Protein AF-0000000083047337 (afdb_homodimer)

Organism: Echeneis naucrates (NCBI:txid173247)

Radius of gyration: 29.04 Å; Cα contacts (8 Å, |Δi|>4): 2034; chains: 2; bounding box: 57×88×66 Å

InterPro domains:
  IPR012394 Aldehyde dehydrogenase NAD(P)-dependent [PIRSF036492] (6-440)
  IPR012394 Aldehyde dehydrogenase NAD(P)-dependent [PTHR43570] (3-441)
  IPR015590 Aldehyde dehydrogenase domain [PF00171] (5-425)
  IPR016160 Aldehyde dehydrogenase, cysteine active site [PS00070] (237-248)
  IPR016161 Aldehyde/histidinol dehydrogenase [SSF53720] (6-435)
  IPR016162 Aldehyde dehydrogenase, N-terminal [G3DSA:3.40.605.10] (13-426)
  IPR016163 Aldehyde dehydrogenase, C-terminal [G3DSA:3.40.309.10] (213-408)
  IPR029510 Aldehyde dehydrogenase, glutamic acid active site [PS00687] (209-216)

Secondary structure (DSSP, 8-state):
--HHHHHHHHHHHHHHTTTTSSHHHHHHHHHHHHHHHHHTHHHHHHHHHHHH---HHHHIIIIIHHHHHHHHHHHHHHHHHHS-EE----GGGTTSEEEEEEEE-SEEEEE--SSSTTHHHHHHHHHHHHHT-EEEEE--SSSHHHHHHHHHHHHHHS-TTTS-B---SHHHHHHHHTS--SEEEEES-HHHHHHHHHHHHTTT--EEEE-----EEEE-TTS-HHHHHHHHHHHHHGGGG--TTS--EEEE-HHHHHHHHHHHHHHHHHHH-S-GGG-TT----SSHHHHHHHHHTTTTSEEEE---EEGGGTEE--EEEES--TTSGGGTS---SSEEEEEE-SSHHHHHHHHHTSPPPSEEEEE-S-HHHHHHHHHH---SEEEES-SSGGGG-TTS-B---GGGEE--BSTHHHHHHTEEEEEEEE--S--HHHHHHHHHTTS--/--HHHHHHHHHHHHHHTTTTSSHHHHHHHHHHHHHHHHHSHHHHHHHHHHHH---HHHHIIIIIHHHHHHHHHHHHHHHHHHS-EE----GGGTTSEEEEEEEE-SEEEEE--SSSTTHHHHHHHHHHHHHT-EEEEE--SSSHHHHHHHHHHHHHHS-TTTS-B---SHHHHHHHHTS--SEEEEES-HHHHHHHHHHHHTTT--EEEE-----EEEE-TTS-HHHHHHHHHHHHHGGGG--TTS--EEEE-HHHHHHHHHHHHHHHHHHH-S-GGG-TT----SSHHHHHHHHHTTTTSEEEE---EEGGGTEE--EEEES--TTSGGGTS---SSEEEEEE-SSHHHHHHHHHTSPPPSEEEEE-S-HHHHHHHHHH---SEEEES-SSGGGG-TTS-B---GGGEE--BSTHHHHHHTEEEEEEEE--S--HHHHHHHHHTTS--

Nearest PDB structures (foldseek):
  8bb8-assembly1_A  TM=9.926E-01  e=3.431E-68  Homo sapiens
  4qgk-assembly1_B  TM=9.950E-01  e=2.889E-68  Homo sapiens
  4l2o-assembly1_B  TM=9.922E-01  e=3.394E-67  Homo sapiens
  1ad3-assembly1_B  TM=9.897E-01  e=2.123E-66  Rattus norvegicus
  6k0z-assembly1_A  TM=9.855E-01  e=2.263E-56  Staphylococcus aureus

Sequence (898 aa):
MSREQQAVACAKKAFETGRSKPLEYRIQQLKNLQRLFTERQKDISDAINKDLRKSEVGTQLYETLGLEGEINLTIKKLKEWAAPRAVEKNLLTLSDVVYIKPEPLGVVLIIGAWNYPWAVTIQPLIGAIAAGNAAVVKPSEICVHTAKVMERLLPLYIDKELYPVVTGGVPETQELLRQRFDHIFYTGNSVVGKLIMEAAAKHLTPVTLELGGKSPCYIDKDSDISIACRRVTWGKYTNCGQTCIAPDYILCEPSIQDQVIEEVKKSIKEFYTDNPKTCPDYGRIINQRHFKRIMAMLSDSTVAVGGDSDESDCYIAPTILRDVKPEAKVMQEEIFGPILPILPISGLDEAINFINKREKPLALYVFTSNDKVIQRMVNETSSGGLLANDCLVHYSVSSLPFGGVGNSGMGCYHGKFSFDQLSHQRSCVIKKLNMEGVNNMSNTTKHGKMSREQQAVACAKKAFETGRSKPLEYRIQQLKNLQRLFTERQKDISDAINKDLRKSEVGTQLYETLGLEGEINLTIKKLKEWAAPRAVEKNLLTLSDVVYIKPEPLGVVLIIGAWNYPWAVTIQPLIGAIAAGNAAVVKPSEICVHTAKVMERLLPLYIDKELYPVVTGGVPETQELLRQRFDHIFYTGNSVVGKLIMEAAAKHLTPVTLELGGKSPCYIDKDSDISIACRRVTWGKYTNCGQTCIAPDYILCEPSIQDQVIEEVKKSIKEFYTDNPKTCPDYGRIINQRHFKRIMAMLSDSTVAVGGDSDESDCYIAPTILRDVKPEAKVMQEEIFGPILPILPISGLDEAINFINKREKPLALYVFTSNDKVIQRMVNETSSGGLLANDCLVHYSVSSLPFGGVGNSGMGCYHGKFSFDQLSHQRSCVIKKLNMEGVNNMSNTTKHGK

Structure (mmCIF, N/CA/C/O backbone):
data_AF-0000000083047337-model_v1
#
loop_
_entity.id
_entity.type
_entity.pdbx_description
1 polymer 'Aldehyde dehydrogenase'
#
loop_
_atom_site.group_PDB
_atom_site.id
_atom_site.type_symbol
_atom_site.label_atom_id
_atom_site.label_alt_id
_atom_site.label_comp_id
_atom_site.label_asym_id
_atom_site.label_entity_id
_atom_site.label_seq_id
_atom_site.pdbx_PDB_ins_code
_atom_site.Cartn_x
_atom_site.Cartn_y
_atom_site.Cartn_z
_atom_site.occupancy
_atom_site.B_iso_or_equiv
_atom_site.auth_seq_id
_atom_site.auth_comp_id
_atom_site.auth_asym_id
_atom_site.auth_atom_id
_atom_site.pdbx_PDB_model_num
ATOM 1 N N . MET A 1 1 ? 18.688 13.172 -24.156 1 86.44 1 MET A N 1
ATOM 2 C CA . MET A 1 1 ? 18.031 12.828 -22.891 1 86.44 1 MET A CA 1
ATOM 3 C C . MET A 1 1 ? 17.859 14.07 -22.016 1 86.44 1 MET A C 1
ATOM 5 O O . MET A 1 1 ? 18.781 14.867 -21.875 1 86.44 1 MET A O 1
ATOM 9 N N . SER A 1 2 ? 16.641 14.273 -21.641 1 93.56 2 SER A N 1
ATOM 10 C CA . SER A 1 2 ? 16.391 15.383 -20.719 1 93.56 2 SER A CA 1
ATOM 11 C C . SER A 1 2 ? 17.172 15.203 -19.422 1 93.56 2 SER A C 1
ATOM 13 O O . SER A 1 2 ? 17.719 14.133 -19.156 1 93.56 2 SER A O 1
ATOM 15 N N . ARG A 1 3 ? 17.281 16.234 -18.672 1 94.62 3 ARG A N 1
ATOM 16 C CA . ARG A 1 3 ? 17.938 16.188 -17.359 1 94.62 3 ARG A CA 1
ATOM 17 C C . ARG A 1 3 ? 17.25 15.164 -16.453 1 94.62 3 ARG A C 1
ATOM 19 O O . ARG A 1 3 ? 17.906 14.461 -15.688 1 94.62 3 ARG A O 1
ATOM 26 N N . GLU A 1 4 ? 16.016 15.117 -16.562 1 96.81 4 GLU A N 1
ATOM 27 C CA . GLU A 1 4 ? 15.211 14.172 -15.781 1 96.81 4 GLU A CA 1
ATOM 28 C C . GLU A 1 4 ? 15.531 12.734 -16.172 1 96.81 4 GLU A C 1
ATOM 30 O O . GLU A 1 4 ? 15.75 11.883 -15.297 1 96.81 4 GLU A O 1
ATOM 35 N N . GLN A 1 5 ? 15.562 12.469 -17.438 1 97.5 5 GLN A N 1
ATOM 36 C CA . GLN A 1 5 ? 15.891 11.133 -17.938 1 97.5 5 GLN A CA 1
ATOM 37 C C . GLN A 1 5 ? 17.297 10.719 -17.516 1 97.5 5 GLN A C 1
ATOM 39 O O . GLN A 1 5 ? 17.531 9.562 -17.156 1 97.5 5 GLN A O 1
ATOM 44 N N . GLN A 1 6 ? 18.188 11.672 -17.578 1 97.88 6 GLN A N 1
ATOM 45 C CA . GLN A 1 6 ? 19.578 11.406 -17.188 1 97.88 6 GLN A CA 1
ATOM 46 C C . GLN A 1 6 ? 19.672 11.07 -15.695 1 97.88 6 GLN A C 1
ATOM 48 O O . GLN A 1 6 ? 20.406 10.156 -15.305 1 97.88 6 GLN A O 1
ATOM 53 N N . ALA A 1 7 ? 18.969 11.836 -14.859 1 98.38 7 ALA A N 1
ATOM 54 C CA . ALA A 1 7 ? 18.984 11.594 -13.422 1 98.38 7 ALA A CA 1
ATOM 55 C C . ALA A 1 7 ? 18.453 10.195 -13.094 1 98.38 7 ALA A C 1
ATOM 57 O O . ALA A 1 7 ? 19.047 9.492 -12.266 1 98.38 7 ALA A O 1
ATOM 58 N N . VAL A 1 8 ? 17.422 9.797 -13.766 1 98.69 8 VAL A N 1
ATOM 59 C CA . VAL A 1 8 ? 16.812 8.484 -13.539 1 98.69 8 VAL A CA 1
ATOM 60 C C . VAL A 1 8 ? 17.766 7.391 -14.008 1 98.69 8 VAL A C 1
ATOM 62 O O . VAL A 1 8 ? 18 6.402 -13.305 1 98.69 8 VAL A O 1
ATOM 65 N N . ALA A 1 9 ? 18.297 7.559 -15.211 1 98.31 9 ALA A N 1
ATOM 66 C CA . ALA A 1 9 ? 19.219 6.578 -15.758 1 98.31 9 ALA A CA 1
ATOM 67 C C . ALA A 1 9 ? 20.453 6.418 -14.859 1 98.31 9 ALA A C 1
ATOM 69 O O . ALA A 1 9 ? 20.938 5.305 -14.648 1 98.31 9 ALA A O 1
ATOM 70 N N . CYS A 1 10 ? 20.906 7.562 -14.383 1 98.12 10 CYS A N 1
ATOM 71 C CA . CYS A 1 10 ? 22.062 7.559 -13.492 1 98.12 10 CYS A CA 1
ATOM 72 C C . CYS A 1 10 ? 21.75 6.816 -12.195 1 98.12 10 CYS A C 1
ATOM 74 O O . CYS A 1 10 ? 22.562 6.008 -11.734 1 98.12 10 CYS A O 1
ATOM 76 N N . ALA A 1 11 ? 20.656 7.094 -11.594 1 98.81 11 ALA A N 1
ATOM 77 C CA . ALA A 1 11 ? 20.25 6.426 -10.359 1 98.81 11 ALA A CA 1
ATOM 78 C C . ALA A 1 11 ? 20.078 4.926 -10.57 1 98.81 11 ALA A C 1
ATOM 80 O O . ALA A 1 11 ? 20.484 4.125 -9.727 1 98.81 11 ALA A O 1
ATOM 81 N N . LYS A 1 12 ? 19.484 4.523 -11.68 1 98.44 12 LYS A N 1
ATOM 82 C CA . LYS A 1 12 ? 19.297 3.111 -12.008 1 98.44 12 LYS A CA 1
ATOM 83 C C . LYS A 1 12 ? 20.641 2.389 -12.141 1 98.44 12 LYS A C 1
ATOM 85 O O . LYS A 1 12 ? 20.812 1.304 -11.586 1 98.44 12 LYS A O 1
ATOM 90 N N . LYS A 1 13 ? 21.531 2.99 -12.914 1 98.25 13 LYS A N 1
ATOM 91 C CA . LYS A 1 13 ? 22.859 2.41 -13.102 1 98.25 13 LYS A CA 1
ATOM 92 C C . LYS A 1 13 ? 23.578 2.266 -11.766 1 98.25 13 LYS A C 1
ATOM 94 O O . LYS A 1 13 ? 24.234 1.246 -11.516 1 98.25 13 LYS A O 1
ATOM 99 N N . ALA A 1 14 ? 23.516 3.309 -10.961 1 98.81 14 ALA A N 1
ATOM 100 C CA . ALA A 1 14 ? 24.156 3.275 -9.648 1 98.81 14 ALA A CA 1
ATOM 101 C C . ALA A 1 14 ? 23.562 2.17 -8.781 1 98.81 14 ALA A C 1
ATOM 103 O O . ALA A 1 14 ? 24.281 1.446 -8.102 1 98.81 14 ALA A O 1
ATOM 104 N N . PHE A 1 15 ? 22.281 1.992 -8.773 1 98.62 15 PHE A N 1
ATOM 105 C CA . PHE A 1 15 ? 21.609 0.957 -8 1 98.62 15 PHE A CA 1
ATOM 106 C C . PHE A 1 15 ? 22.062 -0.43 -8.445 1 98.62 15 PHE A C 1
ATOM 108 O O . PHE A 1 15 ? 22.266 -1.32 -7.613 1 98.62 15 PHE A O 1
ATOM 115 N N . GLU A 1 16 ? 22.203 -0.591 -9.695 1 96.75 16 GLU A N 1
ATOM 116 C CA . GLU A 1 16 ? 22.547 -1.882 -10.281 1 96.75 16 GLU A CA 1
ATOM 117 C C . GLU A 1 16 ? 23.938 -2.326 -9.844 1 96.75 16 GLU A C 1
ATOM 119 O O . GLU A 1 16 ? 24.266 -3.512 -9.914 1 96.75 16 GLU A O 1
ATOM 124 N N . THR A 1 17 ? 24.734 -1.371 -9.422 1 97.25 17 THR A N 1
ATOM 125 C CA . THR A 1 17 ? 26.047 -1.744 -8.922 1 97.25 17 THR A CA 1
ATOM 126 C C . THR A 1 17 ? 25.938 -2.539 -7.625 1 97.25 17 THR A C 1
ATOM 128 O O . THR A 1 17 ? 26.875 -3.227 -7.227 1 97.25 17 THR A O 1
ATOM 131 N N . GLY A 1 18 ? 24.859 -2.346 -6.859 1 97.25 18 GLY A N 1
ATOM 132 C CA . GLY A 1 18 ? 24.641 -3.039 -5.598 1 97.25 18 GLY A CA 1
ATOM 133 C C . GLY A 1 18 ? 25.234 -2.318 -4.406 1 97.25 18 GLY A C 1
ATOM 134 O O . GLY A 1 18 ? 25.141 -2.795 -3.275 1 97.25 18 GLY A O 1
ATOM 135 N N . ARG A 1 19 ? 25.797 -1.155 -4.609 1 97.5 19 ARG A N 1
ATOM 136 C CA . ARG A 1 19 ? 26.562 -0.528 -3.539 1 97.5 19 ARG A CA 1
ATOM 137 C C . ARG A 1 19 ? 25.641 0.001 -2.443 1 97.5 19 ARG A C 1
ATOM 139 O O . ARG A 1 19 ? 26.109 0.313 -1.341 1 97.5 19 ARG A O 1
ATOM 146 N N . SER A 1 20 ? 24.328 0.085 -2.732 1 98.12 20 SER A N 1
ATOM 147 C CA . SER A 1 20 ? 23.422 0.536 -1.689 1 98.12 20 SER A CA 1
ATOM 148 C C . SER A 1 20 ? 22.938 -0.633 -0.836 1 98.12 20 SER A C 1
ATOM 150 O O . SER A 1 20 ? 22.219 -0.435 0.148 1 98.12 20 SER A O 1
ATOM 152 N N . LYS A 1 21 ? 23.281 -1.828 -1.091 1 97.25 21 LYS A N 1
ATOM 153 C CA . LYS A 1 21 ? 22.766 -3.018 -0.414 1 97.25 21 LYS A CA 1
ATOM 154 C C . LYS A 1 21 ? 23.375 -3.162 0.977 1 97.25 21 LYS A C 1
ATOM 156 O O . LYS A 1 21 ? 22.672 -3.4 1.953 1 97.25 21 LYS A O 1
ATOM 161 N N . PRO A 1 22 ? 24.734 -2.98 1.155 1 98.19 22 PRO A N 1
ATOM 162 C CA . PRO A 1 22 ? 25.312 -3.145 2.49 1 98.19 22 PRO A CA 1
ATOM 163 C C . PRO A 1 22 ? 24.766 -2.131 3.496 1 98.19 22 PRO A C 1
ATOM 165 O O . PRO A 1 22 ? 24.641 -0.946 3.174 1 98.19 22 PRO A O 1
ATOM 168 N N . LEU A 1 23 ? 24.531 -2.6 4.715 1 98.56 23 LEU A N 1
ATOM 169 C CA . LEU A 1 23 ? 23.969 -1.743 5.762 1 98.56 23 LEU A CA 1
ATOM 170 C C . LEU A 1 23 ? 24.953 -0.632 6.125 1 98.56 23 LEU A C 1
ATOM 172 O O . LEU A 1 23 ? 24.547 0.487 6.438 1 98.56 23 LEU A O 1
ATOM 176 N N . GLU A 1 24 ? 26.203 -0.953 6.07 1 98.62 24 GLU A N 1
ATOM 177 C CA . GLU A 1 24 ? 27.219 0.036 6.41 1 98.62 24 GLU A CA 1
ATOM 178 C C . GLU A 1 24 ? 27.156 1.24 5.477 1 98.62 24 GLU A C 1
ATOM 180 O O . GLU A 1 24 ? 27.312 2.383 5.914 1 98.62 24 GLU A O 1
ATOM 185 N N . TYR A 1 25 ? 26.984 0.968 4.199 1 98.75 25 TYR A N 1
ATOM 186 C CA . TYR A 1 25 ? 26.844 2.045 3.225 1 98.75 25 TYR A CA 1
ATOM 187 C C . TYR A 1 25 ? 25.625 2.902 3.527 1 98.75 25 TYR A C 1
ATOM 189 O O . TYR A 1 25 ? 25.688 4.133 3.486 1 98.75 25 TYR A O 1
ATOM 197 N N . ARG A 1 26 ? 24.469 2.262 3.826 1 98.94 26 ARG A N 1
ATOM 198 C CA . ARG A 1 26 ? 23.234 2.957 4.148 1 98.94 26 ARG A CA 1
ATOM 199 C C . ARG A 1 26 ? 23.406 3.855 5.371 1 98.94 26 ARG A C 1
ATOM 201 O O . ARG A 1 26 ? 23.031 5.027 5.344 1 98.94 26 ARG A O 1
ATOM 208 N N . ILE A 1 27 ? 24.031 3.309 6.398 1 98.94 27 ILE A N 1
ATOM 209 C CA . ILE A 1 27 ? 24.266 4.031 7.645 1 98.94 27 ILE A CA 1
ATOM 210 C C . ILE A 1 27 ? 25.172 5.227 7.391 1 98.94 27 ILE A C 1
ATOM 212 O O . ILE A 1 27 ? 24.953 6.316 7.914 1 98.94 27 ILE A O 1
ATOM 216 N N . GLN A 1 28 ? 26.156 5.027 6.555 1 98.88 28 GLN A N 1
ATOM 217 C CA . GLN A 1 28 ? 27.078 6.113 6.234 1 98.88 28 GLN A CA 1
ATOM 218 C C . GLN A 1 28 ? 26.344 7.254 5.523 1 98.88 28 GLN A C 1
ATOM 220 O O . GLN A 1 28 ? 26.609 8.43 5.805 1 98.88 28 GLN A O 1
ATOM 225 N N . GLN A 1 29 ? 25.484 6.949 4.578 1 98.94 29 GLN A N 1
ATOM 226 C CA . GLN A 1 29 ? 24.703 7.977 3.906 1 98.94 29 GLN A CA 1
ATOM 227 C C . GLN A 1 29 ? 23.828 8.742 4.902 1 98.94 29 GLN A C 1
ATOM 229 O O . GLN A 1 29 ? 23.719 9.969 4.82 1 98.94 29 GLN A O 1
ATOM 234 N N . LEU A 1 30 ? 23.219 8.031 5.863 1 98.94 30 LEU A N 1
ATOM 235 C CA . LEU A 1 30 ? 22.359 8.648 6.871 1 98.94 30 LEU A CA 1
ATOM 236 C C . LEU A 1 30 ? 23.172 9.555 7.793 1 98.94 30 LEU A C 1
ATOM 238 O O . LEU A 1 30 ? 22.719 10.641 8.148 1 98.94 30 LEU A O 1
ATOM 242 N N . LYS A 1 31 ? 24.344 9.133 8.156 1 98.88 31 LYS A N 1
ATOM 243 C CA . LYS A 1 31 ? 25.234 9.961 8.977 1 98.88 31 LYS A CA 1
ATOM 244 C C . LYS A 1 31 ? 25.641 11.227 8.227 1 98.88 31 LYS A C 1
ATOM 246 O O . LYS A 1 31 ? 25.734 12.305 8.828 1 98.88 31 LYS A O 1
ATOM 251 N N . ASN A 1 32 ? 25.875 11.078 6.953 1 98.88 32 ASN A N 1
ATOM 252 C CA . ASN A 1 32 ? 26.203 12.242 6.137 1 98.88 32 ASN A CA 1
ATOM 253 C C . ASN A 1 32 ? 25.031 13.227 6.062 1 98.88 32 ASN A C 1
ATOM 255 O O . ASN A 1 32 ? 25.234 14.438 6.059 1 98.88 32 ASN A O 1
ATOM 259 N N . LEU A 1 33 ? 23.844 12.695 5.98 1 98.56 33 LEU A N 1
ATOM 260 C CA . LEU A 1 33 ? 22.672 13.555 6.012 1 98.56 33 LEU A CA 1
ATOM 261 C C . LEU A 1 33 ? 22.562 14.297 7.34 1 98.56 33 LEU A C 1
ATOM 263 O O . LEU A 1 33 ? 22.203 15.477 7.371 1 98.56 33 LEU A O 1
ATOM 267 N N . GLN A 1 34 ? 22.859 13.578 8.391 1 98.19 34 GLN A N 1
ATOM 268 C CA . GLN A 1 34 ? 22.875 14.211 9.711 1 98.19 34 GLN A CA 1
ATOM 269 C C . GLN A 1 34 ? 23.875 15.352 9.766 1 98.19 34 GLN A C 1
ATOM 271 O O . GLN A 1 34 ? 23.594 16.406 10.32 1 98.19 34 GLN A O 1
ATOM 276 N N . ARG A 1 35 ? 25.031 15.18 9.195 1 98.56 35 ARG A N 1
ATOM 277 C CA . ARG A 1 35 ? 26.062 16.203 9.133 1 98.56 35 ARG A CA 1
ATOM 278 C C . ARG A 1 35 ? 25.578 17.422 8.352 1 98.56 35 ARG A C 1
ATOM 280 O O . ARG A 1 35 ? 25.906 18.562 8.711 1 98.56 35 ARG A O 1
ATOM 287 N N . LEU A 1 36 ? 24.875 17.141 7.328 1 98.69 36 LEU A N 1
ATOM 288 C CA . LEU A 1 36 ? 24.312 18.234 6.543 1 98.69 36 LEU A CA 1
ATOM 289 C C . LEU A 1 36 ? 23.5 19.188 7.426 1 98.69 36 LEU A C 1
ATOM 291 O O . LEU A 1 36 ? 23.688 20.406 7.375 1 98.69 36 LEU A O 1
ATOM 295 N N . PHE A 1 37 ? 22.688 18.641 8.297 1 97.56 37 PHE A N 1
ATOM 296 C CA . PHE A 1 37 ? 21.781 19.438 9.125 1 97.56 37 PHE A CA 1
ATOM 297 C C . PHE A 1 37 ? 22.562 20.141 10.227 1 97.56 37 PHE A C 1
ATOM 299 O O . PHE A 1 37 ? 22.188 21.25 10.648 1 97.56 37 PHE A O 1
ATOM 306 N N . THR A 1 38 ? 23.656 19.578 10.586 1 96.38 38 THR A N 1
ATOM 307 C CA . THR A 1 38 ? 24.453 20.188 11.648 1 96.38 38 THR A CA 1
ATOM 308 C C . THR A 1 38 ? 25.406 21.25 11.078 1 96.38 38 THR A C 1
ATOM 310 O O . THR A 1 38 ? 25.578 22.312 11.672 1 96.38 38 THR A O 1
ATOM 313 N N . GLU A 1 39 ? 25.938 21 9.922 1 98.12 39 GLU A N 1
ATOM 314 C CA . GLU A 1 39 ? 26.984 21.844 9.352 1 98.12 39 GLU A CA 1
ATOM 315 C C . GLU A 1 39 ? 26.391 23.016 8.562 1 98.12 39 GLU A C 1
ATOM 317 O O . GLU A 1 39 ? 27.031 24.047 8.391 1 98.12 39 GLU A O 1
ATOM 322 N N . ARG A 1 40 ? 25.188 22.812 8.102 1 98.31 40 ARG A N 1
ATOM 323 C CA . ARG A 1 40 ? 24.625 23.797 7.176 1 98.31 40 ARG A CA 1
ATOM 324 C C . ARG A 1 40 ? 23.328 24.391 7.715 1 98.31 40 ARG A C 1
ATOM 326 O O . ARG A 1 40 ? 22.422 24.719 6.949 1 98.31 40 ARG A O 1
ATOM 333 N N . GLN A 1 41 ? 23.188 24.5 8.992 1 97.5 41 GLN A N 1
ATOM 334 C CA . GLN A 1 41 ? 22 25 9.656 1 97.5 41 GLN A CA 1
ATOM 335 C C . GLN A 1 41 ? 21.625 26.391 9.148 1 97.5 41 GLN A C 1
ATOM 337 O O . GLN A 1 41 ? 20.438 26.672 8.906 1 97.5 41 GLN A O 1
ATOM 342 N N . LYS A 1 42 ? 22.578 27.234 8.977 1 97.94 42 LYS A N 1
ATOM 343 C CA . LYS A 1 42 ? 22.328 28.609 8.562 1 97.94 42 LYS A CA 1
ATOM 344 C C . LYS A 1 42 ? 21.828 28.672 7.129 1 97.94 42 LYS A C 1
ATOM 346 O O . LYS A 1 42 ? 20.891 29.406 6.828 1 97.94 42 LYS A O 1
ATOM 351 N N . ASP A 1 43 ? 22.484 27.875 6.227 1 98.44 43 ASP A N 1
ATOM 352 C CA . ASP A 1 43 ? 22.016 27.812 4.844 1 98.44 43 ASP A CA 1
ATOM 353 C C . ASP A 1 43 ? 20.547 27.375 4.773 1 98.44 43 ASP A C 1
ATOM 355 O O . ASP A 1 43 ? 19.766 27.953 4.023 1 98.44 43 ASP A O 1
ATOM 359 N N . ILE A 1 44 ? 20.234 26.438 5.582 1 98.62 44 ILE A N 1
ATOM 360 C CA . ILE A 1 44 ? 18.906 25.859 5.594 1 98.62 44 ILE A CA 1
ATOM 361 C C . ILE A 1 44 ? 17.891 26.859 6.148 1 98.62 44 ILE A C 1
ATOM 363 O O . ILE A 1 44 ? 16.875 27.141 5.523 1 98.62 44 ILE A O 1
ATOM 367 N N . SER A 1 45 ? 18.219 27.469 7.27 1 98.12 45 SER A N 1
ATOM 368 C CA . SER A 1 45 ? 17.297 28.391 7.926 1 98.12 45 SER A CA 1
ATOM 369 C C . SER A 1 45 ? 17.109 29.656 7.098 1 98.12 45 SER A C 1
ATOM 371 O O . SER A 1 45 ? 15.992 30.188 7.027 1 98.12 45 SER A O 1
ATOM 373 N N . ASP A 1 46 ? 18.188 30.141 6.457 1 98.5 46 ASP A N 1
ATOM 374 C CA . ASP A 1 46 ? 18.094 31.328 5.625 1 98.5 46 ASP A CA 1
ATOM 375 C C . ASP A 1 46 ? 17.156 31.094 4.438 1 98.5 46 ASP A C 1
ATOM 377 O O . ASP A 1 46 ? 16.359 31.969 4.098 1 98.5 46 ASP A O 1
ATOM 381 N N . ALA A 1 47 ? 17.328 29.984 3.834 1 98.75 47 ALA A N 1
ATOM 382 C CA . ALA A 1 47 ? 16.5 29.656 2.674 1 98.75 47 ALA A CA 1
ATOM 383 C C . ALA A 1 47 ? 15.023 29.562 3.061 1 98.75 47 ALA A C 1
ATOM 385 O O . ALA A 1 47 ? 14.156 30.109 2.377 1 98.75 47 ALA A O 1
ATOM 386 N N . ILE A 1 48 ? 14.695 28.922 4.156 1 98.44 48 ILE A N 1
ATOM 387 C CA . ILE A 1 48 ? 13.32 28.75 4.609 1 98.44 48 ILE A CA 1
ATOM 388 C C . ILE A 1 48 ? 12.734 30.109 5 1 98.44 48 ILE A C 1
ATOM 390 O O . ILE A 1 48 ? 11.562 30.375 4.758 1 98.44 48 ILE A O 1
ATOM 394 N N . ASN A 1 49 ? 13.609 30.906 5.656 1 98.31 49 ASN A N 1
ATOM 395 C CA . ASN A 1 49 ? 13.164 32.25 6.016 1 98.31 49 ASN A CA 1
ATOM 396 C C . ASN A 1 49 ? 12.766 33.062 4.785 1 98.31 49 ASN A C 1
ATOM 398 O O . ASN A 1 49 ? 11.742 33.75 4.797 1 98.31 49 ASN A O 1
ATOM 402 N N . LYS A 1 50 ? 13.523 32.938 3.785 1 98.38 50 LYS A N 1
ATOM 403 C CA . LYS A 1 50 ? 13.227 33.656 2.553 1 98.38 50 LYS A CA 1
ATOM 404 C C . LYS A 1 50 ? 11.93 33.156 1.921 1 98.38 50 LYS A C 1
ATOM 406 O O . LYS A 1 50 ? 11.203 33.938 1.3 1 98.38 50 LYS A O 1
ATOM 411 N N . ASP A 1 51 ? 11.641 31.906 2.057 1 98.5 51 ASP A N 1
ATOM 412 C CA . ASP A 1 51 ? 10.469 31.312 1.424 1 98.5 51 ASP A CA 1
ATOM 413 C C . ASP A 1 51 ? 9.219 31.531 2.27 1 98.5 51 ASP A C 1
ATOM 415 O O . ASP A 1 51 ? 8.156 31.875 1.74 1 98.5 51 ASP A O 1
ATOM 419 N N . LEU A 1 52 ? 9.352 31.344 3.623 1 98.31 52 LEU A N 1
ATOM 420 C CA . LEU A 1 52 ? 8.172 31.234 4.477 1 98.31 52 LEU A CA 1
ATOM 421 C C . LEU A 1 52 ? 8.281 32.188 5.672 1 98.31 52 LEU A C 1
ATOM 423 O O . LEU A 1 52 ? 7.375 32.25 6.504 1 98.31 52 LEU A O 1
ATOM 427 N N . ARG A 1 53 ? 9.367 32.875 5.809 1 97.81 53 ARG A N 1
ATOM 428 C CA . ARG A 1 53 ? 9.672 33.781 6.93 1 97.81 53 ARG A CA 1
ATOM 429 C C . ARG A 1 53 ? 9.688 33 8.25 1 97.81 53 ARG A C 1
ATOM 431 O O . ARG A 1 53 ? 9.211 33.5 9.266 1 97.81 53 ARG A O 1
ATOM 438 N N . LYS A 1 54 ? 10.062 31.781 8.164 1 96.94 54 LYS A N 1
ATOM 439 C CA . LYS A 1 54 ? 10.234 31 9.383 1 96.94 54 LYS A CA 1
ATOM 440 C C . LYS A 1 54 ? 11.523 31.359 10.109 1 96.94 54 LYS A C 1
ATOM 442 O O . LYS A 1 54 ? 12.562 31.562 9.477 1 96.94 54 LYS A O 1
ATOM 447 N N . SER A 1 55 ? 11.461 31.453 11.398 1 95.06 55 SER A N 1
ATOM 448 C CA . SER A 1 55 ? 12.641 31.781 12.188 1 95.06 55 SER A CA 1
ATOM 449 C C . SER A 1 55 ? 13.625 30.625 12.227 1 95.06 55 SER A C 1
ATOM 451 O O . SER A 1 55 ? 13.266 29.484 11.883 1 95.06 55 SER A O 1
ATOM 453 N N . GLU A 1 56 ? 14.805 30.922 12.625 1 95 56 GLU A N 1
ATOM 454 C CA . GLU A 1 56 ? 15.812 29.875 12.766 1 95 56 GLU A CA 1
ATOM 455 C C . GLU A 1 56 ? 15.375 28.812 13.781 1 95 56 GLU A C 1
ATOM 457 O O . GLU A 1 56 ? 15.523 27.625 13.539 1 95 56 GLU A O 1
ATOM 462 N N . VAL A 1 57 ? 14.867 29.297 14.852 1 93.75 57 VAL A N 1
ATOM 463 C CA . VAL A 1 57 ? 14.391 28.391 15.891 1 93.75 57 VAL A CA 1
ATOM 464 C C . VAL A 1 57 ? 13.219 27.562 15.367 1 93.75 57 VAL A C 1
ATOM 466 O O . VAL A 1 57 ? 13.148 26.359 15.594 1 93.75 57 VAL A O 1
ATOM 469 N N . GLY A 1 58 ? 12.297 28.203 14.695 1 94.25 58 GLY A N 1
ATOM 470 C CA . GLY A 1 58 ? 11.188 27.5 14.078 1 94.25 58 GLY A CA 1
ATOM 471 C C . GLY A 1 58 ? 11.625 26.453 13.078 1 94.25 58 GLY A C 1
ATOM 472 O O . GLY A 1 58 ? 11.047 25.359 13.016 1 94.25 58 GLY A O 1
ATOM 473 N N . THR A 1 59 ? 12.641 26.828 12.297 1 96.44 59 THR A N 1
ATOM 474 C CA . THR A 1 59 ? 13.18 25.875 11.32 1 96.44 59 THR A CA 1
ATOM 475 C C . THR A 1 59 ? 13.719 24.625 12.016 1 96.44 59 THR A C 1
ATOM 477 O O . THR A 1 59 ? 13.453 23.516 11.57 1 96.44 59 THR A O 1
ATOM 480 N N . GLN A 1 60 ? 14.398 24.766 13.07 1 94.81 60 GLN A N 1
ATOM 481 C CA . GLN A 1 60 ? 14.93 23.625 13.805 1 94.81 60 GLN A CA 1
ATOM 482 C C . GLN A 1 60 ? 13.812 22.781 14.414 1 94.81 60 GLN A C 1
ATOM 484 O O . GLN A 1 60 ? 13.797 21.562 14.273 1 94.81 60 GLN A O 1
ATOM 489 N N . LEU A 1 61 ? 12.867 23.438 14.914 1 91.81 61 LEU A N 1
ATOM 490 C CA . LEU A 1 61 ? 11.812 22.766 15.664 1 91.81 61 LEU A CA 1
ATOM 491 C C . LEU A 1 61 ? 10.883 22.016 14.727 1 91.81 61 LEU A C 1
ATOM 493 O O . LEU A 1 61 ? 10.438 20.906 15.039 1 91.81 61 LEU A O 1
ATOM 497 N N . TYR A 1 62 ? 10.617 22.578 13.602 1 93.25 62 TYR A N 1
ATOM 498 C CA . TYR A 1 62 ? 9.547 22.031 12.781 1 93.25 62 TYR A CA 1
ATOM 499 C C . TYR A 1 62 ? 10.109 21.281 11.578 1 93.25 62 TYR A C 1
ATOM 501 O O . TYR A 1 62 ? 9.367 20.594 10.867 1 93.25 62 TYR A O 1
ATOM 509 N N . GLU A 1 63 ? 11.406 21.391 11.359 1 95 63 GLU A N 1
ATOM 510 C CA . GLU A 1 63 ? 11.961 20.75 10.172 1 95 63 GLU A CA 1
ATOM 511 C C . GLU A 1 63 ? 13.109 19.812 10.531 1 95 63 GLU A C 1
ATOM 513 O O . GLU A 1 63 ? 12.961 18.594 10.461 1 95 63 GLU A O 1
ATOM 518 N N . THR A 1 64 ? 14.156 20.312 11.109 1 96.62 64 THR A N 1
ATOM 519 C CA . THR A 1 64 ? 15.398 19.562 11.086 1 96.62 64 THR A CA 1
ATOM 520 C C . THR A 1 64 ? 15.5 18.656 12.305 1 96.62 64 THR A C 1
ATOM 522 O O . THR A 1 64 ? 16.078 17.562 12.227 1 96.62 64 THR A O 1
ATOM 525 N N . LEU A 1 65 ? 14.914 19.047 13.469 1 95.44 65 LEU A N 1
ATOM 526 C CA . LEU A 1 65 ? 15 18.234 14.68 1 95.44 65 LEU A CA 1
ATOM 527 C C . LEU A 1 65 ? 14.328 16.875 14.469 1 95.44 65 LEU A C 1
ATOM 529 O O . LEU A 1 65 ? 14.867 15.852 14.867 1 95.44 65 LEU A O 1
ATOM 533 N N . GLY A 1 66 ? 13.133 16.922 13.883 1 95.56 66 GLY A N 1
ATOM 534 C CA . GLY A 1 66 ? 12.445 15.68 13.578 1 95.56 66 GLY A CA 1
ATOM 535 C C . GLY A 1 66 ? 13.234 14.781 12.641 1 95.56 66 GLY A C 1
ATOM 536 O O . GLY A 1 66 ? 13.234 13.555 12.805 1 95.56 66 GLY A O 1
ATOM 537 N N . LEU A 1 67 ? 13.898 15.344 11.664 1 98 67 LEU A N 1
ATOM 538 C CA . LEU A 1 67 ? 14.703 14.578 10.711 1 98 67 LEU A CA 1
ATOM 539 C C . LEU A 1 67 ? 15.891 13.922 11.414 1 98 67 LEU A C 1
ATOM 541 O O . LEU A 1 67 ? 16.203 12.758 11.156 1 98 67 LEU A O 1
ATOM 545 N N . GLU A 1 68 ? 16.531 14.703 12.281 1 97.62 68 GLU A N 1
ATOM 546 C CA . GLU A 1 68 ? 17.641 14.148 13.039 1 97.62 68 GLU A CA 1
ATOM 547 C C . GLU A 1 68 ? 17.203 12.984 13.914 1 97.62 68 GLU A C 1
ATOM 549 O O . GLU A 1 68 ? 17.906 11.977 14.023 1 97.62 68 GLU A O 1
ATOM 554 N N . GLY A 1 69 ? 16.047 13.148 14.539 1 96.88 69 GLY A N 1
ATOM 555 C CA . GLY A 1 69 ? 15.484 12.055 15.312 1 96.88 69 GLY A CA 1
ATOM 556 C C . GLY A 1 69 ? 15.227 10.812 14.477 1 96.88 69 GLY A C 1
ATOM 557 O O . GLY A 1 69 ? 15.539 9.695 14.906 1 96.88 69 GLY A O 1
ATOM 558 N N . GLU A 1 70 ? 14.703 10.969 13.312 1 97.94 70 GLU A N 1
ATOM 559 C CA . GLU A 1 70 ? 14.43 9.875 12.391 1 97.94 70 GLU A CA 1
ATOM 560 C C . GLU A 1 70 ? 15.719 9.18 11.961 1 97.94 70 GLU A C 1
ATOM 562 O O . GLU A 1 70 ? 15.773 7.949 11.883 1 97.94 70 GLU A O 1
ATOM 567 N N . ILE A 1 71 ? 16.719 9.977 11.625 1 98.75 71 ILE A N 1
ATOM 568 C CA . ILE A 1 71 ? 18 9.438 11.203 1 98.75 71 ILE A CA 1
ATOM 569 C C . ILE A 1 71 ? 18.594 8.594 12.328 1 98.75 71 ILE A C 1
ATOM 571 O O . ILE A 1 71 ? 19.031 7.457 12.102 1 98.75 71 ILE A O 1
ATOM 575 N N . ASN A 1 72 ? 18.594 9.133 13.539 1 98.44 72 ASN A N 1
ATOM 576 C CA . ASN A 1 72 ? 19.172 8.43 14.688 1 98.44 72 ASN A CA 1
ATOM 577 C C . ASN A 1 72 ? 18.438 7.117 14.961 1 98.44 72 ASN A C 1
ATOM 579 O O . ASN A 1 72 ? 19.062 6.094 15.219 1 98.44 72 ASN A O 1
ATOM 583 N N . LEU A 1 73 ? 17.141 7.172 14.93 1 98.44 73 LEU A N 1
ATOM 584 C CA . LEU A 1 73 ? 16.344 5.965 15.109 1 98.44 73 LEU A CA 1
ATOM 585 C C . LEU A 1 73 ? 16.703 4.914 14.062 1 98.44 73 LEU A C 1
ATOM 587 O O . LEU A 1 73 ? 16.891 3.74 14.391 1 98.44 73 LEU A O 1
ATOM 591 N N . THR A 1 74 ? 16.766 5.305 12.82 1 98.81 74 THR A N 1
ATOM 592 C CA . THR A 1 74 ? 17.047 4.398 11.719 1 98.81 74 THR A CA 1
ATOM 593 C C . THR A 1 74 ? 18.438 3.764 11.883 1 98.81 74 THR A C 1
ATOM 595 O O . THR A 1 74 ? 18.578 2.551 11.727 1 98.81 74 THR A O 1
ATOM 598 N N . ILE A 1 75 ? 19.391 4.602 12.188 1 98.81 75 ILE A N 1
ATOM 599 C CA . ILE A 1 75 ? 20.75 4.094 12.367 1 98.81 75 ILE A CA 1
ATOM 600 C C . ILE A 1 75 ? 20.766 3.033 13.469 1 98.81 75 ILE A C 1
ATOM 602 O O . ILE A 1 75 ? 21.391 1.98 13.312 1 98.81 75 ILE A O 1
ATOM 606 N N . LYS A 1 76 ? 20.047 3.271 14.492 1 98.62 76 LYS A N 1
ATOM 607 C CA . LYS A 1 76 ? 20.016 2.383 15.656 1 98.62 76 LYS A CA 1
ATOM 608 C C . LYS A 1 76 ? 19.312 1.072 15.32 1 98.62 76 LYS A C 1
ATOM 610 O O . LYS A 1 76 ? 19.703 0.007 15.797 1 98.62 76 LYS A O 1
ATOM 615 N N . LYS A 1 77 ? 18.266 1.131 14.484 1 98.75 77 LYS A N 1
ATOM 616 C CA . LYS A 1 77 ? 17.359 -0.012 14.359 1 98.75 77 LYS A CA 1
ATOM 617 C C . LYS A 1 77 ? 17.562 -0.718 13.016 1 98.75 77 LYS A C 1
ATOM 619 O O . LYS A 1 77 ? 17.047 -1.815 12.805 1 98.75 77 LYS A O 1
ATOM 624 N N . LEU A 1 78 ? 18.312 -0.21 12.148 1 98.81 78 LEU A N 1
ATOM 625 C CA . LEU A 1 78 ? 18.359 -0.652 10.758 1 98.81 78 LEU A CA 1
ATOM 626 C C . LEU A 1 78 ? 18.75 -2.119 10.664 1 98.81 78 LEU A C 1
ATOM 628 O O . LEU A 1 78 ? 18.203 -2.871 9.859 1 98.81 78 LEU A O 1
ATOM 632 N N . LYS A 1 79 ? 19.75 -2.52 11.414 1 98.69 79 LYS A N 1
ATOM 633 C CA . LYS A 1 79 ? 20.188 -3.91 11.391 1 98.69 79 LYS A CA 1
ATOM 634 C C . LYS A 1 79 ? 19.031 -4.859 11.703 1 98.69 79 LYS A C 1
ATOM 636 O O . LYS A 1 79 ? 18.875 -5.887 11.039 1 98.69 79 LYS A O 1
ATOM 641 N N . GLU A 1 80 ? 18.297 -4.484 12.672 1 98.62 80 GLU A N 1
ATOM 642 C CA . GLU A 1 80 ? 17.141 -5.289 13.062 1 98.62 80 GLU A CA 1
ATOM 643 C C . GLU A 1 80 ? 16.062 -5.262 11.984 1 98.62 80 GLU A C 1
ATOM 645 O O . GLU A 1 80 ? 15.492 -6.301 11.633 1 98.62 80 GLU A O 1
ATOM 650 N N . TRP A 1 81 ? 15.75 -4.082 11.469 1 98.69 81 TRP A N 1
ATOM 651 C CA . TRP A 1 81 ? 14.703 -3.928 10.461 1 98.69 81 TRP A CA 1
ATOM 652 C C . TRP A 1 81 ? 15.023 -4.734 9.211 1 98.69 81 TRP A C 1
ATOM 654 O O . TRP A 1 81 ? 14.133 -5.301 8.586 1 98.69 81 TRP A O 1
ATOM 664 N N . ALA A 1 82 ? 16.281 -4.816 8.844 1 98.56 82 ALA A N 1
ATOM 665 C CA . ALA A 1 82 ? 16.703 -5.391 7.57 1 98.56 82 ALA A CA 1
ATOM 666 C C . ALA A 1 82 ? 16.922 -6.895 7.691 1 98.56 82 ALA A C 1
ATOM 668 O O . ALA A 1 82 ? 17.047 -7.594 6.684 1 98.56 82 ALA A O 1
ATOM 669 N N . ALA A 1 83 ? 16.906 -7.426 8.891 1 98.44 83 ALA A N 1
ATOM 670 C CA . ALA A 1 83 ? 17.188 -8.844 9.109 1 98.44 83 ALA A CA 1
ATOM 671 C C . ALA A 1 83 ? 16.031 -9.719 8.656 1 98.44 83 ALA A C 1
ATOM 673 O O . ALA A 1 83 ? 14.867 -9.344 8.797 1 98.44 83 ALA A O 1
ATOM 674 N N . PRO A 1 84 ? 16.375 -10.938 8.07 1 98.12 84 PRO A N 1
ATOM 675 C CA . PRO A 1 84 ? 15.297 -11.898 7.836 1 98.12 84 PRO A CA 1
ATOM 676 C C . PRO A 1 84 ? 14.516 -12.234 9.109 1 98.12 84 PRO A C 1
ATOM 678 O O . PRO A 1 84 ? 15.109 -12.328 10.188 1 98.12 84 PRO A O 1
ATOM 681 N N . ARG A 1 85 ? 13.234 -12.375 8.945 1 98.25 85 ARG A N 1
ATOM 682 C CA . ARG A 1 85 ? 12.367 -12.695 10.078 1 98.25 85 ARG A CA 1
ATOM 683 C C . ARG A 1 85 ? 11.695 -14.055 9.891 1 98.25 85 ARG A C 1
ATOM 685 O O . ARG A 1 85 ? 10.891 -14.227 8.977 1 98.25 85 ARG A O 1
ATOM 692 N N . ALA A 1 86 ? 11.984 -14.977 10.789 1 97.81 86 ALA A N 1
ATOM 693 C CA . ALA A 1 86 ? 11.312 -16.266 10.758 1 97.81 86 ALA A CA 1
ATOM 694 C C . ALA A 1 86 ? 9.812 -16.125 11 1 97.81 86 ALA A C 1
ATOM 696 O O . ALA A 1 86 ? 9.383 -15.234 11.742 1 97.81 86 ALA A O 1
ATOM 697 N N . VAL A 1 87 ? 9.039 -16.938 10.398 1 97.44 87 VAL A N 1
ATOM 698 C CA . VAL A 1 87 ? 7.594 -16.891 10.578 1 97.44 87 VAL A CA 1
ATOM 699 C C . VAL A 1 87 ? 7.082 -18.25 11.062 1 97.44 87 VAL A C 1
ATOM 701 O O . VAL A 1 87 ? 7.828 -19.234 11.062 1 97.44 87 VAL A O 1
ATOM 704 N N . GLU A 1 88 ? 5.84 -18.25 11.492 1 95.38 88 GLU A N 1
ATOM 705 C CA . GLU A 1 88 ? 5.203 -19.5 11.914 1 95.38 88 GLU A CA 1
ATOM 706 C C . GLU A 1 88 ? 5.055 -20.469 10.742 1 95.38 88 GLU A C 1
ATOM 708 O O . GLU A 1 88 ? 4.613 -20.062 9.656 1 95.38 88 GLU A O 1
ATOM 713 N N . LYS A 1 89 ? 5.418 -21.672 10.969 1 92.44 89 LYS A N 1
ATOM 714 C CA . LYS A 1 89 ? 5.352 -22.703 9.945 1 92.44 89 LYS A CA 1
ATOM 715 C C . LYS A 1 89 ? 4.047 -23.5 10.047 1 92.44 89 LYS A C 1
ATOM 717 O O . LYS A 1 89 ? 3.305 -23.359 11.016 1 92.44 89 LYS A O 1
ATOM 722 N N . ASN A 1 90 ? 3.74 -24.094 8.992 1 90.19 90 ASN A N 1
ATOM 723 C CA . ASN A 1 90 ? 2.637 -25.047 9.008 1 90.19 90 ASN A CA 1
ATOM 724 C C . ASN A 1 90 ? 3.135 -26.484 8.859 1 90.19 90 ASN A C 1
ATOM 726 O O . ASN A 1 90 ? 4.34 -26.734 8.891 1 90.19 90 ASN A O 1
ATOM 730 N N . LEU A 1 91 ? 2.203 -27.438 8.734 1 83.94 91 LEU A N 1
ATOM 731 C CA . LEU A 1 91 ? 2.555 -28.844 8.719 1 83.94 91 LEU A CA 1
ATOM 732 C C . LEU A 1 91 ? 3.428 -29.172 7.508 1 83.94 91 LEU A C 1
ATOM 734 O O . LEU A 1 91 ? 4.352 -29.984 7.605 1 83.94 91 LEU A O 1
ATOM 738 N N . LEU A 1 92 ? 3.197 -28.484 6.418 1 85.12 92 LEU A N 1
ATOM 739 C CA . LEU A 1 92 ? 3.904 -28.766 5.176 1 85.12 92 LEU A CA 1
ATOM 740 C C . LEU A 1 92 ? 5.324 -28.219 5.215 1 85.12 92 LEU A C 1
ATOM 742 O O . LEU A 1 92 ? 6.176 -28.609 4.422 1 85.12 92 LEU A O 1
ATOM 746 N N . THR A 1 93 ? 5.59 -27.25 6.145 1 90.56 93 THR A N 1
ATOM 747 C CA . THR A 1 93 ? 6.887 -26.594 6.152 1 90.56 93 THR A CA 1
ATOM 748 C C . THR A 1 93 ? 7.562 -26.734 7.512 1 90.56 93 THR A C 1
ATOM 750 O O . THR A 1 93 ? 8.453 -25.953 7.852 1 90.56 93 THR A O 1
ATOM 753 N N . LEU A 1 94 ? 7.223 -27.688 8.305 1 89.56 94 LEU A N 1
ATOM 754 C CA . LEU A 1 94 ? 7.672 -27.828 9.688 1 89.56 94 LEU A CA 1
ATOM 755 C C . LEU A 1 94 ? 9.188 -27.969 9.75 1 89.56 94 LEU A C 1
ATOM 757 O O . LEU A 1 94 ? 9.828 -27.438 10.656 1 89.56 94 LEU A O 1
ATOM 761 N N . SER A 1 95 ? 9.789 -28.641 8.812 1 90.94 95 SER A N 1
ATOM 762 C CA . SER A 1 95 ? 11.219 -28.922 8.844 1 90.94 95 SER A CA 1
ATOM 763 C C . SER A 1 95 ? 12 -27.938 7.98 1 90.94 95 SER A C 1
ATOM 765 O O . SER A 1 95 ? 13.219 -28.047 7.863 1 90.94 95 SER A O 1
ATOM 767 N N . ASP A 1 96 ? 11.32 -27.031 7.355 1 94.44 96 ASP A N 1
ATOM 768 C CA . ASP A 1 96 ? 11.93 -26.109 6.395 1 94.44 96 ASP A CA 1
ATOM 769 C C . ASP A 1 96 ? 12.297 -24.781 7.059 1 94.44 96 ASP A C 1
ATOM 771 O O . ASP A 1 96 ? 11.945 -24.547 8.211 1 94.44 96 ASP A O 1
ATOM 775 N N . VAL A 1 97 ? 13.18 -24.062 6.383 1 96.75 97 VAL A N 1
ATOM 776 C CA . VAL A 1 97 ? 13.461 -22.688 6.785 1 96.75 97 VAL A CA 1
ATOM 777 C C . VAL A 1 97 ? 12.5 -21.734 6.074 1 96.75 97 VAL A C 1
ATOM 779 O O . VAL A 1 97 ? 12.438 -21.719 4.844 1 96.75 97 VAL A O 1
ATOM 782 N N . VAL A 1 98 ? 11.672 -21.031 6.84 1 98.25 98 VAL A N 1
ATOM 783 C CA . VAL A 1 98 ? 10.641 -20.141 6.316 1 98.25 98 VAL A CA 1
ATOM 784 C C . VAL A 1 98 ? 10.789 -18.75 6.93 1 98.25 98 VAL A C 1
ATOM 786 O O . VAL A 1 98 ? 10.773 -18.609 8.156 1 98.25 98 VAL A O 1
ATOM 789 N N . TYR A 1 99 ? 11 -17.734 6.066 1 98.62 99 TYR A N 1
ATOM 790 C CA . TYR A 1 99 ? 11.234 -16.391 6.609 1 98.62 99 TYR A CA 1
ATOM 791 C C . TYR A 1 99 ? 10.836 -15.32 5.605 1 98.62 99 TYR A C 1
ATOM 793 O O . TYR A 1 99 ? 10.586 -15.617 4.434 1 98.62 99 TYR A O 1
ATOM 801 N N . ILE A 1 100 ? 10.656 -14.141 6.051 1 98.81 100 ILE A N 1
ATOM 802 C CA . ILE A 1 100 ? 10.477 -12.93 5.254 1 98.81 100 ILE A CA 1
ATOM 803 C C . ILE A 1 100 ? 11.781 -12.141 5.199 1 98.81 100 ILE A C 1
ATOM 805 O O . ILE A 1 100 ? 12.398 -11.875 6.23 1 98.81 100 ILE A O 1
ATOM 809 N N . LYS A 1 101 ? 12.211 -11.797 4.062 1 98.62 101 LYS A N 1
ATOM 810 C CA . LYS A 1 101 ? 13.43 -11 3.902 1 98.62 101 LYS A CA 1
ATOM 811 C C . LYS A 1 101 ? 13.141 -9.68 3.203 1 98.62 101 LYS A C 1
ATOM 813 O O . LYS A 1 101 ? 12.812 -9.656 2.014 1 98.62 101 LYS A O 1
ATOM 818 N N . PRO A 1 102 ? 13.328 -8.562 3.926 1 98.62 102 PRO A N 1
ATOM 819 C CA . PRO A 1 102 ? 13.164 -7.27 3.258 1 98.62 102 PRO A CA 1
ATOM 820 C C . PRO A 1 102 ? 14.227 -7.016 2.191 1 98.62 102 PRO A C 1
ATOM 822 O O . PRO A 1 102 ? 15.398 -7.328 2.396 1 98.62 102 PRO A O 1
ATOM 825 N N . GLU A 1 103 ? 13.82 -6.52 1.069 1 97.94 103 GLU A N 1
ATOM 826 C CA . GLU A 1 103 ? 14.75 -6.141 0.008 1 97.94 103 GLU A CA 1
ATOM 827 C C . GLU A 1 103 ? 14.359 -4.801 -0.612 1 97.94 103 GLU A C 1
ATOM 829 O O . GLU A 1 103 ? 13.18 -4.441 -0.643 1 97.94 103 GLU A O 1
ATOM 834 N N . PRO A 1 104 ? 15.383 -4.043 -1.115 1 98.62 104 PRO A N 1
ATOM 835 C CA . PRO A 1 104 ? 15.047 -2.777 -1.773 1 98.62 104 PRO A CA 1
ATOM 836 C C . PRO A 1 104 ? 14.148 -2.963 -2.99 1 98.62 104 PRO A C 1
ATOM 838 O O . PRO A 1 104 ? 14.156 -4.023 -3.617 1 98.62 104 PRO A O 1
ATOM 841 N N . LEU A 1 105 ? 13.43 -1.954 -3.26 1 98.75 105 LEU A N 1
ATOM 842 C CA . LEU A 1 105 ? 12.562 -1.956 -4.434 1 98.75 105 LEU A CA 1
ATOM 843 C C . LEU A 1 105 ? 13.352 -1.62 -5.695 1 98.75 105 LEU A C 1
ATOM 845 O O . LEU A 1 105 ? 13.125 -2.213 -6.75 1 98.75 105 LEU A O 1
ATOM 849 N N . GLY A 1 106 ? 14.211 -0.681 -5.676 1 98.69 106 GLY A N 1
ATOM 850 C CA . GLY A 1 106 ? 14.969 -0.196 -6.82 1 98.69 106 GLY A CA 1
ATOM 851 C C . GLY A 1 106 ? 15.234 1.296 -6.766 1 98.69 106 GLY A C 1
ATOM 852 O O . GLY A 1 106 ? 16.016 1.763 -5.941 1 98.69 106 GLY A O 1
ATOM 853 N N . VAL A 1 107 ? 14.508 2.043 -7.633 1 98.94 107 VAL A N 1
ATOM 854 C CA . VAL A 1 107 ? 14.648 3.494 -7.699 1 98.94 107 VAL A CA 1
ATOM 855 C C . VAL A 1 107 ? 13.32 4.156 -7.316 1 98.94 107 VAL A C 1
ATOM 857 O O . VAL A 1 107 ? 12.297 3.918 -7.953 1 98.94 107 VAL A O 1
ATOM 860 N N . VAL A 1 108 ? 13.391 5.031 -6.293 1 98.94 108 VAL A N 1
ATOM 861 C CA . VAL A 1 108 ? 12.219 5.719 -5.766 1 98.94 108 VAL A CA 1
ATOM 862 C C . VAL A 1 108 ? 12.195 7.16 -6.258 1 98.94 108 VAL A C 1
ATOM 864 O O . VAL A 1 108 ? 13.242 7.82 -6.312 1 98.94 108 VAL A O 1
ATOM 867 N N . LEU A 1 109 ? 11.031 7.621 -6.645 1 99 109 LEU A N 1
ATOM 868 C CA . LEU A 1 109 ? 10.836 9.047 -6.867 1 99 109 LEU A CA 1
ATOM 869 C C . LEU A 1 109 ? 10.203 9.711 -5.645 1 99 109 LEU A C 1
ATOM 871 O O . LEU A 1 109 ? 9.164 9.266 -5.156 1 99 109 LEU A O 1
ATOM 875 N N . ILE A 1 110 ? 10.859 10.734 -5.148 1 98.94 110 ILE A N 1
ATOM 876 C CA . ILE A 1 110 ? 10.344 11.492 -4.012 1 98.94 110 ILE A CA 1
ATOM 877 C C . ILE A 1 110 ? 9.992 12.914 -4.457 1 98.94 110 ILE A C 1
ATOM 879 O O . ILE A 1 110 ? 10.867 13.68 -4.867 1 98.94 110 ILE A O 1
ATOM 883 N N . ILE A 1 111 ? 8.75 13.227 -4.414 1 98.94 111 ILE A N 1
ATOM 884 C CA . ILE A 1 111 ? 8.266 14.562 -4.727 1 98.94 111 ILE A CA 1
ATOM 885 C C . ILE A 1 111 ? 7.789 15.25 -3.447 1 98.94 111 ILE A C 1
ATOM 887 O O . ILE A 1 111 ? 6.77 14.867 -2.871 1 98.94 111 ILE A O 1
ATOM 891 N N . GLY A 1 112 ? 8.5 16.266 -3.049 1 98.56 112 GLY A N 1
ATOM 892 C CA . GLY A 1 112 ? 8.227 16.922 -1.784 1 98.56 112 GLY A CA 1
ATOM 893 C C . GLY A 1 112 ? 7.242 18.062 -1.913 1 98.56 112 GLY A C 1
ATOM 894 O O . GLY A 1 112 ? 6.812 18.406 -3.02 1 98.56 112 GLY A O 1
ATOM 895 N N . ALA A 1 113 ? 6.863 18.688 -0.822 1 98.5 113 ALA A N 1
ATOM 896 C CA . ALA A 1 113 ? 5.957 19.828 -0.739 1 98.5 113 ALA A CA 1
ATOM 897 C C . ALA A 1 113 ? 6.68 21.062 -0.212 1 98.5 113 ALA A C 1
ATOM 899 O O . ALA A 1 113 ? 7.812 20.969 0.268 1 98.5 113 ALA A O 1
ATOM 900 N N . TRP A 1 114 ? 5.992 22.234 -0.25 1 98.62 114 TRP A N 1
ATOM 901 C CA . TRP A 1 114 ? 6.684 23.5 -0.028 1 98.62 114 TRP A CA 1
ATOM 902 C C . TRP A 1 114 ? 6.508 23.969 1.411 1 98.62 114 TRP A C 1
ATOM 904 O O . TRP A 1 114 ? 7.223 24.859 1.87 1 98.62 114 TRP A O 1
ATOM 914 N N . ASN A 1 115 ? 5.594 23.375 2.145 1 98.19 115 ASN A N 1
ATOM 915 C CA . ASN A 1 115 ? 5.211 23.969 3.42 1 98.19 115 ASN A CA 1
ATOM 916 C C . ASN A 1 115 ? 6.16 23.547 4.539 1 98.19 115 ASN A C 1
ATOM 918 O O . ASN A 1 115 ? 6.348 24.297 5.508 1 98.19 115 ASN A O 1
ATOM 922 N N . TYR A 1 116 ? 6.684 22.469 4.555 1 98.19 116 TYR A N 1
ATOM 923 C CA . TYR A 1 116 ? 7.809 21.938 5.32 1 98.19 116 TYR A CA 1
ATOM 924 C C . TYR A 1 116 ? 8.828 21.266 4.406 1 98.19 116 TYR A C 1
ATOM 926 O O . TYR A 1 116 ? 9.031 20.047 4.473 1 98.19 116 TYR A O 1
ATOM 934 N N . PRO A 1 117 ? 9.461 22.078 3.658 1 98.38 117 PRO A N 1
ATOM 935 C CA . PRO A 1 117 ? 10.133 21.562 2.465 1 98.38 117 PRO A CA 1
ATOM 936 C C . PRO A 1 117 ? 11.242 20.578 2.799 1 98.38 117 PRO A C 1
ATOM 938 O O . PRO A 1 117 ? 11.484 19.625 2.039 1 98.38 117 PRO A O 1
ATOM 941 N N . TRP A 1 118 ? 11.961 20.75 3.9 1 98.56 118 TRP A N 1
ATOM 942 C CA . TRP A 1 118 ? 13.008 19.797 4.277 1 98.56 118 TRP A CA 1
ATOM 943 C C . TRP A 1 118 ? 12.406 18.562 4.93 1 98.56 118 TRP A C 1
ATOM 945 O O . TRP A 1 118 ? 12.711 17.422 4.531 1 98.56 118 TRP A O 1
ATOM 955 N N . ALA A 1 119 ? 11.484 18.734 5.852 1 98.19 119 ALA A N 1
ATOM 956 C CA . ALA A 1 119 ? 10.93 17.609 6.609 1 98.19 119 ALA A CA 1
ATOM 957 C C . ALA A 1 119 ? 10.234 16.625 5.688 1 98.19 119 ALA A C 1
ATOM 959 O O . ALA A 1 119 ? 10.523 15.422 5.727 1 98.19 119 ALA A O 1
ATOM 960 N N . VAL A 1 120 ? 9.359 17.109 4.785 1 98 120 VAL A N 1
ATOM 961 C CA . VAL A 1 120 ? 8.469 16.203 4.055 1 98 120 VAL A CA 1
ATOM 962 C C . VAL A 1 120 ? 9.18 15.68 2.812 1 98 120 VAL A C 1
ATOM 964 O O . VAL A 1 120 ? 8.695 14.742 2.164 1 98 120 VAL A O 1
ATOM 967 N N . THR A 1 121 ? 10.367 16.203 2.447 1 98.75 121 THR A N 1
ATOM 968 C CA . THR A 1 121 ? 11.141 15.688 1.328 1 98.75 121 THR A CA 1
ATOM 969 C C . THR A 1 121 ? 12.203 14.703 1.815 1 98.75 121 THR A C 1
ATOM 971 O O . THR A 1 121 ? 12.406 13.648 1.207 1 98.75 121 THR A O 1
ATOM 974 N N . ILE A 1 122 ? 12.812 15.023 2.936 1 98.88 122 ILE A N 1
ATOM 975 C CA . ILE A 1 122 ? 13.969 14.258 3.395 1 98.88 122 ILE A CA 1
ATOM 976 C C . ILE A 1 122 ? 13.5 13.047 4.191 1 98.88 122 ILE A C 1
ATOM 978 O O . ILE A 1 122 ? 14.156 12 4.184 1 98.88 122 ILE A O 1
ATOM 982 N N . GLN A 1 123 ? 12.383 13.156 4.855 1 98.62 123 GLN A N 1
ATOM 983 C CA . GLN A 1 123 ? 11.906 12.023 5.645 1 98.62 123 GLN A CA 1
ATOM 984 C C . GLN A 1 123 ? 11.727 10.781 4.773 1 98.62 123 GLN A C 1
ATOM 986 O O . GLN A 1 123 ? 12.227 9.703 5.105 1 98.62 123 GLN A O 1
ATOM 991 N N . PRO A 1 124 ? 11.008 10.875 3.6 1 98.81 124 PRO A N 1
ATOM 992 C CA . PRO A 1 124 ? 10.953 9.703 2.715 1 98.81 124 PRO A CA 1
ATOM 993 C C . PRO A 1 124 ? 12.32 9.297 2.184 1 98.81 124 PRO A C 1
ATOM 995 O O . PRO A 1 124 ? 12.562 8.109 1.94 1 98.81 124 PRO A O 1
ATOM 998 N N . LEU A 1 125 ? 13.219 10.266 2.031 1 98.94 125 LEU A N 1
ATOM 999 C CA . LEU A 1 125 ? 14.57 9.938 1.577 1 98.94 125 LEU A CA 1
ATOM 1000 C C . LEU A 1 125 ? 15.297 9.078 2.604 1 98.94 125 LEU A C 1
ATOM 1002 O O . LEU A 1 125 ? 15.992 8.125 2.242 1 98.94 125 LEU A O 1
ATOM 1006 N N . ILE A 1 126 ? 15.133 9.398 3.881 1 98.94 126 ILE A N 1
ATOM 1007 C CA . ILE A 1 126 ? 15.703 8.586 4.949 1 98.94 126 ILE A CA 1
ATOM 1008 C C . ILE A 1 126 ? 15.203 7.148 4.82 1 98.94 126 ILE A C 1
ATOM 1010 O O . ILE A 1 126 ? 15.984 6.199 4.906 1 98.94 126 ILE A O 1
ATOM 1014 N N . GLY A 1 127 ? 13.898 6.992 4.582 1 98.94 127 GLY A N 1
ATOM 1015 C CA . GLY A 1 127 ? 13.32 5.672 4.383 1 98.94 127 GLY A CA 1
ATOM 1016 C C . GLY A 1 127 ? 13.898 4.945 3.18 1 98.94 127 GLY A C 1
ATOM 1017 O O . GLY A 1 127 ? 14.164 3.744 3.24 1 98.94 127 GLY A O 1
ATOM 1018 N N . ALA A 1 128 ? 14.078 5.664 2.092 1 98.94 128 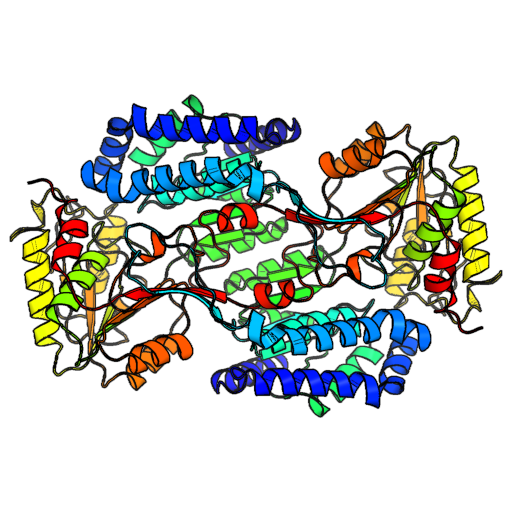ALA A N 1
ATOM 1019 C CA . ALA A 1 128 ? 14.617 5.07 0.873 1 98.94 128 ALA A CA 1
ATOM 1020 C C . ALA A 1 128 ? 16.047 4.582 1.089 1 98.94 128 ALA A C 1
ATOM 1022 O O . ALA A 1 128 ? 16.391 3.473 0.68 1 98.94 128 ALA A O 1
ATOM 1023 N N . ILE A 1 129 ? 16.859 5.402 1.735 1 98.94 129 ILE A N 1
ATOM 1024 C CA . ILE A 1 129 ? 18.234 5.043 2.033 1 98.94 129 ILE A CA 1
ATOM 1025 C C . ILE A 1 129 ? 18.266 3.836 2.971 1 98.94 129 ILE A C 1
ATOM 1027 O O . ILE A 1 129 ? 19.016 2.881 2.74 1 98.94 129 ILE A O 1
ATOM 1031 N N . ALA A 1 130 ? 17.422 3.898 4.004 1 98.94 130 ALA A N 1
ATOM 1032 C CA . ALA A 1 130 ? 17.359 2.814 4.98 1 98.94 130 ALA A CA 1
ATOM 1033 C C . ALA A 1 130 ? 17.031 1.487 4.305 1 98.94 130 ALA A C 1
ATOM 1035 O O . ALA A 1 130 ? 17.609 0.453 4.629 1 98.94 130 ALA A O 1
ATOM 1036 N N . ALA A 1 131 ? 16.141 1.484 3.371 1 98.94 131 ALA A N 1
ATOM 1037 C CA . ALA A 1 131 ? 15.656 0.273 2.713 1 98.94 131 ALA A CA 1
ATOM 1038 C C . ALA A 1 131 ? 16.625 -0.188 1.629 1 98.94 131 ALA A C 1
ATOM 1040 O O . ALA A 1 131 ? 16.453 -1.257 1.041 1 98.94 131 ALA A O 1
ATOM 1041 N N . GLY A 1 132 ? 17.625 0.653 1.29 1 98.88 132 GLY A N 1
ATOM 1042 C CA . GLY A 1 132 ? 18.656 0.267 0.339 1 98.88 132 GLY A CA 1
ATOM 1043 C C . GLY A 1 132 ? 18.344 0.686 -1.085 1 98.88 132 GLY A C 1
ATOM 1044 O O . GLY A 1 132 ? 18.922 0.163 -2.035 1 98.88 132 GLY A O 1
ATOM 1045 N N . ASN A 1 133 ? 17.422 1.639 -1.271 1 98.94 133 ASN A N 1
ATOM 1046 C CA . ASN A 1 133 ? 17 2.094 -2.596 1 98.94 133 ASN A CA 1
ATOM 1047 C C . ASN A 1 133 ? 17.875 3.254 -3.082 1 98.94 133 ASN A C 1
ATOM 1049 O O . ASN A 1 133 ? 18.484 3.959 -2.277 1 98.94 133 ASN A O 1
ATOM 1053 N N . ALA A 1 134 ? 17.938 3.457 -4.391 1 98.94 134 ALA A N 1
ATOM 1054 C CA . ALA A 1 134 ? 18.203 4.777 -4.957 1 98.94 134 ALA A CA 1
ATOM 1055 C C . ALA A 1 134 ? 16.953 5.648 -4.949 1 98.94 134 ALA A C 1
ATOM 1057 O O . ALA A 1 134 ? 15.844 5.141 -4.801 1 98.94 134 ALA A O 1
ATOM 1058 N N . ALA A 1 135 ? 17.188 6.973 -5.09 1 98.94 135 ALA A N 1
ATOM 1059 C CA . ALA A 1 135 ? 16.031 7.859 -5.086 1 98.94 135 ALA A CA 1
ATOM 1060 C C . ALA A 1 135 ? 16.312 9.141 -5.867 1 98.94 135 ALA A C 1
ATOM 1062 O O . ALA A 1 135 ? 17.359 9.758 -5.695 1 98.94 135 ALA A O 1
ATOM 1063 N N . VAL A 1 136 ? 15.422 9.477 -6.746 1 98.94 136 VAL A N 1
ATOM 1064 C CA . VAL A 1 136 ? 15.414 10.797 -7.352 1 98.94 136 VAL A CA 1
ATOM 1065 C C . VAL A 1 136 ? 14.586 11.758 -6.5 1 98.94 136 VAL A C 1
ATOM 1067 O O . VAL A 1 136 ? 13.406 11.508 -6.246 1 98.94 136 VAL A O 1
ATOM 1070 N N . VAL A 1 137 ? 15.227 12.82 -6.074 1 98.94 137 VAL A N 1
ATOM 1071 C CA . VAL A 1 137 ? 14.594 13.766 -5.16 1 98.94 137 VAL A CA 1
ATOM 1072 C C . VAL A 1 137 ? 14.141 15.008 -5.93 1 98.94 137 VAL A C 1
ATOM 1074 O O . VAL A 1 137 ? 14.953 15.656 -6.602 1 98.94 137 VAL A O 1
ATOM 1077 N N . LYS A 1 138 ? 12.914 15.312 -5.887 1 98.88 138 LYS A N 1
ATOM 1078 C CA . LYS A 1 138 ? 12.336 16.484 -6.535 1 98.88 138 LYS A CA 1
ATOM 1079 C C . LYS A 1 138 ? 11.695 17.422 -5.516 1 98.88 138 LYS A C 1
ATOM 1081 O O . LYS A 1 138 ? 10.5 17.328 -5.25 1 98.88 138 LYS A O 1
ATOM 1086 N N . PRO A 1 139 ? 12.414 18.438 -4.996 1 98.75 139 PRO A N 1
ATOM 1087 C CA . PRO A 1 139 ? 11.797 19.422 -4.098 1 98.75 139 PRO A CA 1
ATOM 1088 C C . PRO A 1 139 ? 10.766 20.297 -4.797 1 98.75 139 PRO A C 1
ATOM 1090 O O . PRO A 1 139 ? 10.758 20.391 -6.027 1 98.75 139 PRO A O 1
ATOM 1093 N N . SER A 1 140 ? 9.891 20.859 -4.055 1 98.56 140 SER A N 1
ATOM 1094 C CA . SER A 1 140 ? 8.867 21.734 -4.629 1 98.56 140 SER A CA 1
ATOM 1095 C C . SER A 1 140 ? 9.484 23 -5.203 1 98.56 140 SER A C 1
ATOM 1097 O O . SER A 1 140 ? 10.352 23.609 -4.578 1 98.56 140 SER A O 1
ATOM 1099 N N . GLU A 1 141 ? 9.023 23.359 -6.387 1 97.62 141 GLU A N 1
ATOM 1100 C CA . GLU A 1 141 ? 9.5 24.578 -7.035 1 97.62 141 GLU A CA 1
ATOM 1101 C C . GLU A 1 141 ? 8.898 25.828 -6.391 1 97.62 141 GLU A C 1
ATOM 1103 O O . GLU A 1 141 ? 9.367 26.938 -6.621 1 97.62 141 GLU A O 1
ATOM 1108 N N . ILE A 1 142 ? 7.941 25.625 -5.582 1 98.12 142 ILE A N 1
ATOM 1109 C CA . ILE A 1 142 ? 7.242 26.734 -4.945 1 98.12 142 ILE A CA 1
ATOM 1110 C C . ILE A 1 142 ? 8.125 27.344 -3.861 1 98.12 142 ILE A C 1
ATOM 1112 O O . ILE A 1 142 ? 8.117 28.562 -3.652 1 98.12 142 ILE A O 1
ATOM 1116 N N . CYS A 1 143 ? 8.836 26.516 -3.111 1 97.94 143 CYS A N 1
ATOM 1117 C CA . CYS A 1 143 ? 9.844 27.016 -2.184 1 97.94 143 CYS A CA 1
ATOM 1118 C C . CYS A 1 143 ? 11.18 27.203 -2.885 1 97.94 143 CYS A C 1
ATOM 1120 O O . CYS A 1 143 ? 12.117 26.422 -2.678 1 97.94 143 CYS A O 1
ATOM 1122 N N . VAL A 1 144 ? 11.344 28.25 -3.559 1 97.81 144 VAL A N 1
ATOM 1123 C CA . VAL A 1 144 ? 12.391 28.5 -4.543 1 97.81 144 VAL A CA 1
ATOM 1124 C C . VAL A 1 144 ? 13.758 28.469 -3.861 1 97.81 144 VAL A C 1
ATOM 1126 O O . VAL A 1 144 ? 14.695 27.828 -4.359 1 97.81 144 VAL A O 1
ATOM 1129 N N . HIS A 1 145 ? 13.898 29.094 -2.779 1 98.62 145 HIS A N 1
ATOM 1130 C CA . HIS A 1 145 ? 15.188 29.234 -2.115 1 98.62 145 HIS A CA 1
ATOM 1131 C C . HIS A 1 145 ? 15.617 27.906 -1.477 1 98.62 145 HIS A C 1
ATOM 1133 O O . HIS A 1 145 ? 16.781 27.516 -1.576 1 98.62 145 HIS A O 1
ATOM 1139 N N . THR A 1 146 ? 14.695 27.219 -0.871 1 98.69 146 THR A N 1
ATOM 1140 C CA . THR A 1 146 ? 15 25.938 -0.236 1 98.69 146 THR A CA 1
ATOM 1141 C C . THR A 1 146 ? 15.344 24.875 -1.283 1 98.69 146 THR A C 1
ATOM 1143 O O . THR A 1 146 ? 16.266 24.094 -1.09 1 98.69 146 THR A O 1
ATOM 1146 N N . ALA A 1 147 ? 14.609 24.875 -2.375 1 98.75 147 ALA A N 1
ATOM 1147 C CA . ALA A 1 147 ? 14.883 23.922 -3.447 1 98.75 147 ALA A CA 1
ATOM 1148 C C . ALA A 1 147 ? 16.312 24.094 -3.979 1 98.75 147 ALA A C 1
ATOM 1150 O O . ALA A 1 147 ? 17.016 23.109 -4.227 1 98.75 147 ALA A O 1
ATOM 1151 N N . LYS A 1 148 ? 16.703 25.328 -4.113 1 98.56 148 LYS A N 1
ATOM 1152 C CA . LYS A 1 148 ? 18.047 25.625 -4.605 1 98.56 148 LYS A CA 1
ATOM 1153 C C . LYS A 1 148 ? 19.109 25.141 -3.623 1 98.56 148 LYS A C 1
ATOM 1155 O O . LYS A 1 148 ? 20.125 24.578 -4.031 1 98.56 148 LYS A O 1
ATOM 1160 N N . VAL A 1 149 ? 18.891 25.406 -2.379 1 98.75 149 VAL A N 1
ATOM 1161 C CA . VAL A 1 149 ? 19.828 24.984 -1.346 1 98.75 149 VAL A CA 1
ATOM 1162 C C . VAL A 1 149 ? 19.891 23.469 -1.296 1 98.75 149 VAL A C 1
ATOM 1164 O O . VAL A 1 149 ? 20.984 22.891 -1.146 1 98.75 149 VAL A O 1
ATOM 1167 N N . MET A 1 150 ? 18.797 22.766 -1.418 1 98.69 150 MET A N 1
ATOM 1168 C CA . MET A 1 150 ? 18.766 21.297 -1.406 1 98.69 150 MET A CA 1
ATOM 1169 C C . MET A 1 150 ? 19.531 20.734 -2.588 1 98.69 150 MET A C 1
ATOM 1171 O O . MET A 1 150 ? 20.312 19.781 -2.432 1 98.69 150 MET A O 1
ATOM 1175 N N . GLU A 1 151 ? 19.312 21.281 -3.752 1 98.56 151 GLU A N 1
ATOM 1176 C CA . GLU A 1 151 ? 20.016 20.859 -4.961 1 98.56 151 GLU A CA 1
ATOM 1177 C C . GLU A 1 151 ? 21.516 21.016 -4.82 1 98.56 151 GLU A C 1
ATOM 1179 O O . GLU A 1 151 ? 22.297 20.203 -5.316 1 98.56 151 GLU A O 1
ATOM 1184 N N . ARG A 1 152 ? 21.906 22.062 -4.172 1 98.62 152 ARG A N 1
ATOM 1185 C CA . ARG A 1 152 ? 23.328 22.375 -4.008 1 98.62 152 ARG A CA 1
ATOM 1186 C C . ARG A 1 152 ? 23.953 21.484 -2.945 1 98.62 152 ARG A C 1
ATOM 1188 O O . ARG A 1 152 ? 25.062 20.969 -3.131 1 98.62 152 ARG A O 1
ATOM 1195 N N . LEU A 1 153 ? 23.266 21.266 -1.851 1 98.81 153 LEU A N 1
ATOM 1196 C CA . LEU A 1 153 ? 23.906 20.703 -0.663 1 98.81 153 LEU A CA 1
ATOM 1197 C C . LEU A 1 153 ? 23.828 19.172 -0.669 1 98.81 153 LEU A C 1
ATOM 1199 O O . LEU A 1 153 ? 24.781 18.5 -0.249 1 98.81 153 LEU A O 1
ATOM 1203 N N . LEU A 1 154 ? 22.75 18.578 -1.104 1 98.81 154 LEU A N 1
ATOM 1204 C CA . LEU A 1 154 ? 22.578 17.141 -0.97 1 98.81 154 LEU A CA 1
ATOM 1205 C C . LEU A 1 154 ? 23.688 16.375 -1.675 1 98.81 154 LEU A C 1
ATOM 1207 O O . LEU A 1 154 ? 24.297 15.484 -1.091 1 98.81 154 LEU A O 1
ATOM 1211 N N . PRO A 1 155 ? 24.094 16.812 -2.93 1 98.44 155 PRO A N 1
ATOM 1212 C CA . PRO A 1 155 ? 25.125 16.062 -3.635 1 98.44 155 PRO A CA 1
ATOM 1213 C C . PRO A 1 155 ? 26.5 16.172 -2.957 1 98.44 155 PRO A C 1
ATOM 1215 O O . PRO A 1 155 ? 27.391 15.375 -3.236 1 98.44 155 PRO A O 1
ATOM 1218 N N . LEU A 1 156 ? 26.656 17.125 -2.086 1 98.62 156 LEU A N 1
ATOM 1219 C CA . LEU A 1 156 ? 27.922 17.297 -1.375 1 98.62 156 LEU A CA 1
ATOM 1220 C C . LEU A 1 156 ? 28.016 16.344 -0.201 1 98.62 156 LEU A C 1
ATOM 1222 O O . LEU A 1 156 ? 29.109 16.078 0.303 1 98.62 156 LEU A O 1
ATOM 1226 N N . TYR A 1 157 ? 26.906 15.805 0.215 1 98.81 157 TYR A N 1
ATOM 1227 C CA . TYR A 1 157 ? 26.906 15.031 1.454 1 98.81 157 TYR A CA 1
ATOM 1228 C C . TYR A 1 157 ? 26.578 13.57 1.186 1 98.81 157 TYR A C 1
ATOM 1230 O O . TYR A 1 157 ? 27.109 12.672 1.85 1 98.81 157 TYR A O 1
ATOM 1238 N N . ILE A 1 158 ? 25.719 13.297 0.255 1 98.81 158 ILE A N 1
ATOM 1239 C CA . ILE A 1 158 ? 25.328 11.914 0.01 1 98.81 158 ILE A CA 1
ATOM 1240 C C . ILE A 1 158 ? 25.641 11.539 -1.44 1 98.81 158 ILE A C 1
ATOM 1242 O O . ILE A 1 158 ? 25.938 12.414 -2.258 1 98.81 158 ILE A O 1
ATOM 1246 N N . ASP A 1 159 ? 25.562 10.289 -1.822 1 98.88 159 ASP A N 1
ATOM 1247 C CA . ASP A 1 159 ? 25.922 9.75 -3.131 1 98.88 159 ASP A CA 1
ATOM 1248 C C . ASP A 1 159 ? 25.078 10.383 -4.234 1 98.88 159 ASP A C 1
ATOM 1250 O O . ASP A 1 159 ? 23.891 10.062 -4.383 1 98.88 159 ASP A O 1
ATOM 1254 N N . LYS A 1 160 ? 25.656 11.188 -5.031 1 98.44 160 LYS A N 1
ATOM 1255 C CA . LYS A 1 160 ? 24.922 11.992 -6 1 98.44 160 LYS A CA 1
ATOM 1256 C C . LYS A 1 160 ? 24.406 11.133 -7.148 1 98.44 160 LYS A C 1
ATOM 1258 O O . LYS A 1 160 ? 23.5 11.531 -7.875 1 98.44 160 LYS A O 1
ATOM 1263 N N . GLU A 1 161 ? 25.016 10.023 -7.34 1 98.75 161 GLU A N 1
ATOM 1264 C CA . GLU A 1 161 ? 24.531 9.133 -8.391 1 98.75 161 GLU A CA 1
ATOM 1265 C C . GLU A 1 161 ? 23.297 8.367 -7.926 1 98.75 161 GLU A C 1
ATOM 1267 O O . GLU A 1 161 ? 22.328 8.211 -8.688 1 98.75 161 GLU A O 1
ATOM 1272 N N . LEU A 1 162 ? 23.266 7.871 -6.68 1 98.94 162 LEU A N 1
ATOM 1273 C CA . LEU A 1 162 ? 22.141 7.133 -6.125 1 98.94 162 LEU A CA 1
ATOM 1274 C C . LEU A 1 162 ? 21 8.07 -5.773 1 98.94 162 LEU A C 1
ATOM 1276 O O . LEU A 1 162 ? 19.828 7.68 -5.824 1 98.94 162 LEU A O 1
ATOM 1280 N N . TYR A 1 163 ? 21.359 9.328 -5.414 1 98.94 163 TYR A N 1
ATOM 1281 C CA . TYR A 1 163 ? 20.344 10.219 -4.871 1 98.94 163 TYR A CA 1
ATOM 1282 C C . TYR A 1 163 ? 20.375 11.578 -5.559 1 98.94 163 TYR A C 1
ATOM 1284 O O . TYR A 1 163 ? 20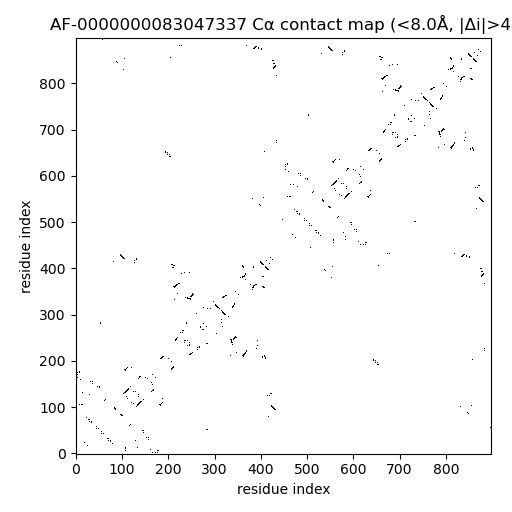.547 12.609 -4.898 1 98.94 163 TYR A O 1
ATOM 1292 N N . PRO A 1 164 ? 20.172 11.609 -6.852 1 98.88 164 PRO A N 1
ATOM 1293 C CA . PRO A 1 164 ? 20.156 12.891 -7.566 1 98.88 164 PRO A CA 1
ATOM 1294 C C . PRO A 1 164 ? 18.969 13.773 -7.191 1 98.88 164 PRO A C 1
ATOM 1296 O O . PRO A 1 164 ? 17.906 13.258 -6.836 1 98.88 164 PRO A O 1
ATOM 1299 N N . VAL A 1 165 ? 19.203 15.078 -7.297 1 98.81 165 VAL A N 1
ATOM 1300 C CA . VAL A 1 165 ? 18.156 16.062 -7.07 1 98.81 165 VAL A CA 1
ATOM 1301 C C . VAL A 1 165 ? 17.766 16.719 -8.398 1 98.81 165 VAL A C 1
ATOM 1303 O O . VAL A 1 165 ? 18.625 17.156 -9.164 1 98.81 165 VAL A O 1
ATOM 1306 N N . VAL A 1 166 ? 16.516 16.719 -8.672 1 98.62 166 VAL A N 1
ATOM 1307 C CA . VAL A 1 166 ? 15.984 17.375 -9.867 1 98.62 166 VAL A CA 1
ATOM 1308 C C . VAL A 1 166 ? 15.086 18.547 -9.461 1 98.62 166 VAL A C 1
ATOM 1310 O O . VAL A 1 166 ? 14.016 18.328 -8.875 1 98.62 166 VAL A O 1
ATOM 1313 N N . THR A 1 167 ? 15.484 19.719 -9.742 1 98.06 167 THR A N 1
ATOM 1314 C CA . THR A 1 167 ? 14.664 20.906 -9.477 1 98.06 167 THR A CA 1
ATOM 1315 C C . THR A 1 167 ? 13.875 21.297 -10.719 1 98.06 167 THR A C 1
ATOM 1317 O O . THR A 1 167 ? 14.219 20.906 -11.836 1 98.06 167 THR A O 1
ATOM 1320 N N . GLY A 1 168 ? 12.82 22 -10.562 1 96.69 168 GLY A N 1
ATOM 1321 C CA . GLY A 1 168 ? 11.938 22.453 -11.633 1 96.69 168 GLY A CA 1
ATOM 1322 C C . GLY A 1 168 ? 10.469 22.328 -11.281 1 96.69 168 GLY A C 1
ATOM 1323 O O . GLY A 1 168 ? 10.125 21.875 -10.188 1 96.69 168 GLY A O 1
ATOM 1324 N N . GLY A 1 169 ? 9.648 22.75 -12.203 1 96.62 169 GLY A N 1
ATOM 1325 C CA . GLY A 1 169 ? 8.219 22.797 -11.961 1 96.62 169 GLY A CA 1
ATOM 1326 C C . GLY A 1 169 ? 7.465 21.656 -12.617 1 96.62 169 GLY A C 1
ATOM 1327 O O . GLY A 1 169 ? 7.883 20.5 -12.547 1 96.62 169 GLY A O 1
ATOM 1328 N N . VAL A 1 170 ? 6.332 21.969 -13.125 1 96.94 170 VAL A N 1
ATOM 1329 C CA . VAL A 1 170 ? 5.367 21.016 -13.656 1 96.94 170 VAL A CA 1
ATOM 1330 C C . VAL A 1 170 ? 5.977 20.266 -14.844 1 96.94 170 VAL A C 1
ATOM 1332 O O . VAL A 1 170 ? 5.895 19.047 -14.922 1 96.94 170 VAL A O 1
ATOM 1335 N N . PRO A 1 171 ? 6.75 20.938 -15.727 1 97.62 171 PRO A N 1
ATOM 1336 C CA . PRO A 1 171 ? 7.32 20.203 -16.859 1 97.62 171 PRO A CA 1
ATOM 1337 C C . PRO A 1 171 ? 8.312 19.125 -16.422 1 97.62 171 PRO A C 1
ATOM 1339 O O . PRO A 1 171 ? 8.297 18.016 -16.953 1 97.62 171 PRO A O 1
ATOM 1342 N N . GLU A 1 172 ? 9.219 19.469 -15.539 1 98.06 172 GLU A N 1
ATOM 1343 C CA . GLU A 1 172 ? 10.195 18.516 -15.023 1 98.06 172 GLU A CA 1
ATOM 1344 C C . GLU A 1 172 ? 9.508 17.344 -14.32 1 98.06 172 GLU A C 1
ATOM 1346 O O . GLU A 1 172 ? 9.914 16.188 -14.477 1 98.06 172 GLU A O 1
ATOM 1351 N N . THR A 1 173 ? 8.484 17.641 -13.539 1 98.31 173 THR A N 1
ATOM 1352 C CA . THR A 1 173 ? 7.734 16.609 -12.844 1 98.31 173 THR A CA 1
ATOM 1353 C C . THR A 1 173 ? 7.07 15.656 -13.836 1 98.31 173 THR A C 1
ATOM 1355 O O . THR A 1 173 ? 7.09 14.438 -13.641 1 98.31 173 THR A O 1
ATOM 1358 N N . GLN A 1 174 ? 6.473 16.203 -14.867 1 98.19 174 GLN A N 1
ATOM 1359 C CA . GLN A 1 174 ? 5.816 15.391 -15.891 1 98.19 174 GLN A CA 1
ATOM 1360 C C . GLN A 1 174 ? 6.816 14.477 -16.578 1 98.19 174 GLN A C 1
ATOM 1362 O O . GLN A 1 174 ? 6.512 13.312 -16.875 1 98.19 174 GLN A O 1
ATOM 1367 N N . GLU A 1 175 ? 7.996 15.023 -16.875 1 98.31 175 GLU A N 1
ATOM 1368 C CA . GLU A 1 175 ? 9.039 14.211 -17.5 1 98.31 175 GLU A CA 1
ATOM 1369 C C . GLU A 1 175 ? 9.453 13.062 -16.594 1 98.31 175 GLU A C 1
ATOM 1371 O O . GLU A 1 175 ? 9.656 11.938 -17.047 1 98.31 175 GLU A O 1
ATOM 1376 N N . LEU A 1 176 ? 9.594 13.359 -15.32 1 98.75 176 LEU A N 1
ATOM 1377 C CA . LEU A 1 176 ? 9.93 12.312 -14.359 1 98.75 176 LEU A CA 1
ATOM 1378 C C . LEU A 1 176 ? 8.836 11.242 -14.32 1 98.75 176 LEU A C 1
ATOM 1380 O O . LEU A 1 176 ? 9.141 10.047 -14.289 1 98.75 176 LEU A O 1
ATOM 1384 N N . LEU A 1 177 ? 7.578 11.648 -14.375 1 98.62 177 LEU A N 1
ATOM 1385 C CA . LEU A 1 177 ? 6.457 10.734 -14.227 1 98.62 177 LEU A CA 1
ATOM 1386 C C . LEU A 1 177 ? 6.305 9.852 -15.461 1 98.62 177 LEU A C 1
ATOM 1388 O O . LEU A 1 177 ? 5.602 8.836 -15.422 1 98.62 177 LEU A O 1
ATOM 1392 N N . ARG A 1 178 ? 6.93 10.219 -16.531 1 98.12 178 ARG A N 1
ATOM 1393 C CA . ARG A 1 178 ? 6.938 9.383 -17.719 1 98.12 178 ARG A CA 1
ATOM 1394 C C . ARG A 1 178 ? 7.945 8.242 -17.578 1 98.12 178 ARG A C 1
ATOM 1396 O O . ARG A 1 178 ? 7.891 7.262 -18.328 1 98.12 178 ARG A O 1
ATOM 1403 N N . GLN A 1 179 ? 8.867 8.406 -16.641 1 98.31 179 GLN A N 1
ATOM 1404 C CA . GLN A 1 179 ? 9.891 7.375 -16.438 1 98.31 179 GLN A CA 1
ATOM 1405 C C . GLN A 1 179 ? 9.367 6.25 -15.547 1 98.31 179 GLN A C 1
ATOM 1407 O O . GLN A 1 179 ? 8.383 6.43 -14.828 1 98.31 179 GLN A O 1
ATOM 1412 N N . ARG A 1 180 ? 10.008 5.098 -15.672 1 97.94 180 ARG A N 1
ATOM 1413 C CA . ARG A 1 180 ? 9.664 3.955 -14.828 1 97.94 180 ARG A CA 1
ATOM 1414 C C . ARG A 1 180 ? 10.398 4.023 -13.492 1 97.94 180 ARG A C 1
ATOM 1416 O O . ARG A 1 180 ? 11.633 4.055 -13.453 1 97.94 180 ARG A O 1
ATOM 1423 N N . PHE A 1 181 ? 9.711 4.109 -12.414 1 98.88 181 PHE A N 1
ATOM 1424 C CA . PHE A 1 181 ? 10.219 4.004 -11.055 1 98.88 181 PHE A CA 1
ATOM 1425 C C . PHE A 1 181 ? 9.719 2.734 -10.383 1 98.88 181 PHE A C 1
ATOM 1427 O O . PHE A 1 181 ? 8.836 2.053 -10.914 1 98.88 181 PHE A O 1
ATOM 1434 N N . ASP A 1 182 ? 10.312 2.408 -9.273 1 98.88 182 ASP A N 1
ATOM 1435 C CA . ASP A 1 182 ? 9.891 1.245 -8.492 1 98.88 182 ASP A CA 1
ATOM 1436 C C . ASP A 1 182 ? 8.961 1.655 -7.352 1 98.88 182 ASP A C 1
ATOM 1438 O O . ASP A 1 182 ? 8.297 0.81 -6.75 1 98.88 182 ASP A O 1
ATOM 1442 N N . HIS A 1 183 ? 8.883 2.906 -7.062 1 98.94 183 HIS A N 1
ATOM 1443 C CA . HIS A 1 183 ? 7.949 3.516 -6.125 1 98.94 183 HIS A CA 1
ATOM 1444 C C . HIS A 1 183 ? 7.922 5.031 -6.281 1 98.94 183 HIS A C 1
ATOM 1446 O O . HIS A 1 183 ? 8.953 5.648 -6.574 1 98.94 183 HIS A O 1
ATOM 1452 N N . ILE A 1 184 ? 6.785 5.648 -6.109 1 98.94 184 ILE A N 1
ATOM 1453 C CA . ILE A 1 184 ? 6.68 7.105 -6.094 1 98.94 184 ILE A CA 1
ATOM 1454 C C . ILE A 1 184 ? 6.098 7.566 -4.758 1 98.94 184 ILE A C 1
ATOM 1456 O O . ILE A 1 184 ? 5.035 7.098 -4.34 1 98.94 184 ILE A O 1
ATOM 1460 N N . PHE A 1 185 ? 6.816 8.383 -4.086 1 98.94 185 PHE A N 1
ATOM 1461 C CA . PHE A 1 185 ? 6.375 9.031 -2.855 1 98.94 185 PHE A CA 1
ATOM 1462 C C . PHE A 1 185 ? 6.051 10.5 -3.105 1 98.94 185 PHE A C 1
ATOM 1464 O O . PHE A 1 185 ? 6.926 11.273 -3.498 1 98.94 185 PHE A O 1
ATOM 1471 N N . TYR A 1 186 ? 4.816 10.844 -2.82 1 98.94 186 TYR A N 1
ATOM 1472 C CA . TYR A 1 186 ? 4.363 12.203 -3.102 1 98.94 186 TYR A CA 1
ATOM 1473 C C . TYR A 1 186 ? 3.691 12.82 -1.879 1 98.94 186 TYR A C 1
ATOM 1475 O O . TYR A 1 186 ? 2.848 12.18 -1.243 1 98.94 186 TYR A O 1
ATOM 1483 N N . THR A 1 187 ? 4.062 13.969 -1.559 1 98.81 187 THR A N 1
ATOM 1484 C CA . THR A 1 187 ? 3.357 14.797 -0.582 1 98.81 187 THR A CA 1
ATOM 1485 C C . THR A 1 187 ? 2.764 16.031 -1.244 1 98.81 187 THR A C 1
ATOM 1487 O O . THR A 1 187 ? 3.482 16.812 -1.882 1 98.81 187 THR A O 1
ATOM 1490 N N . GLY A 1 188 ? 1.472 16.203 -1.16 1 98.12 188 GLY A N 1
ATOM 1491 C CA . GLY A 1 188 ? 0.812 17.344 -1.767 1 98.12 188 GLY A CA 1
ATOM 1492 C C . GLY A 1 188 ? -0.701 17.25 -1.748 1 98.12 188 GLY A C 1
ATOM 1493 O O . GLY A 1 188 ? -1.281 16.734 -0.792 1 98.12 188 GLY A O 1
ATOM 1494 N N . ASN A 1 189 ? -1.354 17.812 -2.754 1 97.12 189 ASN A N 1
ATOM 1495 C CA . ASN A 1 189 ? -2.812 17.844 -2.748 1 97.12 189 ASN A CA 1
ATOM 1496 C C . ASN A 1 189 ? -3.393 16.672 -3.539 1 97.12 189 ASN A C 1
ATOM 1498 O O . ASN A 1 189 ? -2.668 15.984 -4.266 1 97.12 189 ASN A O 1
ATOM 1502 N N . SER A 1 190 ? -4.684 16.453 -3.434 1 97.56 190 SER A N 1
ATOM 1503 C CA . SER A 1 190 ? -5.359 15.289 -4 1 97.56 190 SER A CA 1
ATOM 1504 C C . SER A 1 190 ? -5.441 15.391 -5.523 1 97.56 190 SER A C 1
ATOM 1506 O O . SER A 1 190 ? -5.41 14.367 -6.215 1 97.56 190 SER A O 1
ATOM 1508 N N . VAL A 1 191 ? -5.535 16.562 -6.047 1 97.25 191 VAL A N 1
ATOM 1509 C CA . VAL A 1 191 ? -5.645 16.75 -7.492 1 97.25 191 VAL A CA 1
ATOM 1510 C C . VAL A 1 191 ? -4.395 16.203 -8.18 1 97.25 191 VAL A C 1
ATOM 1512 O O . VAL A 1 191 ? -4.492 15.398 -9.117 1 97.25 191 VAL A O 1
ATOM 1515 N N . VAL A 1 192 ? -3.246 16.641 -7.668 1 98.12 192 VAL A N 1
ATOM 1516 C CA . VAL A 1 192 ? -1.986 16.172 -8.242 1 98.12 192 VAL A CA 1
ATOM 1517 C C . VAL A 1 192 ? -1.772 14.695 -7.891 1 98.12 192 VAL A C 1
ATOM 1519 O O . VAL A 1 192 ? -1.228 13.938 -8.695 1 98.12 192 VAL A O 1
ATOM 1522 N N . GLY A 1 193 ? -2.227 14.273 -6.668 1 98.62 193 GLY A N 1
ATOM 1523 C CA . GLY A 1 193 ? -2.162 12.867 -6.297 1 98.62 193 GLY A CA 1
ATOM 1524 C C . GLY A 1 193 ? -2.812 11.953 -7.316 1 98.62 193 GLY A C 1
ATOM 1525 O O . GLY A 1 193 ? -2.27 10.891 -7.641 1 98.62 193 GLY A O 1
ATOM 1526 N N . LYS A 1 194 ? -3.971 12.352 -7.859 1 98.69 194 LYS A N 1
ATOM 1527 C CA . LYS A 1 194 ? -4.672 11.578 -8.875 1 98.69 194 LYS A CA 1
ATOM 1528 C C . LYS A 1 194 ? -3.844 11.469 -10.156 1 98.69 194 LYS A C 1
ATOM 1530 O O . LYS A 1 194 ? -3.76 10.391 -10.75 1 98.69 194 LYS A O 1
ATOM 1535 N N . LEU A 1 195 ? -3.209 12.531 -10.523 1 98.69 195 LEU A N 1
ATOM 1536 C CA . LEU A 1 195 ? -2.383 12.555 -11.727 1 98.69 195 LEU A CA 1
ATOM 1537 C C . LEU A 1 195 ? -1.177 11.633 -11.57 1 98.69 195 LEU A C 1
ATOM 1539 O O . LEU A 1 195 ? -0.814 10.914 -12.508 1 98.69 195 LEU A O 1
ATOM 1543 N N . ILE A 1 196 ? -0.577 11.711 -10.422 1 98.81 196 ILE A N 1
ATOM 1544 C CA . ILE A 1 196 ? 0.6 10.891 -10.156 1 98.81 196 ILE A CA 1
ATOM 1545 C C . ILE A 1 196 ? 0.219 9.414 -10.188 1 98.81 196 ILE A C 1
ATOM 1547 O O . ILE A 1 196 ? 0.916 8.602 -10.797 1 98.81 196 ILE A O 1
ATOM 1551 N N . MET A 1 197 ? -0.867 9.078 -9.516 1 98.88 197 MET A N 1
ATOM 1552 C CA . MET A 1 197 ? -1.323 7.691 -9.492 1 98.88 197 MET A CA 1
ATOM 1553 C C . MET A 1 197 ? -1.658 7.203 -10.898 1 98.88 197 MET A C 1
ATOM 1555 O O . MET A 1 197 ? -1.346 6.066 -11.258 1 98.88 197 MET A O 1
ATOM 1559 N N . GLU A 1 198 ? -2.27 8.008 -11.672 1 98.75 198 GLU A N 1
ATOM 1560 C CA . GLU A 1 198 ? -2.576 7.672 -13.055 1 98.75 198 GLU A CA 1
ATOM 1561 C C . GLU A 1 198 ? -1.304 7.414 -13.859 1 98.75 198 GLU A C 1
ATOM 1563 O O . GLU A 1 198 ? -1.223 6.445 -14.617 1 98.75 198 GLU A O 1
ATOM 1568 N N . ALA A 1 199 ? -0.325 8.312 -13.711 1 98.81 199 ALA A N 1
ATOM 1569 C CA . ALA A 1 199 ? 0.946 8.148 -14.414 1 98.81 199 ALA A CA 1
ATOM 1570 C C . ALA A 1 199 ? 1.659 6.879 -13.961 1 98.81 199 ALA A C 1
ATOM 1572 O O . ALA A 1 199 ? 2.27 6.18 -14.773 1 98.81 199 ALA A O 1
ATOM 1573 N N . ALA A 1 200 ? 1.599 6.605 -12.688 1 98.88 200 ALA A N 1
ATOM 1574 C CA . ALA A 1 200 ? 2.254 5.441 -12.102 1 98.88 200 ALA A CA 1
ATOM 1575 C C . ALA A 1 200 ? 1.697 4.145 -12.688 1 98.88 200 ALA A C 1
ATOM 1577 O O . ALA A 1 200 ? 2.412 3.146 -12.797 1 98.88 200 ALA A O 1
ATOM 1578 N N . ALA A 1 201 ? 0.417 4.152 -13.062 1 98.75 201 ALA A N 1
ATOM 1579 C CA . ALA A 1 201 ? -0.274 2.969 -13.562 1 98.75 201 ALA A CA 1
ATOM 1580 C C . ALA A 1 201 ? 0.387 2.443 -14.828 1 98.75 201 ALA A C 1
ATOM 1582 O O . ALA A 1 201 ? 0.406 1.235 -15.078 1 98.75 201 ALA A O 1
ATOM 1583 N N . LYS A 1 202 ? 0.999 3.314 -15.602 1 98.31 202 LYS A N 1
ATOM 1584 C CA . LYS A 1 202 ? 1.595 2.934 -16.875 1 98.31 202 LYS A CA 1
ATOM 1585 C C . LYS A 1 202 ? 2.715 1.918 -16.688 1 98.31 202 LYS A C 1
ATOM 1587 O O . LYS A 1 202 ? 2.98 1.098 -17.562 1 98.31 202 LYS A O 1
ATOM 1592 N N . HIS A 1 203 ? 3.332 1.977 -15.57 1 98.06 203 HIS A N 1
ATOM 1593 C CA . HIS A 1 203 ? 4.469 1.102 -15.305 1 98.06 203 HIS A CA 1
ATOM 1594 C C . HIS A 1 203 ? 4.195 0.196 -14.102 1 98.06 203 HIS A C 1
ATOM 1596 O O . HIS A 1 203 ? 5.113 -0.431 -13.57 1 98.06 203 HIS A O 1
ATOM 1602 N N . LEU A 1 204 ? 2.943 0.19 -13.625 1 98.5 204 LEU A N 1
ATOM 1603 C CA . LEU A 1 204 ? 2.586 -0.564 -12.43 1 98.5 204 LEU A CA 1
ATOM 1604 C C . LEU A 1 204 ? 3.479 -0.175 -11.258 1 98.5 204 LEU A C 1
ATOM 1606 O O . LEU A 1 204 ? 3.996 -1.043 -10.547 1 98.5 204 LEU A O 1
ATOM 1610 N N . THR A 1 205 ? 3.73 1.113 -11.07 1 98.88 205 THR A N 1
ATOM 1611 C CA . THR A 1 205 ? 4.539 1.632 -9.977 1 98.88 205 THR A CA 1
ATOM 1612 C C . THR A 1 205 ? 3.674 1.923 -8.758 1 98.88 205 THR A C 1
ATOM 1614 O O . THR A 1 205 ? 2.732 2.715 -8.828 1 98.88 205 THR A O 1
ATOM 1617 N N . PRO A 1 206 ? 3.961 1.25 -7.633 1 98.88 206 PRO A N 1
ATOM 1618 C CA . PRO A 1 206 ? 3.227 1.61 -6.422 1 98.88 206 PRO A CA 1
ATOM 1619 C C . PRO A 1 206 ? 3.494 3.045 -5.973 1 98.88 206 PRO A C 1
ATOM 1621 O O . PRO A 1 206 ? 4.531 3.619 -6.312 1 98.88 206 PRO A O 1
ATOM 1624 N N . VAL A 1 207 ? 2.5 3.592 -5.184 1 98.94 207 VAL A N 1
ATOM 1625 C CA . VAL A 1 207 ? 2.627 4.988 -4.773 1 98.94 207 VAL A CA 1
ATOM 1626 C C . VAL A 1 207 ? 2.352 5.113 -3.277 1 98.94 207 VAL A C 1
ATOM 1628 O O . VAL A 1 207 ? 1.606 4.312 -2.707 1 98.94 207 VAL A O 1
ATOM 1631 N N . THR A 1 208 ? 3.039 5.977 -2.609 1 98.94 208 THR A N 1
ATOM 1632 C CA . THR A 1 208 ? 2.654 6.582 -1.339 1 98.94 208 THR A CA 1
ATOM 1633 C C . THR A 1 208 ? 2.234 8.039 -1.537 1 98.94 208 THR A C 1
ATOM 1635 O O . THR A 1 208 ? 3.033 8.867 -1.98 1 98.94 208 THR A O 1
ATOM 1638 N N . LEU A 1 209 ? 1.005 8.273 -1.261 1 98.88 209 LEU A N 1
ATOM 1639 C CA . LEU A 1 209 ? 0.448 9.609 -1.427 1 98.88 209 LEU A CA 1
ATOM 1640 C C . LEU A 1 209 ? 0.105 10.227 -0.075 1 98.88 209 LEU A C 1
ATOM 1642 O O . LEU A 1 209 ? -0.874 9.836 0.562 1 98.88 209 LEU A O 1
ATOM 1646 N N . GLU A 1 210 ? 0.977 11.07 0.374 1 98.69 210 GLU A N 1
ATOM 1647 C CA . GLU A 1 210 ? 0.698 11.891 1.551 1 98.69 210 GLU A CA 1
ATOM 1648 C C . GLU A 1 210 ? -0.027 13.18 1.17 1 98.69 210 GLU A C 1
ATOM 1650 O O . GLU A 1 210 ? 0.589 14.117 0.657 1 98.69 210 GLU A O 1
ATOM 1655 N N . LEU A 1 211 ? -1.285 13.164 1.465 1 98.25 211 LEU A N 1
ATOM 1656 C CA . LEU A 1 211 ? -2.094 14.273 0.978 1 98.25 211 LEU A CA 1
ATOM 1657 C C . LEU A 1 211 ? -2.635 15.109 2.139 1 98.25 211 LEU A C 1
ATOM 1659 O O . LEU A 1 211 ? -1.898 15.422 3.076 1 98.25 211 LEU A O 1
ATOM 1663 N N . GLY A 1 212 ? -3.732 15.68 2.082 1 94.44 212 GLY A N 1
ATOM 1664 C CA . GLY A 1 212 ? -4.27 16.531 3.135 1 94.44 212 GLY A CA 1
ATOM 1665 C C . GLY A 1 212 ? -5.738 16.266 3.414 1 94.44 212 GLY A C 1
ATOM 1666 O O . GLY A 1 212 ? -6.188 15.125 3.406 1 94.44 212 GLY A O 1
ATOM 1667 N N . GLY A 1 213 ? -6.402 17.188 3.715 1 90.38 213 GLY A N 1
ATOM 1668 C CA . GLY A 1 213 ? -7.828 17.156 4 1 90.38 213 GLY A CA 1
ATOM 1669 C C . GLY A 1 213 ? -8.266 18.25 4.969 1 90.38 213 GLY A C 1
ATOM 1670 O O . GLY A 1 213 ? -7.438 19 5.473 1 90.38 213 GLY A O 1
ATOM 1671 N N . LYS A 1 214 ? -9.578 18.391 5.094 1 97.62 214 LYS A N 1
ATOM 1672 C CA . LYS A 1 214 ? -10.148 19.359 6.02 1 97.62 214 LYS A CA 1
ATOM 1673 C C . LYS A 1 214 ? -10.281 18.766 7.422 1 97.62 214 LYS A C 1
ATOM 1675 O O . LYS A 1 214 ? -11.344 18.266 7.789 1 97.62 214 LYS A O 1
ATOM 1680 N N . SER A 1 215 ? -9.227 18.859 8.18 1 98.81 215 SER A N 1
ATOM 1681 C CA . SER A 1 215 ? -9.133 18.234 9.5 1 98.81 215 SER A CA 1
ATOM 1682 C C . SER A 1 215 ? -10.102 18.891 10.484 1 98.81 215 SER A C 1
ATOM 1684 O O . SER A 1 215 ? -9.945 20.062 10.836 1 98.81 215 SER A O 1
ATOM 1686 N N . PRO A 1 216 ? -11.055 18.172 10.977 1 98.88 216 PRO A N 1
ATOM 1687 C CA . PRO A 1 216 ? -12.016 18.734 11.922 1 98.88 216 PRO A CA 1
ATOM 1688 C C . PRO A 1 216 ? -11.469 18.828 13.344 1 98.88 216 PRO A C 1
ATOM 1690 O O . PRO A 1 216 ? -10.625 18.016 13.734 1 98.88 216 PRO A O 1
ATOM 1693 N N . CYS A 1 217 ? -11.992 19.766 14.07 1 98.94 217 CYS A N 1
ATOM 1694 C CA . CYS A 1 217 ? -11.734 19.891 15.5 1 98.94 217 CYS A CA 1
ATOM 1695 C C . CYS A 1 217 ? -13.031 20.109 16.266 1 98.94 217 CYS A C 1
ATOM 1697 O O . CYS A 1 217 ? -13.68 21.141 16.141 1 98.94 217 CYS A O 1
ATOM 1699 N N . TYR A 1 218 ? -13.391 19.125 17.062 1 98.94 218 TYR A N 1
ATOM 1700 C CA . TYR A 1 218 ? -14.578 19.219 17.906 1 98.94 218 TYR A CA 1
ATOM 1701 C C . TYR A 1 218 ? -14.219 19.641 19.328 1 98.94 218 TYR A C 1
ATOM 1703 O O . TYR A 1 218 ? -13.391 19 19.969 1 98.94 218 TYR A O 1
ATOM 1711 N N . ILE A 1 219 ? -14.773 20.719 19.766 1 98.81 219 ILE A N 1
ATOM 1712 C CA . ILE A 1 219 ? -14.609 21.141 21.141 1 98.81 219 ILE A CA 1
ATOM 1713 C C . ILE A 1 219 ? -15.906 20.922 21.922 1 98.81 219 ILE A C 1
ATOM 1715 O O . ILE A 1 219 ? -16.906 21.625 21.688 1 98.81 219 ILE A O 1
ATOM 1719 N N . ASP A 1 220 ? -15.789 20.031 22.797 1 97.75 220 ASP A N 1
ATOM 1720 C CA . ASP A 1 220 ? -16.906 19.672 23.656 1 97.75 220 ASP A CA 1
ATOM 1721 C C . ASP A 1 220 ? -17.188 20.75 24.703 1 97.75 220 ASP A C 1
ATOM 1723 O O . ASP A 1 220 ? -16.25 21.344 25.25 1 97.75 220 ASP A O 1
ATOM 1727 N N . LYS A 1 221 ? -18.469 20.969 25.062 1 95.38 221 LYS A N 1
ATOM 1728 C CA . LYS A 1 221 ? -18.828 22.031 26 1 95.38 221 LYS A CA 1
ATOM 1729 C C . LYS A 1 221 ? -18.297 21.734 27.391 1 95.38 221 LYS A C 1
ATOM 1731 O O . LYS A 1 221 ? -18.109 22.641 28.203 1 95.38 221 LYS A O 1
ATOM 1736 N N . ASP A 1 222 ? -18.031 20.469 27.656 1 88.94 222 ASP A N 1
ATOM 1737 C CA . ASP A 1 222 ? -17.578 20.078 28.984 1 88.94 222 ASP A CA 1
ATOM 1738 C C . ASP A 1 222 ? -16.062 20.047 29.062 1 88.94 222 ASP A C 1
ATOM 1740 O O . ASP A 1 222 ? -15.484 19.641 30.078 1 88.94 222 ASP A O 1
ATOM 1744 N N . SER A 1 223 ? -15.398 20.562 28.109 1 93.06 223 SER A N 1
ATOM 1745 C CA . SER A 1 223 ? -13.938 20.625 28.109 1 93.06 223 SER A CA 1
ATOM 1746 C C . SER A 1 223 ? -13.438 21.859 28.844 1 93.06 223 SER A C 1
ATOM 1748 O O . SER A 1 223 ? -14.219 22.766 29.156 1 93.06 223 SER A O 1
ATOM 1750 N N . ASP A 1 224 ? -12.172 21.844 29.281 1 95.25 224 ASP A N 1
ATOM 1751 C CA . ASP A 1 224 ? -11.492 23.094 29.609 1 95.25 224 ASP A CA 1
ATOM 1752 C C . ASP A 1 224 ? -11.25 23.938 28.359 1 95.25 224 ASP A C 1
ATOM 1754 O O . ASP A 1 224 ? -10.242 23.766 27.672 1 95.25 224 ASP A O 1
ATOM 1758 N N . ILE A 1 225 ? -12.062 24.828 28.125 1 97 225 ILE A N 1
ATOM 1759 C CA . ILE A 1 225 ? -12.102 25.562 26.875 1 97 225 ILE A CA 1
ATOM 1760 C C . ILE A 1 225 ? -10.828 26.391 26.719 1 97 225 ILE A C 1
ATOM 1762 O O . ILE A 1 225 ? -10.305 26.547 25.609 1 97 225 ILE A O 1
ATOM 1766 N N . SER A 1 226 ? -10.328 26.891 27.812 1 96.5 226 SER A N 1
ATOM 1767 C CA . SER A 1 226 ? -9.109 27.703 27.766 1 96.5 226 SER A CA 1
ATOM 1768 C C . SER A 1 226 ? -7.926 26.875 27.25 1 96.5 226 SER A C 1
ATOM 1770 O O . SER A 1 226 ? -7.219 27.297 26.328 1 96.5 226 SER A O 1
ATOM 1772 N N . ILE A 1 227 ? -7.742 25.75 27.797 1 96.62 227 ILE A N 1
ATOM 1773 C CA . ILE A 1 227 ? -6.645 24.875 27.391 1 96.62 227 ILE A CA 1
ATOM 1774 C C . ILE A 1 227 ? -6.859 24.406 25.953 1 96.62 227 ILE A C 1
ATOM 1776 O O . ILE A 1 227 ? -5.93 24.406 25.141 1 96.62 227 ILE A O 1
ATOM 1780 N N . ALA A 1 228 ? -8.078 23.953 25.672 1 97.62 228 ALA A N 1
ATOM 1781 C CA . ALA A 1 228 ? -8.414 23.484 24.328 1 97.62 228 ALA A CA 1
ATOM 1782 C C . ALA A 1 228 ? -8.07 24.547 23.281 1 97.62 228 ALA A C 1
ATOM 1784 O O . ALA A 1 228 ? -7.41 24.25 22.281 1 97.62 228 ALA A O 1
ATOM 1785 N N . CYS A 1 229 ? -8.453 25.734 23.531 1 98.12 229 CYS A N 1
ATOM 1786 C CA . CYS A 1 229 ? -8.281 26.812 22.562 1 98.12 229 CYS A CA 1
ATOM 1787 C C . CYS A 1 229 ? -6.812 27.172 22.406 1 98.12 229 CYS A C 1
ATOM 1789 O O . CYS A 1 229 ? -6.363 27.516 21.312 1 98.12 229 CYS A O 1
ATOM 1791 N N . ARG A 1 230 ? -6.102 27.188 23.516 1 97.56 230 ARG A N 1
ATOM 1792 C CA . ARG A 1 230 ? -4.668 27.438 23.422 1 97.56 230 ARG A CA 1
ATOM 1793 C C . ARG A 1 230 ? -3.982 26.422 22.531 1 97.56 230 ARG A C 1
ATOM 1795 O O . ARG A 1 230 ? -3.195 26.781 21.656 1 97.56 230 ARG A O 1
ATOM 1802 N N . ARG A 1 231 ? -4.293 25.156 22.672 1 97.75 231 ARG A N 1
ATOM 1803 C CA . ARG A 1 231 ? -3.686 24.078 21.891 1 97.75 231 ARG A CA 1
ATOM 1804 C C . ARG A 1 231 ? -4.152 24.125 20.438 1 97.75 231 ARG A C 1
ATOM 1806 O O . ARG A 1 231 ? -3.359 23.891 19.516 1 97.75 231 ARG A O 1
ATOM 1813 N N . VAL A 1 232 ? -5.41 24.438 20.234 1 98.62 232 VAL A N 1
ATOM 1814 C CA . VAL A 1 232 ? -5.938 24.578 18.875 1 98.62 232 VAL A CA 1
ATOM 1815 C C . VAL A 1 232 ? -5.262 25.75 18.172 1 98.62 232 VAL A C 1
ATOM 1817 O O . VAL A 1 232 ? -4.934 25.672 16.984 1 98.62 232 VAL A O 1
ATOM 1820 N N . THR A 1 233 ? -5.066 26.844 18.969 1 98.69 233 THR A N 1
ATOM 1821 C CA . THR A 1 233 ? -4.406 28.031 18.422 1 98.69 233 THR A CA 1
ATOM 1822 C C . THR A 1 233 ? -3 27.688 17.922 1 98.69 233 THR A C 1
ATOM 1824 O O . THR A 1 233 ? -2.615 28.062 16.828 1 98.69 233 THR A O 1
ATOM 1827 N N . TRP A 1 234 ? -2.336 27 18.734 1 97.38 234 TRP A N 1
ATOM 1828 C CA . TRP A 1 234 ? -0.996 26.562 18.344 1 97.38 234 TRP A CA 1
ATOM 1829 C C . TRP A 1 234 ? -1.044 25.688 17.094 1 97.38 234 TRP A C 1
ATOM 1831 O O . TRP A 1 234 ? -0.3 25.906 16.141 1 97.38 234 TRP A O 1
ATOM 1841 N N . GLY A 1 235 ? -1.893 24.734 17.062 1 97.94 235 GLY A N 1
ATOM 1842 C CA . GLY A 1 235 ? -2.02 23.812 15.945 1 97.94 235 GLY A CA 1
ATOM 1843 C C . GLY A 1 235 ? -2.41 24.516 14.656 1 97.94 235 GLY A C 1
ATOM 1844 O O . GLY A 1 235 ? -1.934 24.141 13.578 1 97.94 235 GLY A O 1
ATOM 1845 N N . LYS A 1 236 ? -3.252 25.5 14.719 1 98.62 236 LYS A N 1
ATOM 1846 C CA . LYS A 1 236 ? -3.805 26.141 13.531 1 98.62 236 LYS A CA 1
ATOM 1847 C C . LYS A 1 236 ? -2.814 27.141 12.938 1 98.62 236 LYS A C 1
ATOM 1849 O O . LYS A 1 236 ? -2.643 27.203 11.719 1 98.62 236 LYS A O 1
ATOM 1854 N N . TYR A 1 237 ? -2.137 27.906 13.797 1 98.25 237 TYR A N 1
ATOM 1855 C CA . TYR A 1 237 ? -1.455 29.078 13.266 1 98.25 237 TYR A CA 1
ATOM 1856 C C . TYR A 1 237 ? 0.044 28.828 13.148 1 98.25 237 TYR A C 1
ATOM 1858 O O . TYR A 1 237 ? 0.772 29.656 12.586 1 98.25 237 TYR A O 1
ATOM 1866 N N . THR A 1 238 ? 0.517 27.656 13.695 1 96.06 238 THR A N 1
ATOM 1867 C CA . THR A 1 238 ? 1.888 27.25 13.391 1 96.06 238 THR A CA 1
ATOM 1868 C C . THR A 1 238 ? 2.121 27.234 11.883 1 96.06 238 THR A C 1
ATOM 1870 O O . THR A 1 238 ? 1.273 26.75 11.125 1 96.06 238 THR A O 1
ATOM 1873 N N . ASN A 1 239 ? 3.289 27.828 11.453 1 97.44 239 ASN A N 1
ATOM 1874 C CA . ASN A 1 239 ? 3.643 27.922 10.047 1 97.44 239 ASN A CA 1
ATOM 1875 C C . ASN A 1 239 ? 2.588 28.688 9.25 1 97.44 239 ASN A C 1
ATOM 1877 O O . ASN A 1 239 ? 2.311 28.359 8.094 1 97.44 239 ASN A O 1
ATOM 1881 N N . CYS A 1 240 ? 1.958 29.688 9.953 1 97.88 240 CYS A N 1
ATOM 1882 C CA . CYS A 1 240 ? 0.909 30.516 9.367 1 97.88 240 CYS A CA 1
ATOM 1883 C C . CYS A 1 240 ? -0.231 29.656 8.836 1 97.88 240 CYS A C 1
ATOM 1885 O O . CYS A 1 240 ? -0.806 29.953 7.785 1 97.88 240 CYS A O 1
ATOM 1887 N N . GLY A 1 241 ? -0.476 28.562 9.438 1 98.25 241 GLY A N 1
ATOM 1888 C CA . GLY A 1 241 ? -1.588 27.688 9.109 1 98.25 241 GLY A CA 1
ATOM 1889 C C . GLY A 1 241 ? -1.324 26.812 7.898 1 98.25 241 GLY A C 1
ATOM 1890 O O . GLY A 1 241 ? -2.193 26.047 7.477 1 98.25 241 GLY A O 1
ATOM 1891 N N . GLN A 1 242 ? -0.143 26.891 7.293 1 98.38 242 GLN A N 1
ATOM 1892 C CA . GLN A 1 242 ? 0.206 26.109 6.113 1 98.38 242 GLN A CA 1
ATOM 1893 C C . GLN A 1 242 ? 0.724 24.719 6.5 1 98.38 242 GLN A C 1
ATOM 1895 O O . GLN A 1 242 ? 1.858 24.359 6.172 1 98.38 242 GLN A O 1
ATOM 1900 N N . THR A 1 243 ? -0.135 23.969 7.184 1 98.31 243 THR A N 1
ATOM 1901 C CA . THR A 1 243 ? 0.147 22.656 7.73 1 98.31 243 THR A CA 1
ATOM 1902 C C . THR A 1 243 ? -0.988 21.688 7.414 1 98.31 243 THR A C 1
ATOM 1904 O O . THR A 1 243 ? -2.143 21.938 7.766 1 98.31 243 THR A O 1
ATOM 1907 N N . CYS A 1 244 ? -0.73 20.562 6.812 1 97.69 244 CYS A N 1
ATOM 1908 C CA . CYS A 1 244 ? -1.731 19.656 6.27 1 97.69 244 CYS A CA 1
ATOM 1909 C C . CYS A 1 244 ? -2.562 19.031 7.387 1 97.69 244 CYS A C 1
ATOM 1911 O O . CYS A 1 244 ? -3.713 18.656 7.172 1 97.69 244 CYS A O 1
ATOM 1913 N N . ILE A 1 245 ? -1.983 18.953 8.609 1 98.25 245 ILE A N 1
ATOM 1914 C CA . ILE A 1 245 ? -2.717 18.359 9.719 1 98.25 245 ILE A CA 1
ATOM 1915 C C . ILE A 1 245 ? -3.186 19.438 10.688 1 98.25 245 ILE A C 1
ATOM 1917 O O . ILE A 1 245 ? -3.555 19.141 11.828 1 98.25 245 ILE A O 1
ATOM 1921 N N . ALA A 1 246 ? -3.162 20.688 10.344 1 98.62 246 ALA A N 1
ATOM 1922 C CA . ALA A 1 246 ? -3.717 21.75 11.18 1 98.62 246 ALA A CA 1
ATOM 1923 C C . ALA A 1 246 ? -5.227 21.594 11.344 1 98.62 246 ALA A C 1
ATOM 1925 O O . ALA A 1 246 ? -5.918 21.172 10.406 1 98.62 246 ALA A O 1
ATOM 1926 N N . PRO A 1 247 ? -5.75 21.859 12.594 1 98.75 247 PRO A N 1
ATOM 1927 C CA . PRO A 1 247 ? -7.215 21.938 12.648 1 98.75 247 PRO A CA 1
ATOM 1928 C C . PRO A 1 247 ? -7.785 22.938 11.633 1 98.75 247 PRO A C 1
ATOM 1930 O O . PRO A 1 247 ? -7.57 24.141 11.766 1 98.75 247 PRO A O 1
ATOM 1933 N N . ASP A 1 248 ? -8.516 22.422 10.734 1 98.81 248 ASP A N 1
ATOM 1934 C CA . ASP A 1 248 ? -8.992 23.219 9.609 1 98.81 248 ASP A CA 1
ATOM 1935 C C . ASP A 1 248 ? -10.234 24.016 9.984 1 98.81 248 ASP A C 1
ATOM 1937 O O . ASP A 1 248 ? -10.453 25.125 9.477 1 98.81 248 ASP A O 1
ATOM 1941 N N . TYR A 1 249 ? -11.086 23.469 10.852 1 98.88 249 TYR A N 1
ATOM 1942 C CA . TYR A 1 249 ? -12.281 24.141 11.359 1 98.88 249 TYR A CA 1
ATOM 1943 C C . TYR A 1 249 ? -12.68 23.578 12.719 1 98.88 249 TYR A C 1
ATOM 1945 O O . TYR A 1 249 ? -12.328 22.453 13.062 1 98.88 249 TYR A O 1
ATOM 1953 N N . ILE A 1 250 ? -13.43 24.406 13.445 1 98.94 250 ILE A N 1
ATOM 1954 C CA . ILE A 1 250 ? -13.914 24.016 14.766 1 98.94 250 ILE A CA 1
ATOM 1955 C C . ILE A 1 250 ? -15.414 23.734 14.703 1 98.94 250 ILE A C 1
ATOM 1957 O O . ILE A 1 250 ? -16.172 24.5 14.07 1 98.94 250 ILE A O 1
ATOM 1961 N N . LEU A 1 251 ? -15.828 22.656 15.258 1 98.94 251 LEU A N 1
ATOM 1962 C CA . LEU A 1 251 ? -17.219 22.359 15.57 1 98.94 251 LEU A CA 1
ATOM 1963 C C . LEU A 1 251 ? -17.484 22.5 17.062 1 98.94 251 LEU A C 1
ATOM 1965 O O . LEU A 1 251 ? -16.812 21.891 17.891 1 98.94 251 LEU A O 1
ATOM 1969 N N . CYS A 1 252 ? -18.422 23.312 17.469 1 98.62 252 CYS A N 1
ATOM 1970 C CA . CYS A 1 252 ? -18.781 23.438 18.875 1 98.62 252 CYS A CA 1
ATOM 1971 C C . CYS A 1 252 ? -20.219 23.938 19.016 1 98.62 252 CYS A C 1
ATOM 1973 O O . CYS A 1 252 ? -20.812 24.406 18.062 1 98.62 252 CYS A O 1
ATOM 1975 N N . GLU A 1 253 ? -20.75 23.828 20.156 1 98.38 253 GLU A N 1
ATOM 1976 C CA . GLU A 1 253 ? -22.094 24.312 20.453 1 98.38 253 GLU A CA 1
ATOM 1977 C C . GLU A 1 253 ? -22.141 25.828 20.516 1 98.38 253 GLU A C 1
ATOM 1979 O O . GLU A 1 253 ? -21.172 26.469 20.938 1 98.38 253 GLU A O 1
ATOM 1984 N N . PRO A 1 254 ? -23.328 26.375 20.141 1 98.06 254 PRO A N 1
ATOM 1985 C CA . PRO A 1 254 ? -23.453 27.844 20.172 1 98.06 254 PRO A CA 1
ATOM 1986 C C . PRO A 1 254 ? -23.172 28.422 21.562 1 98.06 254 PRO A C 1
ATOM 1988 O O . PRO A 1 254 ? -22.625 29.531 21.672 1 98.06 254 PRO A O 1
ATOM 1991 N N . SER A 1 255 ? -23.453 27.734 22.594 1 97.75 255 SER A N 1
ATOM 1992 C CA . SER A 1 255 ? -23.344 28.234 23.969 1 97.75 255 SER A CA 1
ATOM 1993 C C . SER A 1 255 ? -21.906 28.531 24.328 1 97.75 255 SER A C 1
ATOM 1995 O O . SER A 1 255 ? -21.625 29.328 25.234 1 97.75 255 SER A O 1
ATOM 1997 N N . ILE A 1 256 ? -20.938 27.938 23.609 1 98.19 256 ILE A N 1
ATOM 1998 C CA . ILE A 1 256 ? -19.547 28.141 24.016 1 98.19 256 ILE A CA 1
ATOM 1999 C C . ILE A 1 256 ? -18.797 28.891 22.906 1 98.19 256 ILE A C 1
ATOM 2001 O O . ILE A 1 256 ? -17.609 29.172 23.031 1 98.19 256 ILE A O 1
ATOM 2005 N N . GLN A 1 257 ? -19.344 29.219 21.781 1 98.38 257 GLN A N 1
ATOM 2006 C CA . GLN A 1 257 ? -18.641 29.812 20.641 1 98.38 257 GLN A CA 1
ATOM 2007 C C . GLN A 1 257 ? -17.938 31.109 21.047 1 98.38 257 GLN A C 1
ATOM 2009 O O . GLN A 1 257 ? -16.766 31.312 20.703 1 98.38 257 GLN A O 1
ATOM 2014 N N . ASP A 1 258 ? -18.672 32 21.781 1 98.56 258 ASP A N 1
ATOM 2015 C CA . ASP A 1 258 ? -18.062 33.25 22.188 1 98.56 258 ASP A CA 1
ATOM 2016 C C . ASP A 1 258 ? -16.844 33.031 23.062 1 98.56 258 ASP A C 1
ATOM 2018 O O . ASP A 1 258 ? -15.836 33.75 22.938 1 98.56 258 ASP A O 1
ATOM 2022 N N . GLN A 1 259 ? -17.016 32.125 23.953 1 98.62 259 GLN A N 1
ATOM 2023 C CA . GLN A 1 259 ? -15.883 31.812 24.812 1 98.62 259 GLN A CA 1
ATOM 2024 C C . GLN A 1 259 ? -14.719 31.266 24 1 98.62 259 GLN A C 1
ATOM 2026 O O . GLN A 1 259 ? -13.562 31.609 24.25 1 98.62 259 GLN A O 1
ATOM 2031 N N . VAL A 1 260 ? -14.961 30.391 23.016 1 98.81 260 VAL A N 1
ATOM 2032 C CA . VAL A 1 260 ? -13.93 29.828 22.156 1 98.81 260 VAL A CA 1
ATOM 2033 C C . VAL A 1 260 ? -13.219 30.969 21.406 1 98.81 260 VAL A C 1
ATOM 2035 O O . VAL A 1 260 ? -11.984 31 21.375 1 98.81 260 VAL A O 1
ATOM 2038 N N . ILE A 1 261 ? -13.969 31.875 20.891 1 98.88 261 ILE A N 1
ATOM 2039 C CA . ILE A 1 261 ? -13.398 33 20.141 1 98.88 261 ILE A CA 1
ATOM 2040 C C . ILE A 1 261 ? -12.492 33.812 21.062 1 98.88 261 ILE A C 1
ATOM 2042 O O . ILE A 1 261 ? -11.359 34.156 20.688 1 98.88 261 ILE A O 1
ATOM 2046 N N . GLU A 1 262 ? -12.984 34.094 22.25 1 98.75 262 GLU A N 1
ATOM 2047 C CA . GLU A 1 262 ? -12.227 34.938 23.188 1 98.75 262 GLU A CA 1
ATOM 2048 C C . GLU A 1 262 ? -10.938 34.219 23.594 1 98.75 262 GLU A C 1
ATOM 2050 O O . GLU A 1 262 ? -9.883 34.875 23.703 1 98.75 262 GLU A O 1
ATOM 2055 N N . GLU A 1 263 ? -11.039 32.969 23.859 1 98.56 263 GLU A N 1
ATOM 2056 C CA . GLU A 1 263 ? -9.867 32.219 24.312 1 98.56 263 GLU A CA 1
ATOM 2057 C C . GLU A 1 263 ? -8.852 32.062 23.188 1 98.56 263 GLU A C 1
ATOM 2059 O O . GLU A 1 263 ? -7.641 32.094 23.438 1 98.56 263 GLU A O 1
ATOM 2064 N N . VAL A 1 264 ? -9.242 31.828 21.969 1 98.75 264 VAL A N 1
ATOM 2065 C CA . VAL A 1 264 ? -8.32 31.75 20.844 1 98.75 264 VAL A CA 1
ATOM 2066 C C . VAL A 1 264 ? -7.648 33.094 20.641 1 98.75 264 VAL A C 1
ATOM 2068 O O . VAL A 1 264 ? -6.438 33.188 20.406 1 98.75 264 VAL A O 1
ATOM 2071 N N . LYS A 1 265 ? -8.461 34.156 20.734 1 98.62 265 LYS A N 1
ATOM 2072 C CA . LYS A 1 265 ? -7.918 35.531 20.594 1 98.62 265 LYS A CA 1
ATOM 2073 C C . LYS A 1 265 ? -6.824 35.781 21.641 1 98.62 265 LYS A C 1
ATOM 2075 O O . LYS A 1 265 ? -5.762 36.312 21.297 1 98.62 265 LYS A O 1
ATOM 2080 N N . LYS A 1 266 ? -7.133 35.406 22.875 1 98.31 266 LYS A N 1
ATOM 2081 C CA . LYS A 1 266 ? -6.16 35.531 23.953 1 98.31 266 LYS A CA 1
ATOM 2082 C C . LYS A 1 266 ? -4.875 34.781 23.641 1 98.31 266 LYS A C 1
ATOM 2084 O O . LYS A 1 266 ? -3.775 35.281 23.859 1 98.31 266 LYS A O 1
ATOM 2089 N N . SER A 1 267 ? -5 33.594 23.141 1 98.12 267 SER A N 1
ATOM 2090 C CA . SER A 1 267 ? -3.852 32.75 22.812 1 98.12 267 SER A CA 1
ATOM 2091 C C . SER A 1 267 ? -3.057 33.344 21.656 1 98.12 267 SER A C 1
ATOM 2093 O O . SER A 1 267 ? -1.826 33.25 21.641 1 98.12 267 SER A O 1
ATOM 2095 N N . ILE A 1 268 ? -3.699 33.906 20.625 1 98.19 268 ILE A N 1
ATOM 2096 C CA . ILE A 1 268 ? -3.027 34.562 19.5 1 98.19 268 ILE A CA 1
ATOM 2097 C C . ILE A 1 268 ? -2.129 35.656 20.031 1 98.19 268 ILE A C 1
ATOM 2099 O O . ILE A 1 268 ? -0.97 35.781 19.625 1 98.19 268 ILE A O 1
ATOM 2103 N N . LYS A 1 269 ? -2.695 36.438 20.938 1 97.75 269 LYS A N 1
ATOM 2104 C CA . LYS A 1 269 ? -1.926 37.531 21.531 1 97.75 269 LYS A CA 1
ATOM 2105 C C . LYS A 1 269 ? -0.721 37 22.297 1 97.75 269 LYS A C 1
ATOM 2107 O O . LYS A 1 269 ? 0.373 37.562 22.219 1 97.75 269 LYS A O 1
ATOM 2112 N N . GLU A 1 270 ? -0.979 35.938 23.031 1 96.62 270 GLU A N 1
ATOM 2113 C CA . GLU A 1 270 ? 0.091 35.344 23.812 1 96.62 270 GLU A CA 1
ATOM 2114 C C . GLU A 1 270 ? 1.209 34.812 22.922 1 96.62 270 GLU A C 1
ATOM 2116 O O . GLU A 1 270 ? 2.391 35 23.219 1 96.62 270 GLU A O 1
ATOM 2121 N N . PHE A 1 271 ? 0.892 34.25 21.797 1 96.5 271 PHE A N 1
ATOM 2122 C CA . PHE A 1 271 ? 1.866 33.594 20.938 1 96.5 271 PHE A CA 1
ATOM 2123 C C . PHE A 1 271 ? 2.533 34.594 20 1 96.5 271 PHE A C 1
ATOM 2125 O O . PHE A 1 271 ? 3.713 34.469 19.672 1 96.5 271 PHE A O 1
ATOM 2132 N N . TYR A 1 272 ? 1.777 35.625 19.562 1 96.69 272 TYR A N 1
ATOM 2133 C CA . TYR A 1 272 ? 2.262 36.438 18.453 1 96.69 272 TYR A CA 1
ATOM 2134 C C . TYR A 1 272 ? 2.158 37.938 18.781 1 96.69 272 TYR A C 1
ATOM 2136 O O . TYR A 1 272 ? 2.203 38.781 17.875 1 96.69 272 TYR A O 1
ATOM 2144 N N . THR A 1 273 ? 1.886 38.25 20 1 95.38 273 THR A N 1
ATOM 2145 C CA . THR A 1 273 ? 1.818 39.625 20.484 1 95.38 273 THR A CA 1
ATOM 2146 C C . THR A 1 273 ? 0.546 40.312 20 1 95.38 273 THR A C 1
ATOM 2148 O O . THR A 1 273 ? -0.336 39.656 19.422 1 95.38 273 THR A O 1
ATOM 2151 N N . ASP A 1 274 ? 0.503 41.562 20.219 1 94.81 274 ASP A N 1
ATOM 2152 C CA . ASP A 1 274 ? -0.656 42.344 19.812 1 94.81 274 ASP A CA 1
ATOM 2153 C C . ASP A 1 274 ? -0.622 42.656 18.328 1 94.81 274 ASP A C 1
ATOM 2155 O O . ASP A 1 274 ? -1.646 43 17.734 1 94.81 274 ASP A O 1
ATOM 2159 N N . ASN A 1 275 ? 0.568 42.531 17.797 1 96.38 275 ASN A N 1
ATOM 2160 C CA . ASN A 1 275 ? 0.754 42.75 16.359 1 96.38 275 ASN A CA 1
ATOM 2161 C C . ASN A 1 275 ? 1.503 41.594 15.711 1 96.38 275 ASN A C 1
ATOM 2163 O O . ASN A 1 275 ? 2.709 41.656 15.477 1 96.38 275 ASN A O 1
ATOM 2167 N N . PRO A 1 276 ? 0.751 40.594 15.289 1 97.12 276 PRO A N 1
ATOM 2168 C CA . PRO A 1 276 ? 1.386 39.406 14.734 1 97.12 276 PRO A CA 1
ATOM 2169 C C . PRO A 1 276 ? 2.277 39.688 13.531 1 97.12 276 PRO A C 1
ATOM 2171 O O . PRO A 1 276 ? 3.26 39 13.289 1 97.12 276 PRO A O 1
ATOM 2174 N N . LYS A 1 277 ? 2.014 40.719 12.797 1 97.19 277 LYS A N 1
ATOM 2175 C CA . LYS A 1 277 ? 2.785 41.062 11.602 1 97.19 277 LYS A CA 1
ATOM 2176 C C . LYS A 1 277 ? 4.25 41.312 11.953 1 97.19 277 LYS A C 1
ATOM 2178 O O . LYS A 1 277 ? 5.141 41 11.156 1 97.19 277 LYS A O 1
ATOM 2183 N N . THR A 1 278 ? 4.445 41.781 13.148 1 96.25 278 THR A N 1
ATOM 2184 C CA . THR A 1 278 ? 5.805 42.156 13.539 1 96.25 278 THR A CA 1
ATOM 2185 C C . THR A 1 278 ? 6.445 41.062 14.367 1 96.25 278 THR A C 1
ATOM 2187 O O . THR A 1 278 ? 7.617 41.156 14.75 1 96.25 278 THR A O 1
ATOM 2190 N N . CYS A 1 279 ? 5.695 40.031 14.703 1 95.31 279 CYS A N 1
ATOM 2191 C CA . CYS A 1 279 ? 6.23 38.906 15.461 1 95.31 279 CYS A CA 1
ATOM 2192 C C . CYS A 1 279 ? 7.195 38.094 14.617 1 95.31 279 CYS A C 1
ATOM 2194 O O . CYS A 1 279 ? 6.828 37.594 13.547 1 95.31 279 CYS A O 1
ATOM 2196 N N . PRO A 1 280 ? 8.414 37.875 15.07 1 92.06 280 PRO A N 1
ATOM 2197 C CA . PRO A 1 280 ? 9.398 37.156 14.273 1 92.06 280 PRO A CA 1
ATOM 2198 C C . PRO A 1 280 ? 9.023 35.688 14.086 1 92.06 280 PRO A C 1
ATOM 2200 O O . PRO A 1 280 ? 9.484 35.031 13.141 1 92.06 280 PRO A O 1
ATOM 2203 N N . ASP A 1 281 ? 8.164 35.156 14.898 1 93.38 281 ASP A N 1
ATOM 2204 C CA . ASP A 1 281 ? 7.82 33.75 14.852 1 93.38 281 ASP A CA 1
ATOM 2205 C C . ASP A 1 281 ? 6.555 33.531 14.031 1 93.38 281 ASP A C 1
ATOM 2207 O O . ASP A 1 281 ? 6.109 32.375 13.875 1 93.38 281 ASP A O 1
ATOM 2211 N N . TYR A 1 282 ? 5.984 34.562 13.609 1 97.19 282 TYR A N 1
ATOM 2212 C CA . TYR A 1 282 ? 4.824 34.406 12.734 1 97.19 282 TYR A CA 1
ATOM 2213 C C . TYR A 1 282 ? 5.234 34.438 11.273 1 97.19 282 TYR A C 1
ATOM 2215 O O . TYR A 1 282 ? 5.816 35.406 10.797 1 97.19 282 TYR A O 1
ATOM 2223 N N . GLY A 1 283 ? 5.02 33.406 10.547 1 96.81 283 GLY A N 1
ATOM 2224 C CA . GLY A 1 283 ? 5.461 33.25 9.172 1 96.81 283 GLY A CA 1
ATOM 2225 C C . GLY A 1 283 ? 4.629 34.031 8.18 1 96.81 283 GLY A C 1
ATOM 2226 O O . GLY A 1 283 ? 3.912 34.969 8.555 1 96.81 283 GLY A O 1
ATOM 2227 N N . ARG A 1 284 ? 4.891 33.781 6.922 1 98.56 284 ARG A N 1
ATOM 2228 C CA . ARG A 1 284 ? 4.168 34.375 5.801 1 98.56 284 ARG A CA 1
ATOM 2229 C C . ARG A 1 284 ? 3.639 33.312 4.859 1 98.56 284 ARG A C 1
ATOM 2231 O O . ARG A 1 284 ? 4.121 32.156 4.867 1 98.56 284 ARG A O 1
ATOM 2238 N N . ILE A 1 285 ? 2.559 33.656 4.176 1 98.75 285 ILE A N 1
ATOM 2239 C CA . ILE A 1 285 ? 2.068 32.781 3.113 1 98.75 285 ILE A CA 1
ATOM 2240 C C . ILE A 1 285 ? 3.139 32.656 2.035 1 98.75 285 ILE A C 1
ATOM 2242 O O . ILE A 1 285 ? 3.832 33.594 1.701 1 98.75 285 ILE A O 1
ATOM 2246 N N . ILE A 1 286 ? 3.311 31.531 1.442 1 98.69 286 ILE A N 1
ATOM 2247 C CA . ILE A 1 286 ? 4.426 31.094 0.609 1 98.69 286 ILE A CA 1
ATOM 2248 C C . ILE A 1 286 ? 4.582 32.031 -0.58 1 98.69 286 ILE A C 1
ATOM 2250 O O . ILE A 1 286 ? 5.703 32.344 -0.999 1 98.69 286 ILE A O 1
ATOM 2254 N N . ASN A 1 287 ? 3.465 32.5 -1.179 1 98.31 287 ASN A N 1
ATOM 2255 C CA . ASN A 1 287 ? 3.521 33.406 -2.305 1 98.31 287 ASN A CA 1
ATOM 2256 C C . ASN A 1 287 ? 2.184 34.094 -2.527 1 98.31 287 ASN A C 1
ATOM 2258 O O . ASN A 1 287 ? 1.223 33.875 -1.793 1 98.31 287 ASN A O 1
ATOM 2262 N N . GLN A 1 288 ? 2.127 34.938 -3.537 1 98.44 288 GLN A N 1
ATOM 2263 C CA . GLN A 1 288 ? 0.963 35.781 -3.766 1 98.44 288 GLN A CA 1
ATOM 2264 C C . GLN A 1 288 ? -0.223 34.969 -4.27 1 98.44 288 GLN A C 1
ATOM 2266 O O . GLN A 1 288 ? -1.374 35.25 -3.953 1 98.44 288 GLN A O 1
ATOM 2271 N N . ARG A 1 289 ? 0.047 34 -5.035 1 98.06 289 ARG A N 1
ATOM 2272 C CA . ARG A 1 289 ? -1.032 33.156 -5.531 1 98.06 289 ARG A CA 1
ATOM 2273 C C . ARG A 1 289 ? -1.804 32.531 -4.379 1 98.06 289 ARG A C 1
ATOM 2275 O O . ARG A 1 289 ? -3.033 32.594 -4.34 1 98.06 289 ARG A O 1
ATOM 2282 N N . HIS A 1 290 ? -1.079 31.922 -3.453 1 98.31 290 HIS A N 1
ATOM 2283 C CA . HIS A 1 290 ? -1.713 31.312 -2.293 1 98.31 290 HIS A CA 1
ATOM 2284 C C . HIS A 1 290 ? -2.344 32.344 -1.386 1 98.31 290 HIS A C 1
ATOM 2286 O O . HIS A 1 290 ? -3.395 32.125 -0.788 1 98.31 290 HIS A O 1
ATOM 2292 N N . PHE A 1 291 ? -1.675 33.5 -1.306 1 98.69 291 PHE A N 1
ATOM 2293 C CA . PHE A 1 291 ? -2.244 34.625 -0.558 1 98.69 291 PHE A CA 1
ATOM 2294 C C . PHE A 1 291 ? -3.631 34.969 -1.085 1 98.69 291 PHE A C 1
ATOM 2296 O O . PHE A 1 291 ? -4.598 35.031 -0.322 1 98.69 291 PHE A O 1
ATOM 2303 N N . LYS A 1 292 ? -3.758 35.125 -2.359 1 98.62 292 LYS A N 1
ATOM 2304 C CA . LYS A 1 292 ? -5.016 35.531 -2.988 1 98.62 292 LYS A CA 1
ATOM 2305 C C . LYS A 1 292 ? -6.07 34.406 -2.838 1 98.62 292 LYS A C 1
ATOM 2307 O O . LYS A 1 292 ? -7.242 34.719 -2.6 1 98.62 292 LYS A O 1
ATOM 2312 N N . ARG A 1 293 ? -5.645 33.219 -2.959 1 98.12 293 ARG A N 1
ATOM 2313 C CA . ARG A 1 293 ? -6.551 32.094 -2.793 1 98.12 293 ARG A CA 1
ATOM 2314 C C . ARG A 1 293 ? -7.176 32.062 -1.401 1 98.12 293 ARG A C 1
ATOM 2316 O O . ARG A 1 293 ? -8.391 31.938 -1.26 1 98.12 293 ARG A O 1
ATOM 2323 N N . ILE A 1 294 ? -6.383 32.25 -0.391 1 98.56 294 ILE A N 1
ATOM 2324 C CA . ILE A 1 294 ? -6.84 32.219 0.994 1 98.56 294 ILE A CA 1
ATOM 2325 C C . ILE A 1 294 ? -7.742 33.406 1.279 1 98.56 294 ILE A C 1
ATOM 2327 O O . ILE A 1 294 ? -8.789 33.25 1.918 1 98.56 294 ILE A O 1
ATOM 2331 N N . MET A 1 295 ? -7.352 34.562 0.791 1 98.31 295 MET A N 1
ATOM 2332 C CA . MET A 1 295 ? -8.148 35.75 1.006 1 98.31 295 MET A CA 1
ATOM 2333 C C . MET A 1 295 ? -9.531 35.625 0.373 1 98.31 295 MET A C 1
ATOM 2335 O O . MET A 1 295 ? -10.523 36.094 0.918 1 98.31 295 MET A O 1
ATOM 2339 N N . ALA A 1 296 ? -9.602 34.969 -0.75 1 98.12 296 ALA A N 1
ATOM 2340 C CA . ALA A 1 296 ? -10.859 34.781 -1.456 1 98.12 296 ALA A CA 1
ATOM 2341 C C . ALA A 1 296 ? -11.82 33.906 -0.634 1 98.12 296 ALA A C 1
ATOM 2343 O O . ALA A 1 296 ? -13.047 34.031 -0.776 1 98.12 296 ALA A O 1
ATOM 2344 N N . MET A 1 297 ? -11.344 33.125 0.285 1 97.88 297 MET A N 1
ATOM 2345 C CA . MET A 1 297 ? -12.164 32.25 1.093 1 97.88 297 MET A CA 1
ATOM 2346 C C . MET A 1 297 ? -12.945 33.031 2.146 1 97.88 297 MET A C 1
ATOM 2348 O O . MET A 1 297 ? -13.906 32.5 2.717 1 97.88 297 MET A O 1
ATOM 2352 N N . LEU A 1 298 ? -12.547 34.219 2.424 1 97.25 298 LEU A N 1
ATOM 2353 C CA . LEU A 1 298 ? -13.133 35 3.5 1 97.25 298 LEU A CA 1
ATOM 2354 C C . LEU A 1 298 ? -14.398 35.719 3.031 1 97.25 298 LEU A C 1
ATOM 2356 O O . LEU A 1 298 ? -15.164 36.219 3.848 1 97.25 298 LEU A O 1
ATOM 2360 N N . SER A 1 299 ? -14.742 35.656 1.793 1 95.38 299 SER A N 1
ATOM 2361 C CA . SER A 1 299 ? -15.656 36.594 1.142 1 95.38 299 SER A CA 1
ATOM 2362 C C . SER A 1 299 ? -17.078 36.438 1.684 1 95.38 299 SER A C 1
ATOM 2364 O O . SER A 1 299 ? -17.859 37.406 1.676 1 95.38 299 SER A O 1
ATOM 2366 N N . ASP A 1 300 ? -17.453 35.312 2.174 1 97.25 300 ASP A N 1
ATOM 2367 C CA . ASP A 1 300 ? -18.844 35.094 2.551 1 97.25 300 ASP A CA 1
ATOM 2368 C C . ASP A 1 300 ? -18.969 34.688 4.012 1 97.25 300 ASP A C 1
ATOM 2370 O O . ASP A 1 300 ? -19.938 34 4.391 1 97.25 300 ASP A O 1
ATOM 2374 N N . SER A 1 301 ? -17.969 34.969 4.793 1 97.44 301 SER A N 1
ATOM 2375 C CA . SER A 1 301 ? -17.969 34.625 6.211 1 97.44 301 SER A CA 1
ATOM 2376 C C . SER A 1 301 ? -17.75 35.844 7.078 1 97.44 301 SER A C 1
ATOM 2378 O O . SER A 1 301 ? -17.266 36.875 6.59 1 97.44 301 SER A O 1
ATOM 2380 N N . THR A 1 302 ? -18.125 35.781 8.32 1 98.38 302 THR A N 1
ATOM 2381 C CA . THR A 1 302 ? -17.984 36.875 9.258 1 98.38 302 THR A CA 1
ATOM 2382 C C . THR A 1 302 ? -16.688 36.75 10.055 1 98.38 302 THR A C 1
ATOM 2384 O O . THR A 1 302 ? -16.484 35.75 10.758 1 98.38 302 THR A O 1
ATOM 2387 N N . VAL A 1 303 ? -15.836 37.781 9.992 1 98.62 303 VAL A N 1
ATOM 2388 C CA . VAL A 1 303 ? -14.586 37.781 10.734 1 98.62 303 VAL A CA 1
ATOM 2389 C C . VAL A 1 303 ? -14.844 38.219 12.18 1 98.62 303 VAL A C 1
ATOM 2391 O O . VAL A 1 303 ? -15.398 39.312 12.422 1 98.62 303 VAL A O 1
ATOM 2394 N N . ALA A 1 304 ? -14.508 37.438 13.102 1 98.69 304 ALA A N 1
ATOM 2395 C CA . ALA A 1 304 ? -14.633 37.781 14.523 1 98.69 304 ALA A CA 1
ATOM 2396 C C . ALA A 1 304 ? -13.352 38.406 15.055 1 98.69 304 ALA A C 1
ATOM 2398 O O . ALA A 1 304 ? -13.391 39.312 15.883 1 98.69 304 ALA A O 1
ATOM 2399 N N . VAL A 1 305 ? -12.258 37.875 14.703 1 98.19 305 VAL A N 1
ATOM 2400 C CA . VAL A 1 305 ? -10.93 38.312 15.086 1 98.19 305 VAL A CA 1
ATOM 2401 C C . VAL A 1 305 ? -10.008 38.312 13.867 1 98.19 305 VAL A C 1
ATOM 2403 O O . VAL A 1 305 ? -10.102 37.438 13.016 1 98.19 305 VAL A O 1
ATOM 2406 N N . GLY A 1 306 ? -9.062 39.344 13.773 1 97.31 306 GLY A N 1
ATOM 2407 C CA . GLY A 1 306 ? -8.094 39.375 12.695 1 97.31 306 GLY A CA 1
ATOM 2408 C C . GLY A 1 306 ? -8.664 39.906 11.391 1 97.31 306 GLY A C 1
ATOM 2409 O O . GLY A 1 306 ? -9.359 40.906 11.383 1 97.31 306 GLY A O 1
ATOM 2410 N N . GLY A 1 307 ? -8.312 39.312 10.289 1 94.44 307 GLY A N 1
ATOM 2411 C CA . GLY A 1 307 ? -8.797 39.719 8.984 1 94.44 307 GLY A CA 1
ATOM 2412 C C . GLY A 1 307 ? -7.84 40.656 8.273 1 94.44 307 GLY A C 1
ATOM 2413 O O . GLY A 1 307 ? -7.953 40.875 7.066 1 94.44 307 GLY A O 1
ATOM 2414 N N . ASP A 1 308 ? -6.852 41.125 8.969 1 96 308 ASP A N 1
ATOM 2415 C CA . ASP A 1 308 ? -5.852 42 8.352 1 96 308 ASP A CA 1
ATOM 2416 C C . ASP A 1 308 ? -4.945 41.219 7.41 1 96 308 ASP A C 1
ATOM 2418 O O . ASP A 1 308 ? -4.695 40.031 7.633 1 96 308 ASP A O 1
ATOM 2422 N N . SER A 1 309 ? -4.578 41.844 6.363 1 98.06 309 SER A N 1
ATOM 2423 C CA . SER A 1 309 ? -3.676 41.219 5.406 1 98.06 309 SER A CA 1
ATOM 2424 C C . SER A 1 309 ? -2.799 42.25 4.703 1 98.06 309 SER A C 1
ATOM 2426 O O . SER A 1 309 ? -3.053 43.438 4.797 1 98.06 309 SER A O 1
ATOM 2428 N N . ASP A 1 310 ? -1.716 41.844 4.215 1 98.56 310 ASP A N 1
ATOM 2429 C CA . ASP A 1 310 ? -0.801 42.625 3.389 1 98.56 310 ASP A CA 1
ATOM 2430 C C . ASP A 1 310 ? -0.238 41.781 2.244 1 98.56 310 ASP A C 1
ATOM 2432 O O . ASP A 1 310 ? 0.684 41 2.447 1 98.56 310 ASP A O 1
ATOM 2436 N N . GLU A 1 311 ? -0.745 41.938 1.062 1 98.19 311 GLU A N 1
ATOM 2437 C CA . GLU A 1 311 ? -0.376 41.125 -0.093 1 98.19 311 GLU A CA 1
ATOM 2438 C C . GLU A 1 311 ? 1.106 41.281 -0.423 1 98.19 311 GLU A C 1
ATOM 2440 O O . GLU A 1 311 ? 1.759 40.312 -0.825 1 98.19 311 GLU A O 1
ATOM 2445 N N . SER A 1 312 ? 1.649 42.531 -0.289 1 97.94 312 SER A N 1
ATOM 2446 C CA . SER A 1 312 ? 3.039 42.781 -0.648 1 97.94 312 SER A CA 1
ATOM 2447 C C . SER A 1 312 ? 4 42 0.229 1 97.94 312 SER A C 1
ATOM 2449 O O . SER A 1 312 ? 5.133 41.719 -0.171 1 97.94 312 SER A O 1
ATOM 2451 N N . ASP A 1 313 ? 3.514 41.562 1.35 1 97.94 313 ASP A N 1
ATOM 2452 C CA . ASP A 1 313 ? 4.328 40.812 2.303 1 97.94 313 ASP A CA 1
ATOM 2453 C C . ASP A 1 313 ? 3.787 39.406 2.494 1 97.94 313 ASP A C 1
ATOM 2455 O O . ASP A 1 313 ? 4.18 38.719 3.43 1 97.94 313 ASP A O 1
ATOM 2459 N N . CYS A 1 314 ? 2.82 39.062 1.742 1 98.56 314 CYS A N 1
ATOM 2460 C CA . CYS A 1 314 ? 2.121 37.781 1.865 1 98.56 314 CYS A CA 1
ATOM 2461 C C . CYS A 1 314 ? 1.702 37.531 3.309 1 98.56 314 CYS A C 1
ATOM 2463 O O . CYS A 1 314 ? 1.849 36.406 3.812 1 98.56 314 CYS A O 1
ATOM 2465 N N . TYR A 1 315 ? 1.278 38.594 3.947 1 98.75 315 TYR A N 1
ATOM 2466 C CA . TYR A 1 315 ? 0.879 38.531 5.348 1 98.75 315 TYR A CA 1
ATOM 2467 C C . TYR A 1 315 ? -0.633 38.375 5.48 1 98.75 315 TYR A C 1
ATOM 2469 O O . TYR A 1 315 ? -1.386 39.156 4.871 1 98.75 315 TYR A O 1
ATOM 2477 N N . ILE A 1 316 ? -1.075 37.406 6.207 1 98.81 316 ILE A N 1
ATOM 2478 C CA . ILE A 1 316 ? -2.449 37.281 6.68 1 98.81 316 ILE A CA 1
ATOM 2479 C C . ILE A 1 316 ? -2.461 37.125 8.195 1 98.81 316 ILE A C 1
ATOM 2481 O O . ILE A 1 316 ? -1.75 36.25 8.734 1 98.81 316 ILE A O 1
ATOM 2485 N N . ALA A 1 317 ? -3.172 37.938 8.859 1 98.75 317 ALA A N 1
ATOM 2486 C CA . ALA A 1 317 ? -3.256 37.844 10.32 1 98.75 317 ALA A CA 1
ATOM 2487 C C . ALA A 1 317 ? -3.959 36.562 10.75 1 98.75 317 ALA A C 1
ATOM 2489 O O . ALA A 1 317 ? -4.797 36.031 10.016 1 98.75 317 ALA A O 1
ATOM 2490 N N . PRO A 1 318 ? -3.549 36 11.961 1 98.81 318 PRO A N 1
ATOM 2491 C CA . PRO A 1 318 ? -4.426 34.969 12.508 1 98.81 318 PRO A CA 1
ATOM 2492 C C . PRO A 1 318 ? -5.895 35.406 12.547 1 98.81 318 PRO A C 1
ATOM 2494 O O . PRO A 1 318 ? -6.219 36.438 13.094 1 98.81 318 PRO A O 1
ATOM 2497 N N . THR A 1 319 ? -6.738 34.625 11.914 1 98.88 319 THR A N 1
ATOM 2498 C CA . THR A 1 319 ? -8.117 35.031 11.695 1 98.88 319 THR A CA 1
ATOM 2499 C C . THR A 1 319 ? -9.094 34 12.211 1 98.88 319 THR A C 1
ATOM 2501 O O . THR A 1 319 ? -8.883 32.781 12.023 1 98.88 319 THR A O 1
ATOM 2504 N N . ILE A 1 320 ? -10.109 34.438 12.945 1 98.88 320 ILE A N 1
ATOM 2505 C CA . ILE A 1 320 ? -11.211 33.594 13.398 1 98.88 320 ILE A CA 1
ATOM 2506 C C . ILE A 1 320 ? -12.5 34 12.695 1 98.88 320 ILE A C 1
ATOM 2508 O O . ILE A 1 320 ? -12.844 35.188 12.648 1 98.88 320 ILE A O 1
ATOM 2512 N N . LEU A 1 321 ? -13.188 33.062 12.117 1 98.88 321 LEU A N 1
ATOM 2513 C CA . LEU A 1 321 ? -14.508 33.281 11.539 1 98.88 321 LEU A CA 1
ATOM 2514 C C . LEU A 1 321 ? -15.602 32.719 12.43 1 98.88 321 LEU A C 1
ATOM 2516 O O . LEU A 1 321 ? -15.469 31.594 12.93 1 98.88 321 LEU A O 1
ATOM 2520 N N . ARG A 1 322 ? -16.641 33.469 12.68 1 98.62 322 ARG A N 1
ATOM 2521 C CA . ARG A 1 322 ? -17.734 33.031 13.531 1 98.62 322 ARG A CA 1
ATOM 2522 C C . ARG A 1 322 ? -18.938 32.625 12.703 1 98.62 322 ARG A C 1
ATOM 2524 O O . ARG A 1 322 ? -19.125 33.125 11.586 1 98.62 322 ARG A O 1
ATOM 2531 N N . ASP A 1 323 ? -19.797 31.734 13.188 1 98.56 323 ASP A N 1
ATOM 2532 C CA . ASP A 1 323 ? -21.094 31.344 12.641 1 98.56 323 ASP A CA 1
ATOM 2533 C C . ASP A 1 323 ? -20.969 30.922 11.18 1 98.56 323 ASP A C 1
ATOM 2535 O O . ASP A 1 323 ? -21.766 31.344 10.336 1 98.56 323 ASP A O 1
ATOM 2539 N N . VAL A 1 324 ? -19.938 30.172 10.898 1 98.81 324 VAL A N 1
ATOM 2540 C CA . VAL A 1 324 ? -19.672 29.781 9.516 1 98.81 324 VAL A CA 1
ATOM 2541 C C . VAL A 1 324 ? -20.688 28.719 9.078 1 98.81 324 VAL A C 1
ATOM 2543 O O . VAL A 1 324 ? -21.016 27.812 9.844 1 98.81 324 VAL A O 1
ATOM 2546 N N . LYS A 1 325 ? -21.141 28.812 7.887 1 98.12 325 LYS A N 1
ATOM 2547 C CA . LYS A 1 325 ? -22.062 27.844 7.312 1 98.12 325 LYS A CA 1
ATOM 2548 C C . LYS A 1 325 ? -21.312 26.75 6.555 1 98.12 325 LYS A C 1
ATOM 2550 O O . LYS A 1 325 ? -20.234 27.016 5.992 1 98.12 325 LYS A O 1
ATOM 2555 N N . PRO A 1 326 ? -21.922 25.547 6.523 1 97.81 326 PRO A N 1
ATOM 2556 C CA . PRO A 1 326 ? -21.266 24.438 5.82 1 97.81 326 PRO A CA 1
ATOM 2557 C C . PRO A 1 326 ? -21 24.75 4.348 1 97.81 326 PRO A C 1
ATOM 2559 O O . PRO A 1 326 ? -20.031 24.234 3.77 1 97.81 326 PRO A O 1
ATOM 2562 N N . GLU A 1 327 ? -21.703 25.625 3.725 1 97.5 327 GLU A N 1
ATOM 2563 C CA . GLU A 1 327 ? -21.625 25.891 2.293 1 97.5 327 GLU A CA 1
ATOM 2564 C C . GLU A 1 327 ? -20.656 27.047 2.004 1 97.5 327 GLU A C 1
ATOM 2566 O O . GLU A 1 327 ? -20.359 27.344 0.844 1 97.5 327 GLU A O 1
ATOM 2571 N N . ALA A 1 328 ? -20.188 27.688 3.104 1 98.44 328 ALA A N 1
ATOM 2572 C CA . ALA A 1 328 ? -19.266 28.797 2.918 1 98.44 328 ALA A CA 1
ATOM 2573 C C . ALA A 1 328 ? -18.031 28.375 2.107 1 98.44 328 ALA A C 1
ATOM 2575 O O . ALA A 1 328 ? -17.641 27.219 2.148 1 98.44 328 ALA A O 1
ATOM 2576 N N . LYS A 1 329 ? -17.422 29.328 1.355 1 98.06 329 LYS A N 1
ATOM 2577 C CA . LYS A 1 329 ? -16.25 29.078 0.531 1 98.06 329 LYS A CA 1
ATOM 2578 C C . LYS A 1 329 ? -15.117 28.484 1.361 1 98.06 329 LYS A C 1
ATOM 2580 O O . LYS A 1 329 ? -14.43 27.562 0.914 1 98.06 329 LYS A O 1
ATOM 2585 N N . VAL A 1 330 ? -14.953 28.922 2.572 1 98.5 330 VAL A N 1
ATOM 2586 C CA . VAL A 1 330 ? -13.852 28.531 3.443 1 98.5 330 VAL A CA 1
ATOM 2587 C C . VAL A 1 330 ? -14.016 27.062 3.834 1 98.5 330 VAL A C 1
ATOM 2589 O O . VAL A 1 330 ? -13.055 26.422 4.273 1 98.5 330 VAL A O 1
ATOM 2592 N N . MET A 1 331 ? -15.211 26.438 3.621 1 98.31 331 MET A N 1
ATOM 2593 C CA . MET A 1 331 ? -15.477 25.078 4.039 1 98.31 331 MET A CA 1
ATOM 2594 C C . MET A 1 331 ? -15.414 24.125 2.85 1 98.31 331 MET A C 1
ATOM 2596 O O . MET A 1 331 ? -15.594 22.906 3.006 1 98.31 331 MET A O 1
ATOM 2600 N N . GLN A 1 332 ? -15.055 24.625 1.62 1 95.94 332 GLN A N 1
ATOM 2601 C CA . GLN A 1 332 ? -15.172 23.812 0.415 1 95.94 332 GLN A CA 1
ATOM 2602 C C . GLN A 1 332 ? -13.852 23.125 0.082 1 95.94 332 GLN A C 1
ATOM 2604 O O . GLN A 1 332 ? -13.844 22.062 -0.56 1 95.94 332 GLN A O 1
ATOM 2609 N N . GLU A 1 333 ? -12.734 23.703 0.483 1 95 333 GLU A N 1
ATOM 2610 C CA . GLU A 1 333 ? -11.414 23.125 0.27 1 95 333 GLU A CA 1
ATOM 2611 C C . GLU A 1 333 ? -10.508 23.344 1.476 1 95 333 GLU A C 1
ATOM 2613 O O . GLU A 1 333 ? -10.773 24.219 2.307 1 95 333 GLU A O 1
ATOM 2618 N N . GLU A 1 334 ? -9.492 22.531 1.565 1 97.25 334 GLU A N 1
ATOM 2619 C CA . GLU A 1 334 ? -8.5 22.75 2.611 1 97.25 334 GLU A CA 1
ATOM 2620 C C . GLU A 1 334 ? -7.992 24.188 2.609 1 97.25 334 GLU A C 1
ATOM 2622 O O . GLU A 1 334 ? -7.613 24.719 1.562 1 97.25 334 GLU A O 1
ATOM 2627 N N . ILE A 1 335 ? -7.973 24.781 3.756 1 98.5 335 ILE A N 1
ATOM 2628 C CA . ILE A 1 335 ? -7.664 26.203 3.875 1 98.5 335 ILE A CA 1
ATOM 2629 C C . ILE A 1 335 ? -6.172 26.438 3.654 1 98.5 335 ILE A C 1
ATOM 2631 O O . ILE A 1 335 ? -5.773 27.234 2.799 1 98.5 335 ILE A O 1
ATOM 2635 N N . PHE A 1 336 ? -5.379 25.672 4.391 1 98.31 336 PHE A N 1
ATOM 2636 C CA . PHE A 1 336 ? -3.928 25.75 4.27 1 98.31 336 PHE A CA 1
ATOM 2637 C C . PHE A 1 336 ? -3.451 27.188 4.438 1 98.31 336 PHE A C 1
ATOM 2639 O O . PHE A 1 336 ? -2.684 27.703 3.617 1 98.31 336 PHE A O 1
ATOM 2646 N N . GLY A 1 337 ? -3.91 27.891 5.465 1 98.69 337 GLY A N 1
ATOM 2647 C CA . GLY A 1 337 ? -3.66 29.266 5.859 1 98.69 337 GLY A CA 1
ATOM 2648 C C . GLY A 1 337 ? -4.168 29.594 7.254 1 98.69 337 GLY A C 1
ATOM 2649 O O . GLY A 1 337 ? -4.75 28.734 7.922 1 98.69 337 GLY A O 1
ATOM 2650 N N . PRO A 1 338 ? -3.934 30.812 7.699 1 98.81 338 PRO A N 1
ATOM 2651 C CA . PRO A 1 338 ? -4.195 31.141 9.102 1 98.81 338 PRO A CA 1
ATOM 2652 C C . PRO A 1 338 ? -5.625 31.625 9.336 1 98.81 338 PRO A C 1
ATOM 2654 O O . PRO A 1 338 ? -5.832 32.625 10.023 1 98.81 338 PRO A O 1
ATOM 2657 N N . ILE A 1 339 ? -6.598 30.875 8.805 1 98.88 339 ILE A N 1
ATOM 2658 C CA . ILE A 1 339 ? -8.023 31.141 8.984 1 98.88 339 ILE A CA 1
ATOM 2659 C C . ILE A 1 339 ? -8.672 29.984 9.742 1 98.88 339 ILE A C 1
ATOM 2661 O O . ILE A 1 339 ? -8.523 28.828 9.359 1 98.88 339 ILE A O 1
ATOM 2665 N N . LEU A 1 340 ? -9.359 30.281 10.844 1 98.88 340 LEU A N 1
ATOM 2666 C CA . LEU A 1 340 ? -10 29.266 11.672 1 98.88 340 LEU A CA 1
ATOM 2667 C C . LEU A 1 340 ? -11.508 29.484 11.727 1 98.88 340 LEU A C 1
ATOM 2669 O O . LEU A 1 340 ? -12 30.25 12.562 1 98.88 340 LEU A O 1
ATOM 2673 N N . PRO A 1 341 ? -12.242 28.812 10.883 1 98.94 341 PRO A N 1
ATOM 2674 C CA . PRO A 1 341 ? -13.703 28.906 10.938 1 98.94 341 PRO A CA 1
ATOM 2675 C C . PRO A 1 341 ? -14.305 28.141 12.109 1 98.94 341 PRO A C 1
ATOM 2677 O O . PRO A 1 341 ? -13.828 27.047 12.445 1 98.94 341 PRO A O 1
ATOM 2680 N N . ILE A 1 342 ? -15.297 28.688 12.695 1 98.94 342 ILE A N 1
ATOM 2681 C CA . ILE A 1 342 ? -16.078 28.016 13.734 1 98.94 342 ILE A CA 1
ATOM 2682 C C . ILE A 1 342 ? -17.5 27.781 13.242 1 98.94 342 ILE A C 1
ATOM 2684 O O . ILE A 1 342 ? -18.188 28.719 12.859 1 98.94 342 ILE A O 1
ATOM 2688 N N . LEU A 1 343 ? -17.875 26.562 13.195 1 98.81 343 LEU A N 1
ATOM 2689 C CA . LEU A 1 343 ? -19.219 26.156 12.82 1 98.81 343 LEU A CA 1
ATOM 2690 C C . LEU A 1 343 ? -20.016 25.719 14.047 1 98.81 343 LEU A C 1
ATOM 2692 O O . LEU A 1 343 ? -19.672 24.75 14.711 1 98.81 343 LEU A O 1
ATOM 2696 N N . PRO A 1 344 ? -21.125 26.438 14.312 1 98.31 344 PRO A N 1
ATOM 2697 C CA . PRO A 1 344 ? -21.984 25.984 15.406 1 98.31 344 PRO A CA 1
ATOM 2698 C C . PRO A 1 344 ? -22.719 24.688 15.078 1 98.31 344 PRO A C 1
ATOM 2700 O O . PRO A 1 344 ? -23.281 24.547 13.992 1 98.31 344 PRO A O 1
ATOM 2703 N N . ILE A 1 345 ? -22.656 23.734 15.977 1 98.38 345 ILE A N 1
ATOM 2704 C CA . ILE A 1 345 ? -23.391 22.469 15.875 1 98.38 345 ILE A CA 1
ATOM 2705 C C . ILE A 1 345 ? -24.109 22.188 17.188 1 98.38 345 ILE A C 1
ATOM 2707 O O . ILE A 1 345 ? -23.766 22.766 18.234 1 98.38 345 ILE A O 1
ATOM 2711 N N . SER A 1 346 ? -25.062 21.25 17.219 1 97.62 346 SER A N 1
ATOM 2712 C CA . SER A 1 346 ? -25.906 21.016 18.375 1 97.62 346 SER A CA 1
ATOM 2713 C C . SER A 1 346 ? -25.219 20.109 19.391 1 97.62 346 SER A C 1
ATOM 2715 O O . SER A 1 346 ? -25.641 20.031 20.547 1 97.62 346 SER A O 1
ATOM 2717 N N . GLY A 1 347 ? -24.234 19.359 18.938 1 97.5 347 GLY A N 1
ATOM 2718 C CA . GLY A 1 347 ? -23.547 18.453 19.844 1 97.5 347 GLY A CA 1
ATOM 2719 C C . GLY A 1 347 ? -22.781 17.359 19.125 1 97.5 347 GLY A C 1
ATOM 2720 O O . GLY A 1 347 ? -22.484 17.484 17.938 1 97.5 347 GLY A O 1
ATOM 2721 N N . LEU A 1 348 ? -22.438 16.328 19.938 1 98.31 348 LEU A N 1
ATOM 2722 C CA . LEU A 1 348 ? -21.531 15.289 19.469 1 98.31 348 LEU A CA 1
ATOM 2723 C C . LEU A 1 348 ? -22.141 14.547 18.281 1 98.31 348 LEU A C 1
ATOM 2725 O O . LEU A 1 348 ? -21.453 14.289 17.297 1 98.31 348 LEU A O 1
ATOM 2729 N N . ASP A 1 349 ? -23.438 14.203 18.312 1 98.44 349 ASP A N 1
ATOM 2730 C CA . ASP A 1 349 ? -24.078 13.461 17.234 1 98.44 349 ASP A CA 1
ATOM 2731 C C . ASP A 1 349 ? -23.984 14.219 15.906 1 98.44 349 ASP A C 1
ATOM 2733 O O . ASP A 1 349 ? -23.641 13.641 14.875 1 98.44 349 ASP A O 1
ATOM 2737 N N . GLU A 1 350 ? -24.312 15.438 15.977 1 98.56 350 GLU A N 1
ATOM 2738 C CA . GLU A 1 350 ? -24.25 16.234 14.758 1 98.56 350 GLU A CA 1
ATOM 2739 C C . GLU A 1 350 ? -22.812 16.391 14.273 1 98.56 350 GLU A C 1
ATOM 2741 O O . GLU A 1 350 ? -22.562 16.438 13.07 1 98.56 350 GLU A O 1
ATOM 2746 N N . ALA A 1 351 ? -21.859 16.578 15.203 1 98.75 351 ALA A N 1
ATOM 2747 C CA . ALA A 1 351 ? -20.453 16.672 14.836 1 98.75 351 ALA A CA 1
ATOM 2748 C C . ALA A 1 351 ? -20 15.438 14.062 1 98.7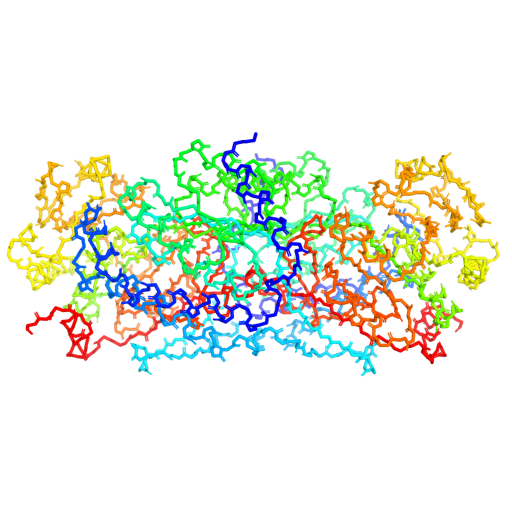5 351 ALA A C 1
ATOM 2750 O O . ALA A 1 351 ? -19.391 15.547 13 1 98.75 351 ALA A O 1
ATOM 2751 N N . ILE A 1 352 ? -20.281 14.266 14.57 1 98.62 352 ILE A N 1
ATOM 2752 C CA . ILE A 1 352 ? -19.891 13 13.953 1 98.62 352 ILE A CA 1
ATOM 2753 C C . ILE A 1 352 ? -20.531 12.875 12.578 1 98.62 352 ILE A C 1
ATOM 2755 O O . ILE A 1 352 ? -19.859 12.523 11.602 1 98.62 352 ILE A O 1
ATOM 2759 N N . ASN A 1 353 ? -21.828 13.195 12.516 1 98.19 353 ASN A N 1
ATOM 2760 C CA . ASN A 1 353 ? -22.516 13.141 11.234 1 98.19 353 ASN A CA 1
ATOM 2761 C C . ASN A 1 353 ? -21.891 14.102 10.219 1 98.19 353 ASN A C 1
ATOM 2763 O O . ASN A 1 353 ? -21.734 13.758 9.047 1 98.19 353 ASN A O 1
ATOM 2767 N N . PHE A 1 354 ? -21.594 15.312 10.664 1 98.62 354 PHE A N 1
ATOM 2768 C CA . PHE A 1 354 ? -21 16.344 9.82 1 98.62 354 PHE A CA 1
ATOM 2769 C C . PHE A 1 354 ? -19.656 15.867 9.266 1 98.62 354 PHE A C 1
ATOM 2771 O O . PHE A 1 354 ? -19.391 16.031 8.078 1 98.62 354 PHE A O 1
ATOM 2778 N N . ILE A 1 355 ? -18.844 15.297 10.102 1 98.56 355 ILE A N 1
ATOM 2779 C CA . ILE A 1 355 ? -17.516 14.812 9.727 1 98.56 355 ILE A CA 1
ATOM 2780 C C . ILE A 1 355 ? -17.641 13.672 8.727 1 98.56 355 ILE A C 1
ATOM 2782 O O . ILE A 1 355 ? -16.969 13.656 7.699 1 98.56 355 ILE A O 1
ATOM 2786 N N . ASN A 1 356 ? -18.578 12.773 8.938 1 97.38 356 ASN A N 1
ATOM 2787 C CA . ASN A 1 356 ? -18.703 11.562 8.133 1 97.38 356 ASN A CA 1
ATOM 2788 C C . ASN A 1 356 ? -19.297 11.859 6.758 1 97.38 356 ASN A C 1
ATOM 2790 O O . ASN A 1 356 ? -19.172 11.047 5.84 1 97.38 356 ASN A O 1
ATOM 2794 N N . LYS A 1 357 ? -19.938 13 6.602 1 96.38 357 LYS A N 1
ATOM 2795 C CA . LYS A 1 357 ? -20.531 13.383 5.324 1 96.38 357 LYS A CA 1
ATOM 2796 C C . LYS A 1 357 ? -19.469 13.953 4.379 1 96.38 357 LYS A C 1
ATOM 2798 O O . LYS A 1 357 ? -19.75 14.172 3.197 1 96.38 357 LYS A O 1
ATOM 2803 N N . ARG A 1 358 ? -18.312 14.109 4.859 1 97 358 ARG A N 1
ATOM 2804 C CA . ARG A 1 358 ? -17.234 14.711 4.082 1 97 358 ARG A CA 1
ATOM 2805 C C . ARG A 1 358 ? -16.094 13.711 3.865 1 97 358 ARG A C 1
ATOM 2807 O O . ARG A 1 358 ? -16.141 12.594 4.383 1 97 358 ARG A O 1
ATOM 2814 N N . GLU A 1 359 ? -15.125 14.125 3.012 1 97.56 359 GLU A N 1
ATOM 2815 C CA . GLU A 1 359 ? -13.977 13.258 2.76 1 97.56 359 GLU A CA 1
ATOM 2816 C C . GLU A 1 359 ? -13.211 12.969 4.051 1 97.56 359 GLU A C 1
ATOM 2818 O O . GLU A 1 359 ? -13.125 13.82 4.934 1 97.56 359 GLU A O 1
ATOM 2823 N N . LYS A 1 360 ? -12.68 11.781 4.18 1 98.12 360 LYS A N 1
ATOM 2824 C CA . LYS A 1 360 ? -11.875 11.43 5.344 1 98.12 360 LYS A CA 1
ATOM 2825 C C . LYS A 1 360 ? -10.648 12.344 5.457 1 98.12 360 LYS A C 1
ATOM 2827 O O . LYS A 1 360 ? -9.836 12.414 4.535 1 98.12 360 LYS A O 1
ATOM 2832 N N . PRO A 1 361 ? -10.508 13.008 6.555 1 98.44 361 PRO A N 1
ATOM 2833 C CA . PRO A 1 361 ? -9.391 13.938 6.715 1 98.44 361 PRO A CA 1
ATOM 2834 C C . PRO A 1 361 ? -8.086 13.25 7.105 1 98.44 361 PRO A C 1
ATOM 2836 O O . PRO A 1 361 ? -8.102 12.078 7.5 1 98.44 361 PRO A O 1
ATOM 2839 N N . LEU A 1 362 ? -6.988 13.945 6.992 1 98.69 362 LEU A N 1
ATOM 2840 C CA . LEU A 1 362 ? -5.688 13.406 7.387 1 98.69 362 LEU A CA 1
ATOM 2841 C C . LEU A 1 362 ? -5.582 13.305 8.906 1 98.69 362 LEU A C 1
ATOM 2843 O O . LEU A 1 362 ? -4.961 12.375 9.422 1 98.69 362 LEU A O 1
ATOM 2847 N N . ALA A 1 363 ? -6.184 14.289 9.578 1 98.81 363 ALA A N 1
ATOM 2848 C CA . ALA A 1 363 ? -6.207 14.289 11.039 1 98.81 363 ALA A CA 1
ATOM 2849 C C . ALA A 1 363 ? -7.582 14.695 11.562 1 98.81 363 ALA A C 1
ATOM 2851 O O . ALA A 1 363 ? -8.32 15.414 10.891 1 98.81 363 ALA A O 1
ATOM 2852 N N . LEU A 1 364 ? -7.949 14.195 12.68 1 98.88 364 LEU A N 1
ATOM 2853 C CA . LEU A 1 364 ? -9.18 14.531 13.391 1 98.88 364 LEU A CA 1
ATOM 2854 C C . LEU A 1 364 ? -8.891 14.852 14.852 1 98.88 364 LEU A C 1
ATOM 2856 O O . LEU A 1 364 ? -8.156 14.117 15.516 1 98.88 364 LEU A O 1
ATOM 2860 N N . TYR A 1 365 ? -9.438 15.961 15.375 1 98.88 365 TYR A N 1
ATOM 2861 C CA . TYR A 1 365 ? -9.164 16.422 16.734 1 98.88 365 TYR A CA 1
ATOM 2862 C C . TYR A 1 365 ? -10.445 16.469 17.562 1 98.88 365 TYR A C 1
ATOM 2864 O O . TYR A 1 365 ? -11.492 16.875 17.062 1 98.88 365 TYR A O 1
ATOM 2872 N N . VAL A 1 366 ? -10.336 16.094 18.812 1 98.81 366 VAL A N 1
ATOM 2873 C CA . VAL A 1 366 ? -11.445 16.203 19.75 1 98.81 366 VAL A CA 1
ATOM 2874 C C . VAL A 1 366 ? -10.93 16.703 21.094 1 98.81 366 VAL A C 1
ATOM 2876 O O . VAL A 1 366 ? -9.914 16.219 21.594 1 98.81 366 VAL A O 1
ATOM 2879 N N . PHE A 1 367 ? -11.562 17.672 21.625 1 98.69 367 PHE A N 1
ATOM 2880 C CA . PHE A 1 367 ? -11.258 18.188 22.953 1 98.69 367 PHE A CA 1
ATOM 2881 C C . PHE A 1 367 ? -12.43 17.969 23.906 1 98.69 367 PHE A C 1
ATOM 2883 O O . PHE A 1 367 ? -13.531 18.453 23.672 1 98.69 367 PHE A O 1
ATOM 2890 N N . THR A 1 368 ? -12.195 17.219 24.906 1 98.06 368 THR A N 1
ATOM 2891 C CA . THR A 1 368 ? -13.227 16.859 25.875 1 98.06 368 THR A CA 1
ATOM 2892 C C . THR A 1 368 ? -12.602 16.281 27.141 1 98.06 368 THR A C 1
ATOM 2894 O O . THR A 1 368 ? -11.461 15.805 27.109 1 98.06 368 THR A O 1
ATOM 2897 N N . SER A 1 369 ? -13.297 16.406 28.219 1 95.44 369 SER A N 1
ATOM 2898 C CA . SER A 1 369 ? -12.914 15.703 29.453 1 95.44 369 SER A CA 1
ATOM 2899 C C . SER A 1 369 ? -13.688 14.398 29.594 1 95.44 369 SER A C 1
ATOM 2901 O O . SER A 1 369 ? -13.469 13.648 30.562 1 95.44 369 SER A O 1
ATOM 2903 N N . ASN A 1 370 ? -14.531 14.109 28.672 1 96.38 370 ASN A N 1
ATOM 2904 C CA . ASN A 1 370 ? -15.414 12.945 28.719 1 96.38 370 ASN A CA 1
ATOM 2905 C C . ASN A 1 370 ? -14.883 11.805 27.859 1 96.38 370 ASN A C 1
ATOM 2907 O O . ASN A 1 370 ? -14.922 11.867 26.625 1 96.38 370 ASN A O 1
ATOM 2911 N N . ASP A 1 371 ? -14.523 10.734 28.5 1 96.06 371 ASP A N 1
ATOM 2912 C CA . ASP A 1 371 ? -13.938 9.586 27.812 1 96.06 371 ASP A CA 1
ATOM 2913 C C . ASP A 1 371 ? -14.93 8.977 26.812 1 96.06 371 ASP A C 1
ATOM 2915 O O . ASP A 1 371 ? -14.531 8.438 25.781 1 96.06 371 ASP A O 1
ATOM 2919 N N . LYS A 1 372 ? -16.188 9.062 27.141 1 97.5 372 LYS A N 1
ATOM 2920 C CA . LYS A 1 372 ? -17.203 8.5 26.25 1 97.5 372 LYS A CA 1
ATOM 2921 C C . LYS A 1 372 ? -17.234 9.242 24.906 1 97.5 372 LYS A C 1
ATOM 2923 O O . LYS A 1 372 ? -17.469 8.633 23.875 1 97.5 372 LYS A O 1
ATOM 2928 N N . VAL A 1 373 ? -17 10.539 25 1 98.06 373 VAL A N 1
ATOM 2929 C CA . VAL A 1 373 ? -16.953 11.344 23.781 1 98.06 373 VAL A CA 1
ATOM 2930 C C . VAL A 1 373 ? -15.75 10.922 22.922 1 98.06 373 VAL A C 1
ATOM 2932 O O . VAL A 1 373 ? -15.867 10.773 21.703 1 98.06 373 VAL A O 1
ATOM 2935 N N . ILE A 1 374 ? -14.609 10.711 23.516 1 98.06 374 ILE A N 1
ATOM 2936 C CA . ILE A 1 374 ? -13.406 10.273 22.812 1 98.06 374 ILE A CA 1
ATOM 2937 C C . ILE A 1 374 ? -13.664 8.922 22.141 1 98.06 374 ILE A C 1
ATOM 2939 O O . ILE A 1 374 ? -13.359 8.734 20.969 1 98.06 374 ILE A O 1
ATOM 2943 N N . GLN A 1 375 ? -14.266 8.031 22.859 1 98 375 GLN A N 1
ATOM 2944 C CA . GLN A 1 375 ? -14.531 6.688 22.359 1 98 375 GLN A CA 1
ATOM 2945 C C . GLN A 1 375 ? -15.461 6.734 21.141 1 98 375 GLN A C 1
ATOM 2947 O O . GLN A 1 375 ? -15.258 6.016 20.172 1 98 375 GLN A O 1
ATOM 2952 N N . ARG A 1 376 ? -16.469 7.547 21.266 1 98.19 376 ARG A N 1
ATOM 2953 C CA . ARG A 1 376 ? -17.406 7.668 20.141 1 98.19 376 ARG A CA 1
ATOM 2954 C C . ARG A 1 376 ? -16.703 8.242 18.922 1 98.19 376 ARG A C 1
ATOM 2956 O O . ARG A 1 376 ? -16.922 7.777 17.797 1 98.19 376 ARG A O 1
ATOM 2963 N N . MET A 1 377 ? -15.852 9.25 19.109 1 98.5 377 MET A N 1
ATOM 2964 C CA . MET A 1 377 ? -15.109 9.828 17.984 1 98.5 377 MET A CA 1
ATOM 2965 C C . MET A 1 377 ? -14.188 8.789 17.359 1 98.5 377 MET A C 1
ATOM 2967 O O . MET A 1 377 ? -14.086 8.711 16.125 1 98.5 377 MET A O 1
ATOM 2971 N N . VAL A 1 378 ? -13.531 7.992 18.141 1 98.19 378 VAL A N 1
ATOM 2972 C CA . VAL A 1 378 ? -12.609 6.965 17.672 1 98.19 378 VAL A CA 1
ATOM 2973 C C . VAL A 1 378 ? -13.375 5.902 16.875 1 98.19 378 VAL A C 1
ATOM 2975 O O . VAL A 1 378 ? -12.922 5.457 15.82 1 98.19 378 VAL A O 1
ATOM 2978 N N . ASN A 1 379 ? -14.562 5.539 17.328 1 97.12 379 ASN A N 1
ATOM 2979 C CA . ASN A 1 379 ? -15.266 4.375 16.812 1 97.12 379 ASN A CA 1
ATOM 2980 C C . ASN A 1 379 ? -16.203 4.758 15.672 1 97.12 379 ASN A C 1
ATOM 2982 O O . ASN A 1 379 ? -16.578 3.912 14.852 1 97.12 379 ASN A O 1
ATOM 2986 N N . GLU A 1 380 ? -16.594 6.055 15.617 1 97.81 380 GLU A N 1
ATOM 2987 C CA . GLU A 1 380 ? -17.672 6.406 14.703 1 97.81 380 GLU A CA 1
ATOM 2988 C C . GLU A 1 380 ? -17.188 7.359 13.617 1 97.81 380 GLU A C 1
ATOM 2990 O O . GLU A 1 380 ? -18 7.855 12.82 1 97.81 380 GLU A O 1
ATOM 2995 N N . THR A 1 381 ? -15.906 7.656 13.578 1 98.19 381 THR A N 1
ATOM 2996 C CA . THR A 1 381 ? -15.336 8.445 12.492 1 98.19 381 THR A CA 1
ATOM 2997 C C . THR A 1 381 ? -14.102 7.758 11.914 1 98.19 381 THR A C 1
ATOM 2999 O O . THR A 1 381 ? -13.648 6.742 12.438 1 98.19 381 THR A O 1
ATOM 3002 N N . SER A 1 382 ? -13.625 8.281 10.773 1 98 382 SER A N 1
ATOM 3003 C CA . SER A 1 382 ? -12.414 7.785 10.117 1 98 382 SER A CA 1
ATOM 3004 C C . SER A 1 382 ? -11.5 8.938 9.711 1 98 382 SER A C 1
ATOM 3006 O O . SER A 1 382 ? -11.977 9.984 9.273 1 98 382 SER A O 1
ATOM 3008 N N . SER A 1 383 ? -10.266 8.766 9.883 1 98.75 383 SER A N 1
ATOM 3009 C CA . SER A 1 383 ? -9.227 9.734 9.539 1 98.75 383 SER A CA 1
ATOM 3010 C C . SER A 1 383 ? -7.859 9.07 9.43 1 98.75 383 SER A C 1
ATOM 3012 O O . SER A 1 383 ? -7.711 7.891 9.758 1 98.75 383 SER A O 1
ATOM 3014 N N . GLY A 1 384 ? -6.891 9.844 8.891 1 98.62 384 GLY A N 1
ATOM 3015 C CA . GLY A 1 384 ? -5.527 9.344 8.961 1 98.62 384 GLY A CA 1
ATOM 3016 C C . GLY A 1 384 ? -5.062 9.078 10.383 1 98.62 384 GLY A C 1
ATOM 3017 O O . GLY A 1 384 ? -4.652 7.961 10.711 1 98.62 384 GLY A O 1
ATOM 3018 N N . GLY A 1 385 ? -5.117 10.102 11.219 1 98.69 385 GLY A N 1
ATOM 3019 C CA . GLY A 1 385 ? -4.863 10.008 12.648 1 98.69 385 GLY A CA 1
ATOM 3020 C C . GLY A 1 385 ? -5.898 10.734 13.484 1 98.69 385 GLY A C 1
ATOM 3021 O O . GLY A 1 385 ? -6.645 11.57 12.977 1 98.69 385 GLY A O 1
ATOM 3022 N N . LEU A 1 386 ? -6 10.359 14.727 1 98.81 386 LEU A N 1
ATOM 3023 C CA . LEU A 1 386 ? -6.895 11.023 15.664 1 98.81 386 LEU A CA 1
ATOM 3024 C C . LEU A 1 386 ? -6.148 11.43 16.938 1 98.81 386 LEU A C 1
ATOM 3026 O O . LEU A 1 386 ? -5.379 10.648 17.484 1 98.81 386 LEU A O 1
ATOM 3030 N N . LEU A 1 387 ? -6.348 12.641 17.312 1 98.62 387 LEU A N 1
ATOM 3031 C CA . LEU A 1 387 ? -5.785 13.141 18.547 1 98.62 387 LEU A CA 1
ATOM 3032 C C . LEU A 1 387 ? -6.883 13.695 19.469 1 98.62 387 LEU A C 1
ATOM 3034 O O . LEU A 1 387 ? -7.711 14.492 19.031 1 98.62 387 LEU A O 1
ATOM 3038 N N . ALA A 1 388 ? -6.859 13.25 20.672 1 98.25 388 ALA A N 1
ATOM 3039 C CA . ALA A 1 388 ? -7.715 13.836 21.703 1 98.25 388 ALA A CA 1
ATOM 3040 C C . ALA A 1 388 ? -6.926 14.781 22.594 1 98.25 388 ALA A C 1
ATOM 3042 O O . ALA A 1 388 ? -5.855 14.43 23.094 1 98.25 388 ALA A O 1
ATOM 3043 N N . ASN A 1 389 ? -7.387 16.016 22.641 1 97.56 389 ASN A N 1
ATOM 3044 C CA . ASN A 1 389 ? -6.945 17.031 23.594 1 97.56 389 ASN A CA 1
ATOM 3045 C C . ASN A 1 389 ? -5.551 17.547 23.25 1 97.56 389 ASN A C 1
ATOM 3047 O O . ASN A 1 389 ? -4.77 17.875 24.141 1 97.56 389 ASN A O 1
ATOM 3051 N N . ASP A 1 390 ? -5.223 17.516 22.031 1 96.81 390 ASP A N 1
ATOM 3052 C CA . ASP A 1 390 ? -4.027 18.172 21.5 1 96.81 390 ASP A CA 1
ATOM 3053 C C . ASP A 1 390 ? -4.051 18.203 19.969 1 96.81 390 ASP A C 1
ATOM 3055 O O . ASP A 1 390 ? -4.996 17.719 19.344 1 96.81 390 ASP A O 1
ATOM 3059 N N . CYS A 1 391 ? -3.104 18.875 19.422 1 97 391 CYS A N 1
ATOM 3060 C CA . CYS A 1 391 ? -2.994 18.969 17.969 1 97 391 CYS A CA 1
ATOM 3061 C C . CYS A 1 391 ? -1.575 18.656 17.5 1 97 391 CYS A C 1
ATOM 3063 O O . CYS A 1 391 ? -0.611 18.922 18.219 1 97 391 CYS A O 1
ATOM 3065 N N . LEU A 1 392 ? -1.391 18.016 16.375 1 96.62 392 LEU A N 1
ATOM 3066 C CA . LEU A 1 392 ? -0.201 17.891 15.539 1 96.62 392 LEU A CA 1
ATOM 3067 C C . LEU A 1 392 ? 0.767 16.875 16.125 1 96.62 392 LEU A C 1
ATOM 3069 O O . LEU A 1 392 ? 1.577 16.297 15.398 1 96.62 392 LEU A O 1
ATOM 3073 N N . VAL A 1 393 ? 0.692 16.531 17.406 1 94.56 393 VAL A N 1
ATOM 3074 C CA . VAL A 1 393 ? 1.758 15.867 18.156 1 94.56 393 VAL A CA 1
ATOM 3075 C C . VAL A 1 393 ? 1.942 14.445 17.625 1 94.56 393 VAL A C 1
ATOM 3077 O O . VAL A 1 393 ? 3.033 13.875 17.719 1 94.56 393 VAL A O 1
ATOM 3080 N N . HIS A 1 394 ? 0.952 13.883 17.047 1 95.38 394 HIS A N 1
ATOM 3081 C CA . HIS A 1 394 ? 1.045 12.516 16.547 1 95.38 394 HIS A CA 1
ATOM 3082 C C . HIS A 1 394 ? 2.084 12.406 15.438 1 95.38 394 HIS A C 1
ATOM 3084 O O . HIS A 1 394 ? 2.672 11.344 15.234 1 95.38 394 HIS A O 1
ATOM 3090 N N . TYR A 1 395 ? 2.373 13.484 14.742 1 95.81 395 TYR A N 1
ATOM 3091 C CA . TYR A 1 395 ? 3.387 13.508 13.695 1 95.81 395 TYR A CA 1
ATOM 3092 C C . TYR A 1 395 ? 4.773 13.25 14.273 1 95.81 395 TYR A C 1
ATOM 3094 O O . TYR A 1 395 ? 5.652 12.719 13.586 1 95.81 395 TYR A O 1
ATOM 3102 N N . SER A 1 396 ? 4.969 13.594 15.5 1 94 396 SER A N 1
ATOM 3103 C CA . SER A 1 396 ? 6.293 13.508 16.109 1 94 396 SER A CA 1
ATOM 3104 C C . SER A 1 396 ? 6.598 12.094 16.578 1 94 396 SER A C 1
ATOM 3106 O O . SER A 1 396 ? 7.73 11.789 16.969 1 94 396 SER A O 1
ATOM 3108 N N . VAL A 1 397 ? 5.633 11.242 16.594 1 95.88 397 VAL A N 1
ATOM 3109 C CA . VAL A 1 397 ? 5.797 9.891 17.125 1 95.88 397 VAL A CA 1
ATOM 3110 C C . VAL A 1 397 ? 6.188 8.938 16 1 95.88 397 VAL A C 1
ATOM 3112 O O . VAL A 1 397 ? 5.328 8.461 15.258 1 95.88 397 VAL A O 1
ATOM 3115 N N . SER A 1 398 ? 7.41 8.492 15.977 1 96.44 398 SER A N 1
ATOM 3116 C CA . SER A 1 398 ? 7.941 7.707 14.867 1 96.44 398 SER A CA 1
ATOM 3117 C C . SER A 1 398 ? 7.395 6.281 14.891 1 96.44 398 SER A C 1
ATOM 3119 O O . SER A 1 398 ? 7.484 5.562 13.891 1 96.44 398 SER A O 1
ATOM 3121 N N . SER A 1 399 ? 6.875 5.891 16.016 1 97.69 399 SER A N 1
ATOM 3122 C CA . SER A 1 399 ? 6.336 4.539 16.141 1 97.69 399 SER A CA 1
ATOM 3123 C C . SER A 1 399 ? 4.875 4.488 15.711 1 97.69 399 SER A C 1
ATOM 3125 O O . SER A 1 399 ? 4.246 3.426 15.758 1 97.69 399 SER A O 1
ATOM 3127 N N . LEU A 1 400 ? 4.324 5.586 15.32 1 98.44 400 LEU A N 1
ATOM 3128 C CA . LEU A 1 400 ? 3.01 5.645 14.688 1 98.44 400 LEU A CA 1
ATOM 3129 C C . LEU A 1 400 ? 3.133 5.781 13.18 1 98.44 400 LEU A C 1
ATOM 3131 O O . LEU A 1 400 ? 3.967 6.547 12.688 1 98.44 400 LEU A O 1
ATOM 3135 N N . PRO A 1 401 ? 2.293 5.004 12.453 1 98.5 401 PRO A N 1
ATOM 3136 C CA . PRO A 1 401 ? 2.234 5.289 11.023 1 98.5 401 PRO A CA 1
ATOM 3137 C C . PRO A 1 401 ? 1.627 6.66 10.719 1 98.5 401 PRO A C 1
ATOM 3139 O O . PRO A 1 401 ? 0.641 7.055 11.344 1 98.5 401 PRO A O 1
ATOM 3142 N N . PHE A 1 402 ? 2.275 7.371 9.859 1 98.44 402 PHE A N 1
ATOM 3143 C CA . PHE A 1 402 ? 1.746 8.648 9.383 1 98.44 402 PHE A CA 1
ATOM 3144 C C . PHE A 1 402 ? 1.301 8.539 7.926 1 98.44 402 PHE A C 1
ATOM 3146 O O . PHE A 1 402 ? 2.102 8.203 7.051 1 98.44 402 PHE A O 1
ATOM 3153 N N . GLY A 1 403 ? 0.077 8.75 7.676 1 97.81 403 GLY A N 1
ATOM 3154 C CA . GLY A 1 403 ? -0.528 8.672 6.359 1 97.81 403 GLY A CA 1
ATOM 3155 C C . GLY A 1 403 ? -2.037 8.828 6.383 1 97.81 403 GLY A C 1
ATOM 3156 O O . GLY A 1 403 ? -2.656 8.758 7.445 1 97.81 403 GLY A O 1
ATOM 3157 N N . GLY A 1 404 ? -2.6 9.109 5.238 1 98.25 404 GLY A N 1
ATOM 3158 C CA . GLY A 1 404 ? -4.035 9.328 5.141 1 98.25 404 GLY A CA 1
ATOM 3159 C C . GLY A 1 404 ? -4.805 8.078 4.754 1 98.25 404 GLY A C 1
ATOM 3160 O O . GLY A 1 404 ? -4.262 6.977 4.781 1 98.25 404 GLY A O 1
ATOM 3161 N N . VAL A 1 405 ? -6.043 8.25 4.551 1 98.62 405 VAL A N 1
ATOM 3162 C CA . VAL A 1 405 ? -7.008 7.25 4.094 1 98.62 405 VAL A CA 1
ATOM 3163 C C . VAL A 1 405 ? -8.078 7.922 3.238 1 98.62 405 VAL A C 1
ATOM 3165 O O . VAL A 1 405 ? -8.516 9.039 3.537 1 98.62 405 VAL A O 1
ATOM 3168 N N . GLY A 1 406 ? -8.453 7.281 2.148 1 97.94 406 GLY A N 1
ATOM 3169 C CA . GLY A 1 406 ? -9.367 7.941 1.23 1 97.94 406 GLY A CA 1
ATOM 3170 C C . GLY A 1 406 ? -8.758 9.141 0.537 1 97.94 406 GLY A C 1
ATOM 3171 O O . GLY A 1 406 ? -7.664 9.055 -0.027 1 97.94 406 GLY A O 1
ATOM 3172 N N . ASN A 1 407 ? -9.422 10.211 0.631 1 97.5 407 ASN A N 1
ATOM 3173 C CA . ASN A 1 407 ? -8.992 11.414 -0.083 1 97.5 407 ASN A CA 1
ATOM 3174 C C . ASN A 1 407 ? -7.762 12.039 0.563 1 97.5 407 ASN A C 1
ATOM 3176 O O . ASN A 1 407 ? -7.105 12.891 -0.039 1 97.5 407 ASN A O 1
ATOM 3180 N N . SER A 1 408 ? -7.504 11.648 1.792 1 98.44 408 SER A N 1
ATOM 3181 C CA . SER A 1 408 ? -6.352 12.234 2.473 1 98.44 408 SER A CA 1
ATOM 3182 C C . SER A 1 408 ? -5.074 11.453 2.162 1 98.44 408 SER A C 1
ATOM 3184 O O . SER A 1 408 ? -3.988 11.836 2.602 1 98.44 408 SER A O 1
ATOM 3186 N N . GLY A 1 409 ? -5.215 10.312 1.46 1 98.44 409 GLY A N 1
ATOM 3187 C CA . GLY A 1 409 ? -3.994 9.703 0.966 1 98.44 409 GLY A CA 1
ATOM 3188 C C . GLY A 1 409 ? -4 8.188 1.074 1 98.44 409 GLY A C 1
ATOM 3189 O O . GLY A 1 409 ? -5.035 7.586 1.364 1 98.44 409 GLY A O 1
ATOM 3190 N N . MET A 1 410 ? -2.855 7.547 0.764 1 98.75 410 MET A N 1
ATOM 3191 C CA . MET A 1 410 ? -2.625 6.109 0.856 1 98.75 410 MET A CA 1
ATOM 3192 C C . MET A 1 410 ? -1.158 5.812 1.152 1 98.75 410 MET A C 1
ATOM 3194 O O . MET A 1 410 ? -0.27 6.531 0.697 1 98.75 410 MET A O 1
ATOM 3198 N N . GLY A 1 411 ? -0.921 4.699 1.858 1 98.19 411 GLY A N 1
ATOM 3199 C CA . GLY A 1 411 ? 0.407 4.41 2.377 1 98.19 411 GLY A CA 1
ATOM 3200 C C . GLY A 1 411 ? 0.733 5.184 3.643 1 98.19 411 GLY A C 1
ATOM 3201 O O . GLY A 1 411 ? -0.069 5.996 4.105 1 98.19 411 GLY A O 1
ATOM 3202 N N . CYS A 1 412 ? 1.821 4.828 4.207 1 98.38 412 CYS A N 1
ATOM 3203 C CA . CYS A 1 412 ? 2.262 5.516 5.418 1 98.38 412 CYS A CA 1
ATOM 3204 C C . CYS A 1 412 ? 3.777 5.445 5.562 1 98.38 412 CYS A C 1
ATOM 3206 O O . CYS A 1 412 ? 4.445 4.723 4.82 1 98.38 412 CYS A O 1
ATOM 3208 N N . TYR A 1 413 ? 4.227 6.27 6.422 1 97.94 413 TYR A N 1
ATOM 3209 C CA . TYR A 1 413 ? 5.664 6.309 6.68 1 97.94 413 TYR A CA 1
ATOM 3210 C C . TYR A 1 413 ? 5.945 6.68 8.133 1 97.94 413 TYR A C 1
ATOM 3212 O O . TYR A 1 413 ? 5.047 6.645 8.977 1 97.94 413 TYR A O 1
ATOM 3220 N N . HIS A 1 414 ? 7.238 6.945 8.547 1 97.06 414 HIS A N 1
ATOM 3221 C CA . HIS A 1 414 ? 7.812 7.18 9.867 1 97.06 414 HIS A CA 1
ATOM 3222 C C . HIS A 1 414 ? 8.492 5.922 10.398 1 97.06 414 HIS A C 1
ATOM 3224 O O . HIS A 1 414 ? 7.863 4.871 10.523 1 97.06 414 HIS A O 1
ATOM 3230 N N . GLY A 1 415 ? 9.766 6.043 10.688 1 97.62 415 GLY A N 1
ATOM 3231 C CA . GLY A 1 415 ? 10.5 4.934 11.273 1 97.62 415 GLY A CA 1
ATOM 3232 C C . GLY A 1 415 ? 10.414 3.66 10.461 1 97.62 415 GLY A C 1
ATOM 3233 O O . GLY A 1 415 ? 10.703 3.664 9.258 1 97.62 415 GLY A O 1
ATOM 3234 N N . LYS A 1 416 ? 9.977 2.633 11.148 1 98.44 416 LYS A N 1
ATOM 3235 C CA . LYS A 1 416 ? 9.906 1.312 10.523 1 98.44 416 LYS A CA 1
ATOM 3236 C C . LYS A 1 416 ? 8.875 1.284 9.406 1 98.44 416 LYS A C 1
ATOM 3238 O O . LYS A 1 416 ? 9.023 0.541 8.43 1 98.44 416 LYS A O 1
ATOM 3243 N N . PHE A 1 417 ? 7.855 2.098 9.492 1 98.62 417 PHE A N 1
ATOM 3244 C CA . PHE A 1 417 ? 6.824 2.127 8.461 1 98.62 417 PHE A CA 1
ATOM 3245 C C . PHE A 1 417 ? 7.391 2.615 7.137 1 98.62 417 PHE A C 1
ATOM 3247 O O . PHE A 1 417 ? 6.996 2.139 6.074 1 98.62 417 PHE A O 1
ATOM 3254 N N . SER A 1 418 ? 8.328 3.623 7.207 1 98.75 418 SER A N 1
ATOM 3255 C CA . SER A 1 418 ? 9.016 4.047 5.992 1 98.75 418 SER A CA 1
ATOM 3256 C C . SER A 1 418 ? 9.828 2.908 5.387 1 98.75 418 SER A C 1
ATOM 3258 O O . SER A 1 418 ? 9.773 2.678 4.176 1 98.75 418 SER A O 1
ATOM 3260 N N . PHE A 1 419 ? 10.586 2.193 6.289 1 98.88 419 PHE A N 1
ATOM 3261 C CA . PHE A 1 419 ? 11.422 1.077 5.852 1 98.88 419 PHE A CA 1
ATOM 3262 C C . PHE A 1 419 ? 10.57 0.007 5.172 1 98.88 419 PHE A C 1
ATOM 3264 O O . PHE A 1 419 ? 10.891 -0.434 4.066 1 98.88 419 PHE A O 1
ATOM 3271 N N . ASP A 1 420 ? 9.523 -0.353 5.809 1 98.69 420 ASP A N 1
ATOM 3272 C CA . ASP A 1 420 ? 8.664 -1.41 5.277 1 98.69 420 ASP A CA 1
ATOM 3273 C C . ASP A 1 420 ? 7.992 -0.972 3.98 1 98.69 420 ASP A C 1
ATOM 3275 O O . ASP A 1 420 ? 7.898 -1.749 3.029 1 98.69 420 ASP A O 1
ATOM 3279 N N . GLN A 1 421 ? 7.512 0.284 3.947 1 98.62 421 GLN A N 1
ATOM 3280 C CA . GLN A 1 421 ? 6.816 0.823 2.783 1 98.62 421 GLN A CA 1
ATOM 3281 C C . GLN A 1 421 ? 7.723 0.825 1.554 1 98.62 421 GLN A C 1
ATOM 3283 O O . GLN A 1 421 ? 7.246 0.666 0.427 1 98.62 421 GLN A O 1
ATOM 3288 N N . LEU A 1 422 ? 9.008 0.983 1.789 1 98.88 422 LEU A N 1
ATOM 3289 C CA . LEU A 1 422 ? 9.938 1.118 0.669 1 98.88 422 LEU A CA 1
ATOM 3290 C C . LEU A 1 422 ? 10.805 -0.126 0.528 1 98.88 422 LEU A C 1
ATOM 3292 O O . LEU A 1 422 ? 11.891 -0.069 -0.059 1 98.88 422 LEU A O 1
ATOM 3296 N N . SER A 1 423 ? 10.32 -1.244 1.133 1 98.81 423 SER A N 1
ATOM 3297 C CA . SER A 1 423 ? 10.922 -2.564 0.979 1 98.81 423 SER A CA 1
ATOM 3298 C C . SER A 1 423 ? 9.914 -3.576 0.456 1 98.81 423 SER A C 1
ATOM 3300 O O . SER A 1 423 ? 8.719 -3.479 0.754 1 98.81 423 SER A O 1
ATOM 3302 N N . HIS A 1 424 ? 10.398 -4.461 -0.356 1 98.75 424 HIS A N 1
ATOM 3303 C CA . HIS A 1 424 ? 9.625 -5.664 -0.631 1 98.75 424 HIS A CA 1
ATOM 3304 C C . HIS A 1 424 ? 9.844 -6.723 0.445 1 98.75 424 HIS A C 1
ATOM 3306 O O . HIS A 1 424 ? 10.984 -7.098 0.725 1 98.75 424 HIS A O 1
ATOM 3312 N N . GLN A 1 425 ? 8.781 -7.125 1.126 1 98.5 425 GLN A N 1
ATOM 3313 C CA . GLN A 1 425 ? 8.859 -8.219 2.09 1 98.5 425 GLN A CA 1
ATOM 3314 C C . GLN A 1 425 ? 8.805 -9.57 1.392 1 98.5 425 GLN A C 1
ATOM 3316 O O . GLN A 1 425 ? 7.73 -10.164 1.26 1 98.5 425 GLN A O 1
ATOM 3321 N N . ARG A 1 426 ? 9.938 -10.055 1.013 1 98.75 426 ARG A N 1
ATOM 3322 C CA . ARG A 1 426 ? 10 -11.234 0.159 1 98.75 426 ARG A CA 1
ATOM 3323 C C . ARG A 1 426 ? 9.82 -12.508 0.974 1 98.75 426 ARG A C 1
ATOM 3325 O O . ARG A 1 426 ? 10.555 -12.742 1.939 1 98.75 426 ARG A O 1
ATOM 3332 N N . SER A 1 427 ? 8.867 -13.312 0.612 1 98.75 427 SER A N 1
ATOM 3333 C CA . SER A 1 427 ? 8.664 -14.625 1.222 1 98.75 427 SER A CA 1
ATOM 3334 C C . SER A 1 427 ? 9.695 -15.633 0.729 1 98.75 427 SER A C 1
ATOM 3336 O O . SER A 1 427 ? 9.859 -15.82 -0.479 1 98.75 427 SER A O 1
ATOM 3338 N N . CYS A 1 428 ? 10.336 -16.312 1.653 1 98.62 428 CYS A N 1
ATOM 3339 C CA . CYS A 1 428 ? 11.352 -17.297 1.306 1 98.62 428 CYS A CA 1
ATOM 3340 C C . CYS A 1 428 ? 11.094 -18.625 2.01 1 98.62 428 CYS A C 1
ATOM 3342 O O . CYS A 1 428 ? 10.836 -18.641 3.215 1 98.62 428 CYS A O 1
ATOM 3344 N N . VAL A 1 429 ? 11.102 -19.656 1.275 1 98.44 429 VAL A N 1
ATOM 3345 C CA . VAL A 1 429 ? 11.023 -21.016 1.795 1 98.44 429 VAL A CA 1
ATOM 3346 C C . VAL A 1 429 ? 12.219 -21.828 1.287 1 98.44 429 VAL A C 1
ATOM 3348 O O . VAL A 1 429 ? 12.43 -21.938 0.077 1 98.44 429 VAL A O 1
ATOM 3351 N N . ILE A 1 430 ? 13.023 -22.344 2.17 1 97.69 430 ILE A N 1
ATOM 3352 C CA . ILE A 1 430 ? 14.188 -23.172 1.835 1 97.69 430 ILE A CA 1
ATOM 3353 C C . ILE A 1 430 ? 13.969 -24.594 2.312 1 97.69 430 ILE A C 1
ATOM 3355 O O . ILE A 1 430 ? 13.953 -24.859 3.518 1 97.69 430 ILE A O 1
ATOM 3359 N N . LYS A 1 431 ? 13.812 -25.453 1.351 1 94.88 431 LYS A N 1
ATOM 3360 C CA . LYS A 1 431 ? 13.633 -26.875 1.638 1 94.88 431 LYS A CA 1
ATOM 3361 C C . LYS A 1 431 ? 14.898 -27.656 1.337 1 94.88 431 LYS A C 1
ATOM 3363 O O . LYS A 1 431 ? 15.797 -27.156 0.655 1 94.88 431 LYS A O 1
ATOM 3368 N N . LYS A 1 432 ? 14.977 -28.875 1.947 1 87.81 432 LYS A N 1
ATOM 3369 C CA . LYS A 1 432 ? 16.062 -29.797 1.631 1 87.81 432 LYS A CA 1
ATOM 3370 C C . LYS A 1 432 ? 15.695 -30.703 0.461 1 87.81 432 LYS A C 1
ATOM 3372 O O . LYS A 1 432 ? 14.523 -30.984 0.23 1 87.81 432 LYS A O 1
ATOM 3377 N N . LEU A 1 433 ? 16.766 -31.031 -0.306 1 84.38 433 LEU A N 1
ATOM 3378 C CA . LEU A 1 433 ? 16.562 -31.953 -1.409 1 84.38 433 LEU A CA 1
ATOM 3379 C C . LEU A 1 433 ? 16.594 -33.406 -0.917 1 84.38 433 LEU A C 1
ATOM 3381 O O . LEU A 1 433 ? 17.5 -34.156 -1.274 1 84.38 433 LEU A O 1
ATOM 3385 N N . ASN A 1 434 ? 15.922 -33.688 0.147 1 72.69 434 ASN A N 1
ATOM 3386 C CA . ASN A 1 434 ? 15.922 -35.062 0.643 1 72.69 434 ASN A CA 1
ATOM 3387 C C . ASN A 1 434 ? 14.516 -35.5 1.03 1 72.69 434 ASN A C 1
ATOM 3389 O O . ASN A 1 434 ? 13.547 -34.75 0.876 1 72.69 434 ASN A O 1
ATOM 3393 N N . MET A 1 435 ? 14.281 -36.688 1.319 1 57.72 435 MET A N 1
ATOM 3394 C CA . MET A 1 435 ? 13.133 -37.344 1.943 1 57.72 435 MET A CA 1
ATOM 3395 C C . MET A 1 435 ? 11.914 -37.312 1.027 1 57.72 435 MET A C 1
ATOM 3397 O O . MET A 1 435 ? 10.836 -36.875 1.442 1 57.72 435 MET A O 1
ATOM 3401 N N . GLU A 1 436 ? 12.086 -37.5 -0.308 1 62.56 436 GLU A N 1
ATOM 3402 C CA . GLU A 1 436 ? 10.977 -37.562 -1.252 1 62.56 436 GLU A CA 1
ATOM 3403 C C . GLU A 1 436 ? 9.914 -38.531 -0.787 1 62.56 436 GLU A C 1
ATOM 3405 O O . GLU A 1 436 ? 8.734 -38.406 -1.123 1 62.56 436 GLU A O 1
ATOM 3410 N N . GLY A 1 437 ? 10.352 -39.5 0.047 1 47.62 437 GLY A N 1
ATOM 3411 C CA . GLY A 1 437 ? 9.328 -40.375 0.574 1 47.62 437 GLY A CA 1
ATOM 3412 C C . GLY A 1 437 ? 8.188 -39.656 1.257 1 47.62 437 GLY A C 1
ATOM 3413 O O . GLY A 1 437 ? 7.02 -40 1.088 1 47.62 437 GLY A O 1
ATOM 3414 N N . VAL A 1 438 ? 8.547 -38.688 1.922 1 44.75 438 VAL A N 1
ATOM 3415 C CA . VAL A 1 438 ? 7.547 -37.938 2.656 1 44.75 438 VAL A CA 1
ATOM 3416 C C . VAL A 1 438 ? 6.789 -37.031 1.699 1 44.75 438 VAL A C 1
ATOM 3418 O O . VAL A 1 438 ? 5.586 -36.812 1.859 1 44.75 438 VAL A O 1
ATOM 3421 N N . ASN A 1 439 ? 7.48 -36.5 0.699 1 48.38 439 ASN A N 1
ATOM 3422 C CA . ASN A 1 439 ? 6.848 -35.625 -0.3 1 48.38 439 ASN A CA 1
ATOM 3423 C C . ASN A 1 439 ? 5.875 -36.406 -1.175 1 48.38 439 ASN A C 1
ATOM 3425 O O . ASN A 1 439 ? 4.938 -35.844 -1.735 1 48.38 439 ASN A O 1
ATOM 3429 N N . ASN A 1 440 ? 6.242 -37.688 -1.408 1 46.31 440 ASN A N 1
ATOM 3430 C CA . ASN A 1 440 ? 5.312 -38.562 -2.109 1 46.31 440 ASN A CA 1
ATOM 3431 C C . ASN A 1 440 ? 3.963 -38.656 -1.402 1 46.31 440 ASN A C 1
ATOM 3433 O O . ASN A 1 440 ? 2.93 -38.844 -2.045 1 46.31 440 ASN A O 1
ATOM 3437 N N . MET A 1 441 ? 4.055 -38.594 -0.144 1 37.84 441 MET A N 1
ATOM 3438 C CA . MET A 1 441 ? 2.807 -38.594 0.617 1 37.84 441 MET A CA 1
ATOM 3439 C C . MET A 1 441 ? 2.059 -37.281 0.421 1 37.84 441 MET A C 1
ATOM 3441 O O . MET A 1 441 ? 0.827 -37.25 0.444 1 37.84 441 MET A O 1
ATOM 3445 N N . SER A 1 442 ? 2.82 -36.281 0.336 1 40.56 442 SER A N 1
ATOM 3446 C CA . SER A 1 442 ? 2.201 -34.969 0.156 1 40.56 442 SER A CA 1
ATOM 3447 C C . SER A 1 442 ? 1.55 -34.844 -1.218 1 40.56 442 SER A C 1
ATOM 3449 O O . SER A 1 442 ? 0.455 -34.312 -1.346 1 40.56 442 SER A O 1
ATOM 3451 N N . ASN A 1 443 ? 2.281 -35.375 -2.275 1 43.34 443 ASN A N 1
ATOM 3452 C CA . ASN A 1 443 ? 1.76 -35.344 -3.637 1 43.34 443 ASN A CA 1
ATOM 3453 C C . ASN A 1 443 ? 0.817 -36.531 -3.891 1 43.34 443 ASN A C 1
ATOM 3455 O O . ASN A 1 443 ? -0.148 -36.406 -4.645 1 43.34 443 ASN A O 1
ATOM 3459 N N . THR A 1 444 ? 1.188 -37.906 -3.414 1 36.47 444 THR A N 1
ATOM 3460 C CA . THR A 1 444 ? 0.365 -39.094 -3.582 1 36.47 444 THR A CA 1
ATOM 3461 C C . THR A 1 444 ? -0.818 -39.062 -2.619 1 36.47 444 THR A C 1
ATOM 3463 O O . THR A 1 444 ? -1.854 -39.688 -2.889 1 36.47 444 THR A O 1
ATOM 3466 N N . THR A 1 445 ? -0.578 -38.781 -1.385 1 35.66 445 THR A N 1
ATOM 3467 C CA . THR A 1 445 ? -1.748 -38.781 -0.514 1 35.66 445 THR A CA 1
ATOM 3468 C C . THR A 1 445 ? -2.846 -37.875 -1.055 1 35.66 445 THR A C 1
ATOM 3470 O O . THR A 1 445 ? -3.963 -37.875 -0.534 1 35.66 445 THR A O 1
ATOM 3473 N N . LYS A 1 446 ? -2.541 -37.094 -1.858 1 38.06 446 LYS A N 1
ATOM 3474 C CA . LYS A 1 446 ? -3.588 -36.406 -2.598 1 38.06 446 LYS A CA 1
ATOM 3475 C C . LYS A 1 446 ? -4.219 -37.312 -3.648 1 38.06 446 LYS A C 1
ATOM 3477 O O . LYS A 1 446 ? -5.188 -36.938 -4.309 1 38.06 446 LYS A O 1
ATOM 3482 N N . HIS A 1 447 ? -3.398 -38.469 -4.305 1 32.06 447 HIS A N 1
ATOM 3483 C CA . HIS A 1 447 ? -4.039 -39.469 -5.133 1 32.06 447 HIS A CA 1
ATOM 3484 C C . HIS A 1 447 ? -4.523 -40.656 -4.285 1 32.06 447 HIS A C 1
ATOM 3486 O O . HIS A 1 447 ? -3.781 -41.156 -3.439 1 32.06 447 HIS A O 1
ATOM 3492 N N . GLY A 1 448 ? -5.668 -40.719 -3.82 1 26.5 448 GLY A N 1
ATOM 3493 C CA . GLY A 1 448 ? -6.379 -41.875 -3.271 1 26.5 448 GLY A CA 1
ATOM 3494 C C . GLY A 1 448 ? -5.918 -43.188 -3.848 1 26.5 448 GLY A C 1
ATOM 3495 O O . GLY A 1 448 ? -6.125 -43.469 -5.031 1 26.5 448 GLY A O 1
ATOM 3496 N N . LYS A 1 449 ? -4.699 -43.875 -3.684 1 25.41 449 LYS A N 1
ATOM 3497 C CA . LYS A 1 449 ? -4.941 -45.312 -3.648 1 25.41 449 LYS A CA 1
ATOM 3498 C C . LYS A 1 449 ? -5.578 -45.719 -2.324 1 25.41 449 LYS A C 1
ATOM 3500 O O . LYS A 1 449 ? -5.215 -45.219 -1.266 1 25.41 449 LYS A O 1
ATOM 3505 N N . MET B 1 1 ? -30.094 3.07 -12.742 1 86.31 1 MET B N 1
ATOM 3506 C CA . MET B 1 1 ? -28.844 2.568 -12.195 1 86.31 1 MET B CA 1
ATOM 3507 C C . MET B 1 1 ? -28.547 1.16 -12.695 1 86.31 1 MET B C 1
ATOM 3509 O O . MET B 1 1 ? -29.438 0.307 -12.719 1 86.31 1 MET B O 1
ATOM 3513 N N . SER B 1 2 ? -27.406 1.05 -13.258 1 93.5 2 SER B N 1
ATOM 3514 C CA . SER B 1 2 ? -27 -0.286 -13.68 1 93.5 2 SER B CA 1
ATOM 3515 C C . SER B 1 2 ? -26.953 -1.252 -12.5 1 93.5 2 SER B C 1
ATOM 3517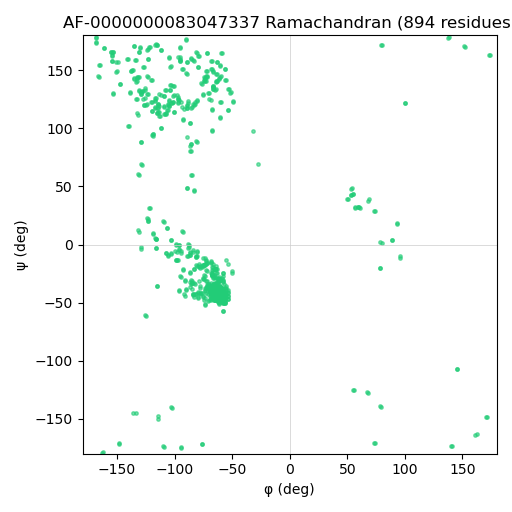 O O . SER B 1 2 ? -27.031 -0.831 -11.344 1 93.5 2 SER B O 1
ATOM 3519 N N . ARG B 1 3 ? -26.906 -2.502 -12.789 1 94.56 3 ARG B N 1
ATOM 3520 C CA . ARG B 1 3 ? -26.797 -3.521 -11.75 1 94.56 3 ARG B CA 1
ATOM 3521 C C . ARG B 1 3 ? -25.531 -3.312 -10.914 1 94.56 3 ARG B C 1
ATOM 3523 O O . ARG B 1 3 ? -25.547 -3.52 -9.703 1 94.56 3 ARG B O 1
ATOM 3530 N N . GLU B 1 4 ? -24.531 -2.924 -11.547 1 96.75 4 GLU B N 1
ATOM 3531 C CA . GLU B 1 4 ? -23.266 -2.648 -10.891 1 96.75 4 GLU B CA 1
ATOM 3532 C C . GLU B 1 4 ? -23.391 -1.472 -9.922 1 96.75 4 GLU B C 1
ATOM 3534 O O . GLU B 1 4 ? -22.938 -1.555 -8.781 1 96.75 4 GLU B O 1
ATOM 3539 N N . GLN B 1 5 ? -23.984 -0.41 -10.375 1 97.5 5 GLN B N 1
ATOM 3540 C CA . GLN B 1 5 ? -24.203 0.767 -9.547 1 97.5 5 GLN B CA 1
ATOM 3541 C C . GLN B 1 5 ? -25.078 0.429 -8.336 1 97.5 5 GLN B C 1
ATOM 3543 O O . GLN B 1 5 ? -24.828 0.915 -7.227 1 97.5 5 GLN B O 1
ATOM 3548 N N . GLN B 1 6 ? -26.062 -0.379 -8.578 1 97.81 6 GLN B N 1
ATOM 3549 C CA . GLN B 1 6 ? -26.969 -0.785 -7.504 1 97.81 6 GLN B CA 1
ATOM 3550 C C . GLN B 1 6 ? -26.219 -1.618 -6.457 1 97.81 6 GLN B C 1
ATOM 3552 O O . GLN B 1 6 ? -26.438 -1.441 -5.258 1 97.81 6 GLN B O 1
ATOM 3557 N N . ALA B 1 7 ? -25.406 -2.564 -6.906 1 98.38 7 ALA B N 1
ATOM 3558 C CA . ALA B 1 7 ? -24.641 -3.41 -5.996 1 98.38 7 ALA B CA 1
ATOM 3559 C C . ALA B 1 7 ? -23.719 -2.57 -5.109 1 98.38 7 ALA B C 1
ATOM 3561 O O . ALA B 1 7 ? -23.641 -2.803 -3.9 1 98.38 7 ALA B O 1
ATOM 3562 N N . VAL B 1 8 ? -23.094 -1.583 -5.695 1 98.69 8 VAL B N 1
ATOM 3563 C CA . VAL B 1 8 ? -22.172 -0.718 -4.961 1 98.69 8 VAL B CA 1
ATOM 3564 C C . VAL B 1 8 ? -22.953 0.136 -3.967 1 98.69 8 VAL B C 1
ATOM 3566 O O . VAL B 1 8 ? -22.562 0.259 -2.803 1 98.69 8 VAL B O 1
ATOM 3569 N N . ALA B 1 9 ? -24.031 0.732 -4.441 1 98.31 9 ALA B N 1
ATOM 3570 C CA . ALA B 1 9 ? -24.859 1.567 -3.576 1 98.31 9 ALA B CA 1
ATOM 3571 C C . ALA B 1 9 ? -25.391 0.766 -2.396 1 98.31 9 ALA B C 1
ATOM 3573 O O . ALA B 1 9 ? -25.453 1.266 -1.27 1 98.31 9 ALA B O 1
ATOM 3574 N N . CYS B 1 10 ? -25.812 -0.445 -2.715 1 98.12 10 CYS B N 1
ATOM 3575 C CA . CYS B 1 10 ? -26.328 -1.329 -1.68 1 98.12 10 CYS B CA 1
ATOM 3576 C C . CYS B 1 10 ? -25.25 -1.658 -0.649 1 98.12 10 CYS B C 1
ATOM 3578 O O . CYS B 1 10 ? -25.516 -1.619 0.555 1 98.12 10 CYS B O 1
ATOM 3580 N N . ALA B 1 11 ? -24.094 -2.02 -1.081 1 98.81 11 ALA B N 1
ATOM 3581 C CA . ALA B 1 11 ? -22.984 -2.338 -0.189 1 98.81 11 ALA B CA 1
ATOM 3582 C C . ALA B 1 11 ? -22.609 -1.133 0.669 1 98.81 11 ALA B C 1
ATOM 3584 O O . ALA B 1 11 ? -22.344 -1.273 1.865 1 98.81 11 ALA B O 1
ATOM 3585 N N . LYS B 1 12 ? -22.578 0.051 0.083 1 98.44 12 LYS B N 1
ATOM 3586 C CA . LYS B 1 12 ? -22.25 1.277 0.805 1 98.44 12 LYS B CA 1
ATOM 3587 C C . LYS B 1 12 ? -23.266 1.555 1.906 1 98.44 12 LYS B C 1
ATOM 3589 O O . LYS B 1 12 ? -22.891 1.858 3.041 1 98.44 12 LYS B O 1
ATOM 3594 N N . LYS B 1 13 ? -24.531 1.479 1.538 1 98.25 13 LYS B N 1
ATOM 3595 C CA . LYS B 1 13 ? -25.609 1.701 2.508 1 98.25 13 LYS B CA 1
ATOM 3596 C C . LYS B 1 13 ? -25.516 0.702 3.658 1 98.25 13 LYS B C 1
ATOM 3598 O O . LYS B 1 13 ? -25.703 1.069 4.82 1 98.25 13 LYS B O 1
ATOM 3603 N N . ALA B 1 14 ? -25.297 -0.542 3.309 1 98.81 14 ALA B N 1
ATOM 3604 C CA . ALA B 1 14 ? -25.172 -1.582 4.324 1 98.81 14 ALA B CA 1
ATOM 3605 C C . ALA B 1 14 ? -23.984 -1.305 5.246 1 98.81 14 ALA B C 1
ATOM 3607 O O . ALA B 1 14 ? -24.094 -1.454 6.469 1 98.81 14 ALA B O 1
ATOM 3608 N N . PHE B 1 15 ? -22.891 -0.901 4.746 1 98.62 15 PHE B N 1
ATOM 3609 C CA . PHE B 1 15 ? -21.703 -0.588 5.531 1 98.62 15 PHE B CA 1
ATOM 3610 C C . PHE B 1 15 ? -21.984 0.558 6.496 1 98.62 15 PHE B C 1
ATOM 3612 O O . PHE B 1 15 ? -21.531 0.536 7.641 1 98.62 15 PHE B O 1
ATOM 3619 N N . GLU B 1 16 ? -22.672 1.521 6.031 1 96.75 16 GLU B N 1
ATOM 3620 C CA . GLU B 1 16 ? -22.953 2.727 6.801 1 96.75 16 GLU B CA 1
ATOM 3621 C C . GLU B 1 16 ? -23.797 2.408 8.031 1 96.75 16 GLU B C 1
ATOM 3623 O O . GLU B 1 16 ? -23.844 3.191 8.984 1 96.75 16 GLU B O 1
ATOM 3628 N N . THR B 1 17 ? -24.469 1.283 7.98 1 97.25 17 THR B N 1
ATOM 3629 C CA . THR B 1 17 ? -25.234 0.89 9.156 1 97.25 17 THR B CA 1
ATOM 3630 C C . THR B 1 17 ? -24.312 0.548 10.32 1 97.25 17 THR B C 1
ATOM 3632 O O . THR B 1 17 ? -24.734 0.524 11.477 1 97.25 17 THR B O 1
ATOM 3635 N N . GLY B 1 18 ? -23.078 0.13 10.039 1 97.19 18 GLY B N 1
ATOM 3636 C CA . GLY B 1 18 ? -22.109 -0.233 11.055 1 97.19 18 GLY B CA 1
ATOM 3637 C C . GLY B 1 18 ? -22.172 -1.692 11.461 1 97.19 18 GLY B C 1
ATOM 3638 O O . GLY B 1 18 ? -21.422 -2.141 12.328 1 97.19 18 GLY B O 1
ATOM 3639 N N . ARG B 1 19 ? -23.016 -2.461 10.82 1 97.56 19 ARG B N 1
ATOM 3640 C CA . ARG B 1 19 ? -23.281 -3.811 11.312 1 97.56 19 ARG B CA 1
ATOM 3641 C C . ARG B 1 19 ? -22.094 -4.727 11.047 1 97.56 19 ARG B C 1
ATOM 3643 O O . ARG B 1 19 ? -22 -5.816 11.625 1 97.56 19 ARG B O 1
ATOM 3650 N N . SER B 1 20 ? -21.141 -4.281 10.195 1 98.12 20 SER B N 1
ATOM 3651 C CA . SER B 1 20 ? -19.953 -5.109 9.961 1 98.12 20 SER B CA 1
ATOM 3652 C C . SER B 1 20 ? -18.859 -4.809 10.977 1 98.12 20 SER B C 1
ATOM 3654 O O . SER B 1 20 ? -17.828 -5.473 10.984 1 98.12 20 SER B O 1
ATOM 3656 N N . LYS B 1 21 ? -19 -3.898 11.844 1 97.19 21 LYS B N 1
ATOM 3657 C CA . LYS B 1 21 ? -17.969 -3.451 12.758 1 97.19 21 LYS B CA 1
ATOM 3658 C C . LYS B 1 21 ? -17.75 -4.461 13.891 1 97.19 21 LYS B C 1
ATOM 3660 O O . LYS B 1 21 ? -16.609 -4.82 14.195 1 97.19 21 LYS B O 1
ATOM 3665 N N . PRO B 1 22 ? -18.828 -5.012 14.516 1 98.19 22 PRO B N 1
ATOM 3666 C CA . PRO B 1 22 ? -18.609 -5.961 15.609 1 98.19 22 PRO B CA 1
ATOM 3667 C C . PRO B 1 22 ? -17.891 -7.23 15.148 1 98.19 22 PRO B C 1
ATOM 3669 O O . PRO B 1 22 ? -18.219 -7.781 14.094 1 98.19 22 PRO B O 1
ATOM 3672 N N . LEU B 1 23 ? -16.984 -7.711 15.992 1 98.56 23 LEU B N 1
ATOM 3673 C CA . LEU B 1 23 ? -16.188 -8.898 15.656 1 98.56 23 LEU B CA 1
ATOM 3674 C C . LEU B 1 23 ? -17.094 -10.125 15.562 1 98.56 23 LEU B C 1
ATOM 3676 O O . LEU B 1 23 ? -16.844 -11.016 14.734 1 98.56 23 LEU B O 1
ATOM 3680 N N . GLU B 1 24 ? -18.094 -10.156 16.391 1 98.62 24 GLU B N 1
ATOM 3681 C CA . GLU B 1 24 ? -19 -11.297 16.375 1 98.62 24 GLU B CA 1
ATOM 3682 C C . GLU B 1 24 ? -19.688 -11.445 15.023 1 98.62 24 GLU B C 1
ATOM 3684 O O . GLU B 1 24 ? -19.859 -12.562 14.531 1 98.62 24 GLU B O 1
ATOM 3689 N N . TYR B 1 25 ? -20.109 -10.336 14.477 1 98.75 25 TYR B N 1
ATOM 3690 C CA . TYR B 1 25 ? -20.734 -10.352 13.148 1 98.75 25 TYR B CA 1
ATOM 3691 C C . TYR B 1 25 ? -19.75 -10.867 12.102 1 98.75 25 TYR B C 1
ATOM 3693 O O . TYR B 1 25 ? -20.109 -11.695 11.258 1 98.75 25 TYR B O 1
ATOM 3701 N N . ARG B 1 26 ? -18.5 -10.375 12.125 1 98.94 26 ARG B N 1
ATOM 3702 C CA . ARG B 1 26 ? -17.469 -10.789 11.18 1 98.94 26 ARG B CA 1
ATOM 3703 C C . ARG B 1 26 ? -17.219 -12.289 11.273 1 98.94 26 ARG B C 1
ATOM 3705 O O . ARG B 1 26 ? -17.172 -12.984 10.25 1 98.94 26 ARG B O 1
ATOM 3712 N N . ILE B 1 27 ? -17.094 -12.781 12.492 1 98.94 27 ILE B N 1
ATOM 3713 C CA . ILE B 1 27 ? -16.828 -14.188 12.742 1 98.94 27 ILE B CA 1
ATOM 3714 C C . ILE B 1 27 ? -18 -15.031 12.234 1 98.94 27 ILE B C 1
ATOM 3716 O O . ILE B 1 27 ? -17.797 -16.094 11.625 1 98.94 27 ILE B O 1
ATOM 3720 N N . GLN B 1 28 ? -19.188 -14.547 12.43 1 98.88 28 GLN B N 1
ATOM 3721 C CA . GLN B 1 28 ? -20.359 -15.266 11.961 1 98.88 28 GLN B CA 1
ATOM 3722 C C . GLN B 1 28 ? -20.375 -15.383 10.438 1 98.88 28 GLN B C 1
ATOM 3724 O O . GLN B 1 28 ? -20.719 -16.438 9.891 1 98.88 28 GLN B O 1
ATOM 3729 N N . GLN B 1 29 ? -20.062 -14.32 9.734 1 98.94 29 GLN B N 1
ATOM 3730 C CA . GLN B 1 29 ? -19.969 -14.375 8.281 1 98.94 29 GLN B CA 1
ATOM 3731 C C . GLN B 1 29 ? -18.922 -15.383 7.828 1 98.94 29 GLN B C 1
ATOM 3733 O O . GLN B 1 29 ? -19.141 -16.141 6.875 1 98.94 29 GLN B O 1
ATOM 3738 N N . LEU B 1 30 ? -17.766 -15.43 8.516 1 98.94 30 LEU B N 1
ATOM 3739 C CA . LEU B 1 30 ? -16.688 -16.359 8.172 1 98.94 30 LEU B CA 1
ATOM 3740 C C . LEU B 1 30 ? -17.125 -17.797 8.414 1 98.94 30 LEU B C 1
ATOM 3742 O O . LEU B 1 30 ? -16.812 -18.688 7.613 1 98.94 30 LEU B O 1
ATOM 3746 N N . LYS B 1 31 ? -17.828 -18.031 9.492 1 98.88 31 LYS B N 1
ATOM 3747 C CA . LYS B 1 31 ? -18.344 -19.359 9.766 1 98.88 31 LYS B CA 1
ATOM 3748 C C . LYS B 1 31 ? -19.344 -19.797 8.703 1 98.88 31 LYS B C 1
ATOM 3750 O O . LYS B 1 31 ? -19.375 -20.969 8.312 1 98.88 31 LYS B O 1
ATOM 3755 N N . ASN B 1 32 ? -20.141 -18.859 8.266 1 98.88 32 ASN B N 1
ATOM 3756 C CA . ASN B 1 32 ? -21.094 -19.156 7.199 1 98.88 32 ASN B CA 1
ATOM 3757 C C . ASN B 1 32 ? -20.375 -19.5 5.898 1 98.88 32 ASN B C 1
ATOM 3759 O O . ASN B 1 32 ? -20.828 -20.375 5.152 1 98.88 32 ASN B O 1
ATOM 3763 N N . LEU B 1 33 ? -19.312 -18.812 5.613 1 98.56 33 LEU B N 1
ATOM 3764 C CA . LEU B 1 33 ? -18.5 -19.156 4.449 1 98.56 33 LEU B CA 1
ATOM 3765 C C . LEU B 1 33 ? -17.922 -20.562 4.566 1 98.56 33 LEU B C 1
ATOM 3767 O O . LEU B 1 33 ? -17.875 -21.297 3.578 1 98.56 33 LEU B O 1
ATOM 3771 N N . GLN B 1 34 ? -17.469 -20.875 5.758 1 98.19 34 GLN B N 1
ATOM 3772 C CA . GLN B 1 34 ? -16.969 -22.219 6.004 1 98.19 34 GLN B CA 1
ATOM 3773 C C . GLN B 1 34 ? -18.047 -23.266 5.742 1 98.19 34 GLN B C 1
ATOM 3775 O O . GLN B 1 34 ? -17.781 -24.312 5.145 1 98.19 34 GLN B O 1
ATOM 3780 N N . ARG B 1 35 ? -19.266 -23.016 6.148 1 98.56 35 ARG B N 1
ATOM 3781 C CA . ARG B 1 35 ? -20.391 -23.906 5.914 1 98.56 35 ARG B CA 1
ATOM 3782 C C . ARG B 1 35 ? -20.656 -24.078 4.422 1 98.56 35 ARG B C 1
ATOM 3784 O O . ARG B 1 35 ? -21.016 -25.172 3.971 1 98.56 35 ARG B O 1
ATOM 3791 N N . LEU B 1 36 ? -20.516 -23.016 3.738 1 98.69 36 LEU B N 1
ATOM 3792 C CA . LEU B 1 36 ? -20.688 -23.078 2.293 1 98.69 36 LEU B CA 1
ATOM 3793 C C . LEU B 1 36 ? -19.797 -24.141 1.683 1 98.69 36 LEU B C 1
ATOM 3795 O O . LEU B 1 36 ? -20.25 -24.984 0.898 1 98.69 36 LEU B O 1
ATOM 3799 N N . PHE B 1 37 ? -18.547 -24.203 2.096 1 97.56 37 PHE B N 1
ATOM 3800 C CA . PHE B 1 37 ? -17.562 -25.125 1.518 1 97.56 37 PHE B CA 1
ATOM 3801 C C . PHE B 1 37 ? -17.844 -26.547 1.973 1 97.56 37 PHE B C 1
ATOM 3803 O O . PHE B 1 37 ? -17.562 -27.5 1.236 1 97.56 37 PHE B O 1
ATOM 3810 N N . THR B 1 38 ? -18.438 -26.672 3.102 1 96.31 38 THR B N 1
ATOM 3811 C CA . THR B 1 38 ? -18.734 -28 3.621 1 96.31 38 THR B CA 1
ATOM 3812 C C . THR B 1 38 ? -20.047 -28.531 3.055 1 96.31 38 THR B C 1
ATOM 3814 O O . THR B 1 38 ? -20.141 -29.719 2.707 1 96.31 38 THR B O 1
ATOM 3817 N N . GLU B 1 39 ? -21.016 -27.672 2.908 1 98.19 39 GLU B N 1
ATOM 3818 C CA . GLU B 1 39 ? -22.359 -28.094 2.539 1 98.19 39 GLU B CA 1
ATOM 3819 C C . GLU B 1 39 ? -22.516 -28.188 1.023 1 98.19 39 GLU B C 1
ATOM 3821 O O . GLU B 1 39 ? -23.391 -28.906 0.525 1 98.19 39 GLU B O 1
ATOM 3826 N N . ARG B 1 40 ? -21.688 -27.469 0.324 1 98.31 40 ARG B N 1
ATOM 3827 C CA . ARG B 1 40 ? -21.922 -27.344 -1.114 1 98.31 40 ARG B CA 1
ATOM 3828 C C . ARG B 1 40 ? -20.703 -27.828 -1.895 1 98.31 40 ARG B C 1
ATOM 3830 O O . ARG B 1 40 ? -20.406 -27.312 -2.973 1 98.31 40 ARG B O 1
ATOM 3837 N N . GLN B 1 41 ? -19.984 -28.766 -1.392 1 97.5 41 GLN B N 1
ATOM 3838 C CA . GLN B 1 41 ? -18.766 -29.297 -1.994 1 97.5 41 GLN B CA 1
ATOM 3839 C C . GLN B 1 41 ? -19.016 -29.797 -3.414 1 97.5 41 GLN B C 1
ATOM 3841 O O . GLN B 1 41 ? -18.219 -29.547 -4.32 1 97.5 41 GLN B O 1
ATOM 3846 N N . LYS B 1 42 ? -20.094 -30.469 -3.598 1 97.94 42 LYS B N 1
ATOM 3847 C CA . LYS B 1 42 ? -20.406 -31.062 -4.898 1 97.94 42 LYS B CA 1
ATOM 3848 C C . LYS B 1 42 ? -20.703 -29.984 -5.934 1 97.94 42 LYS B C 1
ATOM 3850 O O . LYS B 1 42 ? -20.25 -30.062 -7.074 1 97.94 42 LYS B O 1
ATOM 3855 N N . ASP B 1 43 ? -21.531 -28.953 -5.52 1 98.44 43 ASP B N 1
ATOM 3856 C CA . ASP B 1 43 ? -21.812 -27.844 -6.418 1 98.44 43 ASP B CA 1
ATOM 3857 C C . ASP B 1 43 ? -20.531 -27.172 -6.879 1 98.44 43 ASP B C 1
ATOM 3859 O O . ASP B 1 43 ? -20.375 -26.859 -8.062 1 98.44 43 ASP B O 1
ATOM 3863 N N . ILE B 1 44 ? -19.641 -27.031 -5.965 1 98.62 44 ILE B N 1
ATOM 3864 C CA . ILE B 1 44 ? -18.391 -26.328 -6.215 1 98.62 44 ILE B CA 1
ATOM 3865 C C . ILE B 1 44 ? -17.5 -27.172 -7.133 1 98.62 44 ILE B C 1
ATOM 3867 O O . ILE B 1 44 ? -17.031 -26.688 -8.156 1 98.62 44 ILE B O 1
ATOM 3871 N N . SER B 1 45 ? -17.344 -28.438 -6.816 1 98.12 45 SER B N 1
ATOM 3872 C CA . SER B 1 45 ? -16.469 -29.312 -7.586 1 98.12 45 SER B CA 1
ATOM 3873 C C . SER B 1 45 ? -17.016 -29.547 -8.992 1 98.12 45 SER B C 1
ATOM 3875 O O . SER B 1 45 ? -16.234 -29.609 -9.953 1 98.12 45 SER B O 1
ATOM 3877 N N . ASP B 1 46 ? -18.344 -29.672 -9.109 1 98.5 46 ASP B N 1
ATOM 3878 C CA . ASP B 1 46 ? -18.953 -29.875 -10.422 1 98.5 46 ASP B CA 1
ATOM 3879 C C . ASP B 1 46 ? -18.703 -28.688 -11.336 1 98.5 46 ASP B C 1
ATOM 3881 O O . ASP B 1 46 ? -18.406 -28.844 -12.523 1 98.5 46 ASP B O 1
ATOM 3885 N N . ALA B 1 47 ? -18.891 -27.547 -10.773 1 98.75 47 ALA B N 1
ATOM 3886 C CA . ALA B 1 47 ? -18.703 -26.328 -11.562 1 98.75 47 ALA B CA 1
ATOM 3887 C C . ALA B 1 47 ? -17.25 -26.188 -12.023 1 98.75 47 ALA B C 1
ATOM 3889 O O . ALA B 1 47 ? -17 -25.891 -13.195 1 98.75 47 ALA B O 1
ATOM 3890 N N . ILE B 1 48 ? -16.281 -26.438 -11.172 1 98.44 48 ILE B N 1
ATOM 3891 C CA . ILE B 1 48 ? -14.875 -26.328 -11.516 1 98.44 48 ILE B CA 1
ATOM 3892 C C . ILE B 1 48 ? -14.508 -27.391 -12.547 1 98.44 48 ILE B C 1
ATOM 3894 O O . ILE B 1 48 ? -13.703 -27.125 -13.453 1 98.44 48 ILE B O 1
ATOM 3898 N N . ASN B 1 49 ? -15.094 -28.578 -12.344 1 98.31 49 ASN B N 1
ATOM 3899 C CA . ASN B 1 49 ? -14.852 -29.641 -13.312 1 98.31 49 ASN B CA 1
ATOM 3900 C C . ASN B 1 49 ? -15.32 -29.234 -14.711 1 98.31 49 ASN B C 1
ATOM 3902 O O . ASN B 1 49 ? -14.617 -29.484 -15.695 1 98.31 49 ASN B O 1
ATOM 3906 N N . LYS B 1 50 ? -16.422 -28.641 -14.766 1 98.38 50 LYS B N 1
ATOM 3907 C CA . LYS B 1 50 ? -16.953 -28.203 -16.047 1 98.38 50 LYS B CA 1
ATOM 3908 C C . LYS B 1 50 ? -16.062 -27.125 -16.672 1 98.38 50 LYS B C 1
ATOM 3910 O O . LYS B 1 50 ? -15.945 -27.047 -17.891 1 98.38 50 LYS B O 1
ATOM 3915 N N . ASP B 1 51 ? -15.469 -26.297 -15.875 1 98.5 51 ASP B N 1
ATOM 3916 C CA . ASP B 1 51 ? -14.664 -25.188 -16.375 1 98.5 51 ASP B CA 1
ATOM 3917 C C . ASP B 1 51 ? -13.242 -25.641 -16.703 1 98.5 51 ASP B C 1
ATOM 3919 O O . ASP B 1 51 ? -12.695 -25.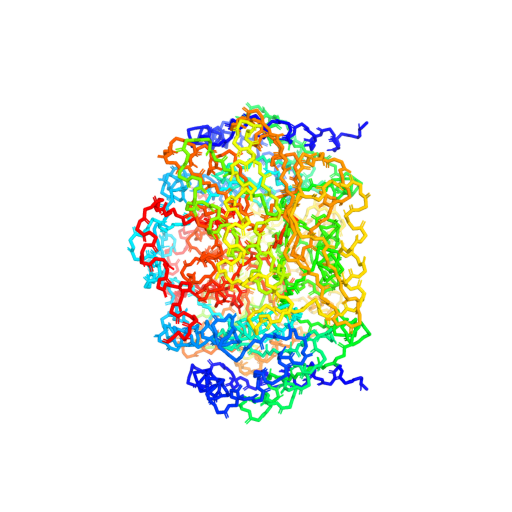266 -17.75 1 98.5 51 ASP B O 1
ATOM 3923 N N . LEU B 1 52 ? -12.641 -26.484 -15.812 1 98.31 52 LEU B N 1
ATOM 3924 C CA . LEU B 1 52 ? -11.211 -26.75 -15.891 1 98.31 52 LEU B CA 1
ATOM 3925 C C . LEU B 1 52 ? -10.922 -28.25 -15.875 1 98.31 52 LEU B C 1
ATOM 3927 O O . LEU B 1 52 ? -9.766 -28.656 -15.953 1 98.31 52 LEU B O 1
ATOM 3931 N N . ARG B 1 53 ? -11.922 -29.062 -15.758 1 97.81 53 ARG B N 1
ATOM 3932 C CA . ARG B 1 53 ? -11.82 -30.516 -15.648 1 97.81 53 ARG B CA 1
ATOM 3933 C C . ARG B 1 53 ? -11 -30.922 -14.43 1 97.81 53 ARG B C 1
ATOM 3935 O O . ARG B 1 53 ? -10.188 -31.844 -14.5 1 97.81 53 ARG B O 1
ATOM 3942 N N . LYS B 1 54 ? -11.078 -30.141 -13.43 1 96.88 54 LYS B N 1
ATOM 3943 C CA . LYS B 1 54 ? -10.43 -30.5 -12.172 1 96.88 54 LYS B CA 1
ATOM 3944 C C . LYS B 1 54 ? -11.234 -31.547 -11.414 1 96.88 54 LYS B C 1
ATOM 3946 O O . LYS B 1 54 ? -12.469 -31.469 -11.352 1 96.88 54 LYS B O 1
ATOM 3951 N N . SER B 1 55 ? -10.562 -32.5 -10.844 1 95.06 55 SER B N 1
ATOM 3952 C CA . SER B 1 55 ? -11.227 -33.531 -10.078 1 95.06 55 SER B CA 1
ATOM 3953 C C . SER B 1 55 ? -11.766 -33 -8.75 1 95.06 55 SER B C 1
ATOM 3955 O O . SER B 1 55 ? -11.383 -31.906 -8.32 1 95.06 55 SER B O 1
ATOM 3957 N N . GLU B 1 56 ? -12.617 -33.75 -8.164 1 94.94 56 GLU B N 1
ATOM 3958 C CA . GLU B 1 56 ? -13.148 -33.375 -6.859 1 94.94 56 GLU B CA 1
ATOM 3959 C C . GLU B 1 56 ? -12.039 -33.25 -5.824 1 94.94 56 GLU B C 1
ATOM 3961 O O . GLU B 1 56 ? -12 -32.312 -5.043 1 94.94 56 GLU B O 1
ATOM 3966 N N . VAL B 1 57 ? -11.188 -34.219 -5.863 1 93.69 57 VAL B N 1
ATOM 3967 C CA . VAL B 1 57 ? -10.062 -34.219 -4.934 1 93.69 57 VAL B CA 1
ATOM 3968 C C . VAL B 1 57 ? -9.156 -33.031 -5.215 1 93.69 57 VAL B C 1
ATOM 3970 O O . VAL B 1 57 ? -8.703 -32.344 -4.289 1 93.69 57 VAL B O 1
ATOM 3973 N N . GLY B 1 58 ? -8.859 -32.781 -6.469 1 94.25 58 GLY B N 1
ATOM 3974 C CA . GLY B 1 58 ? -8.078 -31.609 -6.852 1 94.25 58 GLY B CA 1
ATOM 3975 C C . GLY B 1 58 ? -8.703 -30.297 -6.41 1 94.25 58 GLY B C 1
ATOM 3976 O O . GLY B 1 58 ? -7.996 -29.391 -5.973 1 94.25 58 GLY B O 1
ATOM 3977 N N . THR B 1 59 ? -10.023 -30.25 -6.555 1 96.44 59 THR B N 1
ATOM 3978 C CA . THR B 1 59 ? -10.75 -29.047 -6.133 1 96.44 59 THR B CA 1
ATOM 3979 C C . THR B 1 59 ? -10.562 -28.797 -4.641 1 96.44 59 THR B C 1
ATOM 3981 O O . THR B 1 59 ? -10.305 -27.672 -4.219 1 96.44 59 THR B O 1
ATOM 3984 N N . GLN B 1 60 ? -10.641 -29.781 -3.854 1 94.81 60 GLN B N 1
ATOM 3985 C CA . GLN B 1 60 ? -10.453 -29.641 -2.412 1 94.81 60 GLN B CA 1
ATOM 3986 C C . GLN B 1 60 ? -9.023 -29.25 -2.076 1 94.81 60 GLN B C 1
ATOM 3988 O O . GLN B 1 60 ? -8.797 -28.297 -1.31 1 94.81 60 GLN B O 1
ATOM 3993 N N . LEU B 1 61 ? -8.133 -29.828 -2.74 1 91.88 61 LEU B N 1
ATOM 3994 C CA . LEU B 1 61 ? -6.727 -29.641 -2.414 1 91.88 61 LEU B CA 1
ATOM 3995 C C . LEU B 1 61 ? -6.242 -28.266 -2.828 1 91.88 61 LEU B C 1
ATOM 3997 O O . LEU B 1 61 ? -5.461 -27.625 -2.111 1 91.88 61 LEU B O 1
ATOM 4001 N N . TYR B 1 62 ? -6.711 -27.797 -3.928 1 93.25 62 TYR B N 1
ATOM 4002 C CA . TYR B 1 62 ? -6.102 -26.609 -4.504 1 93.25 62 TYR B CA 1
ATOM 4003 C C . TYR B 1 62 ? -6.996 -25.391 -4.316 1 93.25 62 TYR B C 1
ATOM 4005 O O . TYR B 1 62 ? -6.578 -24.25 -4.574 1 93.25 62 TYR B O 1
ATOM 4013 N N . GLU B 1 63 ? -8.219 -25.609 -3.865 1 95.12 63 GLU B N 1
ATOM 4014 C CA . GLU B 1 63 ? -9.133 -24.484 -3.758 1 95.12 63 GLU B CA 1
ATOM 4015 C C . GLU B 1 63 ? -9.695 -24.359 -2.346 1 95.12 63 GLU B C 1
ATOM 4017 O O . GLU B 1 63 ? -9.328 -23.438 -1.607 1 95.12 63 GLU B O 1
ATOM 4022 N N . THR B 1 64 ? -10.391 -25.344 -1.877 1 96.62 64 THR B N 1
ATOM 4023 C CA . THR B 1 64 ? -11.266 -25.094 -0.736 1 96.62 64 THR B CA 1
ATOM 4024 C C . THR B 1 64 ? -10.531 -25.359 0.576 1 96.62 64 THR B C 1
ATOM 4026 O O . THR B 1 64 ? -10.797 -24.703 1.583 1 96.62 64 THR B O 1
ATOM 4029 N N . LEU B 1 65 ? -9.555 -26.312 0.595 1 95.5 65 LEU B N 1
ATOM 4030 C CA . LEU B 1 65 ? -8.836 -26.625 1.828 1 95.5 65 LEU B CA 1
ATOM 4031 C C . LEU B 1 65 ? -8.078 -25.406 2.334 1 95.5 65 LEU B C 1
ATOM 4033 O O . LEU B 1 65 ? -8.094 -25.109 3.531 1 95.5 65 LEU B O 1
ATOM 4037 N N . GLY B 1 66 ? -7.379 -24.734 1.406 1 95.62 66 GLY B N 1
ATOM 4038 C CA . GLY B 1 66 ? -6.672 -23.516 1.784 1 95.62 66 GLY B CA 1
ATOM 4039 C C . GLY B 1 66 ? -7.59 -22.438 2.32 1 95.62 66 GLY B C 1
ATOM 4040 O O . GLY B 1 66 ? -7.23 -21.719 3.26 1 95.62 66 GLY B O 1
ATOM 4041 N N . LEU B 1 67 ? -8.766 -22.297 1.755 1 98.06 67 LEU B N 1
ATOM 4042 C CA . LEU B 1 67 ? -9.742 -21.312 2.197 1 98.06 67 LEU B CA 1
ATOM 4043 C C . LEU B 1 67 ? -10.234 -21.609 3.607 1 98.06 67 LEU B C 1
ATOM 4045 O O . LEU B 1 67 ? -10.352 -20.719 4.441 1 98.06 67 LEU B O 1
ATOM 4049 N N . GLU B 1 68 ? -10.508 -22.891 3.834 1 97.62 68 GLU B N 1
ATOM 4050 C CA . GLU B 1 68 ? -10.93 -23.312 5.168 1 97.62 68 GLU B CA 1
ATOM 4051 C C . GLU B 1 68 ? -9.852 -23.016 6.207 1 97.62 68 GLU B C 1
ATOM 4053 O O . GLU B 1 68 ? -10.156 -22.578 7.316 1 97.62 68 GLU B O 1
ATOM 4058 N N . GLY B 1 69 ? -8.617 -23.312 5.848 1 96.88 69 GLY B N 1
ATOM 4059 C CA . GLY B 1 69 ? -7.512 -22.969 6.723 1 96.88 69 GLY B CA 1
ATOM 4060 C C . GLY B 1 69 ? -7.426 -21.484 7.039 1 96.88 69 GLY B C 1
ATOM 4061 O O . GLY B 1 69 ? -7.211 -21.109 8.188 1 96.88 69 GLY B O 1
ATOM 4062 N N . GLU B 1 70 ? -7.605 -20.672 6.059 1 98 70 GLU B N 1
ATOM 4063 C CA . GLU B 1 70 ? -7.582 -19.219 6.215 1 98 70 GLU B CA 1
ATOM 4064 C C . GLU B 1 70 ? -8.719 -18.75 7.117 1 98 70 GLU B C 1
ATOM 4066 O O . GLU B 1 70 ? -8.516 -17.875 7.969 1 98 70 GLU B O 1
ATOM 4071 N N . ILE B 1 71 ? -9.898 -19.281 6.891 1 98.75 71 ILE B N 1
ATOM 4072 C CA . ILE B 1 71 ? -11.062 -18.922 7.695 1 98.75 71 ILE B CA 1
ATOM 4073 C C . ILE B 1 71 ? -10.805 -19.266 9.156 1 98.75 71 ILE B C 1
ATOM 4075 O O . ILE B 1 71 ? -11.016 -18.438 10.047 1 98.75 71 ILE B O 1
ATOM 4079 N N . ASN B 1 72 ? -10.328 -20.469 9.398 1 98.5 72 ASN B N 1
ATOM 4080 C CA . ASN B 1 72 ? -10.078 -20.922 10.766 1 98.5 72 ASN B CA 1
ATOM 4081 C C . ASN B 1 72 ? -9.023 -20.062 11.461 1 98.5 72 ASN B C 1
ATOM 4083 O O . ASN B 1 72 ? -9.195 -19.688 12.617 1 98.5 72 ASN B O 1
ATOM 4087 N N . LEU B 1 73 ? -7.977 -19.781 10.75 1 98.44 73 LEU B N 1
ATOM 4088 C CA . LEU B 1 73 ? -6.941 -18.906 11.289 1 98.44 73 LEU B CA 1
ATOM 4089 C C . LEU B 1 73 ? -7.523 -17.547 11.664 1 98.44 73 LEU B C 1
ATOM 4091 O O . LEU B 1 73 ? -7.246 -17.016 12.742 1 98.44 73 LEU B O 1
ATOM 4095 N N . THR B 1 74 ? -8.281 -16.953 10.781 1 98.81 74 THR B N 1
ATOM 4096 C CA . THR B 1 74 ? -8.859 -15.641 10.984 1 98.81 74 THR B CA 1
ATOM 4097 C C . THR B 1 74 ? -9.789 -15.633 12.195 1 98.81 74 THR B C 1
ATOM 4099 O O . THR B 1 74 ? -9.711 -14.742 13.039 1 98.81 74 THR B O 1
ATOM 4102 N N . ILE B 1 75 ? -10.633 -16.625 12.25 1 98.81 75 ILE B N 1
ATOM 4103 C CA . ILE B 1 75 ? -11.562 -16.734 13.375 1 98.81 75 ILE B CA 1
ATOM 4104 C C . ILE B 1 75 ? -10.781 -16.781 14.688 1 98.81 75 ILE B C 1
ATOM 4106 O O . ILE B 1 75 ? -11.133 -16.094 15.656 1 98.81 75 ILE B O 1
ATOM 4110 N N . LYS B 1 76 ? -9.727 -17.5 14.703 1 98.62 76 LYS B N 1
ATOM 4111 C CA . 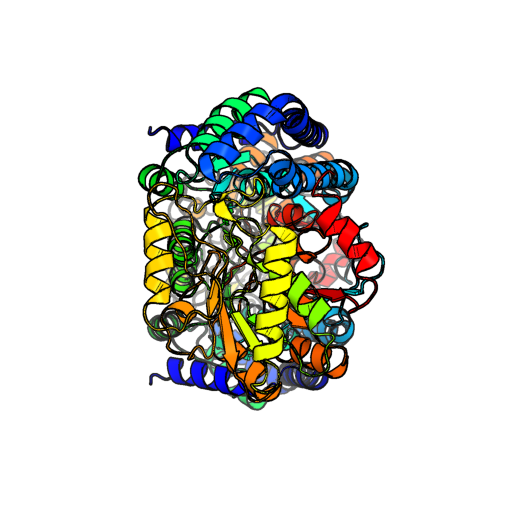LYS B 1 76 ? -8.922 -17.688 15.898 1 98.62 76 LYS B CA 1
ATOM 4112 C C . LYS B 1 76 ? -8.195 -16.406 16.297 1 98.62 76 LYS B C 1
ATOM 4114 O O . LYS B 1 76 ? -8.047 -16.109 17.469 1 98.62 76 LYS B O 1
ATOM 4119 N N . LYS B 1 77 ? -7.742 -15.633 15.297 1 98.75 77 LYS B N 1
ATOM 4120 C CA . LYS B 1 77 ? -6.793 -14.562 15.578 1 98.75 77 LYS B CA 1
ATOM 4121 C C . LYS B 1 77 ? -7.465 -13.188 15.477 1 98.75 77 LYS B C 1
ATOM 4123 O O . LYS B 1 77 ? -6.883 -12.18 15.875 1 98.75 77 LYS B O 1
ATOM 4128 N N . LEU B 1 78 ? -8.648 -13.102 15.055 1 98.81 78 LEU B N 1
ATOM 4129 C CA . LEU B 1 78 ? -9.273 -11.844 14.672 1 98.81 78 LEU B CA 1
ATOM 4130 C C . LEU B 1 78 ? -9.32 -10.875 15.852 1 98.81 78 LEU B C 1
ATOM 4132 O O . LEU B 1 78 ? -9.078 -9.672 15.68 1 98.81 78 LEU B O 1
ATOM 4136 N N . LYS B 1 79 ? -9.672 -11.344 17 1 98.69 79 LYS B N 1
ATOM 4137 C CA . LYS B 1 79 ? -9.742 -10.484 18.188 1 98.69 79 LYS B CA 1
ATOM 4138 C C . LYS B 1 79 ? -8.398 -9.805 18.438 1 98.69 79 LYS B C 1
ATOM 4140 O O . LYS B 1 79 ? -8.352 -8.602 18.734 1 98.69 79 LYS B O 1
ATOM 4145 N N . GLU B 1 80 ? -7.387 -10.562 18.297 1 98.62 80 GLU B N 1
ATOM 4146 C CA . GLU B 1 80 ? -6.043 -10.023 18.484 1 98.62 80 GLU B CA 1
ATOM 4147 C C . GLU B 1 80 ? -5.684 -9.039 17.375 1 98.62 80 GLU B C 1
ATOM 4149 O O . GLU B 1 80 ? -5.141 -7.969 17.641 1 98.62 80 GLU B O 1
ATOM 4154 N N . TRP B 1 81 ? -5.953 -9.414 16.141 1 98.69 81 TRP B N 1
ATOM 4155 C CA . TRP B 1 81 ? -5.609 -8.586 14.984 1 98.69 81 TRP B CA 1
ATOM 4156 C C . TRP B 1 81 ? -6.316 -7.234 15.062 1 98.69 81 TRP B C 1
ATOM 4158 O O . TRP B 1 81 ? -5.746 -6.203 14.688 1 98.69 81 TRP B O 1
ATOM 4168 N N . ALA B 1 82 ? -7.516 -7.203 15.555 1 98.56 82 ALA B N 1
ATOM 4169 C CA . ALA B 1 82 ? -8.375 -6.023 15.508 1 98.56 82 ALA B CA 1
ATOM 4170 C C . ALA B 1 82 ? -8.156 -5.137 16.734 1 98.56 82 ALA B C 1
ATOM 4172 O O . ALA B 1 82 ? -8.609 -3.99 16.766 1 98.56 82 ALA B O 1
ATOM 4173 N N . ALA B 1 83 ? -7.43 -5.602 17.719 1 98.44 83 ALA B N 1
ATOM 4174 C CA . ALA B 1 83 ? -7.238 -4.863 18.969 1 98.44 83 ALA B CA 1
ATOM 4175 C C . ALA B 1 83 ? -6.293 -3.684 18.766 1 98.44 83 ALA B C 1
ATOM 4177 O O . ALA B 1 83 ? -5.332 -3.771 17.984 1 98.44 83 ALA B O 1
ATOM 4178 N N . PRO B 1 84 ? -6.586 -2.539 19.484 1 98.12 84 PRO B N 1
ATOM 4179 C CA . PRO B 1 84 ? -5.578 -1.477 19.5 1 98.12 84 PRO B CA 1
ATOM 4180 C C . PRO B 1 84 ? -4.219 -1.959 20 1 98.12 84 PRO B C 1
ATOM 4182 O O . PRO B 1 84 ? -4.148 -2.785 20.906 1 98.12 84 PRO B O 1
ATOM 4185 N N . ARG B 1 85 ? -3.191 -1.453 19.375 1 98.31 85 ARG B N 1
ATOM 4186 C CA . ARG B 1 85 ? -1.832 -1.829 19.75 1 98.31 85 ARG B CA 1
ATOM 4187 C C . ARG B 1 85 ? -1.053 -0.625 20.266 1 98.31 85 ARG B C 1
ATOM 4189 O O . ARG B 1 85 ? -0.793 0.321 19.516 1 98.31 85 ARG B O 1
ATOM 4196 N N . ALA B 1 86 ? -0.635 -0.702 21.516 1 97.88 86 ALA B N 1
ATOM 4197 C CA . ALA B 1 86 ? 0.204 0.358 22.078 1 97.88 86 ALA B CA 1
ATOM 4198 C C . ALA B 1 86 ? 1.546 0.429 21.344 1 97.88 86 ALA B C 1
ATOM 4200 O O . ALA B 1 86 ? 2.072 -0.593 20.906 1 97.88 86 ALA B O 1
ATOM 4201 N N . VAL B 1 87 ? 2.084 1.586 21.219 1 97.5 87 VAL B N 1
ATOM 4202 C CA . VAL B 1 87 ? 3.375 1.755 20.562 1 97.5 87 VAL B CA 1
ATOM 4203 C C . VAL B 1 87 ? 4.348 2.461 21.5 1 97.5 87 VAL B C 1
ATOM 4205 O O . VAL B 1 87 ? 3.949 2.957 22.562 1 97.5 87 VAL B O 1
ATOM 4208 N N . GLU B 1 88 ? 5.605 2.439 21.125 1 95.44 88 GLU B N 1
ATOM 4209 C CA . GLU B 1 88 ? 6.629 3.139 21.891 1 95.44 88 GLU B CA 1
ATOM 4210 C C . GLU B 1 88 ? 6.391 4.645 21.891 1 95.44 88 GLU B C 1
ATOM 4212 O O . GLU B 1 88 ? 6.137 5.234 20.828 1 95.44 88 GLU B O 1
ATOM 4217 N N . LYS B 1 89 ? 6.484 5.219 23.016 1 92.62 89 LYS B N 1
ATOM 4218 C CA . LYS B 1 89 ? 6.27 6.652 23.188 1 92.62 89 LYS B CA 1
ATOM 4219 C C . LYS B 1 89 ? 7.59 7.414 23.141 1 92.62 89 LYS B C 1
ATOM 4221 O O . LYS B 1 89 ? 8.664 6.809 23.156 1 92.62 89 LYS B O 1
ATOM 4226 N N . ASN B 1 90 ? 7.469 8.633 22.875 1 90.31 90 ASN B N 1
ATOM 4227 C CA . ASN B 1 90 ? 8.617 9.523 23 1 90.31 90 ASN B CA 1
ATOM 4228 C C . ASN B 1 90 ? 8.461 10.492 24.172 1 90.31 90 ASN B C 1
ATOM 4230 O O . ASN B 1 90 ? 7.523 10.359 24.953 1 90.31 90 ASN B O 1
ATOM 4234 N N . LEU B 1 91 ? 9.391 11.438 24.297 1 84.44 91 LEU B N 1
ATOM 4235 C CA . LEU B 1 91 ? 9.414 12.328 25.453 1 84.44 91 LEU B CA 1
ATOM 4236 C C . LEU B 1 91 ? 8.156 13.195 25.484 1 84.44 91 LEU B C 1
ATOM 4238 O O . LEU B 1 91 ? 7.617 13.469 26.562 1 84.44 91 LEU B O 1
ATOM 4242 N N . LEU B 1 92 ? 7.648 13.539 24.344 1 85.38 92 LEU B N 1
ATOM 4243 C CA . LEU B 1 92 ? 6.5 14.438 24.25 1 85.38 92 LEU B CA 1
ATOM 4244 C C . LEU B 1 92 ? 5.207 13.711 24.578 1 85.38 92 LEU B C 1
ATOM 4246 O O . LEU B 1 92 ? 4.191 14.344 24.875 1 85.38 92 LEU B O 1
ATOM 4250 N N . THR B 1 93 ? 5.23 12.352 24.516 1 90.94 93 THR B N 1
ATOM 4251 C CA . THR B 1 93 ? 3.994 11.594 24.703 1 90.94 93 THR B CA 1
ATOM 4252 C C . THR B 1 93 ? 4.133 10.586 25.844 1 90.94 93 THR B C 1
ATOM 4254 O O . THR B 1 93 ? 3.375 9.617 25.906 1 90.94 93 THR B O 1
ATOM 4257 N N . LEU B 1 94 ? 5.035 10.758 26.75 1 89.88 94 LEU B N 1
ATOM 4258 C CA . LEU B 1 94 ? 5.375 9.789 27.781 1 89.88 94 LEU B CA 1
ATOM 4259 C C . LEU B 1 94 ? 4.172 9.492 28.672 1 89.88 94 LEU B C 1
ATOM 4261 O O . LEU B 1 94 ? 3.963 8.344 29.078 1 89.88 94 LEU B O 1
ATOM 4265 N N . SER B 1 95 ? 3.361 10.453 28.953 1 91 95 SER B N 1
ATOM 4266 C CA . SER B 1 95 ? 2.248 10.297 29.875 1 91 95 SER B CA 1
ATOM 4267 C C . SER B 1 95 ? 0.938 10.055 29.141 1 91 95 SER B C 1
ATOM 4269 O O . SER B 1 95 ? -0.12 9.938 29.766 1 91 95 SER B O 1
ATOM 4271 N N . ASP B 1 96 ? 0.979 10.016 27.844 1 94.56 96 ASP B N 1
ATOM 4272 C CA . ASP B 1 96 ? -0.218 9.93 27.016 1 94.56 96 ASP B CA 1
ATOM 4273 C C . ASP B 1 96 ? -0.504 8.477 26.609 1 94.56 96 ASP B C 1
ATOM 4275 O O . ASP B 1 96 ? 0.315 7.59 26.859 1 94.56 96 ASP B O 1
ATOM 4279 N N . VAL B 1 97 ? -1.736 8.258 26.203 1 96.88 97 VAL B N 1
ATOM 4280 C CA . VAL B 1 97 ? -2.082 6.98 25.578 1 96.88 97 VAL B CA 1
ATOM 4281 C C . VAL B 1 97 ? -1.851 7.055 24.078 1 96.88 97 VAL B C 1
ATOM 4283 O O . VAL B 1 97 ? -2.416 7.918 23.406 1 96.88 97 VAL B O 1
ATOM 4286 N N . VAL B 1 98 ? -0.944 6.234 23.562 1 98.25 98 VAL B N 1
ATOM 4287 C CA . VAL B 1 98 ? -0.545 6.238 22.156 1 98.25 98 VAL B CA 1
ATOM 4288 C C . VAL B 1 98 ? -0.685 4.836 21.578 1 98.25 98 VAL B C 1
ATOM 4290 O O . VAL B 1 98 ? -0.094 3.881 22.094 1 98.25 98 VAL B O 1
ATOM 4293 N N . TYR B 1 99 ? -1.526 4.695 20.531 1 98.62 99 TYR B N 1
ATOM 4294 C CA . TYR B 1 99 ? -1.758 3.361 19.984 1 98.62 99 TYR B CA 1
ATOM 4295 C C . TYR B 1 99 ? -2.17 3.428 18.516 1 98.62 99 TYR B C 1
ATOM 4297 O O . TYR B 1 99 ? -2.482 4.504 18 1 98.62 99 TYR B O 1
ATOM 4305 N N . ILE B 1 100 ? -2.078 2.35 17.844 1 98.81 100 ILE B N 1
ATOM 4306 C CA . ILE B 1 100 ? -2.598 2.131 16.5 1 98.81 100 ILE B CA 1
ATOM 4307 C C . ILE B 1 100 ? -3.902 1.338 16.562 1 98.81 100 ILE B C 1
ATOM 4309 O O . ILE B 1 100 ? -3.965 0.295 17.219 1 98.81 100 ILE B O 1
ATOM 4313 N N . LYS B 1 101 ? -4.906 1.801 15.953 1 98.62 101 LYS B N 1
ATOM 4314 C CA . LYS B 1 101 ? -6.188 1.096 15.922 1 98.62 101 LYS B CA 1
ATOM 4315 C C . LYS B 1 101 ? -6.59 0.753 14.492 1 98.62 101 LYS B C 1
ATOM 4317 O O . LYS B 1 101 ? -6.906 1.645 13.703 1 98.62 101 LYS B O 1
ATOM 4322 N N . PRO B 1 102 ? -6.648 -0.56 14.18 1 98.62 102 PRO B N 1
ATOM 4323 C CA . PRO B 1 102 ? -7.133 -0.933 12.852 1 98.62 102 PRO B CA 1
ATOM 4324 C C . PRO B 1 102 ? -8.609 -0.604 12.648 1 98.62 102 PRO B C 1
ATOM 4326 O O . PRO B 1 102 ? -9.422 -0.808 13.555 1 98.62 102 PRO B O 1
ATOM 4329 N N . GLU B 1 103 ? -8.938 -0.055 11.516 1 97.94 103 GLU B N 1
ATOM 4330 C CA . GLU B 1 103 ? -10.328 0.228 11.164 1 97.94 103 GLU B CA 1
ATOM 4331 C C . GLU B 1 103 ? -10.625 -0.173 9.727 1 97.94 103 GLU B C 1
ATOM 4333 O O . GLU B 1 103 ? -9.734 -0.134 8.867 1 97.94 103 GLU B O 1
ATOM 4338 N N . PRO B 1 104 ? -11.906 -0.566 9.453 1 98.62 104 PRO B N 1
ATOM 4339 C CA . PRO B 1 104 ? -12.25 -0.89 8.062 1 98.62 104 PRO B CA 1
ATOM 4340 C C . PRO B 1 104 ? -12.062 0.292 7.117 1 98.62 104 PRO B C 1
ATOM 4342 O O . PRO B 1 104 ? -12.141 1.448 7.539 1 98.62 104 PRO B O 1
ATOM 4345 N N . LEU B 1 105 ? -11.844 -0.04 5.914 1 98.75 105 LEU B N 1
ATOM 4346 C CA . LEU B 1 105 ? -11.703 0.979 4.883 1 98.75 105 LEU B CA 1
ATOM 4347 C C . LEU B 1 105 ? -13.062 1.448 4.391 1 98.75 105 LEU B C 1
ATOM 4349 O O . LEU B 1 105 ? -13.266 2.641 4.145 1 98.75 105 LEU B O 1
ATOM 4353 N N . GLY B 1 106 ? -13.984 0.61 4.18 1 98.62 106 GLY B N 1
ATOM 4354 C CA . GLY B 1 106 ? -15.297 0.902 3.627 1 98.62 106 GLY B CA 1
ATOM 4355 C C . GLY B 1 106 ? -15.836 -0.209 2.746 1 98.62 106 GLY B C 1
ATOM 4356 O O . GLY B 1 106 ? -16.188 -1.285 3.238 1 98.62 106 GLY B O 1
ATOM 4357 N N . VAL B 1 107 ? -15.828 0.055 1.415 1 98.94 107 VAL B N 1
ATOM 4358 C CA . VAL B 1 107 ? -16.297 -0.916 0.436 1 98.94 107 VAL B CA 1
ATOM 4359 C C . VAL B 1 107 ? -15.156 -1.331 -0.482 1 98.94 107 VAL B C 1
ATOM 4361 O O . VAL B 1 107 ? -14.555 -0.49 -1.153 1 98.94 107 VAL B O 1
ATOM 4364 N N . VAL B 1 108 ? -14.914 -2.652 -0.531 1 98.94 108 VAL B N 1
ATOM 4365 C CA . VAL B 1 108 ? -13.828 -3.221 -1.323 1 98.94 108 VAL B CA 1
ATOM 4366 C C . VAL B 1 108 ? -14.391 -3.852 -2.596 1 98.94 108 VAL B C 1
ATOM 4368 O O . VAL B 1 108 ? -15.438 -4.496 -2.564 1 98.94 108 VAL B O 1
ATOM 4371 N N . LEU B 1 109 ? -13.703 -3.621 -3.695 1 99 109 LEU B N 1
ATOM 4372 C CA . LEU B 1 109 ? -13.977 -4.387 -4.906 1 99 109 LEU B CA 1
ATOM 4373 C C . LEU B 1 109 ? -13 -5.543 -5.051 1 99 109 LEU B C 1
ATOM 4375 O O . LEU B 1 109 ? -11.781 -5.344 -5.004 1 99 109 LEU B O 1
ATOM 4379 N N . ILE B 1 110 ? -13.539 -6.742 -5.188 1 98.94 110 ILE B N 1
ATOM 4380 C CA . ILE B 1 110 ? -12.711 -7.93 -5.391 1 98.94 110 ILE B CA 1
ATOM 4381 C C . ILE B 1 110 ? -12.969 -8.5 -6.785 1 98.94 110 ILE B C 1
ATOM 4383 O O . ILE B 1 110 ? -14.086 -8.93 -7.094 1 98.94 110 ILE B O 1
ATOM 4387 N N . ILE B 1 111 ? -11.977 -8.453 -7.598 1 98.94 111 ILE B N 1
ATOM 4388 C CA . ILE B 1 111 ? -12.031 -9.039 -8.938 1 98.94 111 ILE B CA 1
ATOM 4389 C C . ILE B 1 111 ? -11.156 -10.281 -8.992 1 98.94 111 ILE B C 1
ATOM 4391 O O . ILE B 1 111 ? -9.922 -10.188 -8.938 1 98.94 111 ILE B O 1
ATOM 4395 N N . GLY B 1 112 ? -11.781 -11.414 -9.141 1 98.56 112 GLY B N 1
ATOM 4396 C CA . GLY B 1 112 ? -11.078 -12.688 -9.086 1 98.56 112 GLY B CA 1
ATOM 4397 C C . GLY B 1 112 ? -10.586 -13.148 -10.445 1 98.56 112 GLY B C 1
ATOM 4398 O O . GLY B 1 112 ? -10.859 -12.508 -11.461 1 98.56 112 GLY B O 1
ATOM 4399 N N . ALA B 1 113 ? -9.867 -14.242 -10.5 1 98.5 113 ALA B N 1
ATOM 4400 C CA . ALA B 1 113 ? -9.328 -14.867 -11.703 1 98.5 113 ALA B CA 1
ATOM 4401 C C . ALA B 1 113 ? -9.953 -16.234 -11.938 1 98.5 113 ALA B C 1
ATOM 4403 O O . ALA B 1 113 ? -10.641 -16.766 -11.062 1 98.5 113 ALA B O 1
ATOM 4404 N N . TRP B 1 114 ? -9.664 -16.844 -13.117 1 98.62 114 TRP B N 1
ATOM 4405 C CA . TRP B 1 114 ? -10.422 -18.016 -13.547 1 98.62 114 TRP B CA 1
ATOM 4406 C C . TRP B 1 114 ? -9.672 -19.297 -13.227 1 98.62 114 TRP B C 1
ATOM 4408 O O . TRP B 1 114 ? -10.242 -20.391 -13.266 1 98.62 114 TRP B O 1
ATOM 4418 N N . ASN B 1 115 ? -8.406 -19.203 -12.883 1 98.19 115 ASN B N 1
ATOM 4419 C CA . ASN B 1 115 ? -7.594 -20.406 -12.828 1 98.19 115 ASN B CA 1
ATOM 4420 C C . ASN B 1 115 ? -7.73 -21.125 -11.492 1 98.19 115 ASN B C 1
ATOM 4422 O O . ASN B 1 115 ? -7.582 -22.344 -11.414 1 98.19 115 ASN B O 1
ATOM 4426 N N . TYR B 1 116 ? -7.902 -20.516 -10.453 1 98.19 116 TYR B N 1
ATOM 4427 C CA . TYR B 1 116 ? -8.336 -20.953 -9.133 1 98.19 116 TYR B CA 1
ATOM 4428 C C . TYR B 1 116 ? -9.492 -20.094 -8.633 1 98.19 116 TYR B C 1
ATOM 4430 O O . TYR B 1 116 ? -9.359 -19.359 -7.645 1 98.19 116 TYR B O 1
ATOM 4438 N N . PRO B 1 117 ? -10.578 -20.266 -9.281 1 98.38 117 PRO B N 1
ATOM 4439 C CA . PRO B 1 117 ? -11.625 -19.25 -9.195 1 98.38 117 PRO B CA 1
ATOM 4440 C C . PRO B 1 117 ? -12.156 -19.062 -7.781 1 98.38 117 PRO B C 1
ATOM 4442 O O . PRO B 1 117 ? -12.523 -17.938 -7.398 1 98.38 117 PRO B O 1
ATOM 4445 N N . TRP B 1 118 ? -12.25 -20.094 -6.973 1 98.56 118 TRP B N 1
ATOM 4446 C CA . TRP B 1 118 ? -12.719 -19.953 -5.602 1 98.56 118 TRP B CA 1
ATOM 4447 C C . TRP B 1 118 ? -11.609 -19.438 -4.695 1 98.56 118 TRP B C 1
ATOM 4449 O O . TRP B 1 118 ? -11.805 -18.469 -3.959 1 98.56 118 TRP B O 1
ATOM 4459 N N . ALA B 1 119 ? -10.414 -19.984 -4.809 1 98.19 119 ALA B N 1
ATOM 4460 C CA . ALA B 1 119 ? -9.32 -19.641 -3.912 1 98.19 119 ALA B CA 1
ATOM 4461 C C . ALA B 1 119 ? -8.969 -18.156 -4.035 1 98.19 119 ALA B C 1
ATOM 4463 O O . ALA B 1 119 ? -8.922 -17.438 -3.033 1 98.19 119 ALA B O 1
ATOM 4464 N N . VAL B 1 120 ? -8.805 -17.656 -5.273 1 98.06 120 VAL B N 1
ATOM 4465 C CA . VAL B 1 120 ? -8.219 -16.328 -5.465 1 98.06 120 VAL B CA 1
ATOM 4466 C C . VAL B 1 120 ? -9.305 -15.266 -5.383 1 98.06 120 VAL B C 1
ATOM 4468 O O . VAL B 1 120 ? -9.016 -14.07 -5.301 1 98.06 120 VAL B O 1
ATOM 4471 N N . THR B 1 121 ? -10.594 -15.648 -5.344 1 98.75 121 THR B N 1
ATOM 4472 C CA . THR B 1 121 ? -11.688 -14.688 -5.168 1 98.75 121 THR B CA 1
ATOM 4473 C C . THR B 1 121 ? -12.102 -14.609 -3.703 1 98.75 121 THR B C 1
ATOM 4475 O O . THR B 1 121 ? -12.336 -13.516 -3.182 1 98.75 121 THR B O 1
ATOM 4478 N N . ILE B 1 122 ? -12.133 -15.742 -3.047 1 98.88 122 ILE B N 1
ATOM 4479 C CA . ILE B 1 122 ? -12.688 -15.812 -1.702 1 98.88 122 ILE B CA 1
ATOM 4480 C C . ILE B 1 122 ? -11.625 -15.43 -0.678 1 98.88 122 ILE B C 1
ATOM 4482 O O . ILE B 1 122 ? -11.938 -14.867 0.374 1 98.88 122 ILE B O 1
ATOM 4486 N N . GLN B 1 123 ? -10.383 -15.719 -0.971 1 98.62 123 GLN B N 1
ATOM 4487 C CA . GLN B 1 123 ? -9.328 -15.391 -0.018 1 98.62 123 GLN B CA 1
ATOM 4488 C C . GLN B 1 123 ? -9.328 -13.898 0.311 1 98.62 123 GLN B C 1
ATOM 4490 O O . GLN B 1 123 ? -9.328 -13.516 1.482 1 98.62 123 GLN B O 1
ATOM 4495 N N . PRO B 1 124 ? -9.336 -12.977 -0.714 1 98.81 124 PRO B N 1
ATOM 4496 C CA . PRO B 1 124 ? -9.461 -11.555 -0.386 1 98.81 124 PRO B CA 1
ATOM 4497 C C . PRO B 1 124 ? -10.773 -11.219 0.311 1 98.81 124 PRO B C 1
ATOM 4499 O O . PRO B 1 124 ? -10.828 -10.305 1.134 1 98.81 124 PRO B O 1
ATOM 4502 N N . LEU B 1 125 ? -11.828 -11.977 0.006 1 98.94 125 LEU B N 1
ATOM 4503 C CA . LEU B 1 125 ? -13.102 -11.742 0.669 1 98.94 125 LEU B CA 1
ATOM 4504 C C . LEU B 1 125 ? -13 -12.047 2.162 1 98.94 125 LEU B C 1
ATOM 4506 O O . LEU B 1 125 ? -13.547 -11.305 2.986 1 98.94 125 LEU B O 1
ATOM 4510 N N . ILE B 1 126 ? -12.305 -13.117 2.518 1 98.94 126 ILE B N 1
ATOM 4511 C CA . ILE B 1 126 ? -12.062 -13.438 3.92 1 98.94 126 ILE B CA 1
ATOM 4512 C C . ILE B 1 126 ? -11.375 -12.258 4.605 1 98.94 126 ILE B C 1
ATOM 4514 O O . ILE B 1 126 ? -11.773 -11.859 5.703 1 98.94 126 ILE B O 1
ATOM 4518 N N . GLY B 1 127 ? -10.375 -11.688 3.936 1 98.94 127 GLY B N 1
ATOM 4519 C CA . GLY B 1 127 ? -9.688 -10.523 4.473 1 98.94 127 GLY B CA 1
ATOM 4520 C C . GLY B 1 127 ? -10.602 -9.32 4.641 1 98.94 127 GLY B C 1
ATOM 4521 O O . GLY B 1 127 ? -10.516 -8.609 5.645 1 98.94 127 GLY B O 1
ATOM 4522 N N . ALA B 1 128 ? -11.453 -9.094 3.674 1 98.94 128 ALA B N 1
ATOM 4523 C CA . ALA B 1 128 ? -12.375 -7.965 3.73 1 98.94 128 ALA B CA 1
ATOM 4524 C C . ALA B 1 128 ? -13.352 -8.109 4.895 1 98.94 128 ALA B C 1
ATOM 4526 O O . ALA B 1 128 ? -13.594 -7.156 5.633 1 98.94 128 ALA B O 1
ATOM 4527 N N . ILE B 1 129 ? -13.898 -9.305 5.055 1 98.94 129 ILE B N 1
ATOM 4528 C CA . ILE B 1 129 ? -14.82 -9.586 6.148 1 98.94 129 ILE B CA 1
ATOM 4529 C C . ILE B 1 129 ? -14.102 -9.43 7.484 1 98.94 129 ILE B C 1
ATOM 4531 O O . ILE B 1 129 ? -14.617 -8.789 8.406 1 98.94 129 ILE B O 1
ATOM 4535 N N . ALA B 1 130 ? -12.898 -9.992 7.555 1 98.94 130 ALA B N 1
ATOM 4536 C CA . ALA B 1 130 ? -12.109 -9.93 8.781 1 98.94 130 ALA B CA 1
ATOM 4537 C C . ALA B 1 130 ? -11.859 -8.484 9.195 1 98.94 130 ALA B C 1
ATOM 4539 O O . ALA B 1 130 ? -11.953 -8.141 10.375 1 98.94 130 ALA B O 1
ATOM 4540 N N . ALA B 1 131 ? -11.586 -7.633 8.273 1 98.94 131 ALA B N 1
ATOM 4541 C CA . ALA B 1 131 ? -11.234 -6.238 8.539 1 98.94 131 ALA B CA 1
ATOM 4542 C C . ALA B 1 131 ? -12.477 -5.391 8.781 1 98.94 131 ALA B C 1
ATOM 4544 O O . ALA B 1 131 ? -12.375 -4.215 9.125 1 98.94 131 ALA B O 1
ATOM 4545 N N . GLY B 1 132 ? -13.672 -5.949 8.531 1 98.88 132 GLY B N 1
ATOM 4546 C CA . GLY B 1 132 ? -14.914 -5.262 8.82 1 98.88 132 GLY B CA 1
ATOM 4547 C C . GLY B 1 132 ? -15.461 -4.48 7.641 1 98.88 132 GLY B C 1
ATOM 4548 O O . GLY B 1 132 ? -16.297 -3.598 7.809 1 98.88 132 GLY B O 1
ATOM 4549 N N . ASN B 1 133 ? -14.992 -4.781 6.418 1 98.94 133 ASN B N 1
ATOM 4550 C CA . ASN B 1 133 ? -15.414 -4.07 5.215 1 98.94 133 ASN B CA 1
ATOM 4551 C C . ASN B 1 133 ? -16.641 -4.719 4.586 1 98.94 133 ASN B C 1
ATOM 4553 O O . ASN B 1 133 ? -16.906 -5.898 4.809 1 98.94 133 ASN B O 1
ATOM 4557 N N . ALA B 1 134 ? -17.391 -3.947 3.803 1 98.94 134 ALA B N 1
ATOM 4558 C CA . ALA B 1 134 ? -18.203 -4.516 2.73 1 98.94 134 ALA B CA 1
ATOM 4559 C C . ALA B 1 134 ? -17.359 -4.824 1.501 1 98.94 134 ALA B C 1
ATOM 4561 O O . ALA B 1 134 ? -16.234 -4.328 1.374 1 98.94 134 ALA B O 1
ATOM 4562 N N . ALA B 1 135 ? -17.938 -5.684 0.615 1 98.94 135 ALA B N 1
ATOM 4563 C CA . ALA B 1 135 ? -17.172 -6.023 -0.578 1 98.94 135 ALA B CA 1
ATOM 4564 C C . ALA B 1 135 ? -18.078 -6.41 -1.733 1 98.94 135 ALA B C 1
ATOM 4566 O O . ALA B 1 135 ? -19.016 -7.195 -1.556 1 98.94 135 ALA B O 1
ATOM 4567 N N . VAL B 1 136 ? -17.844 -5.812 -2.852 1 98.94 136 VAL B N 1
ATOM 4568 C CA . VAL B 1 136 ? -18.453 -6.285 -4.094 1 98.94 136 VAL B CA 1
ATOM 4569 C C . VAL B 1 136 ? -17.547 -7.34 -4.734 1 98.94 136 VAL B C 1
ATOM 4571 O O . VAL B 1 136 ? -16.375 -7.074 -5.02 1 98.94 136 VAL B O 1
ATOM 4574 N N . VAL B 1 137 ? -18.125 -8.508 -4.949 1 98.94 137 VAL B N 1
ATOM 4575 C CA . VAL B 1 137 ? -17.359 -9.648 -5.453 1 98.94 137 VAL B CA 1
ATOM 4576 C C . VAL B 1 137 ? -17.656 -9.844 -6.938 1 98.94 137 VAL B C 1
ATOM 4578 O O . VAL B 1 137 ? -18.812 -10.008 -7.336 1 98.94 137 VAL B O 1
ATOM 4581 N N . LYS B 1 138 ? -16.672 -9.797 -7.738 1 98.88 138 LYS B N 1
ATOM 4582 C CA . LYS B 1 138 ? -16.797 -10.016 -9.18 1 98.88 138 LYS B CA 1
ATOM 4583 C C . LYS B 1 138 ? -15.953 -11.211 -9.625 1 98.88 138 LYS B C 1
ATOM 4585 O O . LYS B 1 138 ? -14.797 -11.062 -10.016 1 98.88 138 LYS B O 1
ATOM 4590 N N . PRO B 1 139 ? -16.531 -12.43 -9.719 1 98.75 139 PRO B N 1
ATOM 4591 C CA . PRO B 1 139 ? -15.789 -13.578 -10.242 1 98.75 139 PRO B CA 1
ATOM 4592 C C . PRO B 1 139 ? -15.477 -13.445 -11.734 1 98.75 139 PRO B C 1
ATOM 4594 O O . PRO B 1 139 ? -16.094 -12.633 -12.43 1 98.75 139 PRO B O 1
ATOM 4597 N N . SER B 1 140 ? -14.492 -14.148 -12.172 1 98.56 140 SER B N 1
ATOM 4598 C CA . SER B 1 140 ? -14.125 -14.094 -13.586 1 98.56 140 SER B CA 1
ATOM 4599 C C . SER B 1 140 ? -15.219 -14.703 -14.461 1 98.56 140 SER B C 1
ATOM 4601 O O . SER B 1 140 ? -15.766 -15.758 -14.148 1 98.56 140 SER B O 1
ATOM 4603 N N . GLU B 1 141 ? -15.523 -14.008 -15.547 1 97.62 141 GLU B N 1
ATOM 4604 C CA . GLU B 1 141 ? -16.516 -14.492 -16.5 1 97.62 141 GLU B CA 1
ATOM 4605 C C . GLU B 1 141 ? -15.977 -15.641 -17.328 1 97.62 141 GLU B C 1
ATOM 4607 O O . GLU B 1 141 ? -16.734 -16.344 -18 1 97.62 141 GLU B O 1
ATOM 4612 N N . ILE B 1 142 ? -14.727 -15.852 -17.25 1 98.12 142 ILE B N 1
ATOM 4613 C CA . ILE B 1 142 ? -14.086 -16.891 -18.047 1 98.12 142 ILE B CA 1
ATOM 4614 C C . ILE B 1 142 ? -14.422 -18.266 -17.484 1 98.12 142 ILE B C 1
ATOM 4616 O O . ILE B 1 142 ? -14.586 -19.234 -18.219 1 98.12 142 ILE B O 1
ATOM 4620 N N . CYS B 1 143 ? -14.453 -18.391 -16.156 1 97.94 143 CYS B N 1
ATOM 4621 C CA . CYS B 1 143 ? -14.953 -19.609 -15.531 1 97.94 143 CYS B CA 1
ATOM 4622 C C . CYS B 1 143 ? -16.469 -19.562 -15.359 1 97.94 143 CYS B C 1
ATOM 4624 O O . CYS B 1 143 ? -16.969 -19.391 -14.25 1 97.94 143 CYS B O 1
ATOM 4626 N N . VAL B 1 144 ? -17.172 -19.828 -16.359 1 97.81 144 VAL B N 1
ATOM 4627 C CA . VAL B 1 144 ? -18.594 -19.547 -16.516 1 97.81 144 VAL B CA 1
ATOM 4628 C C . VAL B 1 144 ? -19.391 -20.328 -15.461 1 97.81 144 VAL B C 1
ATOM 4630 O O . VAL B 1 144 ? -20.281 -19.766 -14.812 1 97.81 144 VAL B O 1
ATOM 4633 N N . HIS B 1 145 ? -19.125 -21.531 -15.281 1 98.62 145 HIS B N 1
ATOM 4634 C CA . HIS B 1 145 ? -19.891 -22.391 -14.383 1 98.62 145 HIS B CA 1
ATOM 4635 C C . HIS B 1 145 ? -19.641 -22.031 -12.922 1 98.62 145 HIS B C 1
ATOM 4637 O O . HIS B 1 145 ? -20.562 -21.969 -12.125 1 98.62 145 HIS B O 1
ATOM 4643 N N . THR B 1 146 ? -18.406 -21.781 -12.586 1 98.69 146 THR B N 1
ATOM 4644 C CA . THR B 1 146 ? -18.047 -21.422 -11.219 1 98.69 146 THR B CA 1
ATOM 4645 C C . THR B 1 146 ? -18.609 -20.062 -10.844 1 98.69 146 THR B C 1
ATOM 4647 O O . THR B 1 146 ? -19.109 -19.875 -9.734 1 98.69 146 THR B O 1
ATOM 4650 N N . ALA B 1 147 ? -18.531 -19.125 -11.773 1 98.69 147 ALA B N 1
ATOM 4651 C CA . ALA B 1 147 ? -19.094 -17.781 -11.523 1 98.69 147 ALA B CA 1
ATOM 4652 C C . ALA B 1 147 ? -20.578 -17.859 -11.211 1 98.69 147 ALA B C 1
ATOM 4654 O O . ALA B 1 147 ? -21.062 -17.188 -10.305 1 98.69 147 ALA B O 1
ATOM 4655 N N . LYS B 1 148 ? -21.25 -18.703 -11.938 1 98.56 148 LYS B N 1
ATOM 4656 C CA . LYS B 1 148 ? -22.688 -18.875 -11.734 1 98.56 148 LYS B CA 1
ATOM 4657 C C . LYS B 1 148 ? -22.984 -19.469 -10.359 1 98.56 148 LYS B C 1
ATOM 4659 O O . LYS B 1 148 ? -23.906 -19.031 -9.672 1 98.56 148 LYS B O 1
ATOM 4664 N N . VAL B 1 149 ? -22.234 -20.453 -10.016 1 98.75 149 VAL B N 1
ATOM 4665 C CA . VAL B 1 149 ? -22.422 -21.109 -8.727 1 98.75 149 VAL B CA 1
ATOM 4666 C C . VAL B 1 149 ? -22.094 -20.125 -7.602 1 98.75 149 VAL B C 1
ATOM 4668 O O . VAL B 1 149 ? -22.797 -20.094 -6.586 1 98.75 149 VAL B O 1
ATOM 4671 N N . MET B 1 150 ? -21.078 -19.312 -7.715 1 98.69 150 MET B N 1
ATOM 4672 C CA . MET B 1 150 ? -20.703 -18.328 -6.707 1 98.69 150 MET B CA 1
ATOM 4673 C C . MET B 1 150 ? -21.812 -17.297 -6.531 1 98.69 150 MET B C 1
ATOM 4675 O O . MET B 1 150 ? -22.156 -16.938 -5.402 1 98.69 150 MET B O 1
ATOM 4679 N N . GLU B 1 151 ? -22.328 -16.812 -7.633 1 98.5 151 GLU B N 1
ATOM 4680 C CA . GLU B 1 151 ? -23.406 -15.828 -7.609 1 98.5 151 GLU B CA 1
ATOM 4681 C C . GLU B 1 151 ? -24.641 -16.391 -6.902 1 98.5 151 GLU B C 1
ATOM 4683 O O . GLU B 1 151 ? -25.344 -15.656 -6.195 1 98.5 151 GLU B O 1
ATOM 4688 N N . ARG B 1 152 ? -24.891 -17.641 -7.109 1 98.62 152 ARG B N 1
ATOM 4689 C CA . ARG B 1 152 ? -26.062 -18.281 -6.535 1 98.62 152 ARG B CA 1
ATOM 4690 C C . ARG B 1 152 ? -25.859 -18.562 -5.051 1 98.62 152 ARG B C 1
ATOM 4692 O O . ARG B 1 152 ? -26.766 -18.344 -4.242 1 98.62 152 ARG B O 1
ATOM 4699 N N . LEU B 1 153 ? -24.688 -19.016 -4.668 1 98.81 153 LEU B N 1
ATOM 4700 C CA . LEU B 1 153 ? -24.5 -19.609 -3.35 1 98.81 153 LEU B CA 1
ATOM 4701 C C . LEU B 1 153 ? -24.094 -18.562 -2.326 1 98.81 153 LEU B C 1
ATOM 4703 O O . LEU B 1 153 ? -24.531 -18.609 -1.17 1 98.81 153 LEU B O 1
ATOM 4707 N N . LEU B 1 154 ? -23.266 -17.609 -2.67 1 98.81 154 LEU B N 1
ATOM 4708 C CA . LEU B 1 154 ? -22.719 -16.672 -1.685 1 98.81 154 LEU B CA 1
ATOM 4709 C C . LEU B 1 154 ? -23.828 -15.93 -0.959 1 98.81 154 LEU B C 1
ATOM 4711 O O . LEU B 1 154 ? -23.844 -15.867 0.272 1 98.81 154 LEU B O 1
ATOM 4715 N N . PRO B 1 155 ? -24.875 -15.438 -1.706 1 98.44 155 PRO B N 1
ATOM 4716 C CA . PRO B 1 155 ? -25.938 -14.68 -1.028 1 98.44 155 PRO B CA 1
ATOM 4717 C C . PRO B 1 155 ? -26.766 -15.539 -0.076 1 98.44 155 PRO B C 1
ATOM 4719 O O . PRO B 1 155 ? -27.469 -15.008 0.783 1 98.44 155 PRO B O 1
ATOM 4722 N N . LEU B 1 156 ? -26.688 -16.828 -0.217 1 98.62 156 LEU B N 1
ATOM 4723 C CA . LEU B 1 156 ? -27.422 -17.734 0.657 1 98.62 156 LEU B CA 1
ATOM 4724 C C . LEU B 1 156 ? -26.703 -17.922 1.986 1 98.62 156 LEU B C 1
ATOM 4726 O O . LEU B 1 156 ? -27.312 -18.359 2.973 1 98.62 156 LEU B O 1
ATOM 4730 N N . TYR B 1 157 ? -25.453 -17.594 2.021 1 98.81 157 TYR B N 1
ATOM 4731 C CA . TYR B 1 157 ? -24.656 -17.938 3.197 1 98.81 157 TYR B CA 1
ATOM 4732 C C . TYR B 1 157 ? -24.172 -16.688 3.918 1 98.81 157 TYR B C 1
ATOM 4734 O O . TYR B 1 157 ? -24.094 -16.656 5.148 1 98.81 157 TYR B O 1
ATOM 4742 N N . ILE B 1 158 ? -23.859 -15.656 3.193 1 98.81 158 ILE B N 1
ATOM 4743 C CA . ILE B 1 158 ? -23.344 -14.453 3.848 1 98.81 158 ILE B CA 1
ATOM 4744 C C . ILE B 1 158 ? -24.234 -13.266 3.51 1 98.81 158 ILE B C 1
ATOM 4746 O O . ILE B 1 158 ? -25.094 -13.352 2.633 1 98.81 158 ILE B O 1
ATOM 4750 N N . ASP B 1 159 ? -24.078 -12.133 4.152 1 98.88 159 ASP B N 1
ATOM 4751 C CA . ASP B 1 159 ? -24.906 -10.93 4.039 1 98.88 159 ASP B CA 1
ATOM 4752 C C . ASP B 1 159 ? -24.891 -10.391 2.607 1 98.88 159 ASP B C 1
ATOM 4754 O O . ASP B 1 159 ? -23.906 -9.805 2.164 1 98.88 159 ASP B O 1
ATOM 4758 N N . LYS B 1 160 ? -25.953 -10.523 1.922 1 98.44 160 LYS B N 1
ATOM 4759 C CA . LYS B 1 160 ? -26.016 -10.219 0.495 1 98.44 160 LYS B CA 1
ATOM 4760 C C . LYS B 1 160 ? -25.953 -8.719 0.251 1 98.44 160 LYS B C 1
ATOM 4762 O O . LYS B 1 160 ? -25.641 -8.273 -0.857 1 98.44 160 LYS B O 1
ATOM 4767 N N . GLU B 1 161 ? -26.312 -7.973 1.226 1 98.75 161 GLU B N 1
ATOM 4768 C CA . GLU B 1 161 ? -26.219 -6.523 1.065 1 98.75 161 GLU B CA 1
ATOM 4769 C C . GLU B 1 161 ? -24.766 -6.047 1.222 1 98.75 161 GLU B C 1
ATOM 4771 O O . GLU B 1 161 ? -24.312 -5.195 0.462 1 98.75 161 GLU B O 1
ATOM 4776 N N . LEU B 1 162 ? -24.016 -6.574 2.201 1 98.94 162 LEU B N 1
ATOM 4777 C CA . LEU B 1 162 ? -22.625 -6.207 2.443 1 98.94 162 LEU B CA 1
ATOM 4778 C C . LEU B 1 162 ? -21.703 -6.828 1.398 1 98.94 162 LEU B C 1
ATOM 4780 O O . LEU B 1 162 ? -20.672 -6.258 1.066 1 98.94 162 LEU B O 1
ATOM 4784 N N . TYR B 1 163 ? -22.125 -8.008 0.887 1 98.94 163 TYR B N 1
ATOM 4785 C CA . TYR B 1 163 ? -21.203 -8.758 0.035 1 98.94 163 TYR B CA 1
ATOM 4786 C C . TYR B 1 163 ? -21.891 -9.211 -1.244 1 98.94 163 TYR B C 1
ATOM 4788 O O . TYR B 1 163 ? -21.938 -10.406 -1.547 1 98.94 163 TYR B O 1
ATOM 4796 N N . PRO B 1 164 ? -22.359 -8.273 -2.037 1 98.88 164 PRO B N 1
ATOM 4797 C CA . PRO B 1 164 ? -23.016 -8.641 -3.299 1 98.88 164 PRO B CA 1
ATOM 4798 C C . PRO B 1 164 ? -22.031 -9.227 -4.312 1 98.88 164 PRO B C 1
ATOM 4800 O O . PRO B 1 164 ? -20.844 -8.891 -4.305 1 98.88 164 PRO B O 1
ATOM 4803 N N . VAL B 1 165 ? -22.578 -10.094 -5.168 1 98.81 165 VAL B N 1
ATOM 4804 C CA . VAL B 1 165 ? -21.828 -10.688 -6.262 1 98.81 165 VAL B CA 1
ATOM 4805 C C . VAL B 1 165 ? -22.312 -10.117 -7.594 1 98.81 165 VAL B C 1
ATOM 4807 O O . VAL B 1 165 ? -23.516 -10.062 -7.855 1 98.81 165 VAL B O 1
ATOM 4810 N N . VAL B 1 166 ? -21.391 -9.633 -8.367 1 98.56 166 VAL B N 1
ATOM 4811 C CA . VAL B 1 166 ? -21.688 -9.125 -9.695 1 98.56 166 VAL B CA 1
ATOM 4812 C C . VAL B 1 166 ? -21 -9.992 -10.75 1 98.56 166 VAL B C 1
ATOM 4814 O O . VAL B 1 166 ? -19.766 -10.016 -10.836 1 98.56 166 VAL B O 1
ATOM 4817 N N . THR B 1 167 ? -21.75 -10.688 -11.523 1 98 167 THR B N 1
ATOM 4818 C CA . THR B 1 167 ? -21.203 -11.484 -12.617 1 98 167 THR B CA 1
ATOM 4819 C C . THR B 1 167 ? -21.25 -10.711 -13.93 1 98 167 THR B C 1
ATOM 4821 O O . THR B 1 167 ? -22 -9.734 -14.055 1 98 167 THR B O 1
ATOM 4824 N N . GLY B 1 168 ? -20.453 -11.047 -14.867 1 96.56 168 GLY B N 1
ATOM 4825 C CA . GLY B 1 168 ? -20.344 -10.398 -16.172 1 96.56 168 GLY B CA 1
ATOM 4826 C C . GLY B 1 168 ? -18.906 -10.219 -16.625 1 96.56 168 GLY B C 1
ATOM 4827 O O . GLY B 1 168 ? -17.969 -10.594 -15.914 1 96.56 168 GLY B O 1
ATOM 4828 N N . GLY B 1 169 ? -18.781 -9.68 -17.812 1 96.56 169 GLY B N 1
ATOM 4829 C CA . GLY B 1 169 ? -17.469 -9.547 -18.422 1 96.56 169 GLY B CA 1
ATOM 4830 C C . GLY B 1 169 ? -16.906 -8.141 -18.359 1 96.56 169 GLY B C 1
ATOM 4831 O O . GLY B 1 169 ? -16.953 -7.508 -17.297 1 96.56 169 GLY B O 1
ATOM 4832 N N . VAL B 1 170 ? -16.297 -7.742 -19.406 1 96.88 170 VAL B N 1
ATOM 4833 C CA . VAL B 1 170 ? -15.539 -6.5 -19.484 1 96.88 170 VAL B CA 1
ATOM 4834 C C . VAL B 1 170 ? -16.469 -5.309 -19.266 1 96.88 170 VAL B C 1
ATOM 4836 O O . VAL B 1 170 ? -16.156 -4.402 -18.484 1 96.88 170 VAL B O 1
ATOM 4839 N N . PRO B 1 171 ? -17.719 -5.316 -19.797 1 97.56 171 PRO B N 1
ATOM 4840 C CA . PRO B 1 171 ? -18.578 -4.16 -19.578 1 97.56 171 PRO B CA 1
ATOM 4841 C C . PRO B 1 171 ? -18.953 -3.967 -18.109 1 97.56 171 PRO B C 1
ATOM 4843 O O . PRO B 1 171 ? -18.938 -2.838 -17.609 1 97.56 171 PRO B O 1
ATOM 4846 N N . GLU B 1 172 ? -19.344 -5.031 -17.438 1 98.06 172 GLU B N 1
ATOM 4847 C CA . GLU B 1 172 ? -19.688 -4.961 -16.016 1 98.06 172 GLU B CA 1
ATOM 4848 C C . GLU B 1 172 ? -18.484 -4.504 -15.188 1 98.06 172 GLU B C 1
ATOM 4850 O O . GLU B 1 172 ? -18.641 -3.709 -14.258 1 98.06 172 GLU B O 1
ATOM 4855 N N . THR B 1 173 ? -17.312 -5.02 -15.516 1 98.25 173 THR B N 1
ATOM 4856 C CA . THR B 1 173 ? -16.094 -4.629 -14.805 1 98.25 173 THR B CA 1
ATOM 4857 C C . THR B 1 173 ? -15.812 -3.141 -14.984 1 98.25 173 THR B C 1
ATOM 4859 O O . THR B 1 173 ? -15.461 -2.451 -14.023 1 98.25 173 THR B O 1
ATOM 4862 N N . GLN B 1 174 ? -15.961 -2.648 -16.203 1 98.19 174 GLN B N 1
ATOM 4863 C CA . GLN B 1 174 ? -15.734 -1.234 -16.484 1 98.19 174 GLN B CA 1
ATOM 4864 C C . GLN B 1 174 ? -16.703 -0.356 -15.695 1 98.19 174 GLN B C 1
ATOM 4866 O O . GLN B 1 174 ? -16.328 0.7 -15.188 1 98.19 174 GLN B O 1
ATOM 4871 N N . GLU B 1 175 ? -17.969 -0.797 -15.641 1 98.31 175 GLU B N 1
ATOM 4872 C CA . GLU B 1 175 ? -18.953 -0.051 -14.867 1 98.31 175 GLU B CA 1
ATOM 4873 C C . GLU B 1 175 ? -18.594 -0.005 -13.391 1 98.31 175 GLU B C 1
ATOM 4875 O O . GLU B 1 175 ? -18.719 1.034 -12.742 1 98.31 175 GLU B O 1
ATOM 4880 N N . LEU B 1 176 ? -18.141 -1.117 -12.867 1 98.75 176 LEU B N 1
ATOM 4881 C CA . LEU B 1 176 ? -17.703 -1.16 -11.484 1 98.75 176 LEU B CA 1
ATOM 4882 C C . LEU B 1 176 ? -16.516 -0.214 -11.258 1 98.75 176 LEU B C 1
ATOM 4884 O O . LEU B 1 176 ? -16.484 0.509 -10.258 1 98.75 176 LEU B O 1
ATOM 4888 N N . LEU B 1 177 ? -15.594 -0.166 -12.211 1 98.62 177 LEU B N 1
ATOM 4889 C CA . LEU B 1 177 ? -14.367 0.61 -12.055 1 98.62 177 LEU B CA 1
ATOM 4890 C C . LEU B 1 177 ? -14.656 2.105 -12.141 1 98.62 177 LEU B C 1
ATOM 4892 O O . LEU B 1 177 ? -13.812 2.928 -11.773 1 98.62 177 LEU B O 1
ATOM 4896 N N . ARG B 1 178 ? -15.797 2.465 -12.641 1 98.12 178 ARG B N 1
ATOM 4897 C CA . ARG B 1 178 ? -16.203 3.863 -12.664 1 98.12 178 ARG B CA 1
ATOM 4898 C C . ARG B 1 178 ? -16.719 4.309 -11.297 1 98.12 178 ARG B C 1
ATOM 4900 O O . ARG B 1 178 ? -16.812 5.508 -11.023 1 98.12 178 ARG B O 1
ATOM 4907 N N . GLN B 1 179 ? -17.047 3.326 -10.461 1 98.31 179 GLN B N 1
ATOM 4908 C CA . GLN B 1 179 ? -17.562 3.646 -9.133 1 98.31 179 GLN B CA 1
ATOM 4909 C C . GLN B 1 179 ? -16.438 3.908 -8.148 1 98.31 179 GLN B C 1
ATOM 4911 O O . GLN B 1 179 ? -15.289 3.516 -8.398 1 98.31 179 GLN B O 1
ATOM 4916 N N . ARG B 1 180 ? -16.766 4.617 -7.082 1 97.94 180 ARG B N 1
ATOM 4917 C CA . ARG B 1 180 ? -15.805 4.887 -6.023 1 97.94 180 ARG B CA 1
ATOM 4918 C C . ARG B 1 180 ? -15.766 3.742 -5.016 1 97.94 180 ARG B C 1
ATOM 4920 O O . ARG B 1 180 ? -16.781 3.416 -4.398 1 97.94 180 ARG B O 1
ATOM 4927 N N . PHE B 1 181 ? -14.672 3.092 -4.871 1 98.88 181 PHE B N 1
ATOM 4928 C CA . PHE B 1 181 ? -14.398 2.094 -3.842 1 98.88 181 PHE B CA 1
ATOM 4929 C C . PHE B 1 181 ? -13.344 2.604 -2.861 1 98.88 181 PHE B C 1
ATOM 4931 O O . PHE B 1 181 ? -12.719 3.639 -3.096 1 98.88 181 PHE B O 1
ATOM 4938 N N . ASP B 1 182 ? -13.211 1.911 -1.764 1 98.88 182 ASP B N 1
ATOM 4939 C CA . ASP B 1 182 ? -12.203 2.256 -0.766 1 98.88 182 ASP B CA 1
ATOM 4940 C C . ASP B 1 182 ? -10.953 1.395 -0.927 1 98.88 182 ASP B C 1
ATOM 4942 O O . ASP B 1 182 ? -9.898 1.704 -0.363 1 98.88 182 ASP B O 1
ATOM 4946 N N . HIS B 1 183 ? -11.039 0.353 -1.685 1 98.94 183 HIS B N 1
ATOM 4947 C CA . HIS B 1 183 ? -9.922 -0.5 -2.096 1 98.94 183 HIS B CA 1
ATOM 4948 C C . HIS B 1 183 ? -10.328 -1.415 -3.246 1 98.94 183 HIS B C 1
ATOM 4950 O O . HIS B 1 183 ? -11.477 -1.863 -3.314 1 98.94 183 HIS B O 1
ATOM 4956 N N . ILE B 1 184 ? -9.438 -1.679 -4.16 1 98.94 184 ILE B N 1
ATOM 4957 C CA . ILE B 1 184 ? -9.672 -2.654 -5.215 1 98.94 184 ILE B CA 1
ATOM 4958 C C . ILE B 1 184 ? -8.625 -3.766 -5.137 1 98.94 184 ILE B C 1
ATOM 4960 O O . ILE B 1 184 ? -7.426 -3.494 -5.129 1 98.94 184 ILE B O 1
ATOM 4964 N N . PHE B 1 185 ? -9.086 -4.965 -5.004 1 98.94 185 PHE B N 1
ATOM 4965 C CA . PHE B 1 185 ? -8.258 -6.164 -5.043 1 98.94 185 PHE B CA 1
ATOM 4966 C C . PHE B 1 185 ? -8.445 -6.91 -6.359 1 98.94 185 PHE B C 1
ATOM 4968 O O . PHE B 1 185 ? -9.547 -7.363 -6.668 1 98.94 185 PHE B O 1
ATOM 4975 N N . TYR B 1 186 ? -7.348 -7.051 -7.074 1 98.94 186 TYR B N 1
ATOM 4976 C CA . TYR B 1 186 ? -7.418 -7.672 -8.391 1 98.94 186 TYR B CA 1
ATOM 4977 C C . TYR B 1 186 ? -6.391 -8.789 -8.531 1 98.94 186 TYR B C 1
ATOM 4979 O O . TYR B 1 186 ? -5.219 -8.609 -8.18 1 98.94 186 TYR B O 1
ATOM 4987 N N . THR B 1 187 ? -6.809 -9.875 -8.984 1 98.81 187 THR B N 1
ATOM 4988 C CA . THR B 1 187 ? -5.922 -10.953 -9.406 1 98.81 187 THR B CA 1
ATOM 4989 C C . THR B 1 187 ? -6.039 -11.195 -10.906 1 98.81 187 THR B C 1
ATOM 4991 O O . THR B 1 187 ? -7.133 -11.445 -11.422 1 98.81 187 THR B O 1
ATOM 4994 N N . GLY B 1 188 ? -4.953 -11.07 -11.625 1 98.12 188 GLY B N 1
ATOM 4995 C CA . GLY B 1 188 ? -4.969 -11.273 -13.07 1 98.12 188 GLY B CA 1
ATOM 4996 C C . GLY B 1 188 ? -3.67 -10.875 -13.742 1 98.12 188 GLY B C 1
ATOM 4997 O O . GLY B 1 188 ? -2.59 -11.062 -13.18 1 98.12 188 GLY B O 1
ATOM 4998 N N . ASN B 1 189 ? -3.756 -10.398 -14.984 1 97.12 189 ASN B N 1
ATOM 4999 C CA . ASN B 1 189 ? -2.537 -10.086 -15.719 1 97.12 189 ASN B CA 1
ATOM 5000 C C . ASN B 1 189 ? -2.178 -8.609 -15.602 1 97.12 189 ASN B C 1
ATOM 5002 O O . ASN B 1 189 ? -2.988 -7.801 -15.133 1 97.12 189 ASN B O 1
ATOM 5006 N N . SER B 1 190 ? -0.994 -8.242 -16.047 1 97.56 190 SER B N 1
ATOM 5007 C CA . SER B 1 190 ? -0.446 -6.898 -15.859 1 97.56 190 SER B CA 1
ATOM 5008 C C . SER B 1 190 ? -1.157 -5.887 -16.75 1 97.56 190 SER B C 1
ATOM 5010 O O . SER B 1 190 ? -1.292 -4.715 -16.391 1 97.56 190 SER B O 1
ATOM 5012 N N . VAL B 1 191 ? -1.611 -6.289 -17.891 1 97.25 191 VAL B N 1
ATOM 5013 C CA . VAL B 1 191 ? -2.281 -5.383 -18.812 1 97.25 191 VAL B CA 1
ATOM 5014 C C . VAL B 1 191 ? -3.541 -4.816 -18.156 1 97.25 191 VAL B C 1
ATOM 5016 O O . VAL B 1 191 ? -3.738 -3.6 -18.125 1 97.25 191 VAL B O 1
ATOM 5019 N N . VAL B 1 192 ? -4.352 -5.73 -17.625 1 98.19 192 VAL B N 1
ATOM 5020 C CA . VAL B 1 192 ? -5.582 -5.305 -16.969 1 98.19 192 VAL B CA 1
ATOM 5021 C C . VAL B 1 192 ? -5.246 -4.605 -15.656 1 98.19 192 VAL B C 1
ATOM 5023 O O . VAL B 1 192 ? -5.926 -3.654 -15.258 1 98.19 192 VAL B O 1
ATOM 5026 N N . GLY B 1 193 ? -4.156 -5.066 -14.961 1 98.62 193 GLY B N 1
ATOM 5027 C CA . GLY B 1 193 ? -3.701 -4.391 -13.758 1 98.62 193 GLY B CA 1
ATOM 5028 C C . GLY B 1 193 ? -3.455 -2.908 -13.961 1 98.62 193 GLY B C 1
ATOM 5029 O O . GLY B 1 193 ? -3.826 -2.092 -13.117 1 98.62 193 GLY B O 1
ATOM 5030 N N . LYS B 1 194 ? -2.854 -2.537 -15.102 1 98.69 194 LYS B N 1
ATOM 5031 C CA . LYS B 1 194 ? -2.594 -1.139 -15.43 1 98.69 194 LYS B CA 1
ATOM 5032 C C . LYS B 1 194 ? -3.896 -0.362 -15.594 1 98.69 194 LYS B C 1
ATOM 5034 O O . LYS B 1 194 ? -4.02 0.765 -15.109 1 98.69 194 LYS B O 1
ATOM 5039 N N . LEU B 1 195 ? -4.855 -0.972 -16.219 1 98.69 195 LEU B N 1
ATOM 5040 C CA . LEU B 1 195 ? -6.148 -0.335 -16.438 1 98.69 195 LEU B CA 1
ATOM 5041 C C . LEU B 1 195 ? -6.871 -0.097 -15.117 1 98.69 195 LEU B C 1
ATOM 5043 O O . LEU B 1 195 ? -7.473 0.96 -14.914 1 98.69 195 LEU B O 1
ATOM 5047 N N . ILE B 1 196 ? -6.82 -1.086 -14.281 1 98.88 196 ILE B N 1
ATOM 5048 C CA . ILE B 1 196 ? -7.48 -0.994 -12.984 1 98.88 196 ILE B CA 1
ATOM 5049 C C . ILE B 1 196 ? -6.84 0.115 -12.156 1 98.88 196 ILE B C 1
ATOM 5051 O O . ILE B 1 196 ? -7.539 0.932 -11.547 1 98.88 196 ILE B O 1
ATOM 5055 N N . MET B 1 197 ? -5.523 0.122 -12.125 1 98.88 197 MET B N 1
ATOM 5056 C CA . MET B 1 197 ? -4.809 1.147 -11.367 1 98.88 197 MET B CA 1
ATOM 5057 C C . MET B 1 197 ? -5.117 2.537 -11.914 1 98.88 197 MET B C 1
ATOM 5059 O O . MET B 1 197 ? -5.293 3.486 -11.148 1 98.88 197 MET B O 1
ATOM 5063 N N . GLU B 1 198 ? -5.18 2.674 -13.172 1 98.75 198 GLU B N 1
ATOM 5064 C CA . GLU B 1 198 ? -5.535 3.945 -13.805 1 98.75 198 GLU B CA 1
ATOM 5065 C C . GLU B 1 198 ? -6.941 4.387 -13.406 1 98.75 198 GLU B C 1
ATOM 5067 O O . GLU B 1 198 ? -7.16 5.551 -13.07 1 98.75 198 GLU B O 1
ATOM 5072 N N . ALA B 1 199 ? -7.891 3.455 -13.469 1 98.81 199 ALA B N 1
ATOM 5073 C CA . ALA B 1 199 ? -9.266 3.766 -13.078 1 98.81 199 ALA B CA 1
ATOM 5074 C C . ALA B 1 199 ? -9.344 4.145 -11.602 1 98.81 199 ALA B C 1
ATOM 5076 O O . ALA B 1 199 ? -10.102 5.043 -11.227 1 98.81 199 ALA B O 1
ATOM 5077 N N . ALA B 1 200 ? -8.594 3.455 -10.797 1 98.88 200 ALA B N 1
ATOM 5078 C CA . ALA B 1 200 ? -8.578 3.686 -9.352 1 98.88 200 ALA B CA 1
ATOM 5079 C C . ALA B 1 200 ? -8.109 5.102 -9.023 1 98.88 200 ALA B C 1
ATOM 5081 O O . ALA B 1 200 ? -8.539 5.688 -8.031 1 98.88 200 ALA B O 1
ATOM 5082 N N . ALA B 1 201 ? -7.23 5.652 -9.859 1 98.75 201 ALA B N 1
ATOM 5083 C CA . ALA B 1 201 ? -6.629 6.961 -9.633 1 98.75 201 ALA B CA 1
ATOM 5084 C C . ALA B 1 201 ? -7.695 8.055 -9.594 1 98.75 201 ALA B C 1
ATOM 5086 O O . ALA B 1 201 ? -7.555 9.039 -8.859 1 98.75 201 ALA B O 1
ATOM 5087 N N . LYS B 1 202 ? -8.781 7.867 -10.297 1 98.25 202 LYS B N 1
ATOM 5088 C CA . LYS B 1 202 ? -9.828 8.875 -10.383 1 98.25 202 LYS B CA 1
ATOM 5089 C C . LYS B 1 202 ? -10.438 9.172 -9.016 1 98.25 202 LYS B C 1
ATOM 5091 O O . LYS B 1 202 ? -10.906 10.281 -8.758 1 98.25 202 LYS B O 1
ATOM 5096 N N . HIS B 1 203 ? -10.406 8.203 -8.172 1 98.06 203 HIS B N 1
ATOM 5097 C CA . HIS B 1 203 ? -11.023 8.344 -6.859 1 98.06 203 HIS B CA 1
ATOM 5098 C C . HIS B 1 203 ? -9.984 8.188 -5.75 1 98.06 203 HIS B C 1
ATOM 5100 O O . HIS B 1 203 ? -10.344 8.039 -4.578 1 98.06 203 HIS B O 1
ATOM 5106 N N . LEU B 1 204 ? -8.711 8.148 -6.133 1 98.5 204 LEU B N 1
ATOM 5107 C CA . LEU B 1 204 ? -7.641 7.91 -5.172 1 98.5 204 LEU B CA 1
ATOM 5108 C C . LEU B 1 204 ? -7.887 6.621 -4.395 1 98.5 204 LEU B C 1
ATOM 5110 O O . LEU B 1 204 ? -7.758 6.594 -3.168 1 98.5 204 LEU B O 1
ATOM 5114 N N . THR B 1 205 ? -8.305 5.562 -5.066 1 98.88 205 THR B N 1
ATOM 5115 C CA . THR B 1 205 ? -8.555 4.258 -4.461 1 98.88 205 THR B CA 1
ATOM 5116 C C . THR B 1 205 ? -7.285 3.41 -4.465 1 98.88 205 THR B C 1
ATOM 5118 O O . THR B 1 205 ? -6.715 3.143 -5.527 1 98.88 205 THR B O 1
ATOM 5121 N N . PRO B 1 206 ? -6.82 3.016 -3.273 1 98.88 206 PRO B N 1
ATOM 5122 C CA . PRO B 1 206 ? -5.684 2.092 -3.266 1 98.88 206 PRO B CA 1
ATOM 5123 C C . PRO B 1 206 ? -6.012 0.744 -3.904 1 98.88 206 PRO B C 1
ATOM 5125 O O . PRO B 1 206 ? -7.184 0.356 -3.965 1 98.88 206 PRO B O 1
ATOM 5128 N N . VAL B 1 207 ? -4.914 0.052 -4.375 1 98.94 207 VAL B N 1
ATOM 5129 C CA . VAL B 1 207 ? -5.133 -1.208 -5.078 1 98.94 207 VAL B CA 1
ATOM 5130 C C . VAL B 1 207 ? -4.188 -2.275 -4.535 1 98.94 207 VAL B C 1
ATOM 5132 O O . VAL B 1 207 ? -3.098 -1.961 -4.051 1 98.94 207 VAL B O 1
ATOM 5135 N N . THR B 1 208 ? -4.637 -3.494 -4.445 1 98.94 208 THR B N 1
ATOM 5136 C CA . THR B 1 208 ? -3.826 -4.703 -4.41 1 98.94 208 THR B CA 1
ATOM 5137 C C . THR B 1 208 ? -3.908 -5.453 -5.738 1 98.94 208 THR B C 1
ATOM 5139 O O . THR B 1 208 ? -4.988 -5.883 -6.148 1 98.94 208 THR B O 1
ATOM 5142 N N . LEU B 1 209 ? -2.787 -5.516 -6.379 1 98.88 209 LEU B N 1
ATOM 5143 C CA . LEU B 1 209 ? -2.713 -6.18 -7.676 1 98.88 209 LEU B CA 1
ATOM 5144 C C . LEU B 1 209 ? -1.894 -7.465 -7.582 1 98.88 209 LEU B C 1
ATOM 5146 O O . LEU B 1 209 ? -0.667 -7.414 -7.469 1 98.88 209 LEU B O 1
ATOM 5150 N N . GLU B 1 210 ? -2.596 -8.555 -7.5 1 98.69 210 GLU B N 1
ATOM 5151 C CA . GLU B 1 210 ? -1.962 -9.867 -7.605 1 98.69 210 GLU B CA 1
ATOM 5152 C C . GLU B 1 210 ? -1.843 -10.305 -9.062 1 98.69 210 GLU B C 1
ATOM 5154 O O . GLU B 1 210 ? -2.832 -10.711 -9.672 1 98.69 210 GLU B O 1
ATOM 5159 N N . LEU B 1 211 ? -0.628 -10.203 -9.523 1 98.25 211 LEU B N 1
ATOM 5160 C CA . LEU B 1 211 ? -0.448 -10.438 -10.953 1 98.25 211 LEU B CA 1
ATOM 5161 C C . LEU B 1 211 ? 0.396 -11.688 -11.195 1 98.25 211 LEU B C 1
ATOM 5163 O O . LEU B 1 211 ? 0.205 -12.711 -10.539 1 98.25 211 LEU B O 1
ATOM 5167 N N . GLY B 1 212 ? 1.123 -11.805 -12.203 1 94.44 212 GLY B N 1
ATOM 5168 C CA . GLY B 1 212 ? 1.905 -12.984 -12.516 1 94.44 212 GLY B CA 1
ATOM 5169 C C . GLY B 1 212 ? 3.33 -12.672 -12.93 1 94.44 212 GLY B C 1
ATOM 5170 O O . GLY B 1 212 ? 3.963 -11.781 -12.359 1 94.44 212 GLY B O 1
ATOM 5171 N N . GLY B 1 213 ? 3.822 -13.352 -13.742 1 90.56 213 GLY B N 1
ATOM 5172 C CA . GLY B 1 213 ? 5.16 -13.195 -14.297 1 90.56 213 GLY B CA 1
ATOM 5173 C C . GLY B 1 213 ? 5.766 -14.508 -14.766 1 90.56 213 GLY B C 1
ATOM 5174 O O . GLY B 1 213 ? 5.156 -15.57 -14.609 1 90.56 213 GLY B O 1
ATOM 5175 N N . LYS B 1 214 ? 6.891 -14.391 -15.453 1 97.62 214 LYS B N 1
ATOM 5176 C CA . LYS B 1 214 ? 7.613 -15.562 -15.93 1 97.62 214 LYS B CA 1
ATOM 5177 C C . LYS B 1 214 ? 8.555 -16.109 -14.867 1 97.62 214 LYS B C 1
ATOM 5179 O O . LYS B 1 214 ? 9.742 -15.758 -14.844 1 97.62 214 LYS B O 1
ATOM 5184 N N . SER B 1 215 ? 8.039 -16.953 -14.008 1 98.81 215 SER B N 1
ATOM 5185 C CA . SER B 1 215 ? 8.758 -17.469 -12.859 1 98.81 215 SER B CA 1
ATOM 5186 C C . SER B 1 215 ? 9.914 -18.375 -13.289 1 98.81 215 SER B C 1
ATOM 5188 O O . SER B 1 215 ? 9.688 -19.453 -13.844 1 98.81 215 SER B O 1
ATOM 5190 N N . PRO B 1 216 ? 11.125 -18 -13.008 1 98.88 216 PRO B N 1
ATOM 5191 C CA . PRO B 1 216 ? 12.273 -18.828 -13.391 1 98.88 216 PRO B CA 1
ATOM 5192 C C . PRO B 1 216 ? 12.5 -20 -12.445 1 98.88 216 PRO B C 1
ATOM 5194 O O . PRO B 1 216 ? 12.172 -19.922 -11.258 1 98.88 216 PRO B O 1
ATOM 5197 N N . CYS B 1 217 ? 13.078 -21.031 -12.992 1 98.94 217 CYS B N 1
ATOM 5198 C CA . CYS B 1 217 ? 13.539 -22.188 -12.219 1 98.94 217 CYS B CA 1
ATOM 5199 C C . CYS B 1 217 ? 14.961 -22.562 -12.609 1 98.94 217 CYS B C 1
ATOM 5201 O O . CYS B 1 217 ? 15.203 -23.031 -13.727 1 98.94 217 CYS B O 1
ATOM 5203 N N . TYR B 1 218 ? 15.883 -22.359 -11.695 1 98.94 218 TYR B N 1
ATOM 5204 C CA . TYR B 1 218 ? 17.266 -22.75 -11.93 1 98.94 218 TYR B CA 1
ATOM 5205 C C . TYR B 1 218 ? 17.578 -24.109 -11.305 1 98.94 218 TYR B C 1
ATOM 5207 O O . TYR B 1 218 ? 17.359 -24.312 -10.109 1 98.94 218 TYR B O 1
ATOM 5215 N N . ILE B 1 219 ? 18.016 -25.016 -12.109 1 98.81 219 ILE B N 1
ATOM 5216 C CA . ILE B 1 219 ? 18.469 -26.312 -11.617 1 98.81 219 ILE B CA 1
ATOM 5217 C C . ILE B 1 219 ? 19.984 -26.406 -11.719 1 98.81 219 ILE B C 1
ATOM 5219 O O . ILE B 1 219 ? 20.547 -26.484 -12.812 1 98.81 219 ILE B O 1
ATOM 5223 N N . ASP B 1 220 ? 20.531 -26.453 -10.586 1 97.75 220 ASP B N 1
ATOM 5224 C CA . ASP B 1 220 ? 21.969 -26.531 -10.445 1 97.75 220 ASP B CA 1
ATOM 5225 C C . ASP B 1 220 ? 22.484 -27.938 -10.797 1 97.75 220 ASP B C 1
ATOM 5227 O O . ASP B 1 220 ? 21.828 -28.938 -10.477 1 97.75 220 ASP B O 1
ATOM 5231 N N . LYS B 1 221 ? 23.672 -28.047 -11.422 1 95.38 221 LYS B N 1
ATOM 5232 C CA . LYS B 1 221 ? 24.203 -29.328 -11.859 1 95.38 221 LYS B CA 1
ATOM 5233 C C . LYS B 1 221 ? 24.531 -30.219 -10.664 1 95.38 221 LYS B C 1
ATOM 5235 O O . LYS B 1 221 ? 24.562 -31.453 -10.789 1 95.38 221 LYS B O 1
ATOM 5240 N N . ASP B 1 222 ? 24.734 -29.609 -9.516 1 89.06 222 ASP B N 1
ATOM 5241 C CA . ASP B 1 222 ? 25.094 -30.375 -8.328 1 89.06 222 ASP B CA 1
ATOM 5242 C C . ASP B 1 222 ? 23.859 -30.766 -7.516 1 89.06 222 ASP B C 1
ATOM 5244 O O . ASP B 1 222 ? 23.984 -31.312 -6.426 1 89.06 222 ASP B O 1
ATOM 5248 N N . SER B 1 223 ? 22.719 -30.594 -8.031 1 93.12 223 SER B N 1
ATOM 5249 C CA . SER B 1 223 ? 21.5 -30.984 -7.34 1 93.12 223 SER B CA 1
ATOM 5250 C C . SER B 1 223 ? 21.156 -32.438 -7.586 1 93.12 223 SER B C 1
ATOM 5252 O O . SER B 1 223 ? 21.75 -33.094 -8.445 1 93.12 223 SER B O 1
ATOM 5254 N N . ASP B 1 224 ? 20.312 -33.031 -6.727 1 95.31 224 ASP B N 1
ATOM 5255 C CA . ASP B 1 224 ? 19.625 -34.25 -7.09 1 95.31 224 ASP B CA 1
ATOM 5256 C C . ASP B 1 224 ? 18.609 -34 -8.203 1 95.31 224 ASP B C 1
ATOM 5258 O O . ASP B 1 224 ? 17.469 -33.625 -7.93 1 95.31 224 ASP B O 1
ATOM 5262 N N . ILE B 1 225 ? 18.969 -34.281 -9.344 1 97 225 ILE B N 1
ATOM 5263 C CA . ILE B 1 225 ? 18.203 -33.875 -10.531 1 97 225 ILE B CA 1
ATOM 5264 C C . ILE B 1 225 ? 16.875 -34.625 -10.547 1 97 225 ILE B C 1
ATOM 5266 O O . ILE B 1 225 ? 15.852 -34.062 -10.961 1 97 225 ILE B O 1
ATOM 5270 N N . SER B 1 226 ? 16.875 -35.844 -10.094 1 96.5 226 SER B N 1
ATOM 5271 C CA . SER B 1 226 ? 15.648 -36.625 -10.07 1 96.5 226 SER B CA 1
ATOM 5272 C C . SER B 1 226 ? 14.602 -36 -9.164 1 96.5 226 SER B C 1
ATOM 5274 O O . SER B 1 226 ? 13.461 -35.781 -9.586 1 96.5 226 SER B O 1
ATOM 5276 N N . ILE B 1 227 ? 14.977 -35.656 -8.016 1 96.62 227 ILE B N 1
ATOM 5277 C CA . ILE B 1 227 ? 14.062 -35.031 -7.059 1 96.62 227 ILE B CA 1
ATOM 5278 C C . ILE B 1 227 ? 13.633 -33.656 -7.57 1 96.62 227 ILE B C 1
ATOM 5280 O O . ILE B 1 227 ? 12.453 -33.312 -7.527 1 96.62 227 ILE B O 1
ATOM 5284 N N . ALA B 1 228 ? 14.617 -32.875 -8.008 1 97.69 228 ALA B N 1
ATOM 5285 C CA . ALA B 1 228 ? 14.336 -31.547 -8.539 1 97.69 228 ALA B CA 1
ATOM 5286 C C . ALA B 1 228 ? 13.281 -31.609 -9.648 1 97.69 228 ALA B C 1
ATOM 5288 O O . ALA B 1 228 ? 12.305 -30.859 -9.617 1 97.69 228 ALA B O 1
ATOM 5289 N N . CYS B 1 229 ? 13.445 -32.5 -10.547 1 98.12 229 CYS B N 1
ATOM 5290 C CA . CYS B 1 229 ? 12.57 -32.594 -11.711 1 98.12 229 CYS B CA 1
ATOM 5291 C C . CYS B 1 229 ? 11.18 -33.062 -11.305 1 98.12 229 CYS B C 1
ATOM 5293 O O . CYS B 1 229 ? 10.18 -32.625 -11.883 1 98.12 229 CYS B O 1
ATOM 5295 N N . ARG B 1 230 ? 11.148 -34.031 -10.383 1 97.62 230 ARG B N 1
ATOM 5296 C CA . ARG B 1 230 ? 9.844 -34.469 -9.891 1 97.62 230 ARG B CA 1
ATOM 5297 C C . ARG B 1 230 ? 9.062 -33.281 -9.305 1 97.62 230 ARG B C 1
ATOM 5299 O O . ARG B 1 230 ? 7.879 -33.125 -9.617 1 97.62 230 ARG B O 1
ATOM 5306 N N . ARG B 1 231 ? 9.672 -32.469 -8.516 1 97.75 231 ARG B N 1
ATOM 5307 C CA . ARG B 1 231 ? 9.031 -31.328 -7.855 1 97.75 231 ARG B CA 1
ATOM 5308 C C . ARG B 1 231 ? 8.688 -30.234 -8.859 1 97.75 231 ARG B C 1
ATOM 5310 O O . ARG B 1 231 ? 7.617 -29.625 -8.781 1 97.75 231 ARG B O 1
ATOM 5317 N N . VAL B 1 232 ? 9.562 -30.016 -9.812 1 98.62 232 VAL B N 1
ATOM 5318 C CA . VAL B 1 232 ? 9.297 -29.047 -10.867 1 98.62 232 VAL B CA 1
ATOM 5319 C C . VAL B 1 232 ? 8.109 -29.5 -11.711 1 98.62 232 VAL B C 1
ATOM 5321 O O . VAL B 1 232 ? 7.262 -28.703 -12.102 1 98.62 232 VAL B O 1
ATOM 5324 N N . THR B 1 233 ? 8.086 -30.844 -11.984 1 98.69 233 THR B N 1
ATOM 5325 C CA . THR B 1 233 ? 6.988 -31.422 -12.758 1 98.69 233 THR B CA 1
ATOM 5326 C C . THR B 1 233 ? 5.652 -31.172 -12.07 1 98.69 233 THR B C 1
ATOM 5328 O O . THR B 1 233 ? 4.691 -30.719 -12.703 1 98.69 233 THR B O 1
ATOM 5331 N N . TRP B 1 234 ? 5.656 -31.406 -10.844 1 97.44 234 TRP B N 1
ATOM 5332 C CA . TRP B 1 234 ? 4.449 -31.156 -10.07 1 97.44 234 TRP B CA 1
ATOM 5333 C C . TRP B 1 234 ? 4.066 -29.672 -10.117 1 97.44 234 TRP B C 1
ATOM 5335 O O . TRP B 1 234 ? 2.916 -29.344 -10.398 1 97.44 234 TRP B O 1
ATOM 5345 N N . GLY B 1 235 ? 4.977 -28.812 -9.898 1 98 235 GLY B N 1
ATOM 5346 C CA . GLY B 1 235 ? 4.73 -27.391 -9.898 1 98 235 GLY B CA 1
ATOM 5347 C C . GLY B 1 235 ? 4.258 -26.859 -11.242 1 98 235 GLY B C 1
ATOM 5348 O O . GLY B 1 235 ? 3.406 -25.969 -11.305 1 98 235 GLY B O 1
ATOM 5349 N N . LYS B 1 236 ? 4.77 -27.375 -12.305 1 98.62 236 LYS B N 1
ATOM 5350 C CA . LYS B 1 236 ? 4.492 -26.859 -13.641 1 98.62 236 LYS B CA 1
ATOM 5351 C C . LYS B 1 236 ? 3.141 -27.344 -14.156 1 98.62 236 LYS B C 1
ATOM 5353 O O . LYS B 1 236 ? 2.377 -26.578 -14.734 1 98.62 236 LYS B O 1
ATOM 5358 N N . TYR B 1 237 ? 2.83 -28.625 -13.914 1 98.25 237 TYR B N 1
ATOM 5359 C CA . TYR B 1 237 ? 1.723 -29.203 -14.664 1 98.25 237 TYR B CA 1
ATOM 5360 C C . TYR B 1 237 ? 0.467 -29.297 -13.805 1 98.25 237 TYR B C 1
ATOM 5362 O O . TYR B 1 237 ? -0.61 -29.625 -14.305 1 98.25 237 TYR B O 1
ATOM 5370 N N . THR B 1 238 ? 0.615 -28.984 -12.469 1 96.12 238 THR B N 1
ATOM 5371 C CA . THR B 1 238 ? -0.588 -28.812 -11.664 1 96.12 238 THR B CA 1
ATOM 5372 C C . THR B 1 238 ? -1.527 -27.797 -12.297 1 96.12 238 THR B C 1
ATOM 5374 O O . THR B 1 238 ? -1.084 -26.75 -12.781 1 96.12 238 THR B O 1
ATOM 5377 N N . ASN B 1 239 ? -2.859 -28.172 -12.359 1 97.5 239 ASN B N 1
ATOM 5378 C CA . ASN B 1 239 ? -3.883 -27.328 -12.969 1 97.5 239 ASN B CA 1
ATOM 5379 C C . ASN B 1 239 ? -3.576 -27.062 -14.438 1 97.5 239 ASN B C 1
ATOM 5381 O O . ASN B 1 239 ? -3.842 -25.969 -14.938 1 97.5 239 ASN B O 1
ATOM 5385 N N . CYS B 1 240 ? -2.926 -28.078 -15.086 1 97.94 240 CYS B N 1
ATOM 5386 C CA . CYS B 1 240 ? -2.535 -27.984 -16.484 1 97.94 240 CYS B CA 1
ATOM 5387 C C . CYS B 1 240 ? -1.65 -26.766 -16.734 1 97.94 240 CYS B C 1
ATOM 5389 O O . CYS B 1 240 ? -1.764 -26.109 -17.766 1 97.94 240 CYS B O 1
ATOM 5391 N N . GLY B 1 241 ? -0.891 -26.406 -15.789 1 98.25 241 GLY B N 1
ATOM 5392 C CA . GLY B 1 241 ? 0.08 -25.328 -15.898 1 98.25 241 GLY B CA 1
ATOM 5393 C C . GLY B 1 241 ? -0.543 -23.953 -15.781 1 98.25 241 GLY B C 1
ATOM 5394 O O . GLY B 1 241 ? 0.15 -22.938 -15.891 1 98.25 241 GLY B O 1
ATOM 5395 N N . GLN B 1 242 ? -1.845 -23.844 -15.547 1 98.38 242 GLN B N 1
ATOM 5396 C CA . GLN B 1 242 ? -2.543 -22.562 -15.438 1 98.38 242 GLN B CA 1
ATOM 5397 C C . GLN B 1 242 ? -2.467 -22.016 -14.016 1 98.38 242 GLN B C 1
ATOM 5399 O O . GLN B 1 242 ? -3.494 -21.812 -13.367 1 98.38 242 GLN B O 1
ATOM 5404 N N . THR B 1 243 ? -1.232 -21.797 -13.555 1 98.31 243 THR B N 1
ATOM 5405 C CA . THR B 1 243 ? -0.893 -21.344 -12.211 1 98.31 243 THR B CA 1
ATOM 5406 C C . THR B 1 243 ? 0.117 -20.203 -12.266 1 98.31 243 THR B C 1
ATOM 5408 O O . THR B 1 243 ? 1.198 -20.344 -12.836 1 98.31 243 THR B O 1
ATOM 5411 N N . CYS B 1 244 ? -0.144 -19.078 -11.672 1 97.69 244 CYS B N 1
ATOM 5412 C CA . CYS B 1 244 ? 0.631 -17.859 -11.805 1 97.69 244 CYS B CA 1
ATOM 5413 C C . CYS B 1 244 ? 2.027 -18.031 -11.219 1 97.69 244 CYS B C 1
ATOM 5415 O O . CYS B 1 244 ? 2.969 -17.359 -11.648 1 97.69 244 CYS B O 1
ATOM 5417 N N . ILE B 1 245 ? 2.174 -18.969 -10.242 1 98.25 245 ILE B N 1
ATOM 5418 C CA . ILE B 1 245 ? 3.479 -19.156 -9.617 1 98.25 245 ILE B CA 1
ATOM 5419 C C . ILE B 1 245 ? 4.102 -20.469 -10.117 1 98.25 245 ILE B C 1
ATOM 5421 O O . ILE B 1 245 ? 5.047 -20.984 -9.508 1 98.25 245 ILE B O 1
ATOM 5425 N N . ALA B 1 246 ? 3.629 -21.078 -11.156 1 98.62 246 ALA B N 1
ATOM 5426 C CA . ALA B 1 246 ? 4.266 -22.25 -11.742 1 98.62 246 ALA B CA 1
ATOM 5427 C C . ALA B 1 246 ? 5.648 -21.906 -12.297 1 98.62 246 ALA B C 1
ATOM 5429 O O . ALA B 1 246 ? 5.859 -20.812 -12.828 1 98.62 246 ALA B O 1
ATOM 5430 N N . PRO B 1 247 ? 6.645 -22.844 -12.109 1 98.75 247 PRO B N 1
ATOM 5431 C CA . PRO B 1 247 ? 7.871 -22.609 -12.867 1 98.75 247 PRO B CA 1
ATOM 5432 C C . PRO B 1 247 ? 7.617 -22.438 -14.359 1 98.75 247 PRO B C 1
ATOM 5434 O O . PRO B 1 247 ? 7.219 -23.391 -15.031 1 98.75 247 PRO B O 1
ATOM 5437 N N . ASP B 1 248 ? 7.902 -21.297 -14.836 1 98.81 248 ASP B N 1
ATOM 5438 C CA . ASP B 1 248 ? 7.555 -20.953 -16.203 1 98.81 248 ASP B CA 1
ATOM 5439 C C . ASP B 1 248 ? 8.602 -21.469 -17.188 1 98.81 248 ASP B C 1
ATOM 5441 O O . ASP B 1 248 ? 8.273 -21.797 -18.328 1 98.81 248 ASP B O 1
ATOM 5445 N N . TYR B 1 249 ? 9.867 -21.5 -16.766 1 98.88 249 TYR B N 1
ATOM 5446 C CA . TYR B 1 249 ? 10.961 -22.031 -17.578 1 98.88 249 TYR B CA 1
ATOM 5447 C C . TYR B 1 249 ? 12.102 -22.516 -16.688 1 98.88 249 TYR B C 1
ATOM 5449 O O . TYR B 1 249 ? 12.234 -22.078 -15.547 1 98.88 249 TYR B O 1
ATOM 5457 N N . ILE B 1 250 ? 12.906 -23.406 -17.266 1 98.94 250 ILE B N 1
ATOM 5458 C CA . ILE B 1 250 ? 14.055 -23.953 -16.562 1 98.94 250 ILE B CA 1
ATOM 5459 C C . ILE B 1 250 ? 15.344 -23.375 -17.156 1 98.94 250 ILE B C 1
ATOM 5461 O O . ILE B 1 250 ? 15.484 -23.281 -18.375 1 98.94 250 ILE B O 1
ATOM 5465 N N . LEU B 1 251 ? 16.219 -22.938 -16.297 1 98.94 251 LEU B N 1
ATOM 5466 C CA . LEU B 1 251 ? 17.609 -22.641 -16.625 1 98.94 251 LEU B CA 1
ATOM 5467 C C . LEU B 1 251 ? 18.531 -23.719 -16.094 1 98.94 251 LEU B C 1
ATOM 5469 O O . LEU B 1 251 ? 18.516 -24.031 -14.906 1 98.94 251 LEU B O 1
ATOM 5473 N N . CYS B 1 252 ? 19.328 -24.328 -16.922 1 98.62 252 CYS B N 1
ATOM 5474 C CA . CYS B 1 252 ? 20.312 -25.312 -16.469 1 98.62 252 CYS B CA 1
ATOM 5475 C C . CYS B 1 252 ? 21.469 -25.422 -17.453 1 98.62 252 CYS B C 1
ATOM 5477 O O . CYS B 1 252 ? 21.375 -24.938 -18.578 1 98.62 252 CYS B O 1
ATOM 5479 N N . GLU B 1 253 ? 22.5 -26.016 -17.062 1 98.38 253 GLU B N 1
ATOM 5480 C CA . GLU B 1 253 ? 23.656 -26.25 -17.922 1 98.38 253 GLU B CA 1
ATOM 5481 C C . GLU B 1 253 ? 23.375 -27.312 -18.969 1 98.38 253 GLU B C 1
ATOM 5483 O O . GLU B 1 253 ? 22.625 -28.266 -18.703 1 98.38 253 GLU B O 1
ATOM 5488 N N . PRO B 1 254 ? 24.062 -27.141 -20.141 1 98.06 254 PRO B N 1
ATOM 5489 C CA . PRO B 1 254 ? 23.844 -28.125 -21.203 1 98.06 254 PRO B CA 1
ATOM 5490 C C . PRO B 1 254 ? 24.172 -29.562 -20.766 1 98.06 254 PRO B C 1
ATOM 5492 O O . PRO B 1 254 ? 23.516 -30.5 -21.203 1 98.06 254 PRO B O 1
ATOM 5495 N N . SER B 1 255 ? 25.078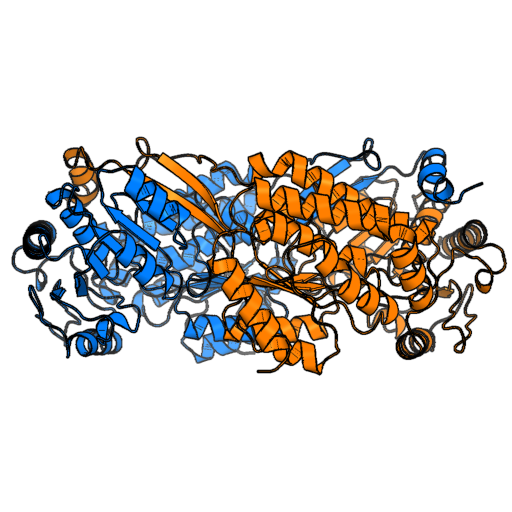 -29.75 -19.891 1 97.75 255 SER B N 1
ATOM 5496 C CA . SER B 1 255 ? 25.547 -31.062 -19.469 1 97.75 255 SER B CA 1
ATOM 5497 C C . SER B 1 255 ? 24.453 -31.859 -18.766 1 97.75 255 SER B C 1
ATOM 5499 O O . SER B 1 255 ? 24.5 -33.094 -18.734 1 97.75 255 SER B O 1
ATOM 5501 N N . ILE B 1 256 ? 23.422 -31.172 -18.25 1 98.19 256 ILE B N 1
ATOM 5502 C CA . ILE B 1 256 ? 22.406 -31.906 -17.5 1 98.19 256 ILE B CA 1
ATOM 5503 C C . ILE B 1 256 ? 21.062 -31.812 -18.219 1 98.19 256 ILE B C 1
ATOM 5505 O O . ILE B 1 256 ? 20.062 -32.375 -17.75 1 98.19 256 ILE B O 1
ATOM 5509 N N . GLN B 1 257 ? 20.875 -31.141 -19.281 1 98.38 257 GLN B N 1
ATOM 5510 C CA . GLN B 1 257 ? 19.594 -30.906 -19.938 1 98.38 257 GLN B CA 1
ATOM 5511 C C . GLN B 1 257 ? 18.906 -32.219 -20.281 1 98.38 257 GLN B C 1
ATOM 5513 O O . GLN B 1 257 ? 17.719 -32.375 -20.016 1 98.38 257 GLN B O 1
ATOM 5518 N N . ASP B 1 258 ? 19.688 -33.188 -20.875 1 98.56 258 ASP B N 1
ATOM 5519 C CA . ASP B 1 258 ? 19.078 -34.438 -21.266 1 98.56 258 ASP B CA 1
ATOM 5520 C C . ASP B 1 258 ? 18.547 -35.188 -20.047 1 98.56 258 ASP B C 1
ATOM 5522 O O . ASP B 1 258 ? 17.484 -35.812 -20.109 1 98.56 258 ASP B O 1
ATOM 5526 N N . GLN B 1 259 ? 19.344 -35.156 -19.047 1 98.62 259 GLN B N 1
ATOM 5527 C CA . GLN B 1 259 ? 18.906 -35.812 -17.812 1 98.62 259 GLN B CA 1
ATOM 5528 C C . GLN B 1 259 ? 17.641 -35.125 -17.281 1 98.62 259 GLN B C 1
ATOM 5530 O O . GLN B 1 259 ? 16.719 -35.812 -16.812 1 98.62 259 GLN B O 1
ATOM 5535 N N . VAL B 1 260 ? 17.562 -33.812 -17.281 1 98.81 260 VAL B N 1
ATOM 5536 C CA . VAL B 1 260 ? 16.391 -33.062 -16.828 1 98.81 260 VAL B CA 1
ATOM 5537 C C . VAL B 1 260 ? 15.172 -33.469 -17.641 1 98.81 260 VAL B C 1
ATOM 5539 O O . VAL B 1 260 ? 14.117 -33.75 -17.078 1 98.81 260 VAL B O 1
ATOM 5542 N N . ILE B 1 261 ? 15.336 -33.562 -18.938 1 98.88 261 ILE B N 1
ATOM 5543 C CA . ILE B 1 261 ? 14.234 -33.906 -19.812 1 98.88 261 ILE B CA 1
ATOM 5544 C C . ILE B 1 261 ? 13.742 -35.312 -19.469 1 98.88 261 ILE B C 1
ATOM 5546 O O . ILE B 1 261 ? 12.539 -35.531 -19.312 1 98.88 261 ILE B O 1
ATOM 5550 N N . GLU B 1 262 ? 14.68 -36.219 -19.297 1 98.75 262 GLU B N 1
ATOM 5551 C CA . GLU B 1 262 ? 14.32 -37.625 -19.016 1 98.75 262 GLU B CA 1
ATOM 5552 C C . GLU B 1 262 ? 13.609 -37.719 -17.672 1 98.75 262 GLU B C 1
ATOM 5554 O O . GLU B 1 262 ? 12.641 -38.469 -17.547 1 98.75 262 GLU B O 1
ATOM 5559 N N . GLU B 1 263 ? 14.117 -37.031 -16.719 1 98.56 263 GLU B N 1
ATOM 5560 C CA . GLU B 1 263 ? 13.539 -37.125 -15.383 1 98.56 263 GLU B CA 1
ATOM 5561 C C . GLU B 1 263 ? 12.172 -36.469 -15.32 1 98.56 263 GLU B C 1
ATOM 5563 O O . GLU B 1 263 ? 11.273 -36.938 -14.625 1 98.56 263 GLU B O 1
ATOM 5568 N N . VAL B 1 264 ? 11.938 -35.375 -15.992 1 98.75 264 VAL B N 1
ATOM 5569 C CA . VAL B 1 264 ? 10.625 -34.75 -16.062 1 98.75 264 VAL B CA 1
ATOM 5570 C C . VAL B 1 264 ? 9.648 -35.656 -16.781 1 98.75 264 VAL B C 1
ATOM 5572 O O . VAL B 1 264 ? 8.508 -35.844 -16.344 1 98.75 264 VAL B O 1
ATOM 5575 N N . LYS B 1 265 ? 10.125 -36.25 -17.875 1 98.62 265 LYS B N 1
ATOM 5576 C CA . LYS B 1 265 ? 9.305 -37.219 -18.609 1 98.62 265 LYS B CA 1
ATOM 5577 C C . LYS B 1 265 ? 8.844 -38.344 -17.703 1 98.62 265 LYS B C 1
ATOM 5579 O O . LYS B 1 265 ? 7.668 -38.719 -17.719 1 98.62 265 LYS B O 1
ATOM 5584 N N . LYS B 1 266 ? 9.797 -38.906 -16.953 1 98.31 266 LYS B N 1
ATOM 5585 C CA . LYS B 1 266 ? 9.484 -39.969 -16.016 1 98.31 266 LYS B CA 1
ATOM 5586 C C . LYS B 1 266 ? 8.438 -39.531 -15.008 1 98.31 266 LYS B C 1
ATOM 5588 O O . LYS B 1 266 ? 7.508 -40.281 -14.703 1 98.31 266 LYS B O 1
ATOM 5593 N N . SER B 1 267 ? 8.578 -38.344 -14.5 1 98.12 267 SER B N 1
ATOM 5594 C CA . SER B 1 267 ? 7.641 -37.812 -13.516 1 98.12 267 SER B CA 1
ATOM 5595 C C . SER B 1 267 ? 6.266 -37.594 -14.125 1 98.12 267 SER B C 1
ATOM 5597 O O . SER B 1 267 ? 5.242 -37.812 -13.477 1 98.12 267 SER B O 1
ATOM 5599 N N . ILE B 1 268 ? 6.152 -37.094 -15.375 1 98.19 268 ILE B N 1
ATOM 5600 C CA . ILE B 1 268 ? 4.883 -36.906 -16.078 1 98.19 268 ILE B CA 1
ATOM 5601 C C . ILE B 1 268 ? 4.137 -38.25 -16.141 1 98.19 268 ILE B C 1
ATOM 5603 O O . ILE B 1 268 ? 2.939 -38.312 -15.844 1 98.19 268 ILE B O 1
ATOM 5607 N N . LYS B 1 269 ? 4.891 -39.281 -16.484 1 97.75 269 LYS B N 1
ATOM 5608 C CA . LYS B 1 269 ? 4.289 -40.594 -16.562 1 97.75 269 LYS B CA 1
ATOM 5609 C C . LYS B 1 269 ? 3.787 -41.062 -15.195 1 97.75 269 LYS B C 1
ATOM 5611 O O . LYS B 1 269 ? 2.701 -41.625 -15.086 1 97.75 269 LYS B O 1
ATOM 5616 N N . GLU B 1 270 ? 4.609 -40.812 -14.227 1 96.69 270 GLU B N 1
ATOM 5617 C CA . GLU B 1 270 ? 4.246 -41.188 -12.867 1 96.69 270 GLU B CA 1
ATOM 5618 C C . GLU B 1 270 ? 2.982 -40.469 -12.406 1 96.69 270 GLU B C 1
ATOM 5620 O O . GLU B 1 270 ? 2.107 -41.062 -11.781 1 96.69 270 GLU B O 1
ATOM 5625 N N . PHE B 1 271 ? 2.824 -39.219 -12.75 1 96.56 271 PHE B N 1
ATOM 5626 C CA . PHE B 1 271 ? 1.734 -38.406 -12.242 1 96.56 271 PHE B CA 1
ATOM 5627 C C . PHE B 1 271 ? 0.481 -38.562 -13.094 1 96.56 271 PHE B C 1
ATOM 5629 O O . PHE B 1 271 ? -0.637 -38.531 -12.57 1 96.56 271 PHE B O 1
ATOM 5636 N N . TYR B 1 272 ? 0.655 -38.781 -14.414 1 96.69 272 TYR B N 1
ATOM 5637 C CA . TYR B 1 272 ? -0.489 -38.688 -15.312 1 96.69 272 TYR B CA 1
ATOM 5638 C C . TYR B 1 272 ? -0.579 -39.875 -16.234 1 96.69 272 TYR B C 1
ATOM 5640 O O . TYR B 1 272 ? -1.254 -39.844 -17.266 1 96.69 272 TYR B O 1
ATOM 5648 N N . THR B 1 273 ? 0.175 -40.906 -15.961 1 95.31 273 THR B N 1
ATOM 5649 C CA . THR B 1 273 ? 0.163 -42.156 -16.703 1 95.31 273 THR B CA 1
ATOM 5650 C C . THR B 1 273 ? 0.826 -41.969 -18.062 1 95.31 273 THR B C 1
ATOM 5652 O O . THR B 1 273 ? 1.436 -40.938 -18.344 1 95.31 273 THR B O 1
ATOM 5655 N N . ASP B 1 274 ? 0.686 -42.969 -18.844 1 94.75 274 ASP B N 1
ATOM 5656 C CA . ASP B 1 274 ? 1.271 -42.969 -20.188 1 94.75 274 ASP B CA 1
ATOM 5657 C C . ASP B 1 274 ? 0.421 -42.125 -21.141 1 94.75 274 ASP B C 1
ATOM 5659 O O . ASP B 1 274 ? 0.896 -41.719 -22.203 1 94.75 274 ASP B O 1
ATOM 5663 N N . ASN B 1 275 ? -0.808 -41.938 -20.734 1 96.31 275 ASN B N 1
ATOM 5664 C CA . ASN B 1 275 ? -1.73 -41.125 -21.531 1 96.31 275 ASN B CA 1
ATOM 5665 C C . ASN B 1 275 ? -2.406 -40.062 -20.672 1 96.31 275 ASN B C 1
ATOM 5667 O O . ASN B 1 275 ? -3.541 -40.25 -20.219 1 96.31 275 ASN B O 1
ATOM 5671 N N . PRO B 1 276 ? -1.758 -38.938 -20.578 1 97.06 276 PRO B N 1
ATOM 5672 C CA . PRO B 1 276 ? -2.289 -37.875 -19.703 1 97.06 276 PRO B CA 1
ATOM 5673 C C . PRO B 1 276 ? -3.703 -37.438 -20.094 1 97.06 276 PRO B C 1
ATOM 5675 O O . PRO B 1 276 ? -4.48 -37.031 -19.234 1 97.06 276 PRO B O 1
ATOM 5678 N N . LYS B 1 277 ? -4.09 -37.531 -21.297 1 97.19 277 LYS B N 1
ATOM 5679 C CA . LYS B 1 277 ? -5.406 -37.125 -21.766 1 97.19 277 LYS B CA 1
ATOM 5680 C C . LYS B 1 277 ? -6.516 -37.875 -21.031 1 97.19 277 LYS B C 1
ATOM 5682 O O . LYS B 1 277 ? -7.594 -37.312 -20.797 1 97.19 277 LYS B O 1
ATOM 5687 N N . THR B 1 278 ? -6.203 -39.094 -20.672 1 96.25 278 THR B N 1
ATOM 5688 C CA . THR B 1 278 ? -7.227 -39.938 -20.062 1 96.25 278 THR B CA 1
ATOM 5689 C C . THR B 1 278 ? -7.094 -39.906 -18.531 1 96.25 278 THR B C 1
ATOM 5691 O O . THR B 1 278 ? -7.902 -40.531 -17.828 1 96.25 278 THR B O 1
ATOM 5694 N N . CYS B 1 279 ? -6.062 -39.281 -18.016 1 95.31 279 CYS B N 1
ATOM 5695 C CA . CYS B 1 279 ? -5.871 -39.156 -16.578 1 95.31 279 CYS B CA 1
ATOM 5696 C C . CYS B 1 279 ? -6.914 -38.25 -15.961 1 95.31 279 CYS B C 1
ATOM 5698 O O . CYS B 1 279 ? -7.027 -37.062 -16.359 1 95.31 279 CYS B O 1
ATOM 5700 N N . PRO B 1 280 ? -7.656 -38.688 -14.977 1 92.06 280 PRO B N 1
ATOM 5701 C CA . PRO B 1 280 ? -8.711 -37.875 -14.383 1 92.06 280 PRO B CA 1
ATOM 5702 C C . PRO B 1 280 ? -8.148 -36.656 -13.641 1 92.06 280 PRO B C 1
ATOM 5704 O O . PRO B 1 280 ? -8.867 -35.688 -13.43 1 92.06 280 PRO B O 1
ATOM 5707 N N . ASP B 1 281 ? -6.91 -36.688 -13.297 1 93.38 281 ASP B N 1
ATOM 5708 C CA . ASP B 1 281 ? -6.324 -35.625 -12.5 1 93.38 281 ASP B CA 1
ATOM 5709 C C . ASP B 1 281 ? -5.621 -34.594 -13.391 1 93.38 281 ASP B C 1
ATOM 5711 O O . ASP B 1 281 ? -5.066 -33.625 -12.898 1 93.38 281 ASP B O 1
ATOM 5715 N N . TYR B 1 282 ? -5.582 -34.875 -14.609 1 97.19 282 TYR B N 1
ATOM 5716 C CA . TYR B 1 282 ? -5.012 -33.906 -15.539 1 97.19 282 TYR B CA 1
ATOM 5717 C C . TYR B 1 282 ? -6.094 -32.969 -16.109 1 97.19 282 TYR B C 1
ATOM 5719 O O . TYR B 1 282 ? -7.043 -33.438 -16.734 1 97.19 282 TYR B O 1
ATOM 5727 N N . GLY B 1 283 ? -6.047 -31.734 -15.867 1 96.81 283 GLY B N 1
ATOM 5728 C CA . GLY B 1 283 ? -7.062 -30.766 -16.234 1 96.81 283 GLY B CA 1
ATOM 5729 C C . GLY B 1 283 ? -7.039 -30.406 -17.719 1 96.81 283 GLY B C 1
ATOM 5730 O O . GLY B 1 283 ? -6.469 -31.141 -18.531 1 96.81 283 GLY B O 1
ATOM 5731 N N . ARG B 1 284 ? -7.82 -29.406 -18.047 1 98.56 284 ARG B N 1
ATOM 5732 C CA . ARG B 1 284 ? -7.914 -28.875 -19.406 1 98.56 284 ARG B CA 1
ATOM 5733 C C . ARG B 1 284 ? -7.691 -27.359 -19.406 1 98.56 284 ARG B C 1
ATOM 5735 O O . ARG B 1 284 ? -7.816 -26.703 -18.359 1 98.56 284 ARG B O 1
ATOM 5742 N N . ILE B 1 285 ? -7.207 -26.875 -20.547 1 98.75 285 ILE B N 1
ATOM 5743 C CA . ILE B 1 285 ? -7.129 -25.438 -20.719 1 98.75 285 ILE B CA 1
ATOM 5744 C C . ILE B 1 285 ? -8.531 -24.828 -20.641 1 98.75 285 ILE B C 1
ATOM 5746 O O . ILE B 1 285 ? -9.492 -25.406 -21.141 1 98.75 285 ILE B O 1
ATOM 5750 N N . ILE B 1 286 ? -8.711 -23.688 -20.078 1 98.69 286 ILE B N 1
ATOM 5751 C CA . ILE B 1 286 ? -9.961 -23.078 -19.641 1 98.69 286 ILE B CA 1
ATOM 5752 C C . ILE B 1 286 ? -10.898 -22.922 -20.844 1 98.69 286 ILE B C 1
ATOM 5754 O O . ILE B 1 286 ? -12.109 -23.094 -20.703 1 98.69 286 ILE B O 1
ATOM 5758 N N . ASN B 1 287 ? -10.359 -22.547 -22.031 1 98.31 287 ASN B N 1
ATOM 5759 C CA . ASN B 1 287 ? -11.18 -22.406 -23.219 1 98.31 287 ASN B CA 1
ATOM 5760 C C . ASN B 1 287 ? -10.328 -22.406 -24.484 1 98.31 287 ASN B C 1
ATOM 5762 O O . ASN B 1 287 ? -9.102 -22.531 -24.422 1 98.31 287 ASN B O 1
ATOM 5766 N N . GLN B 1 288 ? -10.969 -22.25 -25.609 1 98.44 288 GLN B N 1
ATOM 5767 C CA . GLN B 1 288 ? -10.305 -22.391 -26.891 1 98.44 288 GLN B CA 1
ATOM 5768 C C . GLN B 1 288 ? -9.375 -21.219 -27.172 1 98.44 288 GLN B C 1
ATOM 5770 O O . GLN B 1 288 ? -8.328 -21.391 -27.797 1 98.44 288 GLN B O 1
ATOM 5775 N N . ARG B 1 289 ? -9.773 -20.094 -26.766 1 98.06 289 ARG B N 1
ATOM 5776 C CA . ARG B 1 289 ? -8.922 -18.938 -26.969 1 98.06 289 ARG B CA 1
ATOM 5777 C C . ARG B 1 289 ? -7.559 -19.125 -26.312 1 98.06 289 ARG B C 1
ATOM 5779 O O . ARG B 1 289 ? -6.523 -18.922 -26.938 1 98.06 289 ARG B O 1
ATOM 5786 N N . HIS B 1 290 ? -7.566 -19.531 -25.047 1 98.31 290 HIS B N 1
ATOM 5787 C CA . HIS B 1 290 ? -6.32 -19.781 -24.344 1 98.31 290 HIS B CA 1
ATOM 5788 C C . HIS B 1 290 ? -5.578 -20.984 -24.922 1 98.31 290 HIS B C 1
ATOM 5790 O O . HIS B 1 290 ? -4.348 -20.984 -24.969 1 98.31 290 HIS B O 1
ATOM 5796 N N . PHE B 1 291 ? -6.359 -21.969 -25.359 1 98.69 291 PHE B N 1
ATOM 5797 C CA . PHE B 1 291 ? -5.766 -23.125 -26.047 1 98.69 291 PHE B CA 1
ATOM 5798 C C . PHE B 1 291 ? -4.949 -22.672 -27.25 1 98.69 291 PHE B C 1
ATOM 5800 O O . PHE B 1 291 ? -3.77 -23.016 -27.375 1 98.69 291 PHE B O 1
ATOM 5807 N N . LYS B 1 292 ? -5.512 -21.859 -28.062 1 98.62 292 LYS B N 1
ATOM 5808 C CA . LYS B 1 292 ? -4.859 -21.391 -29.281 1 98.62 292 LYS B CA 1
ATOM 5809 C C . LYS B 1 292 ? -3.656 -20.516 -28.969 1 98.62 292 LYS B C 1
ATOM 5811 O O . LYS B 1 292 ? -2.621 -20.609 -29.625 1 98.62 292 LYS B O 1
ATOM 5816 N N . ARG B 1 293 ? -3.797 -19.703 -27.984 1 98.12 293 ARG B N 1
ATOM 5817 C CA . ARG B 1 293 ? -2.697 -18.844 -27.547 1 98.12 293 ARG B CA 1
ATOM 5818 C C . ARG B 1 293 ? -1.482 -19.672 -27.141 1 98.12 293 ARG B C 1
ATOM 5820 O O . ARG B 1 293 ? -0.362 -19.391 -27.578 1 98.12 293 ARG B O 1
ATOM 5827 N N . ILE B 1 294 ? -1.677 -20.672 -26.359 1 98.56 294 ILE B N 1
ATOM 5828 C CA . ILE B 1 294 ? -0.594 -21.516 -25.844 1 98.56 294 ILE B CA 1
ATOM 5829 C C . ILE B 1 294 ? 0.027 -22.312 -26.984 1 98.56 294 ILE B C 1
ATOM 5831 O O . ILE B 1 294 ? 1.251 -22.422 -27.078 1 98.56 294 ILE B O 1
ATOM 5835 N N . MET B 1 295 ? -0.807 -22.844 -27.828 1 98.31 295 MET B N 1
ATOM 5836 C CA . MET B 1 295 ? -0.31 -23.625 -28.969 1 98.31 295 MET B CA 1
ATOM 5837 C C . MET B 1 295 ? 0.563 -22.766 -29.875 1 98.31 295 MET B C 1
ATOM 5839 O O . MET B 1 295 ? 1.554 -23.25 -30.422 1 98.31 295 MET B O 1
ATOM 5843 N N . ALA B 1 296 ? 0.208 -21.516 -30.031 1 98.12 296 ALA B N 1
ATOM 5844 C CA . ALA B 1 296 ? 0.958 -20.609 -30.891 1 98.12 296 ALA B CA 1
ATOM 5845 C C . ALA B 1 296 ? 2.367 -20.375 -30.344 1 98.12 296 ALA B C 1
ATOM 5847 O O . ALA B 1 296 ? 3.289 -20.078 -31.109 1 98.12 296 ALA B O 1
ATOM 5848 N N . MET B 1 297 ? 2.594 -20.609 -29.094 1 97.81 297 MET B N 1
ATOM 5849 C CA . MET B 1 297 ? 3.889 -20.375 -28.453 1 97.81 297 MET B CA 1
ATOM 5850 C C . MET B 1 297 ? 4.887 -21.453 -28.844 1 97.81 297 MET B C 1
ATOM 5852 O O . MET B 1 297 ? 6.094 -21.297 -28.672 1 97.81 297 MET B O 1
ATOM 5856 N N . LEU B 1 298 ? 4.422 -22.562 -29.344 1 97.25 298 LEU B N 1
ATOM 5857 C CA . LEU B 1 298 ? 5.266 -23.719 -29.641 1 97.25 298 LEU B CA 1
ATOM 5858 C C . LEU B 1 298 ? 5.926 -23.578 -31 1 97.25 298 LEU B C 1
ATOM 5860 O O . LEU B 1 298 ? 6.855 -24.312 -31.328 1 97.25 298 L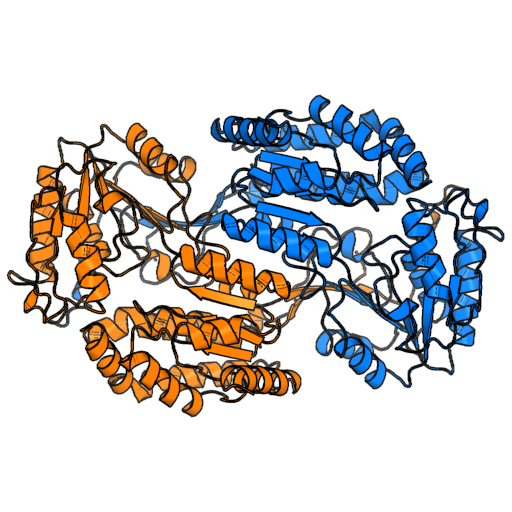EU B O 1
ATOM 5864 N N . SER B 1 299 ? 5.609 -22.594 -31.781 1 95.38 299 SER B N 1
ATOM 5865 C CA . SER B 1 299 ? 5.836 -22.562 -33.219 1 95.38 299 SER B CA 1
ATOM 5866 C C . SER B 1 299 ? 7.328 -22.516 -33.531 1 95.38 299 SER B C 1
ATOM 5868 O O . SER B 1 299 ? 7.75 -22.984 -34.594 1 95.38 299 SER B O 1
ATOM 5870 N N . ASP B 1 300 ? 8.148 -22 -32.688 1 97.25 300 ASP B N 1
ATOM 5871 C CA . ASP B 1 300 ? 9.555 -21.812 -33.031 1 97.25 300 ASP B CA 1
ATOM 5872 C C . ASP B 1 300 ? 10.477 -22.516 -32.062 1 97.25 300 ASP B C 1
ATOM 5874 O O . ASP B 1 300 ? 11.625 -22.094 -31.859 1 97.25 300 ASP B O 1
ATOM 5878 N N . SER B 1 301 ? 9.961 -23.484 -31.344 1 97.44 301 SER B N 1
ATOM 5879 C CA . SER B 1 301 ? 10.742 -24.234 -30.375 1 97.44 301 SER B CA 1
ATOM 5880 C C . SER B 1 301 ? 10.711 -25.734 -30.688 1 97.44 301 SER B C 1
ATOM 5882 O O . SER B 1 301 ? 9.844 -26.203 -31.422 1 97.44 301 SER B O 1
ATOM 5884 N N . THR B 1 302 ? 11.656 -26.453 -30.172 1 98.38 302 THR B N 1
ATOM 5885 C CA . THR B 1 302 ? 11.75 -27.906 -30.391 1 98.38 302 THR B CA 1
ATOM 5886 C C . THR B 1 302 ? 11.102 -28.656 -29.234 1 98.38 302 THR B C 1
ATOM 5888 O O . THR B 1 302 ? 11.508 -28.516 -28.078 1 98.38 302 THR B O 1
ATOM 5891 N N . VAL B 1 303 ? 10.133 -29.516 -29.578 1 98.62 303 VAL B N 1
ATOM 5892 C CA . VAL B 1 303 ? 9.445 -30.344 -28.594 1 98.62 303 VAL B CA 1
ATOM 5893 C C . VAL B 1 303 ? 10.281 -31.578 -28.281 1 98.62 303 VAL B C 1
ATOM 5895 O O . VAL B 1 303 ? 10.617 -32.344 -29.172 1 98.62 303 VAL B O 1
ATOM 5898 N N . ALA B 1 304 ? 10.641 -31.766 -27.094 1 98.69 304 ALA B N 1
ATOM 5899 C CA . ALA B 1 304 ? 11.375 -32.938 -26.641 1 98.69 304 ALA B CA 1
ATOM 5900 C C . ALA B 1 304 ? 10.422 -34.031 -26.172 1 98.69 304 ALA B C 1
ATOM 5902 O O . ALA B 1 304 ? 10.656 -35.219 -26.406 1 98.69 304 ALA B O 1
ATOM 5903 N N . VAL B 1 305 ? 9.453 -33.688 -25.438 1 98.19 305 VAL B N 1
ATOM 5904 C CA . VAL B 1 305 ? 8.43 -34.562 -24.891 1 98.19 305 VAL B CA 1
ATOM 5905 C C . VAL B 1 305 ? 7.051 -33.938 -25.062 1 98.19 305 VAL B C 1
ATOM 5907 O O . VAL B 1 305 ? 6.91 -32.719 -24.938 1 98.19 305 VAL B O 1
ATOM 5910 N N . GLY B 1 306 ? 5.973 -34.75 -25.344 1 97.31 306 GLY B N 1
ATOM 5911 C CA . GLY B 1 306 ? 4.613 -34.25 -25.438 1 97.31 306 GLY B CA 1
ATOM 5912 C C . GLY B 1 306 ? 4.328 -33.562 -26.766 1 97.31 306 GLY B C 1
ATOM 5913 O O . GLY B 1 306 ? 4.664 -34.094 -27.828 1 97.31 306 GLY B O 1
ATOM 5914 N N . GLY B 1 307 ? 3.619 -32.469 -26.75 1 94.38 307 GLY B N 1
ATOM 5915 C CA . GLY B 1 307 ? 3.277 -31.75 -27.953 1 94.38 307 GLY B CA 1
ATOM 5916 C C . GLY B 1 307 ? 1.909 -32.094 -28.5 1 94.38 307 GLY B C 1
ATOM 5917 O O . GLY B 1 307 ? 1.354 -31.375 -29.328 1 94.38 307 GLY B O 1
ATOM 5918 N N . ASP B 1 308 ? 1.33 -33.125 -27.984 1 95.94 308 ASP B N 1
ATOM 5919 C CA . ASP B 1 308 ? -0.012 -33.531 -28.406 1 95.94 308 ASP B CA 1
ATOM 5920 C C . ASP B 1 308 ? -1.057 -32.531 -27.875 1 95.94 308 ASP B C 1
ATOM 5922 O O . ASP B 1 308 ? -0.883 -31.953 -26.812 1 95.94 308 ASP B O 1
ATOM 5926 N N . SER B 1 309 ? -2.039 -32.344 -28.688 1 98.06 309 SER B N 1
ATOM 5927 C CA . SER B 1 309 ? -3.121 -31.438 -28.281 1 98.06 309 SER B CA 1
ATOM 5928 C C . SER B 1 309 ? -4.441 -31.844 -28.922 1 98.06 309 SER B C 1
ATOM 5930 O O . SER B 1 309 ? -4.465 -32.656 -29.844 1 98.06 309 SER B O 1
ATOM 5932 N N . ASP B 1 310 ? -5.504 -31.469 -28.359 1 98.56 310 ASP B N 1
ATOM 5933 C CA . ASP B 1 310 ? -6.859 -31.641 -28.875 1 98.56 310 ASP B CA 1
ATOM 5934 C C . ASP B 1 310 ? -7.707 -30.391 -28.594 1 98.56 310 ASP B C 1
ATOM 5936 O O . ASP B 1 310 ? -8.18 -30.203 -27.469 1 98.56 310 ASP B O 1
ATOM 5940 N N . GLU B 1 311 ? -7.902 -29.562 -29.578 1 98.19 311 GLU B N 1
ATOM 5941 C CA . GLU B 1 311 ? -8.594 -28.297 -29.422 1 98.19 311 GLU B CA 1
ATOM 5942 C C . GLU B 1 311 ? -10.039 -28.5 -28.953 1 98.19 311 GLU B C 1
ATOM 5944 O O . GLU B 1 311 ? -10.562 -27.719 -28.156 1 98.19 311 GLU B O 1
ATOM 5949 N N . SER B 1 312 ? -10.711 -29.562 -29.469 1 97.94 312 SER B N 1
ATOM 5950 C CA . SER B 1 312 ? -12.109 -29.812 -29.156 1 97.94 312 SER B CA 1
ATOM 5951 C C . SER B 1 312 ? -12.297 -30.094 -27.672 1 97.94 312 SER B C 1
ATOM 5953 O O . SER B 1 312 ? -13.383 -29.891 -27.125 1 97.94 312 SER B O 1
ATOM 5955 N N . ASP B 1 313 ? -11.234 -30.484 -27.031 1 97.88 313 ASP B N 1
ATOM 5956 C CA . ASP B 1 313 ? -11.266 -30.828 -25.625 1 97.88 313 ASP B CA 1
ATOM 5957 C C . ASP B 1 313 ? -10.398 -29.875 -24.797 1 97.88 313 ASP B C 1
ATOM 5959 O O . ASP B 1 313 ? -10.102 -30.156 -23.641 1 97.88 313 ASP B O 1
ATOM 5963 N N . CYS B 1 314 ? -9.875 -28.906 -25.438 1 98.56 314 CYS B N 1
ATOM 5964 C CA . CYS B 1 314 ? -8.938 -27.953 -24.828 1 98.56 314 CYS B CA 1
ATOM 5965 C C . CYS B 1 314 ? -7.812 -28.703 -24.109 1 98.56 314 CYS B C 1
ATOM 5967 O O . CYS B 1 314 ? -7.426 -28.328 -23 1 98.56 314 CYS B O 1
ATOM 5969 N N . TYR B 1 315 ? -7.383 -29.766 -24.734 1 98.75 315 TYR B N 1
ATOM 5970 C CA . TYR B 1 315 ? -6.336 -30.609 -24.156 1 98.75 315 TYR B CA 1
ATOM 5971 C C . TYR B 1 315 ? -4.977 -30.25 -24.75 1 98.75 315 TYR B C 1
ATOM 5973 O O . TYR B 1 315 ? -4.824 -30.188 -25.969 1 98.75 315 TYR B O 1
ATOM 5981 N N . ILE B 1 316 ? -4.02 -30.016 -23.922 1 98.81 316 ILE B N 1
ATOM 5982 C CA . ILE B 1 316 ? -2.605 -29.938 -24.281 1 98.81 316 ILE B CA 1
ATOM 5983 C C . ILE B 1 316 ? -1.802 -30.875 -23.375 1 98.81 316 ILE B C 1
ATOM 5985 O O . ILE B 1 316 ? -1.929 -30.844 -22.156 1 98.81 316 ILE B O 1
ATOM 5989 N N . ALA B 1 317 ? -1.067 -31.734 -23.969 1 98.75 317 ALA B N 1
ATOM 5990 C CA . ALA B 1 317 ? -0.251 -32.656 -23.188 1 98.75 317 ALA B CA 1
ATOM 5991 C C . ALA B 1 317 ? 0.848 -31.938 -22.422 1 98.75 317 ALA B C 1
ATOM 5993 O O . ALA B 1 317 ? 1.307 -30.875 -22.844 1 98.75 317 ALA B O 1
ATOM 5994 N N . PRO B 1 318 ? 1.237 -32.5 -21.219 1 98.81 318 PRO B N 1
ATOM 5995 C CA . PRO B 1 318 ? 2.48 -31.984 -20.641 1 98.81 318 PRO B CA 1
ATOM 5996 C C . PRO B 1 318 ? 3.627 -31.953 -21.656 1 98.81 318 PRO B C 1
ATOM 5998 O O . PRO B 1 318 ? 3.936 -33 -22.266 1 98.81 318 PRO B O 1
ATOM 6001 N N . THR B 1 319 ? 4.199 -30.781 -21.859 1 98.88 319 THR B N 1
ATOM 6002 C CA . THR B 1 319 ? 5.148 -30.609 -22.953 1 98.88 319 THR B CA 1
ATOM 6003 C C . THR B 1 319 ? 6.465 -30.047 -22.438 1 98.88 319 THR B C 1
ATOM 6005 O O . THR B 1 319 ? 6.473 -29.141 -21.594 1 98.88 319 THR B O 1
ATOM 6008 N N . ILE B 1 320 ? 7.566 -30.625 -22.891 1 98.94 320 ILE B N 1
ATOM 6009 C CA . ILE B 1 320 ? 8.906 -30.109 -22.609 1 98.94 320 ILE B CA 1
ATOM 6010 C C . ILE B 1 320 ? 9.547 -29.609 -23.906 1 98.94 320 ILE B C 1
ATOM 6012 O O . ILE B 1 320 ? 9.531 -30.297 -24.922 1 98.94 320 ILE B O 1
ATOM 6016 N N . LEU B 1 321 ? 10.047 -28.406 -23.875 1 98.88 321 LEU B N 1
ATOM 6017 C CA . LEU B 1 321 ? 10.812 -27.844 -24.984 1 98.88 321 LEU B CA 1
ATOM 6018 C C . LEU B 1 321 ? 12.297 -27.828 -24.672 1 98.88 321 LEU B C 1
ATOM 6020 O O . LEU B 1 321 ? 12.695 -27.453 -23.562 1 98.88 321 LEU B O 1
ATOM 6024 N N . ARG B 1 322 ? 13.117 -28.266 -25.578 1 98.62 322 ARG B N 1
ATOM 6025 C CA . ARG B 1 322 ? 14.555 -28.312 -25.375 1 98.62 322 ARG B CA 1
ATOM 6026 C C . ARG B 1 322 ? 15.25 -27.188 -26.125 1 98.62 322 ARG B C 1
ATOM 6028 O O . ARG B 1 322 ? 14.742 -26.688 -27.141 1 98.62 322 ARG B O 1
ATOM 6035 N N . ASP B 1 323 ? 16.406 -26.734 -25.672 1 98.62 323 ASP B N 1
ATOM 6036 C CA . ASP B 1 323 ? 17.297 -25.781 -26.328 1 98.62 323 ASP B CA 1
ATOM 6037 C C . ASP B 1 323 ? 16.562 -24.516 -26.719 1 98.62 323 ASP B C 1
ATOM 6039 O O . ASP B 1 323 ? 16.719 -24.016 -27.844 1 98.62 323 ASP B O 1
ATOM 6043 N N . VAL B 1 324 ? 15.742 -24.047 -25.844 1 98.81 324 VAL B N 1
ATOM 6044 C CA . VAL B 1 324 ? 14.93 -22.875 -26.141 1 98.81 324 VAL B CA 1
ATOM 6045 C C . VAL B 1 324 ? 15.805 -21.625 -26.141 1 98.81 324 VAL B C 1
ATOM 6047 O O . VAL B 1 324 ? 16.656 -21.469 -25.266 1 98.81 324 VAL B O 1
ATOM 6050 N N . LYS B 1 325 ? 15.555 -20.75 -27.031 1 98.12 325 LYS B N 1
ATOM 6051 C CA . LYS B 1 325 ? 16.266 -19.469 -27.109 1 98.12 325 LYS B CA 1
ATOM 6052 C C . LYS B 1 325 ? 15.508 -18.375 -26.359 1 98.12 325 LYS B C 1
ATOM 6054 O O . LYS B 1 325 ? 14.281 -18.391 -26.297 1 98.12 325 LYS B O 1
ATOM 6059 N N . PRO B 1 326 ? 16.281 -17.406 -25.844 1 97.75 326 PRO B N 1
ATOM 6060 C CA . PRO B 1 326 ? 15.633 -16.312 -25.109 1 97.75 326 PRO B CA 1
ATOM 6061 C C . PRO B 1 326 ? 14.609 -15.555 -25.938 1 97.75 326 PRO B C 1
ATOM 6063 O O . PRO B 1 326 ? 13.641 -15.016 -25.406 1 97.75 326 PRO B O 1
ATOM 6066 N N . GLU B 1 327 ? 14.695 -15.547 -27.234 1 97.44 327 GLU B N 1
ATOM 6067 C CA . GLU B 1 327 ? 13.852 -14.75 -28.109 1 97.44 327 GLU B CA 1
ATOM 6068 C C . GLU B 1 327 ? 12.641 -15.547 -28.594 1 97.44 327 GLU B C 1
ATOM 6070 O O . GLU B 1 327 ? 11.75 -15 -29.25 1 97.44 327 GLU B O 1
ATOM 6075 N N . ALA B 1 328 ? 12.641 -16.859 -28.234 1 98.38 328 ALA B N 1
ATOM 6076 C CA . ALA B 1 328 ? 11.516 -17.688 -28.641 1 98.38 328 ALA B CA 1
ATOM 6077 C C . ALA B 1 328 ? 10.188 -17.125 -28.156 1 98.38 328 ALA B C 1
ATOM 6079 O O . ALA B 1 328 ? 10.141 -16.453 -27.125 1 98.38 328 ALA B O 1
ATOM 6080 N N . LYS B 1 329 ? 9.086 -17.391 -28.906 1 98.06 329 LYS B N 1
ATOM 6081 C CA . LYS B 1 329 ? 7.75 -16.906 -28.578 1 98.06 329 LYS B CA 1
ATOM 6082 C C . LYS B 1 329 ? 7.348 -17.344 -27.172 1 98.06 329 LYS B C 1
ATOM 6084 O O . LYS B 1 329 ? 6.766 -16.562 -26.406 1 98.06 329 LYS B O 1
ATOM 6089 N N . VAL B 1 330 ? 7.723 -18.531 -26.781 1 98.5 330 VAL B N 1
ATOM 6090 C CA . VAL B 1 330 ? 7.328 -19.109 -25.5 1 98.5 330 VAL B CA 1
ATOM 6091 C C . VAL B 1 330 ? 7.988 -18.359 -24.344 1 98.5 330 VAL B C 1
ATOM 6093 O O . VAL B 1 330 ? 7.555 -18.453 -23.203 1 98.5 330 VAL B O 1
ATOM 6096 N N . MET B 1 331 ? 9.023 -17.516 -24.625 1 98.25 331 MET B N 1
ATOM 6097 C CA . MET B 1 331 ? 9.773 -16.812 -23.578 1 98.25 331 MET B CA 1
ATOM 6098 C C . MET B 1 331 ? 9.344 -15.359 -23.5 1 98.25 331 MET B C 1
ATOM 6100 O O . MET B 1 331 ? 9.852 -14.602 -22.672 1 98.25 331 MET B O 1
ATOM 6104 N N . GLN B 1 332 ? 8.312 -14.922 -24.312 1 95.94 332 GLN B N 1
ATOM 6105 C CA . GLN B 1 332 ? 8 -13.5 -24.422 1 95.94 332 GLN B CA 1
ATOM 6106 C C . GLN B 1 332 ? 6.891 -13.102 -23.438 1 95.94 332 GLN B C 1
ATOM 6108 O O . GLN B 1 332 ? 6.809 -11.945 -23.031 1 95.94 332 GLN B O 1
ATOM 6113 N N . GLU B 1 333 ? 6.02 -14.039 -23.094 1 95 333 GLU B N 1
ATOM 6114 C CA . GLU B 1 333 ? 4.945 -13.797 -22.141 1 95 333 GLU B CA 1
ATOM 6115 C C . GLU B 1 333 ? 4.738 -15 -21.234 1 95 333 GLU B C 1
ATOM 6117 O O . GLU B 1 333 ? 5.184 -16.109 -21.531 1 95 333 GLU B O 1
ATOM 6122 N N . GLU B 1 334 ? 4.117 -14.742 -20.109 1 97.31 334 GLU B N 1
ATOM 6123 C CA . GLU B 1 334 ? 3.758 -15.844 -19.219 1 97.31 334 GLU B CA 1
ATOM 6124 C C . GLU B 1 334 ? 3 -16.938 -19.969 1 97.31 334 GLU B C 1
ATOM 6126 O O . GLU B 1 334 ? 2.041 -16.656 -20.688 1 97.31 334 GLU B O 1
ATOM 6131 N N . ILE B 1 335 ? 3.422 -18.141 -19.797 1 98.5 335 ILE B N 1
ATOM 6132 C CA . ILE B 1 335 ? 2.896 -19.266 -20.578 1 98.5 335 ILE B CA 1
ATOM 6133 C C . ILE B 1 335 ? 1.485 -19.609 -20.094 1 98.5 335 ILE B C 1
ATOM 6135 O O . ILE B 1 335 ? 0.546 -19.641 -20.891 1 98.5 335 ILE B O 1
ATOM 6139 N N . PHE B 1 336 ? 1.367 -19.797 -18.797 1 98.31 336 PHE B N 1
ATOM 6140 C CA . PHE B 1 336 ? 0.075 -20.094 -18.188 1 98.31 336 PHE B CA 1
ATOM 6141 C C . PHE B 1 336 ? -0.569 -21.297 -18.875 1 98.31 336 PHE B C 1
ATOM 6143 O O . PHE B 1 336 ? -1.736 -21.25 -19.266 1 98.31 336 PHE B O 1
ATOM 6150 N N . GLY B 1 337 ? 0.166 -22.375 -19.062 1 98.69 337 GLY B N 1
ATOM 6151 C CA . GLY B 1 337 ? -0.162 -23.641 -19.688 1 98.69 337 GLY B CA 1
ATOM 6152 C C . GLY B 1 337 ? 0.881 -24.719 -19.453 1 98.69 337 GLY B C 1
ATOM 6153 O O . GLY B 1 337 ? 1.896 -24.469 -18.797 1 98.69 337 GLY B O 1
ATOM 6154 N N . PRO B 1 338 ? 0.628 -25.922 -19.969 1 98.81 338 PRO B N 1
ATOM 6155 C CA . PRO B 1 338 ? 1.471 -27.062 -19.609 1 98.81 338 PRO B CA 1
ATOM 6156 C C . PRO B 1 338 ? 2.668 -27.219 -20.531 1 98.81 338 PRO B C 1
ATOM 6158 O O . PRO B 1 338 ? 2.953 -28.344 -20.984 1 98.81 338 PRO B O 1
ATOM 6161 N N . ILE B 1 339 ? 3.396 -26.125 -20.766 1 98.88 339 ILE B N 1
ATOM 6162 C CA . ILE B 1 339 ? 4.617 -26.109 -21.578 1 98.88 339 ILE B CA 1
ATOM 6163 C C . ILE B 1 339 ? 5.801 -25.703 -20.703 1 98.88 339 ILE B C 1
ATOM 6165 O O . ILE B 1 339 ? 5.75 -24.672 -20.016 1 98.88 339 ILE B O 1
ATOM 6169 N N . LEU B 1 340 ? 6.855 -26.516 -20.688 1 98.88 340 LEU B N 1
ATOM 6170 C CA . LEU B 1 340 ? 8.031 -26.25 -19.875 1 98.88 340 LEU B CA 1
ATOM 6171 C C . LEU B 1 340 ? 9.273 -26.094 -20.734 1 98.88 340 LEU B C 1
ATOM 6173 O O . LEU B 1 340 ? 9.922 -27.078 -21.094 1 98.88 340 LEU B O 1
ATOM 6177 N N . PRO B 1 341 ? 9.617 -24.875 -21.078 1 98.94 341 PRO B N 1
ATOM 6178 C CA . PRO B 1 341 ? 10.844 -24.641 -21.844 1 98.94 341 PRO B CA 1
ATOM 6179 C C . PRO B 1 341 ? 12.109 -24.797 -21 1 98.94 341 PRO B C 1
ATOM 6181 O O . PRO B 1 341 ? 12.125 -24.406 -19.828 1 98.94 341 PRO B O 1
ATOM 6184 N N . ILE B 1 342 ? 13.109 -25.359 -21.562 1 98.94 342 ILE B N 1
ATOM 6185 C CA . ILE B 1 342 ? 14.43 -25.453 -20.953 1 98.94 342 ILE B CA 1
ATOM 6186 C C . ILE B 1 342 ? 15.43 -24.609 -21.75 1 98.94 342 ILE B C 1
ATOM 6188 O O . ILE B 1 342 ? 15.602 -24.828 -22.953 1 98.94 342 ILE B O 1
ATOM 6192 N N . LEU B 1 343 ? 15.992 -23.672 -21.109 1 98.81 343 LEU B N 1
ATOM 6193 C CA . LEU B 1 343 ? 17.031 -22.828 -21.688 1 98.81 343 LEU B CA 1
ATOM 6194 C C . LEU B 1 343 ? 18.406 -23.203 -21.156 1 98.81 343 LEU B C 1
ATOM 6196 O O . LEU B 1 343 ? 18.672 -23.078 -19.969 1 98.81 343 LEU B O 1
ATOM 6200 N N . PRO B 1 344 ? 19.297 -23.609 -22.062 1 98.31 344 PRO B N 1
ATOM 6201 C CA . PRO B 1 344 ? 20.672 -23.875 -21.609 1 98.31 344 PRO B CA 1
ATOM 6202 C C . PRO B 1 344 ? 21.422 -22.594 -21.25 1 98.31 344 PRO B C 1
ATOM 6204 O O . PRO B 1 344 ? 21.375 -21.609 -21.984 1 98.31 344 PRO B O 1
ATOM 6207 N N . ILE B 1 345 ? 22.016 -22.594 -20.094 1 98.38 345 ILE B N 1
ATOM 6208 C CA . ILE B 1 345 ? 22.875 -21.5 -19.641 1 98.38 345 ILE B CA 1
ATOM 6209 C C . ILE B 1 345 ? 24.203 -22.062 -19.109 1 98.38 345 ILE B C 1
ATOM 6211 O O . ILE B 1 345 ? 24.297 -23.266 -18.812 1 98.38 345 ILE B O 1
ATOM 6215 N N . SER B 1 346 ? 25.234 -21.234 -18.922 1 97.69 346 SER B N 1
ATOM 6216 C CA . SER B 1 346 ? 26.578 -21.703 -18.594 1 97.69 346 SER B CA 1
ATOM 6217 C C . SER B 1 346 ? 26.703 -21.953 -17.094 1 97.69 346 SER B C 1
ATOM 6219 O O . SER B 1 346 ? 27.656 -22.609 -16.656 1 97.69 346 SER B O 1
ATOM 6221 N N . GLY B 1 347 ? 25.828 -21.344 -16.297 1 97.5 347 GLY B N 1
ATOM 6222 C CA . GLY B 1 347 ? 25.922 -21.531 -14.859 1 97.5 347 GLY B CA 1
ATOM 6223 C C . GLY B 1 347 ? 25.156 -20.469 -14.078 1 97.5 347 GLY B C 1
ATOM 6224 O O . GLY B 1 347 ? 24.297 -19.781 -14.633 1 97.5 347 GLY B O 1
ATOM 6225 N N . LEU B 1 348 ? 25.516 -20.406 -12.789 1 98.31 348 LEU B N 1
ATOM 6226 C CA . LEU B 1 348 ? 24.781 -19.578 -11.844 1 98.31 348 LEU B CA 1
ATOM 6227 C C . LEU B 1 348 ? 24.859 -18.109 -12.242 1 98.31 348 LEU B C 1
ATOM 6229 O O . LEU B 1 348 ? 23.844 -17.391 -12.219 1 98.31 348 LEU B O 1
ATOM 6233 N N . ASP B 1 349 ? 26.031 -17.594 -12.633 1 98.44 349 ASP B N 1
ATOM 6234 C CA . ASP B 1 349 ? 26.203 -16.188 -12.992 1 98.44 349 ASP B CA 1
ATOM 6235 C C . ASP B 1 349 ? 25.297 -15.805 -14.156 1 98.44 349 ASP B C 1
ATOM 6237 O O . ASP B 1 349 ? 24.625 -14.773 -14.117 1 98.44 349 ASP B O 1
ATOM 6241 N N . GLU B 1 350 ? 25.312 -16.609 -15.125 1 98.62 350 GLU B N 1
ATOM 6242 C CA . GLU B 1 350 ? 24.469 -16.312 -16.281 1 98.62 350 GLU B CA 1
ATOM 6243 C C . GLU B 1 350 ? 23 -16.422 -15.922 1 98.62 350 GLU B C 1
ATOM 6245 O O . GLU B 1 350 ? 22.172 -15.656 -16.438 1 98.62 350 GLU B O 1
ATOM 6250 N N . ALA B 1 351 ? 22.625 -17.406 -15.102 1 98.75 351 ALA B N 1
ATOM 6251 C CA . ALA B 1 351 ? 21.234 -17.531 -14.656 1 98.75 351 ALA B CA 1
ATOM 6252 C C . ALA B 1 351 ? 20.766 -16.266 -13.961 1 98.75 351 ALA B C 1
ATOM 6254 O O . ALA B 1 351 ? 19.703 -15.727 -14.281 1 98.75 351 ALA B O 1
ATOM 6255 N N . ILE B 1 352 ? 21.516 -15.75 -13.023 1 98.62 352 ILE B N 1
ATOM 6256 C CA . ILE B 1 352 ? 21.172 -14.555 -12.258 1 98.62 352 ILE B CA 1
ATOM 6257 C C . ILE B 1 352 ? 21.047 -13.359 -13.203 1 98.62 352 ILE B C 1
ATOM 6259 O O . ILE B 1 352 ? 20.094 -12.586 -13.117 1 98.62 352 ILE B O 1
ATOM 6263 N N . ASN B 1 353 ? 22.031 -13.234 -14.094 1 98.25 353 ASN B N 1
ATOM 6264 C CA . ASN B 1 353 ? 21.984 -12.148 -15.07 1 98.25 353 ASN B CA 1
ATOM 6265 C C . ASN B 1 353 ? 20.75 -12.234 -15.945 1 98.25 353 ASN B C 1
ATOM 6267 O O . ASN B 1 353 ? 20.109 -11.219 -16.234 1 98.25 353 ASN B O 1
ATOM 6271 N N . PHE B 1 354 ? 20.438 -13.43 -16.406 1 98.62 354 PHE B N 1
ATOM 6272 C CA . PHE B 1 354 ? 19.281 -13.672 -17.266 1 98.62 354 PHE B CA 1
ATOM 6273 C C . PHE B 1 354 ? 17.984 -13.273 -16.547 1 98.62 354 PHE B C 1
ATOM 6275 O O . PHE B 1 354 ? 17.125 -12.609 -17.141 1 98.62 354 PHE B O 1
ATOM 6282 N N . ILE B 1 355 ? 17.844 -13.656 -15.32 1 98.56 355 ILE B N 1
ATOM 6283 C CA . ILE B 1 355 ? 16.672 -13.375 -14.508 1 98.56 355 ILE B CA 1
ATOM 6284 C C . ILE B 1 355 ? 16.547 -11.867 -14.289 1 98.56 355 ILE B C 1
ATOM 6286 O O . ILE B 1 355 ? 15.461 -11.297 -14.461 1 98.56 355 ILE B O 1
ATOM 6290 N N . ASN B 1 356 ? 17.625 -11.195 -14.023 1 97.44 356 ASN B N 1
ATOM 6291 C CA . ASN B 1 356 ? 17.609 -9.781 -13.648 1 97.44 356 ASN B CA 1
ATOM 6292 C C . ASN B 1 356 ? 17.359 -8.891 -14.859 1 97.44 356 ASN B C 1
ATOM 6294 O O . ASN B 1 356 ? 16.984 -7.723 -14.711 1 97.44 356 ASN B O 1
ATOM 6298 N N . LYS B 1 357 ? 17.547 -9.406 -16.047 1 96.38 357 LYS B N 1
ATOM 6299 C CA . LYS B 1 357 ? 17.328 -8.641 -17.266 1 96.38 357 LYS B CA 1
ATOM 6300 C C . LYS B 1 357 ? 15.836 -8.602 -17.625 1 96.38 357 LYS B C 1
ATOM 6302 O O . LYS B 1 357 ? 15.422 -7.859 -18.516 1 96.38 357 LYS B O 1
ATOM 6307 N N . ARG B 1 358 ? 15.07 -9.32 -16.922 1 97.06 358 ARG B N 1
ATOM 6308 C CA . ARG B 1 358 ? 13.641 -9.43 -17.203 1 97.06 358 ARG B CA 1
ATOM 6309 C C . ARG B 1 358 ? 12.82 -8.859 -16.047 1 97.06 358 ARG B C 1
ATOM 6311 O O . ARG B 1 358 ? 13.367 -8.445 -15.023 1 97.06 358 ARG B O 1
ATOM 6318 N N . GLU B 1 359 ? 11.477 -8.773 -16.281 1 97.62 359 GLU B N 1
ATOM 6319 C CA . GLU B 1 359 ? 10.594 -8.273 -15.242 1 97.62 359 GLU B CA 1
ATOM 6320 C C . GLU B 1 359 ? 10.664 -9.148 -13.992 1 97.62 359 GLU B C 1
ATOM 6322 O O . GLU B 1 359 ? 10.836 -10.359 -14.094 1 97.62 359 GLU B O 1
ATOM 6327 N N . LYS B 1 360 ? 10.562 -8.555 -12.844 1 98.12 360 LYS B N 1
ATOM 6328 C CA . LYS B 1 360 ? 10.547 -9.32 -11.594 1 98.12 360 LYS B CA 1
ATOM 6329 C C . LYS B 1 360 ? 9.375 -10.289 -11.562 1 98.12 360 LYS B C 1
ATOM 6331 O O . LYS B 1 360 ? 8.219 -9.883 -11.688 1 98.12 360 LYS B O 1
ATOM 6336 N N . PRO B 1 361 ? 9.648 -11.547 -11.391 1 98.44 361 PRO B N 1
ATOM 6337 C CA . PRO B 1 361 ? 8.586 -12.555 -11.406 1 98.44 361 PRO B CA 1
ATOM 6338 C C . PRO B 1 361 ? 7.844 -12.648 -10.078 1 98.44 361 PRO B C 1
ATOM 6340 O O . PRO B 1 361 ? 8.32 -12.133 -9.062 1 98.44 361 PRO B O 1
ATOM 6343 N N . LEU B 1 362 ? 6.707 -13.289 -10.078 1 98.69 362 LEU B N 1
ATOM 6344 C CA . LEU B 1 362 ? 5.938 -13.508 -8.859 1 98.69 362 LEU B CA 1
ATOM 6345 C C . LEU B 1 362 ? 6.625 -14.523 -7.953 1 98.69 362 LEU B C 1
ATOM 6347 O O . LEU B 1 362 ? 6.574 -14.398 -6.727 1 98.69 362 LEU B O 1
ATOM 6351 N N . ALA B 1 363 ? 7.246 -15.508 -8.594 1 98.81 363 ALA B N 1
ATOM 6352 C CA . ALA B 1 363 ? 7.988 -16.531 -7.855 1 98.81 363 ALA B CA 1
ATOM 6353 C C . ALA B 1 363 ? 9.305 -16.859 -8.547 1 98.81 363 ALA B C 1
ATOM 6355 O O . ALA B 1 363 ? 9.43 -16.703 -9.766 1 98.81 363 ALA B O 1
ATOM 6356 N N . LEU B 1 364 ? 10.281 -17.219 -7.812 1 98.88 364 LEU B N 1
ATOM 6357 C CA . LEU B 1 364 ? 11.586 -17.656 -8.297 1 98.88 364 LEU B CA 1
ATOM 6358 C C . LEU B 1 364 ? 12 -18.969 -7.617 1 98.88 364 LEU B C 1
ATOM 6360 O O . LEU B 1 364 ? 11.883 -19.094 -6.398 1 98.88 364 LEU B O 1
ATOM 6364 N N . TYR B 1 365 ? 12.469 -19.953 -8.391 1 98.88 365 TYR B N 1
ATOM 6365 C CA . TYR B 1 365 ? 12.812 -21.266 -7.879 1 98.88 365 TYR B CA 1
ATOM 6366 C C . TYR B 1 365 ? 14.281 -21.594 -8.133 1 98.88 365 TYR B C 1
ATOM 6368 O O . TYR B 1 365 ? 14.812 -21.281 -9.195 1 98.88 365 TYR B O 1
ATOM 6376 N N . VAL B 1 366 ? 14.891 -22.234 -7.168 1 98.81 366 VAL B N 1
ATOM 6377 C CA . VAL B 1 366 ? 16.266 -22.703 -7.316 1 98.81 366 VAL B CA 1
ATOM 6378 C C . VAL B 1 366 ? 16.391 -24.094 -6.707 1 98.81 366 VAL B C 1
ATOM 6380 O O . VAL B 1 366 ? 15.906 -24.359 -5.605 1 98.81 366 VAL B O 1
ATOM 6383 N N . PHE B 1 367 ? 16.953 -24.984 -7.426 1 98.69 367 PHE B N 1
ATOM 6384 C CA . PHE B 1 367 ? 17.25 -26.344 -6.957 1 98.69 367 PHE B CA 1
ATOM 6385 C C . PHE B 1 367 ? 18.75 -26.578 -6.891 1 98.69 367 PHE B C 1
ATOM 6387 O O . PHE B 1 367 ? 19.438 -26.5 -7.906 1 98.69 367 PHE B O 1
ATOM 6394 N N . THR B 1 368 ? 19.234 -26.828 -5.742 1 98.06 368 THR B N 1
ATOM 6395 C CA . THR B 1 368 ? 20.656 -27.031 -5.504 1 98.06 368 THR B CA 1
ATOM 6396 C C . THR B 1 368 ? 20.891 -27.656 -4.137 1 98.06 368 THR B C 1
ATOM 6398 O O . THR B 1 368 ? 20.047 -27.562 -3.248 1 98.06 368 THR B O 1
ATOM 6401 N N . SER B 1 369 ? 21.984 -28.344 -4.008 1 95.5 369 SER B N 1
ATOM 6402 C CA . SER B 1 369 ? 22.438 -28.812 -2.701 1 95.5 369 SER B CA 1
ATOM 6403 C C . SER B 1 369 ? 23.453 -27.859 -2.096 1 95.5 369 SER B C 1
ATOM 6405 O O . SER B 1 369 ? 23.938 -28.062 -0.979 1 95.5 369 SER B O 1
ATOM 6407 N N . ASN B 1 370 ? 23.766 -26.812 -2.801 1 96.38 370 ASN B N 1
ATOM 6408 C CA . ASN B 1 370 ? 24.797 -25.859 -2.404 1 96.38 370 ASN B CA 1
ATOM 6409 C C . ASN B 1 370 ? 24.188 -24.594 -1.782 1 96.38 370 ASN B C 1
ATOM 6411 O O . ASN B 1 370 ? 23.594 -23.781 -2.482 1 96.38 370 ASN B O 1
ATOM 6415 N N . ASP B 1 371 ? 24.453 -24.406 -0.525 1 96.06 371 ASP B N 1
ATOM 6416 C CA . ASP B 1 371 ? 23.875 -23.281 0.214 1 96.06 371 ASP B CA 1
ATOM 6417 C C . ASP B 1 371 ? 24.359 -21.953 -0.362 1 96.06 371 ASP B C 1
ATOM 6419 O O . ASP B 1 371 ? 23.625 -20.953 -0.322 1 96.06 371 ASP B O 1
ATOM 6423 N N . LYS B 1 372 ? 25.547 -21.938 -0.884 1 97.5 372 LYS B N 1
ATOM 6424 C CA . LYS B 1 372 ? 26.078 -20.703 -1.456 1 97.5 372 LYS B CA 1
ATOM 6425 C C . LYS B 1 372 ? 25.266 -20.266 -2.67 1 97.5 372 LYS B C 1
ATOM 6427 O O . LYS B 1 372 ? 25.078 -19.062 -2.908 1 97.5 372 LYS B O 1
ATOM 6432 N N . VAL B 1 373 ? 24.812 -21.25 -3.418 1 98.06 373 VAL B N 1
ATOM 6433 C CA . VAL B 1 373 ? 23.984 -20.969 -4.582 1 98.06 373 VAL B CA 1
ATOM 6434 C C . VAL B 1 373 ? 22.656 -20.359 -4.133 1 98.06 373 VAL B C 1
ATOM 6436 O O . VAL B 1 373 ? 22.188 -19.375 -4.715 1 98.06 373 VAL B O 1
ATOM 6439 N N . ILE B 1 374 ? 22.031 -20.891 -3.115 1 98.06 374 ILE B N 1
ATOM 6440 C CA . ILE B 1 374 ? 20.781 -20.375 -2.572 1 98.06 374 ILE B CA 1
ATOM 6441 C C . ILE B 1 374 ? 20.984 -18.938 -2.098 1 98.06 374 ILE B C 1
ATOM 6443 O O . ILE B 1 374 ? 20.172 -18.062 -2.418 1 98.06 374 ILE B O 1
ATOM 6447 N N . GLN B 1 375 ? 22.047 -18.703 -1.407 1 98 375 GLN B N 1
ATOM 6448 C CA . GLN B 1 375 ? 22.328 -17.375 -0.868 1 98 375 GLN B CA 1
ATOM 6449 C C . GLN B 1 375 ? 22.5 -16.344 -1.986 1 98 375 GLN B C 1
ATOM 6451 O O . GLN B 1 375 ? 22 -15.219 -1.888 1 98 375 GLN B O 1
ATOM 6456 N N . ARG B 1 376 ? 23.219 -16.75 -3 1 98.19 376 ARG B N 1
ATOM 6457 C CA . ARG B 1 376 ? 23.406 -15.836 -4.125 1 98.19 376 ARG B CA 1
ATOM 6458 C C . ARG B 1 376 ? 22.078 -15.531 -4.805 1 98.19 376 ARG B C 1
ATOM 6460 O O . ARG B 1 376 ? 21.812 -14.383 -5.172 1 98.19 376 ARG B O 1
ATOM 6467 N N . MET B 1 377 ? 21.219 -16.531 -4.98 1 98.5 377 MET B N 1
ATOM 6468 C CA . MET B 1 377 ? 19.906 -16.312 -5.59 1 98.5 377 MET B CA 1
ATOM 6469 C C . MET B 1 377 ? 19.062 -15.383 -4.738 1 98.5 377 MET B C 1
ATOM 6471 O O . MET B 1 377 ? 18.391 -14.5 -5.266 1 98.5 377 MET B O 1
ATOM 6475 N N . VAL B 1 378 ? 19.094 -15.539 -3.447 1 98.19 378 VAL B N 1
ATOM 6476 C CA . VAL B 1 378 ? 18.312 -14.727 -2.512 1 98.19 378 VAL B CA 1
ATOM 6477 C C . VAL B 1 378 ? 18.812 -13.281 -2.555 1 98.19 378 VAL B C 1
ATOM 6479 O O . VAL B 1 378 ? 18 -12.344 -2.57 1 98.19 378 VAL B O 1
ATOM 6482 N N . ASN B 1 379 ? 20.109 -13.078 -2.662 1 97.12 379 ASN B N 1
ATOM 6483 C CA . ASN B 1 379 ? 20.703 -11.758 -2.469 1 97.12 379 ASN B CA 1
ATOM 6484 C C . ASN B 1 379 ? 20.844 -11.008 -3.791 1 97.12 379 ASN B C 1
ATOM 6486 O O . ASN B 1 379 ? 20.938 -9.781 -3.805 1 97.12 379 ASN B O 1
ATOM 6490 N N . GLU B 1 380 ? 20.844 -11.773 -4.914 1 97.81 380 GLU B N 1
ATOM 6491 C CA . GLU B 1 380 ? 21.219 -11.125 -6.168 1 97.81 380 GLU B CA 1
ATOM 6492 C C . GLU B 1 380 ? 20.047 -11.117 -7.156 1 97.81 380 GLU B C 1
ATOM 6494 O O . GLU B 1 380 ? 20.219 -10.711 -8.312 1 97.81 380 GLU B O 1
ATOM 6499 N N . THR B 1 381 ? 18.891 -11.578 -6.734 1 98.25 381 THR B N 1
ATOM 6500 C CA . THR B 1 381 ? 17.688 -11.492 -7.559 1 98.25 381 THR B CA 1
ATOM 6501 C C . THR B 1 381 ? 16.531 -10.898 -6.762 1 98.25 381 THR B C 1
ATOM 6503 O O . THR B 1 381 ? 16.641 -10.68 -5.555 1 98.25 381 THR B O 1
ATOM 6506 N N . SER B 1 382 ? 15.438 -10.555 -7.473 1 98 382 SER B N 1
ATOM 6507 C CA . SER B 1 382 ? 14.219 -10.055 -6.863 1 98 382 SER B CA 1
ATOM 6508 C C . SER B 1 382 ? 12.984 -10.758 -7.422 1 98 382 SER B C 1
ATOM 6510 O O . SER B 1 382 ? 12.93 -11.062 -8.617 1 98 382 SER B O 1
ATOM 6512 N N . SER B 1 383 ? 12.07 -11.039 -6.598 1 98.75 383 SER B N 1
ATOM 6513 C CA . SER B 1 383 ? 10.812 -11.703 -6.938 1 98.75 383 SER B CA 1
ATOM 6514 C C . SER B 1 383 ? 9.766 -11.484 -5.848 1 98.75 383 SER B C 1
ATOM 6516 O O . SER B 1 383 ? 10.07 -10.953 -4.781 1 98.75 383 SER B O 1
ATOM 6518 N N . GLY B 1 384 ? 8.516 -11.859 -6.188 1 98.69 384 GLY B N 1
ATOM 6519 C CA . GLY B 1 384 ? 7.52 -11.883 -5.129 1 98.69 384 GLY B CA 1
ATOM 6520 C C . GLY B 1 384 ? 7.898 -12.797 -3.979 1 98.69 384 GLY B C 1
ATOM 6521 O O . GLY B 1 384 ? 7.973 -12.359 -2.828 1 98.69 384 GLY B O 1
ATOM 6522 N N . GLY B 1 385 ? 8.125 -14.062 -4.289 1 98.69 385 GLY B N 1
ATOM 6523 C CA . GLY B 1 385 ? 8.648 -15.055 -3.361 1 98.69 385 GLY B CA 1
ATOM 6524 C C . GLY B 1 385 ? 9.758 -15.898 -3.951 1 98.69 385 GLY B C 1
ATOM 6525 O O . GLY B 1 385 ? 9.938 -15.938 -5.172 1 98.69 385 GLY B O 1
ATOM 6526 N N . LEU B 1 386 ? 10.547 -16.484 -3.1 1 98.81 386 LEU B N 1
ATOM 6527 C CA . LEU B 1 386 ? 11.609 -17.391 -3.527 1 98.81 386 LEU B CA 1
ATOM 6528 C C . LEU B 1 386 ? 11.516 -18.719 -2.795 1 98.81 386 LEU B C 1
ATOM 6530 O O . LEU B 1 386 ? 11.328 -18.75 -1.577 1 98.81 386 LEU B O 1
ATOM 6534 N N . LEU B 1 387 ? 11.602 -19.75 -3.539 1 98.62 387 LEU B N 1
ATOM 6535 C CA . LEU B 1 387 ? 11.633 -21.109 -2.973 1 98.62 387 LEU B CA 1
ATOM 6536 C C . LEU B 1 387 ? 12.875 -21.859 -3.436 1 98.62 387 LEU B C 1
ATOM 6538 O O . LEU B 1 387 ? 13.172 -21.906 -4.633 1 98.62 387 LEU B O 1
ATOM 6542 N N . ALA B 1 388 ? 13.562 -22.406 -2.492 1 98.25 388 ALA B N 1
ATOM 6543 C CA . ALA B 1 388 ? 14.656 -23.328 -2.803 1 98.25 388 ALA B CA 1
ATOM 6544 C C . ALA B 1 388 ? 14.219 -24.781 -2.611 1 98.25 388 ALA B C 1
ATOM 6546 O O . ALA B 1 388 ? 13.648 -25.125 -1.577 1 98.25 388 ALA B O 1
ATOM 6547 N N . ASN B 1 389 ? 14.344 -25.531 -3.676 1 97.62 389 ASN B N 1
ATOM 6548 C CA . ASN B 1 389 ? 14.219 -26.984 -3.678 1 97.62 389 ASN B CA 1
ATOM 6549 C C . ASN B 1 389 ? 12.758 -27.422 -3.527 1 97.62 389 ASN B C 1
ATOM 6551 O O . ASN B 1 389 ? 12.477 -28.453 -2.918 1 97.62 389 ASN B O 1
ATOM 6555 N N . ASP B 1 390 ? 11.891 -26.625 -3.967 1 96.88 390 ASP B N 1
ATOM 6556 C CA . ASP B 1 390 ? 10.477 -26.969 -4.102 1 96.88 390 ASP B CA 1
ATOM 6557 C C . ASP B 1 390 ? 9.727 -25.922 -4.926 1 96.88 390 ASP B C 1
ATOM 6559 O O . ASP B 1 390 ? 10.32 -24.938 -5.379 1 96.88 390 ASP B O 1
ATOM 6563 N N . CYS B 1 391 ? 8.508 -26.203 -5.199 1 97.06 391 CYS B N 1
ATOM 6564 C CA . CYS B 1 391 ? 7.672 -25.281 -5.961 1 97.06 391 CYS B CA 1
ATOM 6565 C C . CYS B 1 391 ? 6.328 -25.078 -5.273 1 97.06 391 CYS B C 1
ATOM 6567 O O . CYS B 1 391 ? 5.82 -25.984 -4.605 1 97.06 391 CYS B O 1
ATOM 6569 N N . LEU B 1 392 ? 5.762 -23.906 -5.305 1 96.62 392 LEU B N 1
ATOM 6570 C CA . LEU B 1 392 ? 4.379 -23.5 -5.055 1 96.62 392 LEU B CA 1
ATOM 6571 C C . LEU B 1 392 ? 4.098 -23.438 -3.557 1 96.62 392 LEU B C 1
ATOM 6573 O O . LEU B 1 392 ? 3.188 -22.734 -3.125 1 96.62 392 LEU B O 1
ATOM 6577 N N . VAL B 1 393 ? 4.875 -24.094 -2.699 1 94.56 393 VAL B N 1
ATOM 6578 C CA . VAL B 1 393 ? 4.504 -24.406 -1.322 1 94.56 393 VAL B CA 1
ATOM 6579 C C . VAL B 1 393 ? 4.418 -23.109 -0.505 1 94.56 393 VAL B C 1
ATOM 6581 O O . VAL B 1 393 ? 3.688 -23.047 0.487 1 94.56 393 VAL B O 1
ATOM 6584 N N . HIS B 1 394 ? 5.09 -22.109 -0.903 1 95.38 394 HIS B N 1
ATOM 6585 C CA . HIS B 1 394 ? 5.078 -20.859 -0.16 1 95.38 394 HIS B CA 1
ATOM 6586 C C . HIS B 1 394 ? 3.682 -20.234 -0.138 1 95.38 394 HIS B C 1
ATOM 6588 O O . HIS B 1 394 ? 3.334 -19.516 0.793 1 95.38 394 HIS B O 1
ATOM 6594 N N . TYR B 1 395 ? 2.846 -20.547 -1.106 1 95.81 395 TYR B N 1
ATOM 6595 C CA . TYR B 1 395 ? 1.472 -20.062 -1.152 1 95.81 395 TYR B CA 1
ATOM 6596 C C . TYR B 1 395 ? 0.658 -20.609 0.015 1 95.81 395 TYR B C 1
ATOM 6598 O O . TYR B 1 395 ? -0.296 -19.969 0.468 1 95.81 395 TYR B O 1
ATOM 6606 N N . SER B 1 396 ? 1.024 -21.75 0.502 1 94 396 SER B N 1
ATOM 6607 C CA . SER B 1 396 ? 0.24 -22.422 1.532 1 94 396 SER B CA 1
ATOM 6608 C C . SER B 1 396 ? 0.542 -21.859 2.916 1 94 396 SER B C 1
ATOM 6610 O O . SER B 1 396 ? -0.145 -22.172 3.887 1 94 396 SER B O 1
ATOM 6612 N N . VAL B 1 397 ? 1.547 -21.062 3.041 1 95.88 397 VAL B N 1
ATOM 6613 C CA . VAL B 1 397 ? 1.985 -20.562 4.336 1 95.88 397 VAL B CA 1
ATOM 6614 C C . VAL B 1 397 ? 1.321 -19.219 4.621 1 95.88 397 VAL B C 1
ATOM 6616 O O . VAL B 1 397 ? 1.783 -18.172 4.141 1 95.88 397 VAL B O 1
ATOM 6619 N N . SER B 1 398 ? 0.377 -19.188 5.52 1 96.5 398 SER B N 1
ATOM 6620 C CA . SER B 1 398 ? -0.435 -18 5.766 1 96.5 398 SER B CA 1
ATOM 6621 C C . SER B 1 398 ? 0.362 -16.922 6.504 1 96.5 398 SER B C 1
ATOM 6623 O O . SER B 1 398 ? -0.042 -15.758 6.543 1 96.5 398 SER B O 1
ATOM 6625 N N . SER B 1 399 ? 1.454 -17.328 7.09 1 97.75 399 SER B N 1
ATOM 6626 C CA . SER B 1 399 ? 2.275 -16.375 7.832 1 97.75 399 SER B CA 1
ATOM 6627 C C . SER B 1 399 ? 3.303 -15.703 6.922 1 97.75 399 SER B C 1
ATOM 6629 O O . SER B 1 399 ? 4.094 -14.875 7.375 1 97.75 399 SER B O 1
ATOM 6631 N N . LEU B 1 400 ? 3.305 -16.047 5.68 1 98.44 400 LEU B N 1
ATOM 6632 C CA . LEU B 1 400 ? 4.078 -15.344 4.664 1 98.44 400 LEU B CA 1
ATOM 6633 C C . LEU B 1 400 ? 3.191 -14.406 3.85 1 98.44 400 LEU B C 1
ATOM 6635 O O . LEU B 1 400 ? 2.074 -14.773 3.477 1 98.44 400 LEU B O 1
ATOM 6639 N N . PRO B 1 401 ? 3.713 -13.18 3.605 1 98.56 401 PRO B N 1
ATOM 6640 C CA . PRO B 1 401 ? 2.982 -12.359 2.637 1 98.56 401 PRO B CA 1
ATOM 6641 C C . PRO B 1 401 ? 3.027 -12.93 1.223 1 98.56 401 PRO B C 1
ATOM 6643 O O . PRO B 1 401 ? 4.074 -13.414 0.78 1 98.56 401 PRO B O 1
ATOM 6646 N N . PHE B 1 402 ? 1.891 -12.961 0.604 1 98.44 402 PHE B N 1
ATOM 6647 C CA . PHE B 1 402 ? 1.806 -13.375 -0.793 1 98.44 402 PHE B CA 1
ATOM 6648 C C . PHE B 1 402 ? 1.479 -12.18 -1.688 1 98.44 402 PHE B C 1
ATOM 6650 O O . PHE B 1 402 ? 0.449 -11.531 -1.509 1 98.44 402 PHE B O 1
ATOM 6657 N N . GLY B 1 403 ? 2.322 -11.875 -2.586 1 97.81 403 GLY B N 1
ATOM 6658 C CA . GLY B 1 403 ? 2.189 -10.758 -3.514 1 97.81 403 GLY B CA 1
ATOM 6659 C C . GLY B 1 403 ? 3.428 -10.539 -4.359 1 97.81 403 GLY B C 1
ATOM 6660 O O . GLY B 1 403 ? 4.492 -11.086 -4.066 1 97.81 403 GLY B O 1
ATOM 6661 N N . GLY B 1 404 ? 3.264 -9.797 -5.422 1 98.25 404 GLY B N 1
ATOM 6662 C CA . GLY B 1 404 ? 4.363 -9.547 -6.34 1 98.25 404 GLY B CA 1
ATOM 6663 C C . GLY B 1 404 ? 5.098 -8.25 -6.047 1 98.25 404 GLY B C 1
ATOM 6664 O O . GLY B 1 404 ? 4.902 -7.641 -4.996 1 98.25 404 GLY B O 1
ATOM 6665 N N . VAL B 1 405 ? 6 -7.941 -6.879 1 98.62 405 VAL B N 1
ATOM 6666 C CA . VAL B 1 405 ? 6.805 -6.723 -6.895 1 98.62 405 VAL B CA 1
ATOM 6667 C C . VAL B 1 405 ? 7.129 -6.336 -8.336 1 98.62 405 VAL B C 1
ATOM 6669 O O . VAL B 1 405 ? 7.391 -7.203 -9.172 1 98.62 405 VAL B O 1
ATOM 6672 N N . GLY B 1 406 ? 7.039 -5.051 -8.633 1 97.94 406 GLY B N 1
ATOM 6673 C CA . GLY B 1 406 ? 7.203 -4.648 -10.023 1 97.94 406 GLY B CA 1
ATOM 6674 C C . GLY B 1 406 ? 6.07 -5.121 -10.914 1 97.94 406 GLY B C 1
ATOM 6675 O O . GLY B 1 406 ? 4.895 -4.926 -10.594 1 97.94 406 GLY B O 1
ATOM 6676 N N . ASN B 1 407 ? 6.422 -5.754 -11.953 1 97.56 407 ASN B N 1
ATOM 6677 C CA . ASN B 1 407 ? 5.434 -6.168 -12.945 1 97.56 407 ASN B CA 1
ATOM 6678 C C . ASN B 1 407 ? 4.582 -7.328 -12.438 1 97.56 407 ASN B C 1
ATOM 6680 O O . ASN B 1 407 ? 3.537 -7.633 -13.016 1 97.56 407 ASN B O 1
ATOM 6684 N N . SER B 1 408 ? 5.066 -7.984 -11.406 1 98.5 408 SER B N 1
ATOM 6685 C CA . SER B 1 408 ? 4.309 -9.117 -10.891 1 98.5 408 SER B CA 1
ATOM 6686 C C . SER B 1 408 ? 3.266 -8.664 -9.867 1 98.5 408 SER B C 1
ATOM 6688 O O . SER B 1 408 ? 2.484 -9.477 -9.375 1 98.5 408 SER B O 1
ATOM 6690 N N . GLY B 1 409 ? 3.301 -7.367 -9.5 1 98.44 409 GLY B N 1
ATOM 6691 C CA . GLY B 1 409 ? 2.172 -6.887 -8.719 1 98.44 409 GLY B CA 1
ATOM 6692 C C . GLY B 1 409 ? 2.578 -5.93 -7.609 1 98.44 409 GLY B C 1
ATOM 6693 O O . GLY B 1 409 ? 3.723 -5.477 -7.562 1 98.44 409 GLY B O 1
ATOM 6694 N N . MET B 1 410 ? 1.609 -5.551 -6.75 1 98.75 410 MET B N 1
ATOM 6695 C CA . MET B 1 410 ? 1.791 -4.688 -5.586 1 98.75 410 MET B CA 1
ATOM 6696 C C . MET B 1 410 ? 0.78 -5.027 -4.496 1 98.75 410 MET B C 1
ATOM 6698 O O . MET B 1 410 ? -0.36 -5.391 -4.789 1 98.75 410 MET B O 1
ATOM 6702 N N . GLY B 1 411 ? 1.191 -4.832 -3.244 1 98.25 411 GLY B N 1
ATOM 6703 C CA . GLY B 1 411 ? 0.406 -5.305 -2.115 1 98.25 411 GLY B CA 1
ATOM 6704 C C . GLY B 1 411 ? 0.585 -6.785 -1.842 1 98.25 411 GLY B C 1
ATOM 6705 O O . GLY B 1 411 ? 1.293 -7.477 -2.578 1 98.25 411 GLY B O 1
ATOM 6706 N N . CYS B 1 412 ? 0.042 -7.188 -0.759 1 98.44 412 CYS B N 1
ATOM 6707 C CA . CYS B 1 412 ? 0.118 -8.602 -0.399 1 98.44 412 CYS B CA 1
ATOM 6708 C C . CYS B 1 412 ? -1.061 -9 0.48 1 98.44 412 CYS B C 1
ATOM 6710 O O . CYS B 1 412 ? -1.823 -8.148 0.933 1 98.44 412 CYS B O 1
ATOM 6712 N N . TYR B 1 413 ? -1.197 -10.266 0.586 1 98 413 TYR B N 1
ATOM 6713 C CA . TYR B 1 413 ? -2.277 -10.805 1.406 1 98 413 TYR B CA 1
ATOM 6714 C C . TYR B 1 413 ? -1.877 -12.133 2.033 1 98 413 TYR B C 1
ATOM 6716 O O . TYR B 1 413 ? -0.697 -12.492 2.041 1 98 413 TYR B O 1
ATOM 6724 N N . HIS B 1 414 ? -2.816 -12.898 2.697 1 97.06 414 HIS B N 1
ATOM 6725 C CA . HIS B 1 414 ? -2.691 -14.109 3.5 1 97.06 414 HIS B CA 1
ATOM 6726 C C . HIS B 1 414 ? -2.709 -13.789 4.992 1 97.06 414 HIS B C 1
ATOM 6728 O O . HIS B 1 414 ? -1.875 -13.016 5.473 1 97.06 414 HIS B O 1
ATOM 6734 N N . GLY B 1 415 ? -3.658 -14.367 5.684 1 97.62 415 GLY B N 1
ATOM 6735 C CA . GLY B 1 415 ? -3.721 -14.195 7.125 1 97.62 415 GLY B CA 1
ATOM 6736 C C . GLY B 1 415 ? -3.77 -12.742 7.555 1 97.62 415 GLY B C 1
ATOM 6737 O O . GLY B 1 415 ? -4.613 -11.977 7.082 1 97.62 415 GLY B O 1
ATOM 6738 N N . LYS B 1 416 ? -2.828 -12.422 8.406 1 98.44 416 LYS B N 1
ATOM 6739 C CA . LYS B 1 416 ? -2.779 -11.078 8.977 1 98.44 416 LYS B CA 1
ATOM 6740 C C . LYS B 1 416 ? -2.463 -10.039 7.906 1 98.44 416 LYS B C 1
ATOM 6742 O O . LYS B 1 416 ? -2.898 -8.891 8 1 98.44 416 LYS B O 1
ATOM 6747 N N . PHE B 1 417 ? -1.751 -10.422 6.875 1 98.62 417 PHE B N 1
ATOM 6748 C CA . PHE B 1 417 ? -1.403 -9.484 5.809 1 98.62 417 PHE B CA 1
ATOM 6749 C C . PHE B 1 417 ? -2.652 -9.023 5.07 1 98.62 417 PHE B C 1
ATOM 6751 O O . PHE B 1 417 ? -2.74 -7.863 4.656 1 98.62 417 PHE B O 1
ATOM 6758 N N . SER B 1 418 ? -3.633 -9.961 4.871 1 98.81 418 SER B N 1
ATOM 6759 C CA . SER B 1 418 ? -4.91 -9.562 4.289 1 98.81 418 SER B CA 1
ATOM 6760 C C . SER B 1 418 ? -5.629 -8.555 5.176 1 98.81 418 SER B C 1
ATOM 6762 O O . SER B 1 418 ? -6.133 -7.539 4.691 1 98.81 418 SER B O 1
ATOM 6764 N N . PHE B 1 419 ? -5.652 -8.867 6.52 1 98.88 419 PHE B N 1
ATOM 6765 C CA . PHE B 1 419 ? -6.305 -7.996 7.488 1 98.88 419 PHE B CA 1
ATOM 6766 C C . PHE B 1 419 ? -5.688 -6.602 7.465 1 98.88 419 PHE B C 1
ATOM 6768 O O . PHE B 1 419 ? -6.406 -5.605 7.359 1 98.88 419 PHE B O 1
ATOM 6775 N N . ASP B 1 420 ? -4.414 -6.562 7.52 1 98.69 420 ASP B N 1
ATOM 6776 C CA . ASP B 1 420 ? -3.717 -5.281 7.559 1 98.69 420 ASP B CA 1
ATOM 6777 C C . ASP B 1 420 ? -3.896 -4.52 6.246 1 98.69 420 ASP B C 1
ATOM 6779 O O . ASP B 1 420 ? -4.113 -3.305 6.254 1 98.69 420 ASP B O 1
ATOM 6783 N N . GLN B 1 421 ? -3.809 -5.242 5.109 1 98.62 421 GLN B N 1
ATOM 6784 C CA . GLN B 1 421 ? -3.928 -4.637 3.789 1 98.62 421 GLN B CA 1
ATOM 6785 C C . GLN B 1 421 ? -5.293 -3.986 3.604 1 98.62 421 GLN B C 1
ATOM 6787 O O . GLN B 1 421 ? -5.418 -2.986 2.895 1 98.62 421 GLN B O 1
ATOM 6792 N N . LEU B 1 422 ? -6.289 -4.547 4.266 1 98.88 422 LEU B N 1
ATOM 6793 C CA . LEU B 1 422 ? -7.652 -4.066 4.055 1 98.88 422 LEU B CA 1
ATOM 6794 C C . LEU B 1 422 ? -8.164 -3.324 5.285 1 98.88 422 LEU B C 1
ATOM 6796 O O . LEU B 1 422 ? -9.375 -3.209 5.488 1 98.88 422 LEU B O 1
ATOM 6800 N N . SER B 1 423 ? -7.199 -2.871 6.129 1 98.81 423 SER B N 1
ATOM 6801 C CA . SER B 1 423 ? -7.477 -2.01 7.273 1 98.81 423 SER B CA 1
ATOM 6802 C C . SER B 1 423 ? -6.656 -0.725 7.207 1 98.81 423 SER B C 1
ATOM 6804 O O . SER B 1 423 ? -5.535 -0.722 6.691 1 98.81 423 SER B O 1
ATOM 6806 N N . HIS B 1 424 ? -7.258 0.324 7.656 1 98.75 424 HIS B N 1
ATOM 6807 C CA . HIS B 1 424 ? -6.469 1.509 7.969 1 98.75 424 HIS B CA 1
ATOM 6808 C C . HIS B 1 424 ? -5.879 1.422 9.375 1 98.75 424 HIS B C 1
ATOM 6810 O O . HIS B 1 424 ? -6.609 1.212 10.344 1 98.75 424 HIS B O 1
ATOM 6816 N N . GLN B 1 425 ? -4.566 1.472 9.477 1 98.5 425 GLN B N 1
ATOM 6817 C CA . GLN B 1 425 ? -3.9 1.521 10.773 1 98.5 425 GLN B CA 1
ATOM 6818 C C . GLN B 1 425 ? -3.891 2.941 11.328 1 98.5 425 GLN B C 1
ATOM 6820 O O . GLN B 1 425 ? -2.926 3.684 11.141 1 98.5 425 GLN B O 1
ATOM 6825 N N . ARG B 1 426 ? -4.91 3.264 12.047 1 98.75 426 ARG B N 1
ATOM 6826 C CA . ARG B 1 426 ? -5.125 4.645 12.469 1 98.75 426 ARG B CA 1
ATOM 6827 C C . ARG B 1 426 ? -4.273 4.988 13.688 1 98.75 426 ARG B C 1
ATOM 6829 O O . ARG B 1 426 ? -4.348 4.309 14.711 1 98.75 426 ARG B O 1
ATOM 6836 N N . SER B 1 427 ? -3.475 6 13.578 1 98.75 427 SER B N 1
ATOM 6837 C CA . SER B 1 427 ? -2.695 6.512 14.703 1 98.75 427 SER B CA 1
ATOM 6838 C C . SER B 1 427 ? -3.572 7.301 15.672 1 98.75 427 SER B C 1
ATOM 6840 O O . SER B 1 427 ? -4.27 8.234 15.266 1 98.75 427 SER B O 1
ATOM 6842 N N . CYS B 1 428 ? -3.498 6.969 16.938 1 98.69 428 CYS B N 1
ATOM 6843 C CA . CYS B 1 428 ? -4.297 7.641 17.953 1 98.69 428 CYS B CA 1
ATOM 6844 C C . CYS B 1 428 ? -3.422 8.109 19.109 1 98.69 428 CYS B C 1
ATOM 6846 O O . CYS B 1 428 ? -2.6 7.348 19.625 1 98.69 428 CYS B O 1
ATOM 6848 N N . VAL B 1 429 ? -3.555 9.32 19.453 1 98.44 429 VAL B N 1
ATOM 6849 C CA . VAL B 1 429 ? -2.922 9.898 20.641 1 98.44 429 VAL B CA 1
ATOM 6850 C C . VAL B 1 429 ? -3.984 10.523 21.547 1 98.44 429 VAL B C 1
ATOM 6852 O O . VAL B 1 429 ? -4.738 11.398 21.109 1 98.44 429 VAL B O 1
ATOM 6855 N N . ILE B 1 430 ? -4.102 10.078 22.766 1 97.75 430 ILE B N 1
ATOM 6856 C CA . ILE B 1 430 ? -5.055 10.594 23.734 1 97.75 430 ILE B CA 1
ATOM 6857 C C . ILE B 1 430 ? -4.305 11.281 24.875 1 97.75 430 ILE B C 1
ATOM 6859 O O . ILE B 1 430 ? -3.629 10.625 25.672 1 97.75 430 ILE B O 1
ATOM 6863 N N . LYS B 1 431 ? -4.453 12.562 24.891 1 94.88 431 LYS B N 1
ATOM 6864 C CA . LYS B 1 431 ? -3.83 13.367 25.953 1 94.88 431 LYS B CA 1
ATOM 6865 C C . LYS B 1 431 ? -4.859 13.82 26.969 1 94.88 431 LYS B C 1
ATOM 6867 O O . LYS B 1 431 ? -6.066 13.766 26.719 1 94.88 431 LYS B O 1
ATOM 6872 N N . LYS B 1 432 ? -4.336 14.219 28.188 1 87.94 432 LYS B N 1
ATOM 6873 C CA . LYS B 1 432 ? -5.195 14.812 29.203 1 87.94 432 LYS B CA 1
ATOM 6874 C C . LYS B 1 432 ? -5.258 16.328 29.062 1 87.94 432 LYS B C 1
ATOM 6876 O O . LYS B 1 432 ? -4.328 16.953 28.547 1 87.94 432 LYS B O 1
ATOM 6881 N N . LEU B 1 433 ? -6.457 16.844 29.422 1 84.56 433 LEU B N 1
ATOM 6882 C CA . LEU B 1 433 ? -6.617 18.281 29.406 1 84.56 433 LEU B CA 1
ATOM 6883 C C . LEU B 1 433 ? -6.078 18.906 30.688 1 84.56 433 LEU B C 1
ATOM 6885 O O . LEU B 1 433 ? -6.844 19.438 31.5 1 84.56 433 LEU B O 1
ATOM 6889 N N . ASN B 1 434 ? -4.914 18.516 31.094 1 73.06 434 ASN B N 1
ATOM 6890 C CA . ASN B 1 434 ? -4.352 19.094 32.312 1 73.06 434 ASN B CA 1
ATOM 6891 C C . ASN B 1 434 ? -2.879 19.453 32.125 1 73.06 434 ASN B C 1
ATOM 6893 O O . ASN B 1 434 ? -2.318 19.281 31.047 1 73.06 434 ASN B O 1
ATOM 6897 N N . MET B 1 435 ? -2.275 20.109 33 1 57.53 435 MET B N 1
ATOM 6898 C CA . MET B 1 435 ? -0.857 20.375 33.188 1 57.53 435 MET B CA 1
ATOM 6899 C C . MET B 1 435 ? -0.297 21.266 32.094 1 57.53 435 MET B C 1
ATOM 6901 O O . MET B 1 435 ? 0.695 20.906 31.453 1 57.53 435 MET B O 1
ATOM 6905 N N . GLU B 1 436 ? -1.061 22.281 31.609 1 62.88 436 GLU B N 1
ATOM 6906 C CA . GLU B 1 436 ? -0.584 23.234 30.609 1 62.88 436 GLU B CA 1
ATOM 6907 C C . GLU B 1 436 ? 0.764 23.828 31 1 62.88 436 GLU B C 1
ATOM 6909 O O . GLU B 1 436 ? 1.545 24.234 30.141 1 62.88 436 GLU B O 1
ATOM 6914 N N . GLY B 1 437 ? 1.044 23.781 32.312 1 47.78 437 GLY B N 1
ATOM 6915 C CA . GLY B 1 437 ? 2.369 24.25 32.688 1 47.78 437 GLY B CA 1
ATOM 6916 C C . GLY B 1 437 ? 3.484 23.531 31.953 1 47.78 437 GLY B C 1
ATOM 6917 O O . GLY B 1 437 ? 4.465 24.156 31.547 1 47.78 437 GLY B O 1
ATOM 6918 N N . VAL B 1 438 ? 3.303 22.375 31.797 1 44.78 438 VAL B N 1
ATOM 6919 C CA . VAL B 1 438 ? 4.324 21.562 31.141 1 44.78 438 VAL B CA 1
ATOM 6920 C C . VAL B 1 438 ? 4.262 21.781 29.641 1 44.78 438 VAL B C 1
ATOM 6922 O O . VAL B 1 438 ? 5.297 21.781 28.969 1 44.78 438 VAL B O 1
ATOM 6925 N N . ASN B 1 439 ? 3.062 21.938 29.094 1 48.12 439 ASN B N 1
ATOM 6926 C CA . ASN B 1 439 ? 2.889 22.203 27.672 1 48.12 439 ASN B CA 1
ATOM 6927 C C . ASN B 1 439 ? 3.453 23.562 27.281 1 48.12 439 ASN B C 1
ATOM 6929 O O . ASN B 1 439 ? 3.824 23.781 26.125 1 48.12 439 ASN B O 1
ATOM 6933 N N . ASN B 1 440 ? 3.332 24.531 28.219 1 46.03 440 ASN B N 1
ATOM 6934 C CA . ASN B 1 440 ? 3.963 25.828 28 1 46.03 440 ASN B CA 1
ATOM 6935 C C . ASN B 1 440 ? 5.457 25.688 27.734 1 46.03 440 ASN B C 1
ATOM 6937 O O . ASN B 1 440 ? 6.039 26.484 27 1 46.03 440 ASN B O 1
ATOM 6941 N N . MET B 1 441 ? 5.996 24.766 28.391 1 37.94 441 MET B N 1
ATOM 6942 C CA . MET B 1 441 ? 7.414 24.516 28.156 1 37.94 441 MET B CA 1
ATOM 6943 C C . MET B 1 441 ? 7.637 23.922 26.766 1 37.94 441 MET B C 1
ATOM 6945 O O . MET B 1 441 ? 8.672 24.172 26.141 1 37.94 441 MET B O 1
ATOM 6949 N N . SER B 1 442 ? 6.73 23.141 26.391 1 40.59 442 SER B N 1
ATOM 6950 C CA . SER B 1 442 ? 6.848 22.516 25.078 1 40.59 442 SER B CA 1
ATOM 6951 C C . SER B 1 442 ? 6.668 23.547 23.969 1 40.59 442 SER B C 1
ATOM 6953 O O . SER B 1 442 ? 7.387 23.516 22.969 1 40.59 442 SER B O 1
ATOM 6955 N N . ASN B 1 443 ? 5.66 24.484 24.156 1 43.12 443 ASN B N 1
ATOM 6956 C CA . ASN B 1 443 ? 5.398 25.547 23.188 1 43.12 443 ASN B CA 1
ATOM 6957 C C . ASN B 1 443 ? 6.332 26.734 23.391 1 43.12 443 ASN B C 1
ATOM 6959 O O . ASN B 1 443 ? 6.723 27.406 22.438 1 43.12 443 ASN B O 1
ATOM 6963 N N . THR B 1 444 ? 6.594 27.266 24.766 1 36.53 444 THR B N 1
ATOM 6964 C CA . THR B 1 444 ? 7.469 28.391 25.094 1 36.53 444 THR B CA 1
ATOM 6965 C C . THR B 1 444 ? 8.93 27.984 24.953 1 36.53 444 THR B C 1
ATOM 6967 O O . THR B 1 444 ? 9.797 28.844 24.719 1 36.53 444 THR B O 1
ATOM 6970 N N . THR B 1 445 ? 9.312 26.875 25.453 1 35.66 445 THR B N 1
ATOM 6971 C CA . THR B 1 445 ? 10.734 26.578 25.297 1 35.66 445 THR B CA 1
ATOM 6972 C C . THR B 1 445 ? 11.141 26.625 23.828 1 35.66 445 THR B C 1
ATOM 6974 O O . THR B 1 445 ? 12.32 26.531 23.5 1 35.66 445 THR B O 1
ATOM 6977 N N . LYS B 1 446 ? 10.305 26.641 23.016 1 38.56 446 LYS B N 1
ATOM 6978 C CA . LYS B 1 446 ? 10.602 26.938 21.625 1 38.56 446 LYS B CA 1
ATOM 6979 C C . LYS B 1 446 ? 10.773 28.438 21.406 1 38.56 446 LYS B C 1
ATOM 6981 O O . LYS B 1 446 ? 11.141 28.875 20.312 1 38.56 446 LYS B O 1
ATOM 6986 N N . HIS B 1 447 ? 10 29.469 22.25 1 32.78 447 HIS B N 1
ATOM 6987 C CA . HIS B 1 447 ? 10.289 30.906 22.234 1 32.78 447 HIS B CA 1
ATOM 6988 C C . HIS B 1 447 ? 11.375 31.266 23.234 1 32.78 447 HIS B C 1
ATOM 6990 O O . HIS B 1 447 ? 11.234 30.984 24.422 1 32.78 447 HIS B O 1
ATOM 6996 N N . GLY B 1 448 ? 12.617 31.203 23.016 1 26 448 GLY B N 1
ATOM 6997 C CA . GLY B 1 448 ? 13.68 31.812 23.797 1 26 448 GLY B CA 1
ATOM 6998 C C . GLY B 1 448 ? 13.281 33.125 24.438 1 26 448 GLY B C 1
ATOM 6999 O O . GLY B 1 448 ? 12.906 34.062 23.75 1 26 448 GLY B O 1
ATOM 7000 N N . LYS B 1 449 ? 12.844 33.25 25.781 1 25.19 449 LYS B N 1
ATOM 7001 C CA . LYS B 1 449 ? 13.383 34.438 26.469 1 25.19 449 LYS B CA 1
ATOM 7002 C C . LYS B 1 449 ? 14.898 34.312 26.625 1 25.19 449 LYS B C 1
ATOM 7004 O O . LYS B 1 449 ? 15.422 33.25 26.906 1 25.19 449 LYS B O 1
#

Solvent-accessible surface area (backbone atoms only — not comparable to full-atom values): 44448 Å² total; per-residue (Å²): 124,55,72,53,53,46,47,50,52,40,16,49,56,43,42,71,69,46,68,40,63,49,65,66,50,28,44,51,42,46,51,28,51,48,44,48,60,68,76,37,42,63,65,52,28,52,20,40,24,73,34,30,38,40,31,58,61,52,37,39,66,73,25,51,50,57,45,48,52,50,44,54,50,44,62,72,40,40,69,67,70,53,41,70,40,75,48,72,67,47,87,92,40,66,89,39,52,47,31,36,36,54,37,47,60,45,39,31,38,37,37,19,32,54,71,47,44,62,33,60,36,46,50,60,46,53,17,29,35,70,25,30,28,17,33,44,38,29,44,25,53,79,23,52,48,41,36,51,50,49,56,62,46,47,53,74,49,34,61,44,47,31,46,27,64,51,78,50,52,69,68,50,52,53,55,45,50,71,49,84,48,51,27,38,39,38,37,47,53,53,73,58,46,26,52,50,41,34,42,27,15,80,60,48,28,51,68,33,35,38,33,22,40,62,6,44,25,37,47,43,88,76,26,65,56,60,62,47,24,38,39,49,43,51,33,23,43,47,68,33,8,40,41,56,56,21,49,41,32,37,38,29,35,68,91,46,46,65,57,48,52,52,32,29,52,52,35,47,34,71,74,30,43,95,51,45,89,75,26,67,80,47,32,28,46,70,38,60,69,60,37,53,56,50,58,60,31,48,77,78,54,46,73,72,40,65,70,50,68,38,73,95,66,16,36,64,41,68,23,33,28,45,77,39,53,83,82,30,62,54,62,74,51,63,62,63,35,30,56,39,40,29,29,66,38,90,41,69,70,54,48,47,52,57,55,64,75,46,73,33,11,26,23,35,32,38,27,54,74,48,66,69,59,53,50,48,53,65,72,66,49,69,41,9,25,37,27,32,43,49,52,64,61,67,77,75,34,47,64,36,54,48,37,20,34,53,62,2,19,36,55,48,24,39,58,65,39,18,29,52,67,41,26,42,63,22,21,36,36,42,46,66,90,61,64,58,73,60,49,44,44,64,64,40,65,65,50,84,124,124,55,72,53,55,46,46,51,52,41,16,49,55,43,42,72,68,46,65,41,63,48,64,68,51,27,44,48,41,46,52,29,52,49,45,47,59,68,74,39,44,63,64,52,26,52,20,40,24,72,35,29,36,40,31,61,61,52,38,39,67,71,25,50,50,59,46,49,52,47,44,52,51,44,63,73,42,41,70,67,70,53,40,68,41,76,49,71,68,49,87,90,41,63,89,39,52,46,31,36,36,55,37,47,60,45,38,30,36,38,35,18,32,54,70,47,45,62,33,61,35,45,51,58,46,53,18,29,36,70,24,29,28,17,32,43,37,28,46,25,53,77,23,52,49,42,37,52,50,49,54,61,49,48,53,75,48,33,61,45,49,32,45,28,63,50,78,49,51,69,68,50,51,54,55,46,49,71,50,84,48,51,28,38,38,38,37,49,53,52,72,60,46,26,52,51,41,34,43,26,14,79,58,48,28,52,67,33,34,39,35,22,40,62,6,44,25,37,46,43,88,76,24,64,57,60,62,48,23,38,40,48,42,50,33,24,42,47,68,33,9,40,38,57,57,20,50,41,31,35,40,31,35,68,91,45,46,66,59,48,52,51,34,29,50,52,35,47,34,73,76,30,43,94,50,44,90,75,25,66,80,48,34,28,46,68,38,57,68,59,37,52,55,49,58,59,30,48,76,77,55,46,72,71,41,66,71,49,68,38,73,95,66,17,35,63,39,69,23,34,30,45,78,40,52,82,83,31,62,56,60,74,51,64,62,64,34,30,55,38,40,29,28,65,37,90,41,70,70,52,47,48,52,57,53,64,74,44,73,34,11,26,23,37,31,38,28,53,74,47,68,69,58,54,50,47,52,64,74,65,50,68,40,10,25,39,27,32,44,49,52,64,60,66,76,75,35,46,64,36,51,48,34,21,36,53,60,2,18,35,55,46,23,40,59,66,39,19,29,54,66,40,27,43,65,23,23,36,36,42,45,68,89,62,66,58,72,60,49,44,46,67,63,39,68,64,52,80,128

pLDDT: mean 95.78, std 10.5, range [25.19, 99.0]

Foldseek 3Di:
DDPLVVLQVLQQVVLVVVQLVDQVQLLQLLVLVLCLCVVCLVLQQVLLCVQWLAHSVLLCVPAVVLSNVQSVLLSVCLVVLQDWAFDDDDPVFVPWTWTWGWAFQEEEEFEADQLRQRRRQCQLVNLNSSSSYFYEGETAVLSVSNLVSCQPRSVVRHPCSSYPYDYDHDVSVVVNLQDAGQEYEDEEALVVVVVSVVSNVVNVHYYFYQHAFQAEEEEEPAFPLLLLLLQLLCQCCQSQNLDRFRNLEYEYAPVCQVVSLVSNQVNLCVVCNPDNVPRSNGIADSALVLLVVLLVQCVPFAWPDFSDADSVGNDGRQTETEQDDCPRSSNPTRNSGNYYYYHHDHGLVRVLVVQAVDWAGQEYEYEHPDVVSVVCCVVRGHWNYYDYSHGDCQVSDQPDWRHTDGSSTDATHHHSSSNPSRIDGDIDIGDDPDDVVVVCCVVCVVVDD/DDPLVVLQVLQQVVLVVVQLVDQVQLLQLLVLVLVLCVVCLVLQQVLLCVQKLAHSVLLCVPAVVLSNVQSVLLSVCLVVLQDWAFDDDDPVFVPWTWTWGWAFQEEEEFEADQLRQRRRQVQLVNLNSSSSYFYEGETAVLSVSNLVSCQPRSVVRHPCSSYPYDYDHDVSVVVNLQDAGQEYEDEEALVVVVVSVVSNVVNVHYYFYQHAFQAEEEEEPAFPLLLLLLQLLCQCCQSQNLDRFRNLEYEYAPVCQVVSLVSNVVNLCVVCNPDNVPRSNGIADSALVLLVVLLVQCVPFAWPDFSDADSVGNDGRQTETEQDDCPRSSNPTRNSGNYYYYHHDHGLVVVLVVQAVDWAGQEYEYEHPDVVSVVCCVVRGHWNYYDYSHGDCQVSDQPDWRHTDGSSTDATHGHSSSNPSRIDGDIDIGDDPDDVVVVCCVVCVVVDD